Protein 8QZ3 (pdb70)

Structure (mmCIF, N/CA/C/O backbone):
data_8QZ3
#
_entry.id   8QZ3
#
_cell.length_a   51.264
_cell.length_b   102.1
_cell.length_c   215.817
_cell.angle_alpha   90
_cell.angle_beta   90
_cell.angle_gamma   90
#
_symmetry.space_group_name_H-M   'P 2 21 21'
#
loop_
_entity.id
_entity.type
_entity.pdbx_description
1 polymer 'Potassium channel subfamily K member 10'
2 polymer 'Nanobody 67'
3 non-polymer 'POTASSIUM ION'
4 non-polymer (4S)-2-METHYL-2,4-PENTANEDIOL
5 water water
#
loop_
_atom_site.group_PDB
_atom_site.id
_atom_site.type_symbol
_atom_site.label_atom_id
_atom_site.label_alt_id
_atom_site.label_comp_id
_atom_site.label_asym_id
_atom_site.label_entity_id
_atom_site.label_seq_id
_atom_site.pdbx_PDB_ins_code
_atom_site.Cartn_x
_atom_site.Cartn_y
_atom_site.Cartn_z
_atom_site.occupancy
_atom_site.B_iso_or_equiv
_atom_site.auth_seq_id
_atom_site.auth_comp_id
_atom_site.auth_asym_id
_atom_site.auth_atom_id
_atom_site.pdbx_PDB_model_num
ATOM 1 N N . MET A 1 1 ? 30.64 17.771 70.015 1 66.71 74 MET A N 1
ATOM 2 C CA . MET A 1 1 ? 31.733 18.317 69.215 1 67.1 74 MET A CA 1
ATOM 3 C C . MET A 1 1 ? 32.695 17.214 68.745 1 67.22 74 MET A C 1
ATOM 4 O O . MET A 1 1 ? 32.818 17.001 67.541 1 67.37 74 MET A O 1
ATOM 6 N N . LYS A 1 2 ? 33.351 16.495 69.677 1 66.99 75 LYS A N 1
ATOM 7 C CA . LYS A 1 2 ? 34.241 15.39 69.306 1 67.18 75 LYS A CA 1
ATOM 8 C C . LYS A 1 2 ? 33.424 14.18 68.814 1 67.07 75 LYS A C 1
ATOM 9 O O . LYS A 1 2 ? 33.85 13.477 67.901 1 67.24 75 LYS A O 1
ATOM 11 N N . THR A 1 3 ? 32.241 13.96 69.408 1 66.68 76 THR A N 1
ATOM 12 C CA . THR A 1 3 ? 31.332 12.879 69.036 1 66.82 76 THR A CA 1
ATOM 13 C C . THR A 1 3 ? 30.784 13.11 67.623 1 66.59 76 THR A C 1
ATOM 14 O O . THR A 1 3 ? 30.678 12.164 66.843 1 66.72 76 THR A O 1
ATOM 18 N N . VAL A 1 4 ? 30.469 14.371 67.285 1 66.09 77 VAL A N 1
ATOM 19 C CA . VAL A 1 4 ? 29.939 14.732 65.969 1 66.06 77 VAL A CA 1
ATOM 20 C C . VAL A 1 4 ? 30.997 14.535 64.88 1 65.76 77 VAL A C 1
ATOM 21 O O . VAL A 1 4 ? 30.662 14.111 63.777 1 65.91 77 VAL A O 1
ATOM 25 N N . VAL A 1 5 ? 32.272 14.81 65.19 1 65.21 78 VAL A N 1
ATOM 26 C CA . VAL A 1 5 ? 33.352 14.613 64.222 1 65.2 78 VAL A CA 1
ATOM 27 C C . VAL A 1 5 ? 33.592 13.115 64.004 1 64.75 78 VAL A C 1
ATOM 28 O O . VAL A 1 5 ? 33.757 12.684 62.864 1 64.84 78 VAL A O 1
ATOM 32 N N . ALA A 1 6 ? 33.527 12.317 65.082 1 64.14 79 ALA A N 1
ATOM 33 C CA . ALA A 1 6 ? 33.706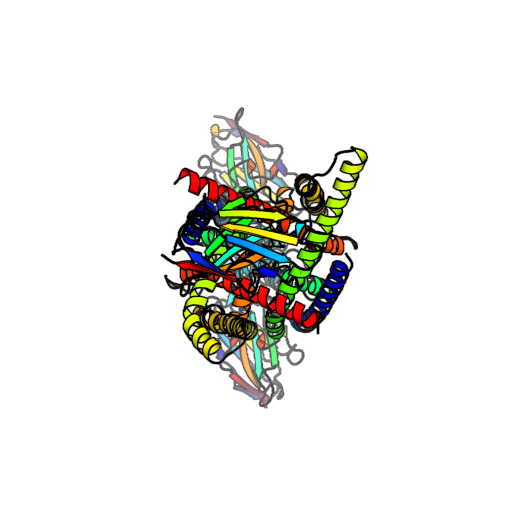 10.869 65.007 1 64 79 ALA A CA 1
ATOM 34 C C . ALA A 1 6 ? 32.645 10.214 64.115 1 63.63 79 ALA A C 1
ATOM 35 O O . ALA A 1 6 ? 32.985 9.397 63.263 1 63.8 79 ALA A O 1
ATOM 37 N N . ILE A 1 7 ? 31.37 10.607 64.268 1 62.98 80 ILE A N 1
ATOM 38 C CA . ILE A 1 7 ? 30.295 10.052 63.443 1 62.79 80 ILE A CA 1
ATOM 39 C C . ILE A 1 7 ? 30.403 10.542 61.987 1 62.07 80 ILE A C 1
ATOM 40 O O . ILE A 1 7 ? 30.084 9.79 61.073 1 62.16 80 ILE A O 1
ATOM 45 N N . PHE A 1 8 ? 30.921 11.761 61.769 1 61.31 81 PHE A N 1
ATOM 46 C CA . PHE A 1 8 ? 31.111 12.296 60.426 1 61.11 81 PHE A CA 1
ATOM 47 C C . PHE A 1 8 ? 32.163 11.483 59.678 1 60.76 81 PHE A C 1
ATOM 48 O O . PHE A 1 8 ? 31.982 11.203 58.499 1 60.89 81 PHE A O 1
ATOM 56 N N . VAL A 1 9 ? 33.244 11.083 60.366 1 60.16 82 VAL A N 1
ATOM 57 C CA . VAL A 1 9 ? 34.3 10.271 59.768 1 60.06 82 VAL A CA 1
ATOM 58 C C . VAL A 1 9 ? 33.732 8.904 59.386 1 59.71 82 VAL A C 1
ATOM 59 O O . VAL A 1 9 ? 33.97 8.436 58.276 1 60 82 VAL A O 1
ATOM 63 N N . VAL A 1 10 ? 32.933 8.299 60.275 1 59.03 83 VAL A N 1
ATOM 64 C CA . VAL A 1 10 ? 32.302 7.008 60.014 1 58.87 83 VAL A CA 1
ATOM 65 C C . VAL A 1 10 ? 31.365 7.094 58.8 1 58.45 83 VAL A C 1
ATOM 66 O O . VAL A 1 10 ? 31.422 6.229 57.929 1 58.55 83 VAL A O 1
ATOM 70 N N . VAL A 1 11 ? 30.555 8.161 58.714 1 57.87 84 VAL A N 1
ATOM 71 C CA . VAL A 1 11 ? 29.634 8.365 57.594 1 57.88 84 VAL A CA 1
ATOM 72 C C . VAL A 1 11 ? 30.394 8.573 56.273 1 57.79 84 VAL A C 1
ATOM 73 O O . VAL A 1 11 ? 30.023 7.979 55.264 1 57.91 84 VAL A O 1
ATOM 77 N N . VAL A 1 12 ? 31.479 9.36 56.285 1 57.46 85 VAL A N 1
ATOM 78 C CA . VAL A 1 12 ? 32.277 9.583 55.077 1 57.59 85 VAL A CA 1
ATOM 79 C C . VAL A 1 12 ? 32.92 8.272 54.605 1 57.28 85 VAL A C 1
ATOM 80 O O . VAL A 1 12 ? 32.876 7.971 53.414 1 57.34 85 VAL A O 1
ATOM 84 N N . VAL A 1 13 ? 33.429 7.455 55.539 1 56.77 86 VAL A N 1
ATOM 85 C CA . VAL A 1 13 ? 34.022 6.159 55.209 1 56.82 86 VAL A CA 1
ATOM 86 C C . VAL A 1 13 ? 32.951 5.218 54.634 1 56.57 86 VAL A C 1
ATOM 87 O O . VAL A 1 13 ? 33.196 4.541 53.641 1 56.7 86 VAL A O 1
ATOM 91 N N . TYR A 1 14 ? 31.752 5.237 55.22 1 56.1 87 TYR A N 1
ATOM 92 C CA . TYR A 1 14 ? 30.602 4.446 54.777 1 56.23 87 TYR A CA 1
ATOM 93 C C . TYR A 1 14 ? 30.167 4.857 53.355 1 56.57 87 TYR A C 1
ATOM 94 O O . TYR A 1 14 ? 29.736 4.011 52.57 1 56.77 87 TYR A O 1
ATOM 103 N N . LEU A 1 15 ? 30.291 6.153 53.026 1 56.46 88 LEU A N 1
ATOM 104 C CA . LEU A 1 15 ? 29.944 6.704 51.717 1 56.81 88 LEU A CA 1
ATOM 105 C C . LEU A 1 15 ? 30.996 6.354 50.667 1 57.08 88 LEU A C 1
ATOM 106 O O . LEU A 1 15 ? 30.645 6.061 49.527 1 57.1 88 LEU A O 1
ATOM 111 N N . VAL A 1 16 ? 32.282 6.402 51.04 1 57.2 89 VAL A N 1
ATOM 112 C CA . VAL A 1 16 ? 33.375 6.071 50.127 1 57.84 89 VAL A CA 1
ATOM 113 C C . VAL A 1 16 ? 33.373 4.569 49.844 1 58.17 89 VAL A C 1
ATOM 114 O O . VAL A 1 16 ? 33.519 4.164 48.692 1 58.29 89 VAL A O 1
ATOM 118 N N . THR A 1 17 ? 33.148 3.748 50.882 1 58.16 90 THR A N 1
ATOM 119 C CA . THR A 1 17 ? 33.065 2.296 50.741 1 58.59 90 THR A CA 1
ATOM 120 C C . THR A 1 17 ? 31.879 1.934 49.845 1 58.77 90 THR A C 1
ATOM 121 O O . THR A 1 17 ? 32.025 1.13 48.929 1 58.75 90 THR A O 1
ATOM 125 N N . GLY A 1 18 ? 30.742 2.581 50.081 1 58.77 91 GLY A N 1
ATOM 126 C CA . GLY A 1 18 ? 29.534 2.381 49.292 1 59.3 91 GLY A CA 1
ATOM 127 C C . GLY A 1 18 ? 29.715 2.782 47.844 1 59.65 91 GLY A C 1
ATOM 128 O O . GLY A 1 18 ? 29.236 2.094 46.947 1 59.88 91 GLY A O 1
ATOM 129 N N . GLY A 1 19 ? 30.44 3.874 47.619 1 59.52 92 GLY A N 1
ATOM 130 C CA . GLY A 1 19 ? 30.744 4.361 46.28 1 59.78 92 GLY A CA 1
ATOM 131 C C . GLY A 1 19 ? 31.631 3.396 45.519 1 59.85 92 GLY A C 1
ATOM 132 O O . GLY A 1 19 ? 31.432 3.179 44.325 1 60.1 92 GLY A O 1
ATOM 133 N N . LEU A 1 20 ? 32.596 2.778 46.214 1 59.52 93 LEU A N 1
ATOM 134 C CA . LEU A 1 20 ? 33.499 1.796 45.619 1 59.75 93 LEU A CA 1
ATOM 135 C C . LEU A 1 20 ? 32.752 0.509 45.277 1 59.8 93 LEU A C 1
ATOM 136 O O . LEU A 1 20 ? 33.014 -0.091 44.238 1 60.09 93 LEU A O 1
ATOM 141 N N . VAL A 1 21 ? 31.823 0.087 46.146 1 59.37 94 VAL A N 1
ATOM 142 C CA . VAL A 1 21 ? 31.041 -1.127 45.921 1 59.48 94 VAL A CA 1
ATOM 143 C C . VAL A 1 21 ? 30.028 -0.938 44.782 1 59.4 94 VAL A C 1
ATOM 144 O O . VAL A 1 21 ? 29.966 -1.773 43.881 1 59.51 94 VAL A O 1
ATOM 148 N N . PHE A 1 22 ? 29.282 0.181 44.788 1 59.02 95 PHE A N 1
ATOM 149 C CA . PHE A 1 22 ? 28.304 0.478 43.738 1 59.13 95 PHE A CA 1
ATOM 150 C C . PHE A 1 22 ? 28.973 0.67 42.373 1 59.28 95 PHE A C 1
ATOM 151 O O . PHE A 1 22 ? 28.378 0.323 41.36 1 59.48 95 PHE A O 1
ATOM 159 N N . ARG A 1 23 ? 30.207 1.2 42.34 1 58.98 96 ARG A N 1
ATOM 160 C CA . ARG A 1 23 ? 30.932 1.378 41.081 1 59.09 96 ARG A CA 1
ATOM 161 C C . ARG A 1 23 ? 31.346 0.012 40.538 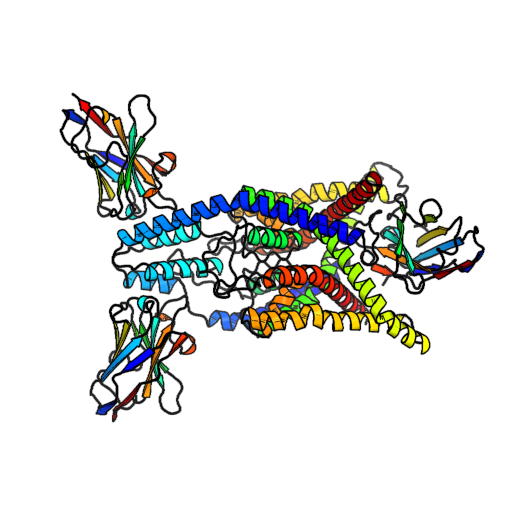1 58.8 96 ARG A C 1
ATOM 162 O O . ARG A 1 23 ? 31.18 -0.253 39.351 1 58.93 96 ARG A O 1
ATOM 170 N N . ALA A 1 24 ? 31.86 -0.865 41.407 1 58.21 97 ALA A N 1
ATOM 171 C CA . ALA A 1 24 ? 32.277 -2.199 40.991 1 58.21 97 ALA A CA 1
ATOM 172 C C . ALA A 1 24 ? 31.092 -3.062 40.55 1 57.82 97 ALA A C 1
ATOM 173 O O . ALA A 1 24 ? 31.241 -3.894 39.66 1 57.94 97 ALA A O 1
ATOM 175 N N . LEU A 1 25 ? 29.918 -2.856 41.154 1 57.18 98 LEU A N 1
ATOM 176 C CA . LEU A 1 25 ? 28.736 -3.637 40.814 1 57.08 98 LEU A CA 1
ATOM 177 C C . LEU A 1 25 ? 27.954 -3.092 39.623 1 56.83 98 LEU A C 1
ATOM 178 O O . LEU A 1 25 ? 27.146 -3.825 39.059 1 56.98 98 LEU A O 1
ATOM 183 N N . GLU A 1 26 ? 28.152 -1.814 39.251 1 56.32 99 GLU A N 1
ATOM 184 C CA . GLU A 1 26 ? 27.365 -1.212 38.172 1 56.22 99 GLU A CA 1
ATOM 185 C C . GLU A 1 26 ? 28.136 -0.701 36.954 1 55.93 99 GLU A C 1
ATOM 186 O O . GLU A 1 26 ? 27.621 -0.795 35.844 1 56 99 GLU A O 1
ATOM 192 N N . GLN A 1 27 ? 29.318 -0.1 37.149 1 55.51 100 GLN A N 1
ATOM 193 C CA . GLN A 1 27 ? 30.097 0.453 36.037 1 55.67 100 GLN A CA 1
ATOM 194 C C . GLN A 1 27 ? 30.461 -0.566 34.935 1 55.4 100 GLN A C 1
ATOM 195 O O . GLN A 1 27 ? 30.295 -0.213 33.768 1 55.64 100 GLN A O 1
ATOM 201 N N . PRO A 1 28 ? 30.906 -1.815 35.225 1 54.81 101 PRO A N 1
ATOM 202 C CA . PRO A 1 28 ? 31.215 -2.746 34.126 1 54.53 101 PRO A CA 1
ATOM 203 C C . PRO A 1 28 ? 29.985 -3.121 33.296 1 54.14 101 PRO A C 1
ATOM 204 O O . PRO A 1 28 ? 30.111 -3.34 32.093 1 54.4 101 PRO A O 1
ATOM 208 N N . PHE A 1 29 ? 28.797 -3.17 33.92 1 53.33 102 PHE A N 1
ATOM 209 C CA . PHE A 1 29 ? 27.565 -3.467 33.191 1 53.04 102 PHE A CA 1
ATOM 210 C C . PHE A 1 29 ? 27.141 -2.251 32.371 1 52.35 102 PHE A C 1
ATOM 211 O O . PHE A 1 29 ? 26.699 -2.412 31.235 1 52.5 102 PHE A O 1
ATOM 219 N N . GLU A 1 30 ? 27.285 -1.04 32.933 1 51.41 103 GLU A N 1
ATOM 220 C CA . GLU A 1 30 ? 26.946 0.196 32.235 1 50.94 103 GLU A CA 1
ATOM 221 C C . GLU A 1 30 ? 27.834 0.368 31.003 1 50.15 103 GLU A C 1
ATOM 222 O O . GLU A 1 30 ? 27.349 0.756 29.943 1 50.35 103 GLU A O 1
ATOM 228 N N . SER A 1 31 ? 29.128 0.046 31.133 1 49.15 104 SER A N 1
ATOM 229 C CA . SER A 1 31 ? 30.083 0.134 30.032 1 48.72 104 SER A CA 1
ATOM 230 C C . SER A 1 31 ? 29.777 -0.878 28.913 1 47.81 104 SER A C 1
ATOM 231 O O . SER A 1 31 ? 30.101 -0.622 27.758 1 48.06 104 SER A O 1
ATOM 234 N N . SER A 1 32 ? 29.12 -1.996 29.238 1 46.62 105 SER A N 1
ATOM 235 C CA . SER A 1 32 ? 28.764 -3.017 28.257 1 46.07 105 SER A CA 1
ATOM 236 C C . SER A 1 32 ? 27.618 -2.589 27.335 1 45.4 105 SER A C 1
ATOM 237 O O . SER A 1 32 ? 27.529 -3.076 26.211 1 45.67 105 SER A O 1
ATOM 240 N N . GLN A 1 33 ? 26.726 -1.713 27.817 1 44.36 106 GLN A N 1
ATOM 241 C CA . GLN A 1 33 ? 25.566 -1.267 27.043 1 43.8 106 GLN A CA 1
ATOM 242 C C . GLN A 1 33 ? 25.924 -0.246 25.97 1 42.97 106 GLN A C 1
ATOM 243 O O . GLN A 1 33 ? 26.219 0.906 26.283 1 43.16 106 GLN A O 1
ATOM 249 N N . LYS A 1 34 ? 25.877 -0.663 24.7 1 41.87 107 LYS A N 1
ATOM 250 C CA . LYS A 1 34 ? 26.218 0.207 23.578 1 41.3 107 LYS A CA 1
ATOM 251 C C . LYS A 1 34 ? 25.019 0.886 22.902 1 40.16 107 LYS A C 1
ATOM 252 O O . LYS A 1 34 ? 25.221 1.714 22.02 1 40.24 107 LYS A O 1
ATOM 258 N N . ASN A 1 35 ? 23.784 0.542 23.299 1 38.99 108 ASN A N 1
ATOM 259 C CA . ASN A 1 35 ? 22.583 1.127 22.7 1 38.28 108 ASN A CA 1
ATOM 260 C C . ASN A 1 35 ? 22.415 2.618 23.012 1 37.49 108 ASN A C 1
ATOM 261 O O . ASN A 1 35 ? 22.331 3.004 24.176 1 37.65 108 ASN A O 1
ATOM 266 N N . THR A 1 36 ? 22.406 3.461 21.966 1 36.44 109 THR A N 1
ATOM 267 C CA . THR A 1 36 ? 22.274 4.91 22.115 1 35.81 109 THR A CA 1
ATOM 268 C C . THR A 1 36 ? 21.198 5.492 21.2 1 34.65 109 THR A C 1
ATOM 269 O O . THR A 1 36 ? 20.901 4.934 20.145 1 34.77 109 THR A O 1
ATOM 273 N N . ILE A 1 37 ? 20.638 6.637 21.593 1 33.41 110 ILE A N 1
ATOM 274 C CA . ILE A 1 37 ? 19.645 7.353 20.798 1 32.75 110 ILE A CA 1
ATOM 275 C C . ILE A 1 37 ? 20.301 8.085 19.613 1 32.2 110 ILE A C 1
ATOM 276 O O . ILE A 1 37 ? 19.627 8.335 18.621 1 32.28 110 ILE A O 1
ATOM 281 N N . ALA A 1 38 ? 21.608 8.403 19.699 1 31.57 111 ALA A N 1
ATOM 282 C CA . ALA A 1 38 ? 22.333 9.088 18.636 1 31.7 111 ALA A CA 1
ATOM 283 C C . ALA A 1 38 ? 22.436 8.213 17.396 1 31.58 111 ALA A C 1
ATOM 284 O O . ALA A 1 38 ? 22.248 8.707 16.285 1 31.81 111 ALA A O 1
ATOM 286 N N . LEU A 1 39 ? 22.712 6.914 17.579 1 31.17 112 LEU A N 1
ATOM 287 C CA . LEU A 1 39 ? 22.817 6.003 16.443 1 31.33 112 LEU A CA 1
ATOM 288 C C . LEU A 1 39 ? 21.449 5.722 15.845 1 31.27 112 LEU A C 1
ATOM 289 O O . LEU A 1 39 ? 21.32 5.657 14.627 1 31.61 112 LEU A O 1
ATOM 294 N N . GLU A 1 40 ? 20.417 5.606 16.691 1 30.64 113 GLU A N 1
ATOM 295 C CA . GLU A 1 40 ? 19.051 5.387 16.223 1 30.42 113 GLU A CA 1
ATOM 296 C C . GLU A 1 40 ? 18.549 6.605 15.426 1 30.15 113 GLU A C 1
ATOM 297 O O . GLU A 1 40 ? 17.852 6.437 14.426 1 30.44 113 GLU A O 1
ATOM 303 N N . LYS A 1 41 ? 18.941 7.821 15.847 1 29.63 114 LYS A N 1
ATOM 304 C CA . LYS A 1 41 ? 18.564 9.069 15.184 1 29.78 114 LYS A CA 1
ATOM 305 C C . LYS A 1 41 ? 19.281 9.212 13.842 1 29.88 114 LYS A C 1
ATOM 306 O O . LYS A 1 41 ? 18.677 9.653 12.868 1 29.84 114 LYS A O 1
ATOM 312 N N . ALA A 1 42 ? 20.563 8.82 13.789 1 29.85 115 ALA A N 1
ATOM 313 C CA . ALA A 1 42 ? 21.369 8.869 12.569 1 30.22 115 ALA A CA 1
ATOM 314 C C . ALA A 1 42 ? 20.868 7.862 11.535 1 30.39 115 ALA A C 1
ATOM 315 O O . ALA A 1 42 ? 20.897 8.139 10.338 1 30.66 115 ALA A O 1
ATOM 317 N N . GLU A 1 43 ? 20.414 6.692 11.997 1 30.15 116 GLU A N 1
ATOM 318 C CA . GLU A 1 43 ? 19.859 5.67 11.118 1 30.57 116 GLU A CA 1
ATOM 319 C C . GLU A 1 43 ? 18.49 6.089 10.598 1 31 116 GLU A C 1
ATOM 320 O O . GLU A 1 43 ? 18.173 5.813 9.445 1 31.12 116 GLU A O 1
ATOM 326 N N . PHE A 1 44 ? 17.69 6.777 11.438 1 30.9 117 PHE A N 1
ATOM 327 C CA . PHE A 1 44 ? 16.373 7.293 11.074 1 31.11 117 PHE A CA 1
ATOM 328 C C . PHE A 1 44 ? 16.507 8.261 9.896 1 31.26 117 PHE A C 1
ATOM 329 O O . PHE A 1 44 ? 15.693 8.215 8.976 1 31.45 117 PHE A O 1
ATOM 337 N N . LEU A 1 45 ? 17.548 9.115 9.915 1 31.14 118 LEU A N 1
ATOM 338 C CA . LEU A 1 45 ? 17.797 10.087 8.852 1 31.55 118 LEU A CA 1
ATOM 339 C C . LEU A 1 45 ? 18.183 9.436 7.516 1 32.32 118 LEU A C 1
ATOM 340 O O . LEU A 1 45 ? 17.847 9.972 6.457 1 32.73 118 LEU A O 1
ATOM 345 N N . ARG A 1 46 ? 18.88 8.291 7.554 1 32.48 119 ARG A N 1
ATOM 346 C CA . ARG A 1 46 ? 19.239 7.585 6.321 1 33.39 119 ARG A CA 1
ATOM 347 C C . ARG A 1 46 ? 18.095 6.699 5.802 1 33.66 119 ARG A C 1
ATOM 348 O O . ARG A 1 46 ? 18.024 6.434 4.603 1 34.02 119 ARG A O 1
ATOM 356 N N . ASP A 1 47 ? 17.2 6.259 6.694 1 33.38 120 ASP A N 1
ATOM 357 C CA . ASP A 1 47 ? 16.02 5.477 6.326 1 33.47 120 ASP A CA 1
ATOM 358 C C . ASP A 1 47 ? 14.905 6.385 5.777 1 33.2 120 ASP A C 1
ATOM 359 O O . ASP A 1 47 ? 14.109 5.954 4.947 1 33.09 120 ASP A O 1
ATOM 364 N N . HIS A 1 48 ? 14.834 7.626 6.26 1 33.06 121 HIS A N 1
ATOM 365 C CA . HIS A 1 48 ? 13.831 8.585 5.832 1 33.56 121 HIS A CA 1
ATOM 366 C C . HIS A 1 48 ? 14.524 9.812 5.238 1 34.16 121 HIS A C 1
ATOM 367 O O . HIS A 1 48 ? 14.76 10.796 5.939 1 34.38 121 HIS A O 1
ATOM 374 N N . VAL A 1 49 ? 14.872 9.744 3.948 1 34.26 122 VAL A N 1
ATOM 375 C CA . VAL A 1 49 ? 15.582 10.828 3.265 1 34.9 122 VAL A CA 1
ATOM 376 C C . VAL A 1 49 ? 14.73 12.091 3.11 1 35.16 122 VAL A C 1
ATOM 377 O O . VAL A 1 49 ? 15.285 13.181 3.017 1 35.39 122 VAL A O 1
ATOM 381 N N . CYS A 1 50 ? 13.392 11.963 3.141 1 35.03 123 CYS A N 1
ATOM 382 C CA . CYS A 1 50 ? 12.486 13.105 3.028 1 35.42 123 CYS A CA 1
ATOM 383 C C . CYS A 1 50 ? 12.555 14.068 4.231 1 35.37 123 CYS A C 1
ATOM 384 O O . CYS A 1 50 ? 12.093 15.199 4.118 1 35.54 123 CYS A O 1
ATOM 387 N N . VAL A 1 51 ? 13.14 13.632 5.362 1 35 124 VAL A N 1
ATOM 388 C CA . VAL A 1 51 ? 13.296 14.444 6.568 1 35.18 124 VAL A CA 1
ATOM 389 C C . VAL A 1 51 ? 14.751 14.894 6.68 1 35.12 124 VAL A C 1
ATOM 390 O O . VAL A 1 51 ? 15.649 14.071 6.521 1 35.21 124 VAL A O 1
ATOM 394 N N . SER A 1 52 ? 14.992 16.181 6.965 1 34.9 125 SER A N 1
ATOM 395 C CA . SER A 1 52 ? 16.352 16.703 7.122 1 35.32 125 SER A CA 1
ATOM 396 C C . SER A 1 52 ? 16.773 16.702 8.605 1 35.29 125 SER A C 1
ATOM 397 O O . SER A 1 52 ? 15.909 16.758 9.483 1 35.23 125 SER A O 1
ATOM 400 N N . PRO A 1 53 ? 18.086 16.666 8.914 1 35.07 126 PRO A N 1
ATOM 401 C CA . PRO A 1 53 ? 18.504 16.65 10.326 1 34.95 126 PRO A CA 1
ATOM 402 C C . PRO A 1 53 ? 17.876 17.723 11.22 1 35.01 126 PRO A C 1
ATOM 403 O O . PRO A 1 53 ? 17.512 17.407 12.346 1 35.27 126 PRO A O 1
ATOM 407 N N . GLN A 1 54 ? 17.727 18.968 10.739 1 34.83 127 GLN A N 1
ATOM 408 C CA . GLN A 1 54 ? 17.129 20.036 11.552 1 34.98 127 GLN A CA 1
ATOM 409 C C . GLN A 1 54 ? 15.608 19.905 11.698 1 34.81 127 GLN A C 1
ATOM 410 O O . GLN A 1 54 ? 15.047 20.357 12.697 1 34.91 127 GLN A O 1
ATOM 416 N N . GLU A 1 55 ? 14.946 19.282 10.719 1 34.37 128 GLU A N 1
ATOM 417 C CA . GLU A 1 55 ? 13.508 19.038 10.778 1 34.22 128 GLU A CA 1
ATOM 418 C C . GLU A 1 55 ? 13.197 17.982 11.844 1 33.81 128 GLU A C 1
ATOM 419 O O . GLU A 1 55 ? 12.216 18.116 12.573 1 34.11 128 GLU A O 1
ATOM 425 N N . LEU A 1 56 ? 14.034 16.944 11.945 1 33.04 129 LEU A N 1
ATOM 426 C CA . LEU A 1 56 ? 13.853 15.9 12.95 1 32.78 129 LEU A CA 1
ATOM 427 C C . LEU A 1 56 ? 14.194 16.448 14.341 1 32.44 129 LEU A C 1
ATOM 428 O O . LEU A 1 56 ? 13.448 16.22 15.289 1 32.48 129 LEU A O 1
ATOM 433 N N . GLU A 1 57 ? 15.283 17.231 14.437 1 32.01 130 GLU A N 1
ATOM 434 C CA . GLU A 1 57 ? 15.737 17.874 15.674 1 31.99 130 GLU A CA 1
ATOM 435 C C . GLU A 1 57 ? 14.646 18.746 16.286 1 31.64 130 GLU A C 1
ATOM 436 O O . GLU A 1 57 ? 14.512 18.8 17.504 1 31.78 130 GLU A O 1
ATOM 442 N N . THR A 1 58 ? 13.886 19.444 15.435 1 31.08 131 THR A N 1
ATOM 443 C CA . THR A 1 58 ? 12.823 20.359 15.846 1 30.75 131 THR A CA 1
ATOM 444 C C . THR A 1 58 ? 11.657 19.619 16.492 1 30.05 131 THR A C 1
ATOM 445 O O . THR A 1 58 ? 11.143 20.064 17.517 1 29.91 131 THR A O 1
ATOM 449 N N . LEU A 1 59 ? 11.266 18.473 15.922 1 29.48 132 LEU A N 1
ATOM 450 C CA . LEU A 1 59 ? 10.177 17.682 16.484 1 29.27 132 LEU A CA 1
ATOM 451 C C . LEU A 1 59 ? 10.609 17.01 17.78 1 29.19 132 LEU A C 1
ATOM 452 O O . LEU A 1 59 ? 9.83 16.972 18.727 1 29.27 132 LEU A O 1
ATOM 457 N N . ILE A 1 60 ? 11.854 16.507 17.835 1 28.86 133 ILE A N 1
ATOM 458 C CA . ILE A 1 60 ? 12.389 15.868 19.038 1 28.87 133 ILE A CA 1
ATOM 459 C C . ILE A 1 60 ? 12.478 16.882 20.182 1 29.12 133 ILE A C 1
ATOM 460 O O . ILE A 1 60 ? 12.094 16.567 21.308 1 29.37 133 ILE A O 1
ATOM 465 N N . GLN A 1 61 ? 12.943 18.105 19.893 1 28.9 134 GLN A N 1
ATOM 466 C CA . GLN A 1 61 ? 13.033 19.145 20.919 1 29.34 134 GLN A CA 1
ATOM 467 C C . GLN A 1 61 ? 11.647 19.53 21.432 1 29.51 134 GLN A C 1
ATOM 468 O O . GLN A 1 61 ? 11.461 19.682 22.634 1 29.61 134 GLN A O 1
ATOM 474 N N . HIS A 1 62 ? 10.667 19.635 20.533 1 29.47 135 HIS A N 1
ATOM 475 C CA . HIS A 1 62 ? 9.298 19.965 20.914 1 29.84 135 HIS A CA 1
ATOM 476 C C . HIS A 1 62 ? 8.616 18.833 21.686 1 30.05 135 HIS A C 1
ATOM 477 O O . HIS A 1 62 ? 7.783 19.103 22.547 1 30.08 135 HIS A O 1
ATOM 484 N N . ALA A 1 63 ? 9.006 17.577 21.433 1 29.99 136 ALA A N 1
ATOM 485 C CA . ALA A 1 63 ? 8.476 16.44 22.183 1 30.35 136 ALA A CA 1
ATOM 486 C C . ALA A 1 63 ? 8.943 16.527 23.641 1 30.67 136 ALA A C 1
ATOM 487 O O . ALA A 1 63 ? 8.169 16.235 24.552 1 30.57 136 ALA A O 1
ATOM 489 N N . LEU A 1 64 ? 10.2 16.952 23.856 1 30.95 137 LEU A N 1
ATOM 490 C CA . LEU A 1 64 ? 10.78 17.134 25.182 1 31.75 137 LEU A CA 1
ATOM 491 C C . LEU A 1 64 ? 10.13 18.315 25.901 1 32.59 137 LEU A C 1
ATOM 492 O O . LEU A 1 64 ? 9.907 18.247 27.106 1 32.8 137 LEU A O 1
ATOM 497 N N . ASP A 1 65 ? 9.824 19.394 25.163 1 32.99 138 ASP A N 1
ATOM 498 C CA . ASP A 1 65 ? 9.172 20.585 25.706 1 33.69 138 ASP A CA 1
ATOM 499 C C . ASP A 1 65 ? 7.75 20.271 26.17 1 34.2 138 ASP A C 1
ATOM 500 O O . ASP A 1 65 ? 7.3 20.819 27.17 1 34.3 138 ASP A O 1
ATOM 505 N N . ALA A 1 66 ? 7.044 19.394 25.445 1 34.51 139 ALA A N 1
ATOM 506 C CA . ALA A 1 66 ? 5.677 19.005 25.794 1 35.36 139 ALA A CA 1
ATOM 507 C C . ALA A 1 66 ? 5.582 17.832 26.777 1 36.09 139 ALA A C 1
ATOM 508 O O . ALA A 1 66 ? 4.481 17.484 27.197 1 36.08 139 ALA A O 1
ATOM 510 N N . ASP A 1 67 ? 6.72 17.214 27.124 1 36.63 140 ASP A N 1
ATOM 511 C CA . ASP A 1 67 ? 6.8 16.078 28.039 1 37.56 140 ASP A CA 1
ATOM 512 C C . ASP A 1 67 ? 6.508 16.5 29.48 1 38.53 140 ASP A C 1
ATOM 513 O O . ASP A 1 67 ? 6.787 17.637 29.861 1 38.73 140 ASP A O 1
ATOM 518 N N . ASN A 1 68 ? 5.948 15.582 30.277 1 38.99 141 ASN A N 1
ATOM 519 C CA . ASN A 1 68 ? 5.648 15.813 31.69 1 39.97 141 ASN A CA 1
ATOM 520 C C . ASN A 1 68 ? 6.939 16.005 32.5 1 40.9 141 ASN A C 1
ATOM 521 O O . ASN A 1 68 ? 8.002 15.526 32.099 1 40.97 141 ASN A O 1
ATOM 526 N N . ALA A 1 69 ? 6.846 16.685 33.648 1 41.48 142 ALA A N 1
ATOM 527 C CA . ALA A 1 69 ? 8.014 16.904 34.507 1 42.55 142 ALA A CA 1
ATOM 528 C C . ALA A 1 69 ? 8.496 15.635 35.221 1 43.51 142 ALA A C 1
ATOM 529 O O . ALA A 1 69 ? 9.66 15.55 35.61 1 43.72 142 ALA A O 1
ATOM 531 N N . GLY A 1 70 ? 7.606 14.668 35.394 1 43.92 143 GLY A N 1
ATOM 532 C CA . GLY A 1 70 ? 7.95 13.425 36.056 1 44.84 143 GLY A CA 1
ATOM 533 C C . GLY A 1 70 ? 8.576 12.389 35.149 1 45.7 143 GLY A C 1
ATOM 534 O O . GLY A 1 70 ? 8.249 12.305 33.965 1 45.9 143 GLY A O 1
ATOM 535 N N . VAL A 1 71 ? 9.47 11.577 35.715 1 46.09 144 VAL A N 1
ATOM 536 C CA . VAL A 1 71 ? 10.141 10.49 35.016 1 46.97 144 VAL A CA 1
ATOM 537 C C . VAL A 1 71 ? 9.453 9.183 35.392 1 47.69 144 VAL A C 1
ATOM 538 O O . VAL A 1 71 ? 9.54 8.746 36.538 1 47.76 144 VAL A O 1
ATOM 542 N N . SER A 1 72 ? 8.751 8.578 34.432 1 48.11 145 SER A N 1
ATOM 543 C CA . SER A 1 72 ? 8.003 7.337 34.614 1 49.12 145 SER A CA 1
ATOM 544 C C . SER A 1 72 ? 8.902 6.151 34.989 1 49.96 145 SER A C 1
ATOM 545 O O . SER A 1 72 ? 10.075 6.129 34.62 1 50.11 145 SER A O 1
ATOM 548 N N . PRO A 1 73 ? 8.364 5.134 35.691 1 50.38 146 PRO A N 1
ATOM 549 C CA . PRO A 1 73 ? 9.193 3.969 36.044 1 50.95 146 PRO A CA 1
ATOM 550 C C . PRO A 1 73 ? 9.774 3.233 34.836 1 51.95 146 PRO A C 1
ATOM 551 O O . PRO A 1 73 ? 9.297 3.404 33.715 1 52.2 146 PRO A O 1
ATOM 555 N N . ILE A 1 74 ? 10.814 2.423 35.071 1 52.38 147 ILE A N 1
ATOM 556 C CA . ILE A 1 74 ? 11.53 1.673 34.039 1 53.33 147 ILE A CA 1
ATOM 557 C C . ILE A 1 74 ? 10.618 0.78 33.182 1 53.95 147 ILE A C 1
ATOM 558 O O . ILE A 1 74 ? 10.007 -0.164 33.683 1 53.92 147 ILE A O 1
ATOM 563 N N . GLY A 1 75 ? 10.541 1.114 31.895 1 54.33 148 GLY A N 1
ATOM 564 C CA . GLY A 1 75 ? 9.754 0.38 30.912 1 55.1 148 GLY A CA 1
ATOM 565 C C . GLY A 1 75 ? 8.283 0.74 30.847 1 55.61 148 GLY A C 1
ATOM 566 O O . GLY A 1 75 ? 7.474 -0.068 30.384 1 55.79 148 GLY A O 1
ATOM 567 N N . GLN A 1 76 ? 7.911 1.952 31.293 1 55.61 149 GLN A N 1
ATOM 568 C CA . GLN A 1 76 ? 6.506 2.367 31.287 1 56.06 149 GLN A CA 1
ATOM 569 C C . GLN A 1 76 ? 6.307 3.811 30.81 1 56.25 149 GLN A C 1
ATOM 570 O O . GLN A 1 76 ? 5.431 4.513 31.319 1 56.47 149 GLN A O 1
ATOM 576 N N . SER A 1 77 ? 7.093 4.248 29.821 1 55.96 150 SER A N 1
ATOM 577 C CA . SER A 1 77 ? 6.984 5.612 29.31 1 56.12 150 SER A CA 1
ATOM 578 C C . SER A 1 77 ? 6.001 5.776 28.15 1 56.08 150 SER A C 1
ATOM 579 O O . SER A 1 77 ? 5.579 6.896 27.864 1 56.24 150 SER A O 1
ATOM 581 N N . SER A 1 78 ? 5.632 4.678 27.481 1 55.72 151 SER A N 1
ATOM 582 C CA . SER A 1 78 ? 4.709 4.739 26.348 1 55.85 151 SER A CA 1
ATOM 583 C C . SER A 1 78 ? 3.259 4.454 26.757 1 55.46 151 SER A C 1
ATOM 584 O O . SER A 1 78 ? 2.522 3.799 26.02 1 55.6 151 SER A O 1
ATOM 587 N N . GLN A 1 79 ? 2.846 4.964 27.922 1 54.78 152 GLN A N 1
ATOM 588 C CA . GLN A 1 79 ? 1.497 4.757 28.44 1 54.48 152 GLN A CA 1
ATOM 589 C C . GLN A 1 79 ? 0.524 5.819 27.942 1 53.82 152 GLN A C 1
ATOM 590 O O . GLN A 1 79 ? -0.604 5.488 27.581 1 53.99 152 GLN A O 1
ATOM 592 N N . GLN A 1 80 ? 0.959 7.091 27.941 1 52.9 153 GLN A N 1
ATOM 593 C CA . GLN A 1 80 ? 0.171 8.254 27.531 1 52.5 153 GLN A CA 1
ATOM 594 C C . GLN A 1 80 ? -1.075 8.458 28.392 1 51.47 153 GLN A C 1
ATOM 595 O O . GLN A 1 80 ? -2.098 8.933 27.899 1 51.62 153 GLN A O 1
ATOM 601 N N . SER A 1 81 ? -0.98 8.117 29.683 1 50.25 154 SER A N 1
ATOM 602 C CA . SER A 1 81 ? -2.089 8.294 30.617 1 49.64 154 SER A CA 1
ATOM 603 C C . SER A 1 81 ? -2.042 9.681 31.263 1 48.63 154 SER A C 1
ATOM 604 O O . SER A 1 81 ? -0.975 10.297 31.332 1 48.91 154 SER A O 1
ATOM 607 N N . SER A 1 82 ? -3.195 10.18 31.727 1 47.29 155 SER A N 1
ATOM 608 C CA . SER A 1 82 ? -3.253 11.488 32.367 1 46.42 155 SER A CA 1
ATOM 609 C C . SER A 1 82 ? -2.602 11.427 33.736 1 44.97 155 SER A C 1
ATOM 610 O O . SER A 1 82 ? -3.154 10.826 34.653 1 45.24 155 SER A O 1
ATOM 613 N N . HIS A 1 83 ? -1.426 12.042 33.877 1 43.36 156 HIS A N 1
ATOM 614 C CA . HIS A 1 83 ? -0.71 12.077 35.153 1 42.16 156 HIS A CA 1
ATOM 615 C C . HIS A 1 83 ? -1.433 12.902 36.223 1 41.46 156 HIS A C 1
ATOM 616 O O . HIS A 1 83 ? -1.029 12.852 37.388 1 41.52 156 HIS A O 1
ATOM 623 N N . TRP A 1 84 ? -2.467 13.681 35.846 1 40.59 157 TRP A N 1
ATOM 624 C CA . TRP A 1 84 ? -3.115 14.564 36.796 1 40.23 157 TRP A CA 1
ATOM 625 C C . TRP A 1 84 ? -4.609 14.355 36.969 1 40 157 TRP A C 1
ATOM 626 O O . TRP A 1 84 ? -5.289 15.293 37.377 1 40.14 157 TRP A O 1
ATOM 637 N N . ASP A 1 85 ? -5.12 13.135 36.728 1 39.51 158 ASP A N 1
ATOM 638 C CA . ASP A 1 85 ? -6.532 12.854 37.015 1 39.48 158 ASP A CA 1
ATOM 639 C C . ASP A 1 85 ? -6.679 12.721 38.547 1 38.94 158 ASP A C 1
ATOM 640 O O . ASP A 1 85 ? -5.722 12.327 39.209 1 39.13 158 ASP A O 1
ATOM 645 N N . LEU A 1 86 ? -7.852 13.053 39.11 1 38.13 159 LEU A N 1
ATOM 646 C CA . LEU A 1 86 ? -8.103 13.045 40.559 1 37.7 159 LEU A CA 1
ATOM 647 C C . LEU A 1 86 ? -7.47 11.881 41.337 1 37.04 159 LEU A C 1
ATOM 648 O O . LEU A 1 86 ? -6.921 12.101 42.415 1 37.18 159 LEU A O 1
ATOM 653 N N . GLY A 1 87 ? -7.524 10.678 40.78 1 36.16 160 GLY A N 1
ATOM 654 C CA . GLY A 1 87 ? -6.932 9.501 41.403 1 35.79 160 GLY A CA 1
ATOM 655 C C . GLY A 1 87 ? -5.428 9.605 41.546 1 35.19 160 GLY A C 1
ATOM 656 O O . GLY A 1 87 ? -4.905 9.535 42.66 1 35.43 160 GLY A O 1
ATOM 657 N N . SER A 1 88 ? -4.719 9.818 40.424 1 34.26 161 SER A N 1
ATOM 658 C CA . SER A 1 88 ? -3.261 9.944 40.437 1 33.9 161 SER A CA 1
ATOM 659 C C . SER A 1 88 ? -2.756 11.262 41.042 1 33.32 161 SER A C 1
ATOM 660 O O . SER A 1 88 ? -1.586 11.358 41.398 1 33.44 161 SER A O 1
ATOM 663 N N . ALA A 1 89 ? -3.623 12.27 41.161 1 32.68 162 ALA A N 1
ATOM 664 C CA . ALA A 1 89 ? -3.272 13.528 41.821 1 32.62 162 ALA A CA 1
ATOM 665 C C . ALA A 1 89 ? -3.298 13.326 43.348 1 32.41 162 ALA A C 1
ATOM 666 O O . ALA A 1 89 ? -2.482 13.913 44.056 1 32.65 162 ALA A O 1
ATOM 668 N N . PHE A 1 90 ? -4.219 12.478 43.847 1 31.72 163 PHE A N 1
ATOM 669 C CA . PHE A 1 90 ? -4.333 12.118 45.255 1 31.6 163 PHE A CA 1
ATOM 670 C C . PHE A 1 90 ? -3.091 11.314 45.659 1 31.04 163 PHE A C 1
ATOM 671 O O . PHE A 1 90 ? -2.536 11.547 46.73 1 31.03 163 PHE A O 1
ATOM 679 N N . PHE A 1 91 ? -2.653 10.377 44.797 1 30.36 164 PHE A N 1
ATOM 680 C CA . PHE A 1 91 ? -1.464 9.57 45.06 1 30.03 164 PHE A CA 1
ATOM 681 C C . PHE A 1 91 ? -0.202 10.423 45 1 29.46 164 PHE A C 1
ATOM 682 O O . PHE A 1 91 ? 0.714 10.183 45.779 1 29.69 164 PHE A O 1
ATOM 690 N N . PHE A 1 92 ? -0.161 11.438 44.114 1 28.58 165 PHE A N 1
ATOM 691 C CA . PHE A 1 92 ? 0.981 12.349 44.028 1 28.28 165 PHE A CA 1
ATOM 692 C C . PHE A 1 92 ? 1.091 13.147 45.328 1 28.31 165 PHE A C 1
ATOM 693 O O . PHE A 1 92 ? 2.198 13.337 45.835 1 28.57 165 PHE A O 1
ATOM 701 N N . ALA A 1 93 ? -0.049 13.621 45.857 1 27.92 166 ALA A N 1
ATOM 702 C CA . ALA A 1 93 ? -0.079 14.367 47.114 1 28.04 166 ALA A CA 1
ATOM 703 C C . ALA A 1 93 ? 0.51 13.549 48.274 1 27.99 166 ALA A C 1
ATOM 704 O O . ALA A 1 93 ? 1.144 14.112 49.163 1 28.32 166 ALA A O 1
ATOM 706 N N . GLY A 1 94 ? 0.318 12.233 48.233 1 27.52 167 GLY A N 1
ATOM 707 C CA . GLY A 1 94 ? 0.851 11.308 49.221 1 27.47 167 GLY A CA 1
ATOM 708 C C . GLY A 1 94 ? 2.36 11.2 49.147 1 27.3 167 GLY A C 1
ATOM 709 O O . GLY A 1 94 ? 3.019 11.201 50.181 1 27.45 167 GLY A O 1
ATOM 710 N N . THR A 1 95 ? 2.938 11.168 47.935 1 26.92 168 THR A N 1
ATOM 711 C CA . THR A 1 95 ? 4.396 11.089 47.774 1 27.12 168 THR A CA 1
ATOM 712 C C . THR A 1 95 ? 5.15 12.308 48.339 1 27.2 168 THR A C 1
ATOM 713 O O . THR A 1 95 ? 6.354 12.224 48.576 1 27.31 168 THR A O 1
ATOM 717 N N . VAL A 1 96 ? 4.454 13.429 48.556 1 26.9 169 VAL A N 1
ATOM 718 C CA . VAL A 1 96 ? 5.083 14.628 49.095 1 26.99 169 VAL A CA 1
ATOM 719 C C . VAL A 1 96 ? 5.104 14.611 50.627 1 26.86 169 VAL A C 1
ATOM 720 O O . VAL A 1 96 ? 6.172 14.752 51.223 1 26.92 169 VAL A O 1
ATOM 724 N N . ILE A 1 97 ? 3.939 14.402 51.265 1 26.44 170 ILE A N 1
ATOM 725 C CA . ILE A 1 97 ? 3.841 14.405 52.727 1 26.45 170 ILE A CA 1
ATOM 726 C C . ILE A 1 97 ? 4.51 13.178 53.365 1 26.27 170 ILE A C 1
ATOM 727 O O . ILE A 1 97 ? 4.975 13.271 54.497 1 26.35 170 ILE A O 1
ATOM 732 N N . THR A 1 98 ? 4.614 12.058 52.636 1 26.04 171 THR A N 1
ATOM 733 C CA . THR A 1 98 ? 5.317 10.875 53.144 1 26.34 171 THR A CA 1
ATOM 734 C C . THR A 1 98 ? 6.839 10.944 52.92 1 26.45 171 THR A C 1
ATOM 735 O O . THR A 1 98 ? 7.569 10.126 53.477 1 26.68 171 THR A O 1
ATOM 739 N N . THR A 1 99 ? 7.312 11.911 52.102 1 26.28 172 THR A N 1
ATOM 740 C CA . THR A 1 99 ? 8.697 12.162 51.686 1 26.66 172 THR A CA 1
ATOM 741 C C . THR A 1 99 ? 9.259 11.061 50.779 1 26.9 172 THR A C 1
ATOM 742 O O . THR A 1 99 ? 10.467 11.029 50.567 1 27.13 172 THR A O 1
ATOM 746 N N . ILE A 1 100 ? 8.402 10.178 50.231 1 26.78 173 ILE A N 1
ATOM 747 C CA . ILE A 1 100 ? 8.86 9.117 49.345 1 27.32 173 ILE A CA 1
ATOM 748 C C . ILE A 1 100 ? 9.317 9.751 48.032 1 27.82 173 ILE A C 1
ATOM 749 O O . ILE A 1 100 ? 10.453 9.543 47.61 1 27.89 173 ILE A O 1
ATOM 754 N N . GLY A 1 101 ? 8.452 10.577 47.451 1 28.01 174 GLY A N 1
ATOM 755 C CA . GLY A 1 101 ? 8.719 11.321 46.227 1 28.62 174 GLY A CA 1
ATOM 756 C C . GLY A 1 101 ? 9.325 10.519 45.097 1 29.04 174 GLY A C 1
ATOM 757 O O . GLY A 1 101 ? 10.496 10.713 44.762 1 29.15 174 GLY A O 1
ATOM 758 N N . TYR A 1 102 ? 8.534 9.605 44.504 1 28.99 175 TYR A N 1
ATOM 759 C CA . TYR A 1 102 ? 8.983 8.774 43.384 1 29.31 175 TYR A CA 1
ATOM 760 C C . TYR A 1 102 ? 9.446 9.636 42.212 1 29.29 175 TYR A C 1
ATOM 761 O O . TYR A 1 102 ? 10.458 9.342 41.584 1 29.22 175 TYR A O 1
ATOM 770 N N . GLY A 1 103 ? 8.706 10.7 41.942 1 29.32 176 GLY A N 1
ATOM 771 C CA . GLY A 1 103 ? 9.029 11.591 40.841 1 29.97 176 GLY A CA 1
ATOM 772 C C . GLY A 1 103 ? 8.461 11.151 39.51 1 30.23 176 GLY A C 1
ATOM 773 O O . GLY A 1 103 ? 8.813 11.73 38.49 1 30.37 176 GLY A O 1
ATOM 774 N N . ASN A 1 104 ? 7.602 10.116 39.494 1 30.26 177 ASN A N 1
ATOM 775 C CA . ASN A 1 104 ? 6.95 9.668 38.263 1 30.93 177 ASN A CA 1
ATOM 776 C C . ASN A 1 104 ? 5.935 10.719 37.789 1 31.48 177 ASN A C 1
ATOM 777 O O . ASN A 1 104 ? 5.76 10.913 36.588 1 31.8 177 ASN A O 1
ATOM 782 N N . ILE A 1 105 ? 5.288 11.405 38.741 1 31.37 178 ILE A N 1
ATOM 783 C CA . ILE A 1 105 ? 4.371 12.512 38.519 1 31.78 178 ILE A CA 1
ATOM 784 C C . ILE A 1 105 ? 4.993 13.707 39.254 1 31.94 178 ILE A C 1
ATOM 785 O O . ILE A 1 105 ? 5.387 13.566 40.405 1 31.96 178 ILE A O 1
ATOM 790 N N . ALA A 1 106 ? 5.151 14.852 38.584 1 32.11 179 ALA A N 1
ATOM 791 C CA . ALA A 1 106 ? 5.765 16.033 39.199 1 32.66 179 ALA A CA 1
ATOM 792 C C . ALA A 1 106 ? 5.223 17.327 38.581 1 32.94 179 ALA A C 1
ATOM 793 O O . ALA A 1 106 ? 4.902 17.35 37.394 1 33.07 179 ALA A O 1
ATOM 795 N N . PRO A 1 107 ? 5.112 18.415 39.364 1 32.86 180 PRO A N 1
ATOM 796 C CA . PRO A 1 107 ? 4.55 19.655 38.811 1 33.22 180 PRO A CA 1
ATOM 797 C C . PRO A 1 107 ? 5.409 20.363 37.763 1 33.92 180 PRO A C 1
ATOM 798 O O . PRO A 1 107 ? 6.573 20.678 38.004 1 34.1 180 PRO A O 1
ATOM 802 N N . SER A 1 108 ? 4.821 20.628 36.594 1 34.03 181 SER A N 1
ATOM 803 C CA . SER A 1 108 ? 5.477 21.333 35.499 1 34.67 181 SER A CA 1
ATOM 804 C C . SER A 1 108 ? 5.158 22.832 35.572 1 35 181 SER A C 1
ATOM 805 O O . SER A 1 108 ? 6.022 23.662 35.297 1 35.14 181 SER A O 1
ATOM 808 N N . THR A 1 109 ? 3.912 23.174 35.926 1 34.98 182 THR A N 1
ATOM 809 C CA . THR A 1 109 ? 3.445 24.559 35.995 1 35.36 182 THR A CA 1
ATOM 810 C C . THR A 1 109 ? 4.032 25.326 37.178 1 35.68 182 THR A C 1
ATOM 811 O O . THR A 1 109 ? 4.468 24.722 38.156 1 35.57 182 THR A O 1
ATOM 815 N N . GLU A 1 110 ? 4.021 26.659 37.087 1 35.88 183 GLU A N 1
ATOM 816 C CA . GLU A 1 110 ? 4.514 27.528 38.142 1 36.48 183 GLU A CA 1
ATOM 817 C C . GLU A 1 110 ? 3.62 27.443 39.373 1 36.65 183 GLU A C 1
ATOM 818 O O . GLU A 1 110 ? 4.126 27.36 40.488 1 36.86 183 GLU A O 1
ATOM 824 N N . GLY A 1 111 ? 2.308 27.419 39.16 1 36.36 184 GLY A N 1
ATOM 825 C CA . GLY A 1 111 ? 1.338 27.311 40.244 1 36.41 184 GLY A CA 1
ATOM 826 C C . GLY A 1 111 ? 1.476 26.027 41.037 1 36.24 184 GLY A C 1
ATOM 827 O O . GLY A 1 111 ? 1.292 26.022 42.255 1 36.4 184 GLY A O 1
ATOM 828 N N . GLY A 1 112 ? 1.83 24.948 40.348 1 35.81 185 GLY A N 1
ATOM 829 C CA . GLY A 1 112 ? 2.034 23.647 40.971 1 35.78 185 GLY A CA 1
ATOM 830 C C . GLY A 1 112 ? 3.288 23.596 41.817 1 35.62 185 GLY A C 1
ATOM 831 O O . GLY A 1 112 ? 3.292 22.969 42.874 1 35.81 185 GLY A O 1
ATOM 832 N N . LYS A 1 113 ? 4.356 24.268 41.371 1 35.21 186 LYS A N 1
ATOM 833 C CA . LYS A 1 113 ? 5.619 24.321 42.104 1 35.3 186 LYS A CA 1
ATOM 834 C C . LYS A 1 113 ? 5.476 25.166 43.369 1 35.33 186 LYS A C 1
ATOM 835 O O . LYS A 1 113 ? 6.005 24.786 44.41 1 35.57 186 LYS A O 1
ATOM 841 N N . ILE A 1 114 ? 4.749 26.294 43.288 1 34.98 187 ILE A N 1
ATOM 842 C CA . ILE A 1 114 ? 4.516 27.171 44.436 1 35.18 187 ILE A CA 1
ATOM 843 C C . ILE A 1 114 ? 3.674 26.437 45.465 1 35.17 187 ILE A C 1
ATOM 844 O O . ILE A 1 114 ? 4 26.449 46.65 1 35.49 187 ILE A O 1
ATOM 849 N N . PHE A 1 115 ? 2.607 25.768 45.011 1 34.69 188 PHE A N 1
ATOM 850 C CA . PHE A 1 115 ? 1.735 25.022 45.91 1 34.56 188 PHE A CA 1
ATOM 851 C C . PHE A 1 115 ? 2.438 23.804 46.508 1 34.46 188 PHE A C 1
ATOM 852 O O . PHE A 1 115 ? 2.148 23.442 47.641 1 34.72 188 PHE A O 1
ATOM 860 N N . CYS A 1 116 ? 3.371 23.186 45.771 1 33.96 189 CYS A N 1
ATOM 861 C CA . CYS A 1 116 ? 4.108 22.021 46.255 1 33.94 189 CYS A CA 1
ATOM 862 C C . CYS A 1 116 ? 5.064 22.39 47.384 1 34 189 CYS A C 1
ATOM 863 O O . CYS A 1 116 ? 5.242 21.599 48.302 1 34.31 189 CYS A O 1
ATOM 866 N N . ILE A 1 117 ? 5.662 23.586 47.331 1 33.72 190 ILE A N 1
ATOM 867 C CA . ILE A 1 117 ? 6.572 24.055 48.373 1 33.86 190 ILE A CA 1
ATOM 868 C C . ILE A 1 117 ? 5.816 24.193 49.698 1 33.84 190 ILE A C 1
ATOM 869 O O . ILE A 1 117 ? 6.254 23.655 50.716 1 33.91 190 ILE A O 1
ATOM 874 N N . LEU A 1 118 ? 4.663 24.873 49.673 1 33.52 191 LEU A N 1
ATOM 875 C CA . LEU A 1 118 ? 3.837 25.066 50.862 1 33.64 191 LEU A CA 1
ATOM 876 C C . LEU A 1 118 ? 3.181 23.754 51.315 1 33.24 191 LEU A C 1
ATOM 877 O O . LEU A 1 118 ? 3.007 23.537 52.509 1 33.6 191 LEU A O 1
ATOM 882 N N . TYR A 1 119 ? 2.845 22.873 50.369 1 32.49 192 TYR A N 1
ATOM 883 C CA . TYR A 1 119 ? 2.238 21.576 50.658 1 32.18 192 TYR A CA 1
ATOM 884 C C . TYR A 1 119 ? 3.188 20.683 51.438 1 31.97 192 TYR A C 1
ATOM 885 O O . TYR A 1 119 ? 2.747 19.939 52.305 1 32.34 192 TYR A O 1
ATOM 894 N N . ALA A 1 120 ? 4.485 20.75 51.128 1 31.38 193 ALA A N 1
ATOM 895 C CA . ALA A 1 120 ? 5.498 19.958 51.807 1 31.39 193 ALA A CA 1
ATOM 896 C C . ALA A 1 120 ? 5.825 20.541 53.184 1 31.31 193 ALA A C 1
ATOM 897 O O . ALA A 1 120 ? 6.002 19.794 54.142 1 31.4 193 ALA A O 1
ATOM 899 N N . ILE A 1 121 ? 5.894 21.875 53.281 1 30.97 194 ILE A N 1
ATOM 900 C CA . ILE A 1 121 ? 6.241 22.578 54.516 1 30.98 194 ILE A CA 1
ATOM 901 C C . ILE A 1 121 ? 5.219 22.319 55.634 1 30.89 194 ILE A C 1
ATOM 902 O O . ILE A 1 121 ? 5.611 22.155 56.789 1 31.04 194 ILE A O 1
ATOM 907 N N . PHE A 1 122 ? 3.929 22.235 55.293 1 30.5 195 PHE A N 1
ATOM 908 C CA . PHE A 1 122 ? 2.895 21.983 56.294 1 30.58 195 PHE A CA 1
ATOM 909 C C . PHE A 1 122 ? 2.371 20.535 56.313 1 30.22 195 PHE A C 1
ATOM 910 O O . PHE A 1 122 ? 1.85 20.089 57.333 1 30.4 195 PHE A O 1
ATOM 918 N N . GLY A 1 123 ? 2.514 19.82 55.202 1 29.49 196 GLY A N 1
ATOM 919 C CA . GLY A 1 123 ? 2.035 18.449 55.084 1 29.38 196 GLY A CA 1
ATOM 920 C C . GLY A 1 123 ? 2.939 17.368 55.638 1 29.09 196 GLY A C 1
ATOM 921 O O . GLY A 1 123 ? 2.45 16.354 56.138 1 29.17 196 GLY A O 1
ATOM 922 N N . ILE A 1 124 ? 4.257 17.544 55.528 1 28.64 197 ILE A N 1
ATOM 923 C CA . ILE A 1 124 ? 5.211 16.574 56.065 1 28.72 197 ILE A CA 1
ATOM 924 C C . ILE A 1 124 ? 5.117 16.483 57.607 1 28.9 197 ILE A C 1
ATOM 925 O O . ILE A 1 124 ? 4.959 15.371 58.115 1 29.15 197 ILE A O 1
ATOM 930 N N . PRO A 1 125 ? 5.097 17.607 58.369 1 28.51 198 PRO A N 1
ATOM 931 C CA . PRO A 1 125 ? 4.93 17.49 59.826 1 28.43 198 PRO A CA 1
ATOM 932 C C . PRO A 1 125 ? 3.547 16.958 60.222 1 28.48 198 PRO A C 1
ATOM 933 O O . PRO A 1 125 ? 3.428 16.268 61.233 1 28.62 198 PRO A O 1
ATOM 937 N N . LEU A 1 126 ? 2.515 17.241 59.408 1 28.18 199 LEU A N 1
ATOM 938 C CA . LEU A 1 126 ? 1.152 16.756 59.618 1 28.42 199 LEU A CA 1
ATOM 939 C C . LEU A 1 126 ? 1.12 15.232 59.489 1 28.63 199 LEU A C 1
ATOM 940 O O . LEU A 1 126 ? 0.471 14.561 60.288 1 28.82 199 LEU A O 1
ATOM 945 N N . PHE A 1 127 ? 1.839 14.682 58.495 1 28.37 200 PHE A N 1
ATOM 946 C CA . PHE A 1 127 ? 1.908 13.234 58.315 1 28.53 200 PHE A CA 1
ATOM 947 C C . PHE A 1 127 ? 2.714 12.562 59.438 1 28.8 200 PHE A C 1
ATOM 948 O O . PHE A 1 127 ? 2.407 11.432 59.814 1 28.89 200 PHE A O 1
ATOM 956 N N . GLY A 1 128 ? 3.708 13.266 59.975 1 28.86 201 GLY A N 1
ATOM 957 C CA . GLY A 1 128 ? 4.528 12.79 61.083 1 29.49 201 GLY A CA 1
ATOM 958 C C . GLY A 1 128 ? 3.722 12.553 62.348 1 29.95 201 GLY A C 1
ATOM 959 O O . GLY A 1 128 ? 3.987 11.61 63.1 1 29.97 201 GLY A O 1
ATOM 960 N N . PHE A 1 129 ? 2.718 13.419 62.572 1 30.26 202 PHE A N 1
ATOM 961 C CA . PHE A 1 129 ? 1.77 13.361 63.686 1 31.17 202 PHE A CA 1
ATOM 962 C C . PHE A 1 129 ? 0.986 12.042 63.577 1 31.94 202 PHE A C 1
ATOM 963 O O . PHE A 1 129 ? 0.816 11.342 64.573 1 32.22 202 PHE A O 1
ATOM 971 N N . LEU A 1 130 ? 0.546 11.693 62.356 1 32.21 203 LEU A N 1
ATOM 972 C CA . LEU A 1 130 ? -0.19 10.472 62.053 1 32.87 203 LEU A CA 1
ATOM 973 C C . LEU A 1 130 ? 0.697 9.235 62.211 1 33.47 203 LEU A C 1
ATOM 974 O O . LEU A 1 130 ? 0.267 8.261 62.825 1 33.86 203 LEU A O 1
ATOM 979 N N . LEU A 1 131 ? 1.939 9.283 61.694 1 33.38 204 LEU A N 1
ATOM 980 C CA . LEU A 1 131 ? 2.904 8.185 61.777 1 33.74 204 LEU A CA 1
ATOM 981 C C . LEU A 1 131 ? 3.257 7.851 63.227 1 33.93 204 LEU A C 1
ATOM 982 O O . LEU A 1 131 ? 3.474 6.684 63.549 1 33.93 204 LEU A O 1
ATOM 987 N N . ALA A 1 132 ? 3.294 8.864 64.101 1 34.01 205 ALA A N 1
ATOM 988 C CA . ALA A 1 132 ? 3.567 8.655 65.525 1 34.62 205 ALA A CA 1
ATOM 989 C C . ALA A 1 132 ? 2.409 7.899 66.201 1 35.08 205 ALA A C 1
ATOM 990 O O . ALA A 1 132 ? 2.633 7.033 67.051 1 35.08 205 ALA A O 1
ATOM 992 N N . GLY A 1 133 ? 1.188 8.23 65.804 1 35.39 206 GLY A N 1
ATOM 993 C CA . GLY A 1 133 ? -0.009 7.584 66.317 1 36.28 206 GLY A CA 1
ATOM 994 C C . GLY A 1 133 ? -0.128 6.159 65.824 1 37.05 206 GLY A C 1
ATOM 995 O O . GLY A 1 133 ? -0.537 5.279 66.579 1 37.11 206 GLY A O 1
ATOM 996 N N . ILE A 1 134 ? 0.237 5.92 64.552 1 37.57 207 ILE A N 1
ATOM 997 C CA . ILE A 1 134 ? 0.208 4.579 63.968 1 38.55 207 ILE A CA 1
ATOM 998 C C . ILE A 1 134 ? 1.271 3.684 64.613 1 39.56 207 ILE A C 1
ATOM 999 O O . ILE A 1 134 ? 0.999 2.52 64.893 1 39.79 207 ILE A O 1
ATOM 1004 N N . GLY A 1 135 ? 2.437 4.243 64.913 1 40.07 208 GLY A N 1
ATOM 1005 C CA . GLY A 1 135 ? 3.49 3.503 65.596 1 41.18 208 GLY A CA 1
ATOM 1006 C C . GLY A 1 135 ? 3.07 3.108 67 1 42.27 208 GLY A C 1
ATOM 1007 O O . GLY A 1 135 ? 3.377 2.008 67.46 1 42.34 208 GLY A O 1
ATOM 1008 N N . ASP A 1 136 ? 2.332 3.996 67.678 1 43 209 ASP A N 1
ATOM 1009 C CA . ASP A 1 136 ? 1.809 3.752 69.02 1 44.31 209 ASP A CA 1
ATOM 1010 C C . ASP A 1 136 ? 0.694 2.701 68.969 1 45.36 209 ASP A C 1
ATOM 1011 O O . ASP A 1 136 ? 0.614 1.835 69.841 1 45.61 209 ASP A O 1
ATOM 1016 N N . GLN A 1 137 ? -0.152 2.762 67.932 1 45.85 210 GLN A N 1
ATOM 1017 C CA . GLN A 1 137 ? -1.232 1.808 67.712 1 46.87 210 GLN A CA 1
ATOM 1018 C C . GLN A 1 137 ? -0.655 0.416 67.424 1 47.52 210 GLN A C 1
ATOM 1019 O O . GLN A 1 137 ? -1.2 -0.577 67.893 1 47.79 210 GLN A O 1
ATOM 1025 N N . LEU A 1 138 ? 0.461 0.346 66.686 1 47.63 211 LEU A N 1
ATOM 1026 C CA . LEU A 1 138 ? 1.13 -0.915 66.39 1 48.36 211 LEU A CA 1
ATOM 1027 C C . LEU A 1 138 ? 1.756 -1.501 67.655 1 49.09 211 LEU A C 1
ATOM 1028 O O . LEU A 1 138 ? 1.674 -2.707 67.867 1 49.15 211 LEU A O 1
ATOM 1033 N N . GLY A 1 139 ? 2.368 -0.646 68.473 1 49.48 212 GLY A N 1
ATOM 1034 C CA . GLY A 1 139 ? 3.005 -1.053 69.717 1 50.45 212 GLY A CA 1
ATOM 1035 C C . GLY A 1 139 ? 2.01 -1.551 70.741 1 51.41 212 GLY A C 1
ATOM 1036 O O . GLY A 1 139 ? 2.288 -2.509 71.463 1 51.59 212 GLY A O 1
ATOM 1037 N N . THR A 1 140 ? 0.839 -0.916 70.804 1 51.86 213 THR A N 1
ATOM 1038 C CA . THR A 1 140 ? -0.206 -1.32 71.742 1 52.87 213 THR A CA 1
ATOM 1039 C C . THR A 1 140 ? -0.853 -2.64 71.311 1 53.39 213 THR A C 1
ATOM 1040 O O . THR A 1 140 ? -1.096 -3.508 72.152 1 53.54 213 THR A O 1
ATOM 1044 N N . ILE A 1 141 ? -1.093 -2.805 70 1 53.55 214 ILE A N 1
ATOM 1045 C CA . ILE A 1 141 ? -1.678 -4.034 69.458 1 54.31 214 ILE A CA 1
ATOM 1046 C C . ILE A 1 141 ? -0.707 -5.195 69.664 1 55 214 ILE A C 1
ATOM 1047 O O . ILE A 1 141 ? -1.113 -6.264 70.119 1 55.11 214 ILE A O 1
ATOM 1052 N N . PHE A 1 142 ? 0.577 -4.967 69.368 1 55.34 215 PHE A N 1
ATOM 1053 C CA . PHE A 1 142 ? 1.602 -5.988 69.559 1 56.13 215 PHE A CA 1
ATOM 1054 C C . PHE A 1 142 ? 1.772 -6.328 71.039 1 56.73 215 PHE A C 1
ATOM 1055 O O . PHE A 1 142 ? 1.942 -7.493 71.383 1 56.82 215 PHE A O 1
ATOM 1063 N N . GLY A 1 143 ? 1.706 -5.313 71.891 1 57.02 216 GLY A N 1
ATOM 1064 C CA . GLY A 1 143 ? 1.831 -5.472 73.331 1 57.83 216 GLY A CA 1
ATOM 1065 C C . GLY A 1 143 ? 0.717 -6.32 73.906 1 58.45 216 GLY A C 1
ATOM 1066 O O . GLY A 1 143 ? 0.951 -7.12 74.815 1 58.65 216 GLY A O 1
ATOM 1067 N N . LYS A 1 144 ? -0.5 -6.171 73.366 1 58.56 217 LYS A N 1
ATOM 1068 C CA . LYS A 1 144 ? -1.658 -6.946 73.805 1 59.25 217 LYS A CA 1
ATOM 1069 C C . LYS A 1 144 ? -1.524 -8.404 73.363 1 59.68 217 LYS A C 1
ATOM 1070 O O . LYS A 1 144 ? -1.864 -9.313 74.119 1 59.87 217 LYS A O 1
ATOM 1076 N N . SER A 1 145 ? -1.034 -8.624 72.135 1 59.67 218 SER A N 1
ATOM 1077 C CA . SER A 1 145 ? -0.85 -9.969 71.595 1 60.15 218 SER A CA 1
ATOM 1078 C C . SER A 1 145 ? 0.272 -10.718 72.313 1 60.54 218 SER A C 1
ATOM 1079 O O . SER A 1 145 ? 0.184 -11.932 72.508 1 60.59 218 SER A O 1
ATOM 1082 N N . ILE A 1 146 ? 1.323 -9.992 72.713 1 60.64 219 ILE A N 1
ATOM 1083 C CA . ILE A 1 146 ? 2.454 -10.589 73.407 1 61.26 219 ILE A CA 1
ATOM 1084 C C . ILE A 1 146 ? 2.273 -10.628 74.932 1 61.71 219 ILE A C 1
ATOM 1085 O O . ILE A 1 146 ? 3.106 -11.229 75.603 1 61.87 219 ILE A O 1
ATOM 1090 N N . ALA A 1 147 ? 1.185 -10.049 75.487 1 61.76 220 ALA A N 1
ATOM 1091 C CA . ALA A 1 147 ? 0.961 -10.074 76.929 1 62.29 220 ALA A CA 1
ATOM 1092 C C . ALA A 1 147 ? 0.849 -11.49 77.488 1 62.52 220 ALA A C 1
ATOM 1093 O O . ALA A 1 147 ? 1.214 -11.717 78.641 1 62.72 220 ALA A O 1
ATOM 1095 N N . ARG A 1 148 ? 0.374 -12.445 76.68 1 62.32 221 ARG A N 1
ATOM 1096 C CA . ARG A 1 148 ? 0.291 -13.843 77.103 1 62.73 221 ARG A CA 1
ATOM 1097 C C . ARG A 1 148 ? 1.707 -14.444 77.191 1 62.75 221 ARG A C 1
ATOM 1098 O O . ARG A 1 148 ? 1.995 -15.214 78.106 1 62.9 221 ARG A O 1
ATOM 1106 N N . VAL A 1 149 ? 2.581 -14.084 76.235 1 62.43 222 VAL A N 1
ATOM 1107 C CA . VAL A 1 149 ? 3.969 -14.526 76.168 1 62.64 222 VAL A CA 1
ATOM 1108 C C . VAL A 1 149 ? 4.762 -13.928 77.328 1 62.78 222 VAL A C 1
ATOM 1109 O O . VAL A 1 149 ? 5.504 -14.644 77.998 1 62.94 222 VAL A O 1
ATOM 1113 N N . GLU A 1 150 ? 4.584 -12.629 77.589 1 62.57 223 GLU A N 1
ATOM 1114 C CA . GLU A 1 150 ? 5.272 -11.954 78.686 1 62.94 223 GLU A CA 1
ATOM 1115 C C . GLU A 1 150 ? 4.832 -12.464 80.057 1 63.3 223 GLU A C 1
ATOM 1116 O O . GLU A 1 150 ? 5.614 -12.403 81.001 1 63.43 223 GLU A O 1
ATOM 1122 N N . LYS A 1 151 ? 3.602 -12.99 80.168 1 63.36 224 LYS A N 1
ATOM 1123 C CA . LYS A 1 151 ? 3.119 -13.547 81.427 1 64.02 224 LYS A CA 1
ATOM 1124 C C . LYS A 1 151 ? 3.852 -14.863 81.715 1 64.36 224 LYS A C 1
ATOM 1125 O O . LYS A 1 151 ? 4.243 -15.103 82.854 1 64.48 224 LYS A O 1
ATOM 1127 N N . VAL A 1 152 ? 4.087 -15.688 80.68 1 64.36 225 VAL A N 1
ATOM 1128 C CA . VAL A 1 152 ? 4.827 -16.942 80.828 1 64.95 225 VAL A CA 1
ATOM 1129 C C . VAL A 1 152 ? 6.321 -16.656 81.065 1 65.4 225 VAL A C 1
ATOM 1130 O O . VAL A 1 152 ? 6.96 -17.339 81.865 1 65.55 225 VAL A O 1
ATOM 1134 N N . PHE A 1 153 ? 6.86 -15.617 80.406 1 65.53 226 PHE A N 1
ATOM 1135 C CA . PHE A 1 153 ? 8.252 -15.205 80.572 1 66.23 226 PHE A CA 1
ATOM 1136 C C . PHE A 1 153 ? 8.493 -14.713 81.999 1 66.89 226 PHE A C 1
ATOM 1137 O O . PHE A 1 153 ? 9.509 -15.053 82.597 1 67.05 226 PHE A O 1
ATOM 1145 N N . ARG A 1 154 ? 7.553 -13.935 82.554 1 67.17 227 ARG A N 1
ATOM 1146 C CA . ARG A 1 154 ? 7.68 -13.416 83.917 1 67.98 227 ARG A CA 1
ATOM 1147 C C . ARG A 1 154 ? 7.527 -14.501 84.978 1 68.66 227 ARG A C 1
ATOM 1148 O O . ARG A 1 154 ? 8.094 -14.376 86.058 1 68.85 227 ARG A O 1
ATOM 1150 N N . LYS A 1 155 ? 6.748 -15.547 84.676 1 68.88 228 LYS A N 1
ATOM 1151 C CA . LYS A 1 155 ? 6.508 -16.685 85.555 1 69.68 228 LYS A CA 1
ATOM 1152 C C . LYS A 1 155 ? 7.818 -17.449 85.794 1 70.48 228 LYS A C 1
ATOM 1153 O O . LYS A 1 155 ? 8.101 -17.847 86.923 1 71.03 228 LYS A O 1
ATOM 1159 N N . LYS A 1 156 ? 8.633 -17.614 84.742 1 70.61 229 LYS A N 1
ATOM 1160 C CA . LYS A 1 156 ? 9.902 -18.336 84.829 1 71.27 229 LYS A CA 1
ATOM 1161 C C . LYS A 1 156 ? 11.079 -17.478 85.314 1 71.76 229 LYS A C 1
ATOM 1162 O O . LYS A 1 156 ? 12.229 -17.817 85.034 1 72.1 229 LYS A O 1
ATOM 1168 N N . GLN A 1 157 ? 10.786 -16.381 86.04 1 71.77 230 GLN A N 1
ATOM 1169 C CA . GLN A 1 157 ? 11.754 -15.453 86.633 1 72.27 230 GLN A CA 1
ATOM 1170 C C . GLN A 1 157 ? 12.732 -14.818 85.632 1 72.51 230 GLN A C 1
ATOM 1171 O O . GLN A 1 157 ? 13.891 -14.584 85.972 1 72.64 230 GLN A O 1
ATOM 1177 N N . VAL A 1 158 ? 12.265 -14.511 84.418 1 72.41 231 VAL A N 1
ATOM 1178 C CA . VAL A 1 158 ? 13.109 -13.884 83.403 1 72.7 231 VAL A CA 1
ATOM 1179 C C . VAL A 1 158 ? 13.156 -12.368 83.631 1 73.04 231 VAL A C 1
ATOM 1180 O O . VAL A 1 158 ? 12.121 -11.764 83.911 1 73.22 231 VAL A O 1
ATOM 1184 N N . SER A 1 159 ? 14.358 -11.764 83.547 1 72.97 232 SER A N 1
ATOM 1185 C CA . SER A 1 159 ? 14.576 -10.327 83.75 1 73.37 232 SER A CA 1
ATOM 1186 C C . SER A 1 159 ? 13.79 -9.46 82.761 1 73.55 232 SER A C 1
ATOM 1187 O O . SER A 1 159 ? 13.497 -9.908 81.654 1 73.61 232 SER A O 1
ATOM 1190 N N . GLN A 1 160 ? 13.462 -8.212 83.148 1 73.51 233 GLN A N 1
ATOM 1191 C CA . GLN A 1 160 ? 12.689 -7.322 82.278 1 73.9 233 GLN A CA 1
ATOM 1192 C C . GLN A 1 160 ? 13.468 -6.847 81.035 1 74 233 GLN A C 1
ATOM 1193 O O . GLN A 1 160 ? 12.851 -6.418 80.063 1 74.08 233 GLN A O 1
ATOM 1195 N N . THR A 1 161 ? 14.806 -6.951 81.049 1 73.83 234 THR A N 1
ATOM 1196 C CA . THR A 1 161 ? 15.628 -6.575 79.901 1 74.08 234 THR A CA 1
ATOM 1197 C C . THR A 1 161 ? 15.588 -7.676 78.843 1 73.95 234 THR A C 1
ATOM 1198 O O . THR A 1 161 ? 15.54 -7.375 77.656 1 74.04 234 THR A O 1
ATOM 1202 N N . LYS A 1 162 ? 15.594 -8.949 79.277 1 73.63 235 LYS A N 1
ATOM 1203 C CA . LYS A 1 162 ? 15.53 -10.096 78.375 1 73.82 235 LYS A CA 1
ATOM 1204 C C . LYS A 1 162 ? 14.164 -10.155 77.682 1 73.68 235 LYS A C 1
ATOM 1205 O O . LYS A 1 162 ? 14.095 -10.475 76.499 1 73.78 235 LYS A O 1
ATOM 1211 N N . ILE A 1 163 ? 13.087 -9.808 78.405 1 73.24 236 ILE A N 1
ATOM 1212 C CA . ILE A 1 163 ? 11.74 -9.782 77.838 1 73.25 236 ILE A CA 1
ATOM 1213 C C . ILE A 1 163 ? 11.634 -8.671 76.784 1 72.88 236 ILE A C 1
ATOM 1214 O O . ILE A 1 163 ? 11.053 -8.886 75.721 1 73.01 236 ILE A O 1
ATOM 1219 N N . ARG A 1 164 ? 12.247 -7.508 77.058 1 72.27 237 ARG A N 1
ATOM 1220 C CA . ARG A 1 164 ? 12.257 -6.356 76.157 1 72.1 237 ARG A CA 1
ATOM 1221 C C . ARG A 1 164 ? 12.958 -6.657 74.827 1 71.66 237 ARG A C 1
ATOM 1222 O O . ARG A 1 164 ? 12.496 -6.216 73.774 1 71.75 237 ARG A O 1
ATOM 1224 N N . VAL A 1 165 ? 14.063 -7.416 74.873 1 71.02 238 VAL A N 1
ATOM 1225 C CA . VAL A 1 165 ? 14.81 -7.773 73.668 1 70.8 238 VAL A CA 1
ATOM 1226 C C . VAL A 1 165 ? 14.022 -8.75 72.8 1 70.38 238 VAL A C 1
ATOM 1227 O O . VAL A 1 165 ? 13.842 -8.488 71.616 1 70.41 238 VAL A O 1
ATOM 1231 N N . ILE A 1 166 ? 13.524 -9.847 73.389 1 69.87 239 ILE A N 1
ATOM 1232 C CA . ILE A 1 166 ? 12.746 -10.858 72.672 1 69.83 239 ILE A CA 1
ATOM 1233 C C . ILE A 1 166 ? 11.474 -10.271 72.053 1 69.39 239 ILE A C 1
ATOM 1234 O O . ILE A 1 166 ? 11.124 -10.616 70.924 1 69.43 239 ILE A O 1
ATOM 1239 N N . SER A 1 167 ? 10.82 -9.337 72.756 1 68.82 240 SER A N 1
ATOM 1240 C CA . SER A 1 167 ? 9.614 -8.697 72.24 1 68.69 240 SER A CA 1
ATOM 1241 C C . SER A 1 167 ? 9.9 -7.842 71.009 1 68.17 240 SER A C 1
ATOM 1242 O O . SER A 1 167 ? 9.136 -7.887 70.049 1 68.27 240 SER A O 1
ATOM 1245 N N . THR A 1 168 ? 11.012 -7.098 71.012 1 67.46 241 THR A N 1
ATOM 1246 C CA . THR A 1 168 ? 11.357 -6.239 69.876 1 67.15 241 THR A CA 1
ATOM 1247 C C . THR A 1 168 ? 11.754 -7.047 68.639 1 66.37 241 THR A C 1
ATOM 1248 O O . THR A 1 168 ? 11.477 -6.635 67.519 1 66.51 241 THR A O 1
ATOM 1252 N N . ILE A 1 169 ? 12.39 -8.206 68.839 1 65.41 242 ILE A N 1
ATOM 1253 C CA . ILE A 1 169 ? 12.761 -9.086 67.727 1 64.88 242 ILE A CA 1
ATOM 1254 C C . ILE A 1 169 ? 11.489 -9.714 67.141 1 64.07 242 ILE A C 1
ATOM 1255 O O . ILE A 1 169 ? 11.381 -9.842 65.924 1 64.19 242 ILE A O 1
ATOM 1260 N N . LEU A 1 170 ? 10.498 -10.047 67.993 1 63.03 243 LEU A N 1
ATOM 1261 C CA . LEU A 1 170 ? 9.218 -10.596 67.547 1 62.49 243 LEU A CA 1
ATOM 1262 C C . LEU A 1 170 ? 8.382 -9.565 66.775 1 61.59 243 LEU A C 1
ATOM 1263 O O . LEU A 1 170 ? 7.601 -9.946 65.908 1 61.71 243 LEU A O 1
ATOM 1268 N N . PHE A 1 171 ? 8.563 -8.266 67.067 1 60.61 244 PHE A N 1
ATOM 1269 C CA . PHE A 1 171 ? 7.905 -7.177 66.343 1 60.2 244 PHE A CA 1
ATOM 1270 C C . PHE A 1 171 ? 8.47 -7.102 64.907 1 59.62 244 PHE A C 1
ATOM 1271 O O . PHE A 1 171 ? 7.726 -6.892 63.948 1 59.76 244 PHE A O 1
ATOM 1279 N N . ILE A 1 172 ? 9.786 -7.289 64.767 1 58.82 245 ILE A N 1
ATOM 1280 C CA . ILE A 1 172 ? 10.454 -7.266 63.473 1 58.46 245 ILE A CA 1
ATOM 1281 C C . ILE A 1 172 ? 10.107 -8.517 62.656 1 57.92 245 ILE A C 1
ATOM 1282 O O . ILE A 1 172 ? 9.912 -8.419 61.451 1 57.97 245 ILE A O 1
ATOM 1287 N N . LEU A 1 173 ? 9.978 -9.676 63.317 1 57.27 246 LEU A N 1
ATOM 1288 C CA . LEU A 1 173 ? 9.67 -10.941 62.659 1 57.04 246 LEU A CA 1
ATOM 1289 C C . LEU A 1 173 ? 8.244 -10.976 62.16 1 56.41 246 LEU A C 1
ATOM 1290 O O . LEU A 1 173 ? 8.05 -11.253 60.985 1 56.47 246 LEU A O 1
ATOM 1295 N N . ALA A 1 174 ? 7.249 -10.675 63.009 1 55.74 247 ALA A N 1
ATOM 1296 C CA . ALA A 1 174 ? 5.85 -10.665 62.56 1 55.58 247 ALA A CA 1
ATOM 1297 C C . ALA A 1 174 ? 5.58 -9.51 61.587 1 55.18 247 ALA A C 1
ATOM 1298 O O . ALA A 1 174 ? 4.881 -9.687 60.585 1 55.33 247 ALA A O 1
ATOM 1300 N N . GLY A 1 175 ? 6.173 -8.358 61.873 1 54.49 248 GLY A N 1
ATOM 1301 C CA . GLY A 1 175 ? 6.039 -7.177 61.035 1 54.28 248 GLY A CA 1
ATOM 1302 C C . GLY A 1 175 ? 6.689 -7.333 59.676 1 53.74 248 GLY A C 1
ATOM 1303 O O . GLY A 1 175 ? 6.264 -6.693 58.714 1 53.79 248 GLY A O 1
ATOM 1304 N N . CYS A 1 176 ? 7.725 -8.183 59.579 1 53.12 249 CYS A N 1
ATOM 1305 C CA . CYS A 1 176 ? 8.371 -8.435 58.296 1 53.03 249 CYS A CA 1
ATOM 1306 C C . CYS A 1 176 ? 7.467 -9.279 57.41 1 52.7 249 CYS A C 1
ATOM 1307 O O . CYS A 1 176 ? 7.48 -9.084 56.211 1 52.82 249 CYS A O 1
ATOM 1310 N N . ILE A 1 177 ? 6.672 -10.197 57.98 1 52.15 250 ILE A N 1
ATOM 1311 C CA . ILE A 1 177 ? 5.761 -11.015 57.19 1 52.09 250 ILE A CA 1
ATOM 1312 C C . ILE A 1 177 ? 4.617 -10.142 56.684 1 51.88 250 ILE A C 1
ATOM 1313 O O . ILE A 1 177 ? 4.303 -10.164 55.496 1 51.98 250 ILE A O 1
ATOM 1318 N N . VAL A 1 178 ? 4.038 -9.335 57.575 1 51.45 251 VAL A N 1
ATOM 1319 C CA . VAL A 1 178 ? 2.9 -8.471 57.271 1 51.58 251 VAL A CA 1
ATOM 1320 C C . VAL A 1 178 ? 3.22 -7.303 56.316 1 51.51 251 VAL A C 1
ATOM 1321 O O . VAL A 1 178 ? 2.472 -7.073 55.362 1 51.59 251 VAL A O 1
ATOM 1325 N N . PHE A 1 179 ? 4.305 -6.563 56.572 1 51.29 252 PHE A N 1
ATOM 1326 C CA . PHE A 1 179 ? 4.621 -5.379 55.774 1 51.5 252 PHE A CA 1
ATOM 1327 C C . PHE A 1 179 ? 5.75 -5.532 54.751 1 51.67 252 PHE A C 1
ATOM 1328 O O . PHE A 1 179 ? 5.928 -4.624 53.941 1 51.66 252 PHE A O 1
ATOM 1336 N N . VAL A 1 180 ? 6.514 -6.638 54.774 1 51.78 253 VAL A N 1
ATOM 1337 C CA . VAL A 1 180 ? 7.636 -6.791 53.84 1 52.4 253 VAL A CA 1
ATOM 1338 C C . VAL A 1 180 ? 7.515 -8.026 52.911 1 52.91 253 VAL A C 1
ATOM 1339 O O . VAL A 1 180 ? 7.535 -7.865 51.694 1 53.03 253 VAL A O 1
ATOM 1343 N N . THR A 1 181 ? 7.391 -9.239 53.478 1 53.07 254 THR A N 1
ATOM 1344 C CA . THR A 1 181 ? 7.322 -10.502 52.741 1 53.69 254 THR A CA 1
ATOM 1345 C C . THR A 1 181 ? 6.008 -10.69 51.974 1 54.12 254 THR A C 1
ATOM 1346 O O . THR A 1 181 ? 6.066 -10.869 50.76 1 54.18 254 THR A O 1
ATOM 1350 N N . ILE A 1 182 ? 4.838 -10.667 52.655 1 54.27 255 ILE A N 1
ATOM 1351 C CA . ILE A 1 182 ? 3.543 -10.828 51.981 1 54.88 255 ILE A CA 1
ATOM 1352 C C . ILE A 1 182 ? 3.34 -9.771 50.871 1 55.13 255 ILE A C 1
ATOM 1353 O O . ILE A 1 182 ? 3.037 -10.17 49.744 1 55.17 255 ILE A O 1
ATOM 1358 N N . PRO A 1 183 ? 3.574 -8.456 51.11 1 55.17 256 PRO A N 1
ATOM 1359 C CA . PRO A 1 183 ? 3.409 -7.484 50.017 1 55.39 256 PRO A CA 1
ATOM 1360 C C . PRO A 1 183 ? 4.272 -7.793 48.796 1 55.85 256 PRO A C 1
ATOM 1361 O O . PRO A 1 183 ? 3.741 -7.808 47.693 1 55.94 256 PRO A O 1
ATOM 1365 N N . ALA A 1 184 ? 5.561 -8.137 48.991 1 55.95 257 ALA A N 1
ATOM 1366 C CA . ALA A 1 184 ? 6.467 -8.479 47.891 1 56.57 257 ALA A CA 1
ATOM 1367 C C . ALA A 1 184 ? 5.976 -9.665 47.052 1 57.11 257 ALA A C 1
ATOM 1368 O O . ALA A 1 184 ? 6.223 -9.701 45.85 1 57.28 257 ALA A O 1
ATOM 1370 N N . VAL A 1 185 ? 5.277 -10.624 47.677 1 57.26 258 VAL A N 1
ATOM 1371 C CA . VAL A 1 185 ? 4.703 -11.775 46.977 1 57.87 258 VAL A CA 1
ATOM 1372 C C . VAL A 1 185 ? 3.566 -11.3 46.064 1 58.35 258 VAL A C 1
ATOM 1373 O O . VAL A 1 185 ? 3.467 -11.748 44.921 1 58.55 258 VAL A O 1
ATOM 1377 N N . ILE A 1 186 ? 2.744 -10.357 46.554 1 58.42 259 ILE A N 1
ATOM 1378 C CA . ILE A 1 186 ? 1.643 -9.759 45.806 1 58.91 259 ILE A CA 1
ATOM 1379 C C . ILE A 1 186 ? 2.182 -8.955 44.624 1 59.04 259 ILE A C 1
ATOM 1380 O O . ILE A 1 186 ? 1.681 -9.097 43.514 1 59.14 259 ILE A O 1
ATOM 1385 N N . PHE A 1 187 ? 3.233 -8.152 44.847 1 58.97 260 PHE A N 1
ATOM 1386 C CA . PHE A 1 187 ? 3.829 -7.353 43.774 1 59.49 260 PHE A CA 1
ATOM 1387 C C . PHE A 1 187 ? 4.458 -8.225 42.68 1 59.7 260 PHE A C 1
ATOM 1388 O O . PHE A 1 187 ? 4.483 -7.825 41.523 1 59.93 260 PHE A O 1
ATOM 1396 N N . LYS A 1 188 ? 4.946 -9.414 43.037 1 59.58 261 LYS A N 1
ATOM 1397 C CA . LYS A 1 188 ? 5.543 -10.33 42.071 1 59.94 261 LYS A CA 1
ATOM 1398 C C . LYS A 1 188 ? 4.47 -10.88 41.127 1 59.9 261 LYS A C 1
ATOM 1399 O O . LYS A 1 188 ? 4.706 -10.983 39.925 1 60.08 261 LYS A O 1
ATOM 1405 N N . TYR A 1 189 ? 3.285 -11.206 41.661 1 59.47 262 TYR A N 1
ATOM 1406 C CA . TYR A 1 189 ? 2.202 -11.745 40.841 1 59.48 262 TYR A CA 1
ATOM 1407 C C . TYR A 1 189 ? 1.466 -10.661 40.056 1 59.24 262 TYR A C 1
ATOM 1408 O O . TYR A 1 189 ? 1.144 -10.869 38.888 1 59.36 262 TYR A O 1
ATOM 1410 N N . ILE A 1 190 ? 1.188 -9.514 40.688 1 58.72 263 ILE A N 1
ATOM 1411 C CA . ILE A 1 190 ? 0.463 -8.435 40.024 1 58.67 263 ILE A CA 1
ATOM 1412 C C . ILE A 1 190 ? 1.337 -7.669 39.023 1 58.43 263 ILE A C 1
ATOM 1413 O O . ILE A 1 190 ? 0.984 -7.583 37.849 1 58.61 263 ILE A O 1
ATOM 1418 N N . GLU A 1 191 ? 2.472 -7.122 39.476 1 57.89 264 GLU A N 1
ATOM 1419 C CA . GLU A 1 191 ? 3.354 -6.336 38.615 1 57.9 264 GLU A CA 1
ATOM 1420 C C . GLU A 1 191 ? 4.198 -7.158 37.647 1 57.62 264 GLU A C 1
ATOM 1421 O O . GLU A 1 191 ? 4.651 -6.631 36.631 1 57.89 264 GLU A O 1
ATOM 1427 N N . GLY A 1 192 ? 4.444 -8.416 37.98 1 56.9 265 GLY A N 1
ATOM 1428 C CA . GLY A 1 192 ? 5.29 -9.269 37.155 1 56.63 265 GLY A CA 1
ATOM 1429 C C . GLY A 1 192 ? 6.775 -9.034 37.374 1 55.93 265 GLY A C 1
ATOM 1430 O O . GLY A 1 192 ? 7.593 -9.421 36.539 1 56.07 265 GLY A O 1
ATOM 1431 N N . TRP A 1 193 ? 7.14 -8.392 38.496 1 55.04 266 TRP A N 1
ATOM 1432 C CA . TRP A 1 193 ? 8.534 -8.127 38.839 1 54.66 266 TRP A CA 1
ATOM 1433 C C . TRP A 1 193 ? 9.211 -9.407 39.354 1 53.97 266 TRP A C 1
ATOM 1434 O O . TRP A 1 193 ? 8.527 -10.357 39.739 1 54.07 266 TRP A O 1
ATOM 1445 N N . THR A 1 194 ? 10.552 -9.422 39.402 1 53.07 267 THR A N 1
ATOM 1446 C CA . THR A 1 194 ? 11.281 -10.569 39.947 1 52.6 267 THR A CA 1
ATOM 1447 C C . THR A 1 194 ? 11.188 -10.568 41.493 1 51.93 267 THR A C 1
ATOM 1448 O O . THR A 1 194 ? 10.773 -9.568 42.085 1 52.05 267 THR A O 1
ATOM 1452 N N . ALA A 1 195 ? 11.585 -11.671 42.148 1 51.13 268 ALA A N 1
ATOM 1453 C CA . ALA A 1 195 ? 11.559 -11.748 43.609 1 50.72 268 ALA A CA 1
ATOM 1454 C C . ALA A 1 195 ? 12.448 -10.667 44.243 1 49.94 268 ALA A C 1
ATOM 1455 O O . ALA A 1 195 ? 12.119 -10.144 45.304 1 50.11 268 ALA A O 1
ATOM 1457 N N . LEU A 1 196 ? 13.553 -10.312 43.575 1 48.86 269 LEU A N 1
ATOM 1458 C CA . LEU A 1 196 ? 14.462 -9.287 44.057 1 48.29 269 LEU A CA 1
ATOM 1459 C C . LEU A 1 196 ? 13.919 -7.893 43.773 1 47.67 269 LEU A C 1
ATOM 1460 O O . LEU A 1 196 ? 13.995 -7.035 44.642 1 47.97 269 LEU A O 1
ATOM 1465 N N . GLU A 1 197 ? 13.36 -7.661 42.574 1 46.63 270 GLU A N 1
ATOM 1466 C CA . GLU A 1 197 ? 12.791 -6.359 42.222 1 45.96 270 GLU A CA 1
ATOM 1467 C C . GLU A 1 197 ? 11.653 -5.979 43.166 1 45.21 270 GLU A C 1
ATOM 1468 O O . GLU A 1 197 ? 11.525 -4.814 43.537 1 45.44 270 GLU A O 1
ATOM 1474 N N . SER A 1 198 ? 10.834 -6.961 43.558 1 44.25 271 SER A N 1
ATOM 1475 C CA . SER A 1 198 ? 9.714 -6.741 44.463 1 43.89 271 SER A CA 1
ATOM 1476 C C . SER A 1 198 ? 10.19 -6.383 45.868 1 43.2 271 SER A C 1
ATOM 1477 O O . SER A 1 198 ? 9.637 -5.468 46.471 1 43.3 271 SER A O 1
ATOM 1480 N N . ILE A 1 199 ? 11.219 -7.08 46.386 1 42.24 272 ILE A N 1
ATOM 1481 C CA . ILE A 1 199 ? 11.745 -6.77 47.72 1 41.68 272 ILE A CA 1
ATOM 1482 C C . ILE A 1 199 ? 12.523 -5.437 47.722 1 40.48 272 ILE A C 1
ATOM 1483 O O . ILE A 1 199 ? 12.513 -4.719 48.72 1 40.63 272 ILE A O 1
ATOM 1488 N N . TYR A 1 200 ? 13.152 -5.093 46.593 1 39.11 273 TYR A N 1
ATOM 1489 C CA . TYR A 1 200 ? 13.884 -3.845 46.404 1 38.42 273 TYR A CA 1
ATOM 1490 C C . TYR A 1 200 ? 12.907 -2.667 46.394 1 37.33 273 TYR A C 1
ATOM 1491 O O . TYR A 1 200 ? 13.235 -1.609 46.916 1 37.51 273 TYR A O 1
ATOM 1500 N N . PHE A 1 201 ? 11.703 -2.863 45.833 1 36.06 274 PHE A N 1
ATOM 1501 C CA . PHE A 1 201 ? 10.66 -1.856 45.8 1 35.35 274 PHE A CA 1
ATOM 1502 C C . PHE A 1 201 ? 10.185 -1.55 47.225 1 34.76 274 PHE A C 1
ATOM 1503 O O . PHE A 1 201 ? 10.059 -0.381 47.578 1 34.96 274 PHE A O 1
ATOM 1511 N N . VAL A 1 202 ? 9.916 -2.6 48.026 1 33.94 275 VAL A N 1
ATOM 1512 C CA . VAL A 1 202 ? 9.432 -2.498 49.405 1 33.64 275 VAL A CA 1
ATOM 1513 C C . VAL A 1 202 ? 10.385 -1.704 50.296 1 33.31 275 VAL A C 1
ATOM 1514 O O . VAL A 1 202 ? 9.954 -0.777 50.976 1 33.33 275 VAL A O 1
ATOM 1518 N N . VAL A 1 203 ? 11.674 -2.049 50.279 1 32.92 276 VAL A N 1
ATOM 1519 C CA . VAL A 1 203 ? 12.667 -1.359 51.095 1 33.04 276 VAL A CA 1
ATOM 1520 C C . VAL A 1 203 ? 12.815 0.102 50.68 1 32.93 276 VAL A C 1
ATOM 1521 O O . VAL A 1 203 ? 12.728 0.984 51.527 1 33.22 276 VAL A O 1
ATOM 1525 N N . VAL A 1 204 ? 12.952 0.362 49.377 1 32.28 277 VAL A N 1
ATOM 1526 C CA . VAL A 1 204 ? 13.083 1.715 48.84 1 32.15 277 VAL A CA 1
ATOM 1527 C C . VAL A 1 204 ? 11.828 2.577 49.143 1 31.74 277 VAL A C 1
ATOM 1528 O O . VAL A 1 204 ? 11.95 3.775 49.397 1 32.08 277 VAL A O 1
ATOM 1532 N N . THR A 1 205 ? 10.645 1.956 49.198 1 30.9 278 THR A N 1
ATOM 1533 C CA . THR A 1 205 ? 9.407 2.668 49.517 1 30.57 278 THR A CA 1
ATOM 1534 C C . THR A 1 205 ? 9.245 2.935 51.026 1 30.44 278 THR A C 1
ATOM 1535 O O . THR A 1 205 ? 8.988 4.072 51.42 1 30.48 278 THR A O 1
ATOM 1539 N N . LEU A 1 206 ? 9.393 1.897 51.87 1 30.08 279 LEU A N 1
ATOM 1540 C CA . LEU A 1 206 ? 9.203 2.029 53.313 1 30.28 279 LEU A CA 1
ATOM 1541 C C . LEU A 1 206 ? 10.327 2.793 54.026 1 30.31 279 LEU A C 1
ATOM 1542 O O . LEU A 1 206 ? 10.116 3.284 55.134 1 30.55 279 LEU A O 1
ATOM 1547 N N . THR A 1 207 ? 11.498 2.931 53.391 1 29.97 280 THR A N 1
ATOM 1548 C CA . THR A 1 207 ? 12.573 3.756 53.954 1 30.24 280 THR A CA 1
ATOM 1549 C C . THR A 1 207 ? 12.491 5.224 53.465 1 30.51 280 THR A C 1
ATOM 1550 O O . THR A 1 207 ? 13.395 6 53.761 1 30.76 280 THR A O 1
ATOM 1554 N N . THR A 1 208 ? 11.421 5.591 52.705 1 30.26 281 THR A N 1
ATOM 1555 C CA . THR A 1 208 ? 11.115 6.888 52.093 1 30.45 281 THR A CA 1
ATOM 1556 C C . THR A 1 208 ? 12.15 7.339 51.054 1 30.63 281 THR A C 1
ATOM 1557 O O . THR A 1 208 ? 12.184 8.522 50.715 1 30.66 281 THR A O 1
ATOM 1561 N N . VAL A 1 209 ? 12.959 6.41 50.525 1 30.48 282 VAL A N 1
ATOM 1562 C CA . VAL A 1 209 ? 13.947 6.754 49.511 1 30.86 282 VAL A CA 1
ATOM 1563 C C . VAL A 1 209 ? 13.224 7.096 48.202 1 31.22 282 VAL A C 1
ATOM 1564 O O . VAL A 1 209 ? 13.421 8.181 47.661 1 31.32 282 VAL A O 1
ATOM 1568 N N . GLY A 1 210 ? 12.343 6.196 47.767 1 31.2 283 GLY A N 1
ATOM 1569 C CA . GLY A 1 210 ? 11.523 6.342 46.57 1 31.62 283 GLY A CA 1
ATOM 1570 C C . GLY A 1 210 ? 12.231 6.845 45.331 1 31.86 283 GLY A C 1
ATOM 1571 O O . GLY A 1 210 ? 12.019 7.987 44.922 1 32.09 283 GLY A O 1
ATOM 1572 N N . PHE A 1 211 ? 13.068 6.002 44.716 1 31.68 284 PHE A N 1
ATOM 1573 C CA . PHE A 1 211 ? 13.805 6.366 43.508 1 32.04 284 PHE A CA 1
ATOM 1574 C C . PHE A 1 211 ? 12.867 6.678 42.34 1 32.67 284 PHE A C 1
ATOM 1575 O O . PHE A 1 211 ? 13.131 7.586 41.56 1 32.61 284 PHE A O 1
ATOM 1583 N N . GLY A 1 212 ? 11.789 5.92 42.226 1 33.11 285 GLY A N 1
ATOM 1584 C CA . GLY A 1 212 ? 10.843 6.092 41.132 1 34.02 285 GLY A CA 1
ATOM 1585 C C . GLY A 1 212 ? 11.016 5.087 40.007 1 34.85 285 GLY A C 1
ATOM 1586 O O . GLY A 1 212 ? 10.181 5.031 39.101 1 35.25 285 GLY A O 1
ATOM 1587 N N . ASP A 1 213 ? 12.102 4.293 40.041 1 35.01 286 ASP A N 1
ATOM 1588 C CA . ASP A 1 213 ? 12.369 3.253 39.047 1 35.8 286 ASP A CA 1
ATOM 1589 C C . ASP A 1 213 ? 11.315 2.126 39.092 1 36.39 286 ASP A C 1
ATOM 1590 O O . ASP A 1 213 ? 11.036 1.491 38.076 1 36.46 286 ASP A O 1
ATOM 1595 N N . PHE A 1 214 ? 10.728 1.892 40.269 1 36.63 287 PHE A N 1
ATOM 1596 C CA . PHE A 1 214 ? 9.686 0.9 40.457 1 37.41 287 PHE A CA 1
ATOM 1597 C C . PHE A 1 214 ? 8.544 1.547 41.228 1 37.99 287 PHE A C 1
ATOM 1598 O O . PHE A 1 214 ? 8.759 2.066 42.32 1 37.88 287 PHE A O 1
ATOM 1606 N N . VAL A 1 215 ? 7.348 1.582 40.634 1 38.55 288 VAL A N 1
ATOM 1607 C CA . VAL A 1 215 ? 6.169 2.166 41.272 1 39.68 288 VAL A CA 1
ATOM 1608 C C . VAL A 1 215 ? 5.011 1.184 41.118 1 40.99 288 VAL A C 1
ATOM 1609 O O . VAL A 1 215 ? 4.701 0.793 39.993 1 41.05 288 VAL A O 1
ATOM 1613 N N . ALA A 1 216 ? 4.384 0.768 42.229 1 41.87 289 ALA A N 1
ATOM 1614 C CA . ALA A 1 216 ? 3.259 -0.157 42.16 1 43.29 289 ALA A CA 1
ATOM 1615 C C . ALA A 1 216 ? 2.021 0.562 41.65 1 44.7 289 ALA A C 1
ATOM 1616 O O . ALA A 1 216 ? 1.637 1.596 42.189 1 44.85 289 ALA A O 1
ATOM 1618 N N . GLY A 1 217 ? 1.42 0.018 40.605 1 45.67 290 GLY A N 1
ATOM 1619 C CA . GLY A 1 217 ? 0.238 0.608 39.996 1 47.14 290 GLY A CA 1
ATOM 1620 C C . GLY A 1 217 ? 0.55 1.601 38.892 1 48.64 290 GLY A C 1
ATOM 1621 O O . GLY A 1 217 ? -0.244 2.503 38.627 1 48.85 290 GLY A O 1
ATOM 1622 N N . GLY A 1 218 ? 1.696 1.438 38.241 1 49.51 291 GLY A N 1
ATOM 1623 C CA . GLY A 1 218 ? 2.11 2.342 37.177 1 50.85 291 GLY A CA 1
ATOM 1624 C C . GLY A 1 218 ? 2.293 1.709 35.811 1 52.16 291 GLY A C 1
ATOM 1625 O O . GLY A 1 218 ? 2.763 2.375 34.886 1 52.39 291 GLY A O 1
ATOM 1626 N N . ASN A 1 219 ? 1.936 0.426 35.659 1 52.92 292 ASN A N 1
ATOM 1627 C CA . ASN A 1 219 ? 2.081 -0.261 34.376 1 54.21 292 ASN A CA 1
ATOM 1628 C C . ASN A 1 219 ? 0.779 -0.193 33.579 1 55.22 292 ASN A C 1
ATOM 1629 O O . ASN A 1 219 ? -0.247 -0.712 34.02 1 55.32 292 ASN A O 1
ATOM 1634 N N . ALA A 1 220 ? 0.828 0.436 32.395 1 55.71 293 ALA A N 1
ATOM 1635 C CA . ALA A 1 220 ? -0.331 0.583 31.517 1 56.61 293 ALA A CA 1
ATOM 1636 C C . ALA A 1 220 ? -0.82 -0.751 30.945 1 57.35 293 ALA A C 1
ATOM 1637 O O . ALA A 1 220 ? -2.018 -0.925 30.725 1 57.4 293 ALA A O 1
ATOM 1639 N N . GLY A 1 221 ? 0.106 -1.675 30.713 1 57.75 294 GLY A N 1
ATOM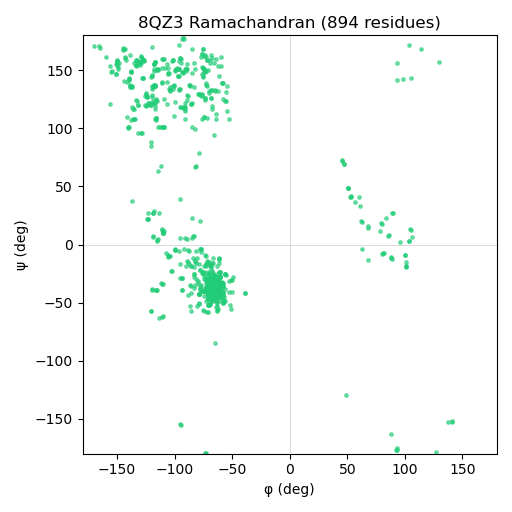 1640 C CA . GLY A 1 221 ? -0.208 -2.991 30.172 1 58.54 294 GLY A CA 1
ATOM 1641 C C . GLY A 1 221 ? -0.891 -3.935 31.143 1 59.23 294 GLY A C 1
ATOM 1642 O O . GLY A 1 221 ? -1.366 -4.998 30.738 1 59.37 294 GLY A O 1
ATOM 1643 N N . ILE A 1 222 ? -0.954 -3.568 32.427 1 59.57 295 ILE A N 1
ATOM 1644 C CA . ILE A 1 222 ? -1.597 -4.406 33.431 1 60.33 295 ILE A CA 1
ATOM 1645 C C . ILE A 1 222 ? -2.902 -3.777 33.895 1 60.91 295 ILE A C 1
ATOM 1646 O O . ILE A 1 222 ? -2.918 -2.622 34.315 1 61.1 295 ILE A O 1
ATOM 1651 N N . ASN A 1 223 ? -4.001 -4.527 33.797 1 61.05 296 ASN A N 1
ATOM 1652 C CA . ASN A 1 223 ? -5.303 -4.051 34.248 1 61.71 296 ASN A CA 1
ATOM 1653 C C . ASN A 1 223 ? -5.399 -4.341 35.743 1 61.9 296 ASN A C 1
ATOM 1654 O O . ASN A 1 223 ? -5.639 -5.484 36.128 1 62.05 296 ASN A O 1
ATOM 1659 N N . TYR A 1 224 ? -5.189 -3.322 36.586 1 61.73 297 TYR A N 1
ATOM 1660 C CA . TYR A 1 224 ? -5.237 -3.503 38.036 1 61.97 297 TYR A CA 1
ATOM 1661 C C . TYR A 1 224 ? -6.654 -3.638 38.565 1 61.92 297 TYR A C 1
ATOM 1662 O O . TYR A 1 224 ? -7.567 -2.981 38.071 1 62.09 297 TYR A O 1
ATOM 1671 N N . ARG A 1 225 ? -6.834 -4.473 39.589 1 61.56 298 ARG A N 1
ATOM 1672 C CA . ARG A 1 225 ? -8.143 -4.668 40.201 1 61.72 298 ARG A CA 1
ATOM 1673 C C . ARG A 1 225 ? -8.556 -3.461 41.064 1 61.73 298 ARG A C 1
ATOM 1674 O O . ARG A 1 225 ? -7.715 -2.635 41.427 1 61.89 298 ARG A O 1
ATOM 1676 N N . GLU A 1 226 ? -9.859 -3.36 41.38 1 61.36 299 GLU A N 1
ATOM 1677 C CA . GLU A 1 226 ? -10.437 -2.278 42.18 1 61.45 299 GLU A CA 1
ATOM 1678 C C . GLU A 1 226 ? -9.817 -2.157 43.576 1 61.18 299 GLU A C 1
ATOM 1679 O O . GLU A 1 226 ? -9.651 -1.048 44.081 1 61.34 299 GLU A O 1
ATOM 1681 N N . TRP A 1 227 ? -9.465 -3.29 44.19 1 60.6 300 TRP A N 1
ATOM 1682 C CA . TRP A 1 227 ? -8.88 -3.315 45.527 1 60.6 300 TRP A CA 1
ATOM 1683 C C . TRP A 1 227 ? -7.378 -3.035 45.561 1 59.77 300 TRP A C 1
ATOM 1684 O O . TRP A 1 227 ? -6.847 -2.791 46.639 1 59.89 300 TRP A O 1
ATOM 1695 N N . TYR A 1 228 ? -6.685 -3.121 44.416 1 58.76 301 TYR A N 1
ATOM 1696 C CA . TYR A 1 228 ? -5.233 -2.953 44.374 1 58.33 301 TYR A CA 1
ATOM 1697 C C . TYR A 1 228 ? -4.727 -1.569 44.812 1 57.57 301 TYR A C 1
ATOM 1698 O O . TYR A 1 228 ? -3.884 -1.51 45.704 1 57.72 301 TYR A O 1
ATOM 1707 N N . LYS A 1 229 ? -5.203 -0.473 44.19 1 56.65 302 LYS A N 1
ATOM 1708 C CA . LYS A 1 229 ? -4.751 0.875 44.555 1 56.13 302 LYS A CA 1
ATOM 1709 C C . LYS A 1 229 ? -4.951 1.2 46.05 1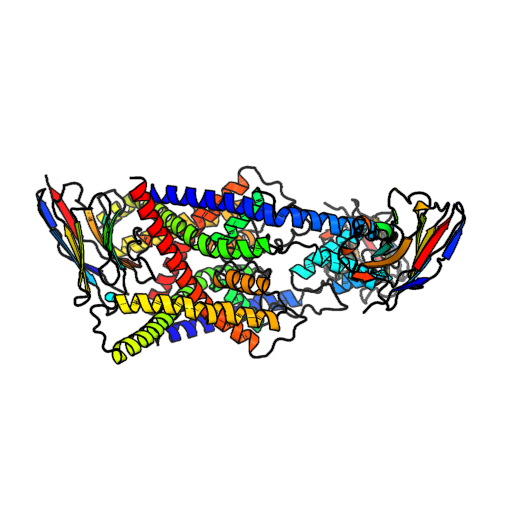 55.12 302 LYS A C 1
ATOM 1710 O O . LYS A 1 229 ? -3.977 1.604 46.687 1 55.23 302 LYS A O 1
ATOM 1716 N N . PRO A 1 230 ? -6.139 0.969 46.663 1 54.05 303 PRO A N 1
ATOM 1717 C CA . PRO A 1 230 ? -6.282 1.259 48.098 1 53.38 303 PRO A CA 1
ATOM 1718 C C . PRO A 1 230 ? -5.468 0.332 49.002 1 52.46 303 PRO A C 1
ATOM 1719 O O . PRO A 1 230 ? -5.091 0.747 50.094 1 52.7 303 PRO A O 1
ATOM 1723 N N . LEU A 1 231 ? -5.178 -0.906 48.556 1 51.3 304 LEU A N 1
ATOM 1724 C CA . LEU A 1 231 ? -4.382 -1.847 49.35 1 50.69 304 LEU A CA 1
ATOM 1725 C C . LEU A 1 231 ? -2.94 -1.365 49.453 1 49.83 304 LEU A C 1
ATOM 1726 O O . LEU A 1 231 ? -2.368 -1.389 50.54 1 50.02 304 LEU A O 1
ATOM 1731 N N . VAL A 1 232 ? -2.362 -0.907 48.328 1 48.74 305 VAL A N 1
ATOM 1732 C CA . VAL A 1 232 ? -1 -0.375 48.297 1 48.22 305 VAL A CA 1
ATOM 1733 C C . VAL A 1 232 ? -0.921 0.909 49.136 1 47.48 305 VAL A C 1
ATOM 1734 O O . VAL A 1 232 ? 0.046 1.1 49.872 1 47.66 305 VAL A O 1
ATOM 1738 N N . TRP A 1 233 ? -1.975 1.744 49.082 1 46.5 306 TRP A N 1
ATOM 1739 C CA . TRP A 1 233 ? -2.088 2.983 49.849 1 46.07 306 TRP A CA 1
ATOM 1740 C C . TRP A 1 233 ? -2.047 2.685 51.353 1 45.19 306 TRP A C 1
ATOM 1741 O O . TRP A 1 233 ? -1.332 3.359 52.094 1 45.31 306 TRP A O 1
ATOM 1752 N N . PHE A 1 234 ? -2.801 1.669 51.798 1 44.13 307 PHE A N 1
ATOM 1753 C CA . PHE A 1 234 ? -2.837 1.278 53.205 1 43.7 307 PHE A CA 1
ATOM 1754 C C . PHE A 1 234 ? -1.55 0.587 53.645 1 42.93 307 PHE A C 1
ATOM 1755 O O . PHE A 1 234 ? -1.153 0.718 54.8 1 43.08 307 PHE A O 1
ATOM 1763 N N . TRP A 1 235 ? -0.903 -0.15 52.739 1 42.04 308 TRP A N 1
ATOM 1764 C CA . TRP A 1 235 ? 0.35 -0.822 53.051 1 41.64 308 TRP A CA 1
ATOM 1765 C C . TRP A 1 235 ? 1.452 0.216 53.251 1 41.08 308 TRP A C 1
ATOM 1766 O O . TRP A 1 235 ? 2.256 0.067 54.164 1 41.04 308 TRP A O 1
ATOM 1777 N N . ILE A 1 236 ? 1.49 1.265 52.41 1 40.6 309 ILE A N 1
ATOM 1778 C CA . ILE A 1 236 ? 2.496 2.318 52.549 1 40.53 309 ILE A CA 1
ATOM 1779 C C . ILE A 1 236 ? 2.281 3.052 53.873 1 40.24 309 ILE A C 1
ATOM 1780 O O . ILE A 1 236 ? 3.218 3.19 54.652 1 40.35 309 ILE A O 1
ATOM 1785 N N . LEU A 1 237 ? 1.034 3.453 54.147 1 39.76 310 LEU A N 1
ATOM 1786 C CA . LEU A 1 237 ? 0.645 4.169 55.359 1 39.75 310 LEU A CA 1
ATOM 1787 C C . LEU A 1 237 ? 1.107 3.504 56.668 1 39.38 310 LEU A C 1
ATOM 1788 O O . LEU A 1 237 ? 1.774 4.158 57.465 1 39.57 310 LEU A O 1
ATOM 1793 N N . VAL A 1 238 ? 0.754 2.23 56.905 1 38.83 311 VAL A N 1
ATOM 1794 C CA . VAL A 1 238 ? 1.137 1.549 58.151 1 38.78 311 VAL A CA 1
ATOM 1795 C C . VAL A 1 238 ? 2.567 0.962 58.088 1 38.36 311 VAL A C 1
ATOM 1796 O O . VAL A 1 238 ? 3.242 0.86 59.112 1 38.36 311 VAL A O 1
ATOM 1800 N N . GLY A 1 239 ? 3.022 0.615 56.889 1 37.84 312 GLY A N 1
ATOM 1801 C CA . GLY A 1 239 ? 4.353 0.062 56.678 1 37.75 312 GLY A CA 1
ATOM 1802 C C . GLY A 1 239 ? 5.468 1.04 56.973 1 37.45 312 GLY A C 1
ATOM 1803 O O . GLY A 1 239 ? 6.563 0.628 57.355 1 37.53 312 GLY A O 1
ATOM 1804 N N . LEU A 1 240 ? 5.206 2.343 56.798 1 37.12 313 LEU A N 1
ATOM 1805 C CA . LEU A 1 240 ? 6.198 3.379 57.086 1 37.38 313 LEU A CA 1
ATOM 1806 C C . LEU A 1 240 ? 6.492 3.434 58.585 1 37.67 313 LEU A C 1
ATOM 1807 O O . LEU A 1 240 ? 7.644 3.597 58.969 1 37.67 313 LEU A O 1
ATOM 1812 N N . ALA A 1 241 ? 5.453 3.271 59.421 1 37.72 314 ALA A N 1
ATOM 1813 C CA . ALA A 1 241 ? 5.574 3.272 60.875 1 38.3 314 ALA A CA 1
ATOM 1814 C C . ALA A 1 241 ? 6.371 2.066 61.363 1 38.69 314 ALA A C 1
ATOM 1815 O O . ALA A 1 241 ? 7.213 2.212 62.246 1 38.98 314 ALA A O 1
ATOM 1817 N N . TYR A 1 242 ? 6.13 0.881 60.782 1 38.65 315 TYR A N 1
ATOM 1818 C CA . TYR A 1 242 ? 6.86 -0.334 61.142 1 39.14 315 TYR A CA 1
ATOM 1819 C C . TYR A 1 242 ? 8.332 -0.151 60.775 1 39.77 315 TYR A C 1
ATOM 1820 O O . TYR A 1 242 ? 9.195 -0.484 61.577 1 39.89 315 TYR A O 1
ATOM 1829 N N . PHE A 1 243 ? 8.615 0.375 59.573 1 40.01 316 PHE A N 1
ATOM 1830 C CA . PHE A 1 243 ? 9.992 0.57 59.137 1 40.7 316 PHE A CA 1
ATOM 1831 C C . PHE A 1 243 ? 10.71 1.639 59.939 1 41.19 316 PHE A C 1
ATOM 1832 O O . PHE A 1 243 ? 11.903 1.506 60.175 1 41.23 316 PHE A O 1
ATOM 1840 N N . ALA A 1 244 ? 9.994 2.669 60.399 1 41.52 317 ALA A N 1
ATOM 1841 C CA . ALA A 1 244 ? 10.598 3.711 61.236 1 42.3 317 ALA A CA 1
ATOM 1842 C C . ALA A 1 244 ? 10.997 3.142 62.611 1 43.07 317 ALA A C 1
ATOM 1843 O O . ALA A 1 244 ? 12.02 3.533 63.179 1 43.25 317 ALA A O 1
ATOM 1845 N N . ALA A 1 245 ? 10.187 2.211 63.132 1 43.51 318 ALA A N 1
ATOM 1846 C CA . ALA A 1 245 ? 10.45 1.558 64.407 1 44.62 318 ALA A CA 1
ATOM 1847 C C . ALA A 1 245 ? 11.62 0.594 64.274 1 45.65 318 ALA A C 1
ATOM 1848 O O . ALA A 1 245 ? 12.428 0.502 65.189 1 45.84 318 ALA A O 1
ATOM 1850 N N . VAL A 1 246 ? 11.72 -0.114 63.133 1 46.15 319 VAL A N 1
ATOM 1851 C CA . VAL A 1 246 ? 12.811 -1.046 62.86 1 47.28 319 VAL A CA 1
ATOM 1852 C C . VAL A 1 246 ? 14.119 -0.288 62.669 1 48.26 319 VAL A C 1
ATOM 1853 O O . VAL A 1 246 ? 15.125 -0.66 63.268 1 48.35 319 VAL A O 1
ATOM 1857 N N . LEU A 1 247 ? 14.099 0.799 61.886 1 48.9 320 LEU A N 1
ATOM 1858 C CA . LEU A 1 247 ? 15.295 1.613 61.677 1 50.07 320 LEU A CA 1
ATOM 1859 C C . LEU A 1 247 ? 15.798 2.239 62.985 1 51.43 320 LEU A C 1
ATOM 1860 O O . LEU A 1 247 ? 17.003 2.433 63.147 1 51.57 320 LEU A O 1
ATOM 1865 N N . SER A 1 248 ? 14.884 2.508 63.932 1 52.29 321 SER A N 1
ATOM 1866 C CA . SER A 1 248 ? 15.244 3.036 65.241 1 53.65 321 SER A CA 1
ATOM 1867 C C . SER A 1 248 ? 15.982 1.953 66.051 1 54.93 321 SER A C 1
ATOM 1868 O O . SER A 1 248 ? 16.986 2.242 66.707 1 55.1 321 SER A O 1
ATOM 1871 N N . MET A 1 249 ? 15.503 0.697 65.966 1 55.7 322 MET A N 1
ATOM 1872 C CA . MET A 1 249 ? 16.107 -0.461 66.628 1 56.96 322 MET A CA 1
ATOM 1873 C C . MET A 1 249 ? 17.47 -0.774 66.047 1 58.12 322 MET A C 1
ATOM 1874 O O . MET A 1 249 ? 18.364 -1.161 66.789 1 58.27 322 MET A O 1
ATOM 1879 N N . ILE A 1 250 ? 17.646 -0.59 64.733 1 58.81 323 ILE A N 1
ATOM 1880 C CA . ILE A 1 250 ? 18.933 -0.791 64.072 1 59.99 323 ILE A CA 1
ATOM 1881 C C . ILE A 1 250 ? 19.955 0.241 64.578 1 61.09 323 ILE A C 1
ATOM 1882 O O . ILE A 1 250 ? 21.105 -0.113 64.84 1 61.17 323 ILE A O 1
ATOM 1887 N N . GLY A 1 251 ? 19.504 1.478 64.787 1 61.79 324 GLY A N 1
ATOM 1888 C CA . GLY A 1 251 ? 20.337 2.542 65.331 1 63.02 324 GLY A CA 1
ATOM 1889 C C . GLY A 1 251 ? 20.807 2.233 66.742 1 64.3 324 GLY A C 1
ATOM 1890 O O . GLY A 1 251 ? 21.948 2.533 67.109 1 64.48 324 GLY A O 1
ATOM 1891 N N . ASP A 1 252 ? 19.938 1.589 67.532 1 65.02 325 ASP A N 1
ATOM 1892 C CA . ASP A 1 252 ? 20.256 1.166 68.894 1 66.22 325 ASP A CA 1
ATOM 1893 C C . ASP A 1 252 ? 21.295 0.051 68.874 1 67.3 325 ASP A C 1
ATOM 1894 O O . ASP A 1 252 ? 22.223 0.072 69.677 1 67.47 325 ASP A O 1
ATOM 1899 N N . TRP A 1 253 ? 21.171 -0.892 67.929 1 67.89 326 TRP A N 1
ATOM 1900 C CA . TRP A 1 253 ? 22.12 -1.992 67.746 1 68.99 326 TRP A CA 1
ATOM 1901 C C . TRP A 1 253 ? 23.505 -1.455 67.374 1 69.7 326 TRP A C 1
ATOM 1902 O O . TRP A 1 253 ? 24.51 -1.999 67.824 1 69.81 326 TRP A O 1
ATOM 1913 N N . LEU A 1 254 ? 23.559 -0.375 66.579 1 70.1 327 LEU A N 1
ATOM 1914 C CA . LEU A 1 254 ? 24.818 0.265 66.202 1 70.96 327 LEU A CA 1
ATOM 1915 C C . LEU A 1 254 ? 25.441 0.998 67.397 1 71.74 327 LEU A C 1
ATOM 1916 O O . LEU A 1 254 ? 26.663 1.039 67.515 1 71.88 327 LEU A O 1
ATOM 1921 N N . ARG A 1 255 ? 24.607 1.557 68.288 1 72.08 328 ARG A N 1
ATOM 1922 C CA . ARG A 1 255 ? 25.077 2.215 69.506 1 72.96 328 ARG A CA 1
ATOM 1923 C C . ARG A 1 255 ? 25.616 1.17 70.502 1 73.73 328 ARG A C 1
ATOM 1924 O O . ARG A 1 255 ? 26.588 1.44 71.206 1 73.87 328 ARG A O 1
ATOM 1928 N N . VAL A 1 256 ? 24.997 -0.026 70.542 1 74.05 329 VAL A N 1
ATOM 1929 C CA . VAL A 1 256 ? 25.437 -1.142 71.385 1 74.87 329 VAL A CA 1
ATOM 1930 C C . VAL A 1 256 ? 26.782 -1.663 70.846 1 75.47 329 VAL A C 1
ATOM 1931 O O . VAL A 1 256 ? 27.697 -1.919 71.627 1 75.54 329 VAL A O 1
ATOM 1935 N N . LEU A 1 257 ? 26.918 -1.77 69.514 1 75.75 330 LEU A N 1
ATOM 1936 C CA . LEU A 1 257 ? 28.169 -2.199 68.886 1 76.56 330 LEU A CA 1
ATOM 1937 C C . LEU A 1 257 ? 29.321 -1.227 69.178 1 77.2 330 LEU A C 1
ATOM 1938 O O . LEU A 1 257 ? 30.476 -1.645 69.243 1 77.31 330 LEU A O 1
ATOM 1943 N N . SER A 1 258 ? 29.003 0.064 69.351 1 77.45 331 SER A N 1
ATOM 1944 C CA . SER A 1 258 ? 29.982 1.096 69.656 1 78.14 331 SER A CA 1
ATOM 1945 C C . SER A 1 258 ? 30.537 0.91 71.064 1 78.59 331 SER A C 1
ATOM 1946 O O . SER A 1 258 ? 31.729 1.139 71.267 1 78.7 331 SER A O 1
ATOM 1949 N N . LYS A 1 259 ? 29.699 0.486 72.03 1 78.74 332 LYS A N 1
ATOM 1950 C CA . LYS A 1 259 ? 30.196 0.259 73.39 1 79.37 332 LYS A CA 1
ATOM 1951 C C . LYS A 1 259 ? 31.081 -0.994 73.462 1 79.83 332 LYS A C 1
ATOM 1952 O O . LYS A 1 259 ? 32.03 -1.024 74.246 1 79.93 332 LYS A O 1
ATOM 1956 N N . LYS A 1 260 ? 30.798 -2.004 72.62 1 79.93 333 LYS A N 1
ATOM 1957 C CA . LYS A 1 260 ? 31.588 -3.227 72.569 1 80.51 333 LYS A CA 1
ATOM 1958 C C . LYS A 1 260 ? 32.95 -2.935 71.95 1 80.84 333 LYS A C 1
ATOM 1959 O O . LYS A 1 260 ? 33.975 -3.322 72.507 1 80.98 333 LYS A O 1
ATOM 1961 N N . MET B 1 1 ? -6.037 6.116 70.413 1 52.97 74 MET B N 1
ATOM 1962 C CA . MET B 1 1 ? -7.086 5.456 69.643 1 53.36 74 MET B CA 1
ATOM 1963 C C . MET B 1 1 ? -7.997 6.473 68.959 1 53.43 74 MET B C 1
ATOM 1964 O O . MET B 1 1 ? -8.3 6.325 67.779 1 53.74 74 MET B O 1
ATOM 1966 N N . LYS B 1 2 ? -8.437 7.502 69.689 1 52.98 75 LYS B N 1
ATOM 1967 C CA . LYS B 1 2 ? -9.3 8.536 69.124 1 53.05 75 LYS B CA 1
ATOM 1968 C C . LYS B 1 2 ? -8.463 9.637 68.465 1 52.9 75 LYS B C 1
ATOM 1969 O O . LYS B 1 2 ? -8.875 10.189 67.446 1 53.29 75 LYS B O 1
ATOM 1973 N N . THR B 1 3 ? -7.29 9.949 69.041 1 52.16 76 THR B N 1
ATOM 1974 C CA . THR B 1 3 ? -6.377 10.965 68.522 1 51.92 76 THR B CA 1
ATOM 1975 C C . THR B 1 3 ? -5.809 10.53 67.171 1 51.36 76 THR B C 1
ATOM 1976 O O . THR B 1 3 ? -5.694 11.348 66.259 1 51.41 76 THR B O 1
ATOM 1980 N N . VAL B 1 4 ? -5.487 9.233 67.031 1 50.64 77 VAL B N 1
ATOM 1981 C CA . VAL B 1 4 ? -4.936 8.703 65.788 1 50.45 77 VAL B CA 1
ATOM 1982 C C . VAL B 1 4 ? -5.975 8.714 64.659 1 49.93 77 VAL B C 1
ATOM 1983 O O . VAL B 1 4 ? -5.624 8.979 63.508 1 50.06 77 VAL B O 1
ATOM 1987 N N . VAL B 1 5 ? -7.255 8.484 64.991 1 49.15 78 VAL B N 1
ATOM 1988 C CA . VAL B 1 5 ? -8.315 8.52 63.985 1 48.78 78 VAL B CA 1
ATOM 1989 C C . VAL B 1 5 ? -8.566 9.967 63.546 1 48.07 78 VAL B C 1
ATOM 1990 O O . VAL B 1 5 ? -8.719 10.226 62.352 1 48.18 78 VAL B O 1
ATOM 1994 N N . ALA B 1 6 ? -8.526 10.916 64.499 1 47.21 79 ALA B N 1
ATOM 1995 C CA . ALA B 1 6 ? -8.715 12.336 64.213 1 46.86 79 ALA B CA 1
ATOM 1996 C C . ALA B 1 6 ? -7.648 12.862 63.25 1 46.22 79 ALA B C 1
ATOM 1997 O O . ALA B 1 6 ? -7.994 13.54 62.284 1 46.36 79 ALA B O 1
ATOM 1999 N N . ILE B 1 7 ? -6.371 12.511 63.474 1 45.35 80 ILE B N 1
ATOM 2000 C CA . ILE B 1 7 ? -5.292 12.946 62.592 1 45.01 80 ILE B CA 1
ATOM 2001 C C . ILE B 1 7 ? -5.375 12.261 61.227 1 44.48 80 ILE B C 1
ATOM 2002 O O . ILE B 1 7 ? -5.052 12.884 60.221 1 44.59 80 ILE B O 1
ATOM 2007 N N . PHE B 1 8 ? -5.873 11.016 61.176 1 43.74 81 PHE B N 1
ATOM 2008 C CA . PHE B 1 8 ? -6.043 10.294 59.92 1 43.57 81 PHE B CA 1
ATOM 2009 C C . PHE B 1 8 ? -7.089 10.986 59.046 1 43.01 81 PHE B C 1
ATOM 2010 O O . PHE B 1 8 ? -6.892 11.101 57.839 1 43.18 81 PHE B O 1
ATOM 2018 N N . VAL B 1 9 ? -8.183 11.464 59.655 1 42.18 82 VAL B N 1
ATOM 2019 C CA . VAL B 1 9 ? -9.236 12.17 58.931 1 41.86 82 VAL B CA 1
ATOM 2020 C C . VAL B 1 9 ? -8.676 13.477 58.366 1 41.41 82 VAL B C 1
ATOM 2021 O O . VAL B 1 9 ? -8.899 13.784 57.198 1 41.58 82 VAL B O 1
ATOM 2025 N N . VAL B 1 10 ? -7.901 14.209 59.176 1 40.75 83 VAL B N 1
ATOM 2026 C CA . VAL B 1 10 ? -7.277 15.46 58.753 1 40.54 83 VAL B CA 1
ATOM 2027 C C . VAL B 1 10 ? -6.319 15.219 57.586 1 40.19 83 VAL B C 1
ATOM 2028 O O . VAL B 1 10 ? -6.371 15.955 56.607 1 40.4 83 VAL B O 1
ATOM 2032 N N . VAL B 1 11 ? -5.497 14.159 57.658 1 39.58 84 VAL B N 1
ATOM 2033 C CA . VAL B 1 11 ? -4.552 13.814 56.594 1 39.66 84 VAL B CA 1
ATOM 2034 C C . VAL B 1 11 ? -5.286 13.424 55.3 1 39.46 84 VAL B C 1
ATOM 2035 O O . VAL B 1 11 ? -4.9 13.886 54.231 1 39.66 84 VAL B O 1
ATOM 2039 N N . VAL B 1 12 ? -6.364 12.634 55.395 1 38.92 85 VAL B N 1
ATOM 2040 C CA . VAL B 1 12 ? -7.132 12.245 54.213 1 38.91 85 VAL B CA 1
ATOM 2041 C C . VAL B 1 12 ? -7.775 13.475 53.552 1 38.64 85 VAL B C 1
ATOM 2042 O O . VAL B 1 12 ? -7.706 13.622 52.331 1 38.93 85 VAL B O 1
ATOM 2046 N N . VAL B 1 13 ? -8.314 14.398 54.36 1 37.98 86 VAL B N 1
ATOM 2047 C CA . VAL B 1 13 ? -8.912 15.632 53.846 1 37.87 86 VAL B CA 1
ATOM 2048 C C . VAL B 1 13 ? -7.837 16.505 53.181 1 37.64 86 VAL B C 1
ATOM 2049 O O . VAL B 1 13 ? -8.065 17.044 52.102 1 37.84 86 VAL B O 1
ATOM 2053 N N . TYR B 1 14 ? -6.651 16.581 53.794 1 37.14 87 TYR B N 1
ATOM 2054 C CA . TYR B 1 14 ? -5.496 17.322 53.283 1 37.16 87 TYR B CA 1
ATOM 2055 C C . TYR B 1 14 ? -5.018 16.735 51.942 1 37.21 87 TYR B C 1
ATOM 2056 O O . TYR B 1 14 ? -4.575 17.48 51.07 1 37.33 87 TYR B O 1
ATOM 2065 N N . LEU B 1 15 ? -5.12 15.407 51.777 1 36.93 88 LEU B N 1
ATOM 2066 C CA . LEU B 1 15 ? -4.735 14.698 50.561 1 37.17 88 LEU B CA 1
ATOM 2067 C C . LEU B 1 15 ? -5.758 14.901 49.445 1 37.5 88 LEU B C 1
ATOM 2068 O O . LEU B 1 15 ? -5.377 15.05 48.287 1 37.52 88 LEU B O 1
ATOM 2073 N N . VAL B 1 16 ? -7.053 14.885 49.785 1 37.62 89 VAL B N 1
ATOM 2074 C CA . VAL B 1 16 ? -8.116 15.083 48.802 1 38.19 89 VAL B CA 1
ATOM 2075 C C . VAL B 1 16 ? -8.118 16.54 48.33 1 38.62 89 VAL B C 1
ATOM 2076 O O . VAL B 1 16 ? -8.227 16.799 47.13 1 38.95 89 VAL B O 1
ATOM 2080 N N . THR B 1 17 ? -7.936 17.485 49.264 1 38.44 90 THR B N 1
ATOM 2081 C CA . THR B 1 17 ? -7.863 18.91 48.945 1 38.79 90 THR B CA 1
ATOM 2082 C C . THR B 1 17 ? -6.649 19.175 48.055 1 38.91 90 THR B C 1
ATOM 2083 O O . THR B 1 17 ? -6.77 19.86 47.043 1 39.33 90 THR B O 1
ATOM 2087 N N . GLY B 1 18 ? -5.515 18.578 48.407 1 38.46 91 GLY B N 1
ATOM 2088 C CA . GLY B 1 18 ? -4.28 18.697 47.645 1 38.55 91 GLY B CA 1
ATOM 2089 C C . GLY B 1 18 ? -4.403 18.116 46.254 1 38.55 91 GLY B C 1
ATOM 2090 O O . GLY B 1 18 ? -3.893 18.691 45.296 1 38.7 91 GLY B O 1
ATOM 2091 N N . GLY B 1 19 ? -5.11 16.999 46.139 1 38.37 92 GLY B N 1
ATOM 2092 C CA . GLY B 1 19 ? -5.355 16.35 44.86 1 38.79 92 GLY B CA 1
ATOM 2093 C C . GLY B 1 19 ? -6.219 17.203 43.952 1 39.07 92 GLY B C 1
ATOM 2094 O O . GLY B 1 19 ? -5.973 17.278 42.748 1 39.22 92 GLY B O 1
ATOM 2095 N N . LEU B 1 20 ? -7.218 17.885 44.53 1 38.87 93 LEU B N 1
ATOM 2096 C CA . LEU B 1 20 ? -8.106 18.775 43.786 1 39.17 93 LEU B CA 1
ATOM 2097 C C . LEU B 1 20 ? -7.356 20.02 43.317 1 39.49 93 LEU B C 1
ATOM 2098 O O . LEU B 1 20 ? -7.581 20.485 42.201 1 39.66 93 LEU B O 1
ATOM 2103 N N . VAL B 1 21 ? -6.466 20.557 44.162 1 39.45 94 VAL B N 1
ATOM 2104 C CA . VAL B 1 21 ? -5.685 21.744 43.821 1 40 94 VAL B CA 1
ATOM 2105 C C . VAL B 1 21 ? -4.626 21.433 42.756 1 40.19 94 VAL B C 1
ATOM 2106 O O . VAL B 1 21 ? -4.535 22.155 41.764 1 40.35 94 VAL B O 1
ATOM 2110 N N . PHE B 1 22 ? -3.867 20.334 42.927 1 39.99 95 PHE B N 1
ATOM 2111 C CA . PHE B 1 22 ? -2.845 19.928 41.958 1 40.24 95 PHE B CA 1
ATOM 2112 C C . PHE B 1 22 ? -3.456 19.561 40.602 1 40.45 95 PHE B C 1
ATOM 2113 O O . PHE B 1 22 ? -2.824 19.79 39.577 1 40.6 95 PHE B O 1
ATOM 2121 N N . ARG B 1 23 ? -4.686 19.017 40.586 1 40.22 96 ARG B N 1
ATOM 2122 C CA . ARG B 1 23 ? -5.356 18.679 39.33 1 40.37 96 ARG B CA 1
ATOM 2123 C C . ARG B 1 23 ? -5.763 19.961 38.608 1 40.18 96 ARG B C 1
ATOM 2124 O O . ARG B 1 23 ? -5.549 20.084 37.404 1 40.47 96 ARG B O 1
ATOM 2132 N N . ALA B 1 24 ? -6.319 20.927 39.345 1 39.58 97 ALA B N 1
ATOM 2133 C CA . ALA B 1 24 ? -6.729 22.198 38.757 1 39.6 97 ALA B CA 1
ATOM 2134 C C . ALA B 1 24 ? -5.535 23.016 38.262 1 39.16 97 ALA B C 1
ATOM 2135 O O . ALA B 1 24 ? -5.656 23.733 37.274 1 39.3 97 ALA B O 1
ATOM 2137 N N . LEU B 1 25 ? -4.384 22.899 38.931 1 38.52 98 LEU B N 1
ATOM 2138 C CA . LEU B 1 25 ? -3.192 23.647 38.546 1 38.47 98 LEU B CA 1
ATOM 2139 C C . LEU B 1 25 ? -2.36 22.975 37.46 1 38.22 98 LEU B C 1
ATOM 2140 O O . LEU B 1 25 ? -1.534 23.646 36.847 1 38.34 98 LEU B O 1
ATOM 2145 N N . GLU B 1 26 ? -2.535 21.661 37.236 1 37.66 99 GLU B N 1
ATOM 2146 C CA . GLU B 1 26 ? -1.7 20.946 36.269 1 37.54 99 GLU B CA 1
ATOM 2147 C C . GLU B 1 26 ? -2.416 20.297 35.09 1 37.17 99 GLU B C 1
ATOM 2148 O O . GLU B 1 26 ? -1.855 20.28 33.998 1 37.22 99 GLU B O 1
ATOM 2154 N N . GLN B 1 27 ? -3.596 19.699 35.31 1 36.66 100 GLN B N 1
ATOM 2155 C CA . GLN B 1 27 ? -4.311 19 34.241 1 36.78 100 GLN B CA 1
ATOM 2156 C C . GLN B 1 27 ? -4.647 19.868 33.011 1 36.67 100 GLN B C 1
ATOM 2157 O O . GLN B 1 27 ? -4.418 19.381 31.903 1 36.75 100 GLN B O 1
ATOM 2163 N N . PRO B 1 28 ? -5.131 21.132 33.13 1 36.28 101 PRO B N 1
ATOM 2164 C CA . PRO B 1 28 ? -5.412 21.915 31.913 1 36.23 101 PRO B CA 1
ATOM 2165 C C . PRO B 1 28 ? -4.157 22.22 31.096 1 36.09 101 PRO B C 1
ATOM 2166 O O . PRO B 1 28 ? -4.231 22.286 29.871 1 36.14 101 PRO B O 1
ATOM 2170 N N . PHE B 1 29 ? -3.002 22.382 31.761 1 35.72 102 PHE B N 1
ATOM 2171 C CA . PHE B 1 29 ? -1.747 22.629 31.054 1 35.85 102 PHE B CA 1
ATOM 2172 C C . PHE B 1 29 ? -1.249 21.338 30.409 1 35.93 102 PHE B C 1
ATOM 2173 O O . PHE B 1 29 ? -0.758 21.375 29.284 1 36.1 102 PHE B O 1
ATOM 2181 N N . GLU B 1 30 ? -1.385 20.199 31.109 1 35.48 103 GLU B N 1
ATOM 2182 C CA . GLU B 1 30 ? -0.98 18.9 30.583 1 35.81 103 GLU B CA 1
ATOM 2183 C C . GLU B 1 30 ? -1.805 18.547 29.345 1 36.04 103 GLU B C 1
ATOM 2184 O O . GLU B 1 30 ? -1.259 18.045 28.367 1 36.08 103 GLU B O 1
ATOM 2190 N N . SER B 1 31 ? -3.112 18.837 29.377 1 36.1 104 SER B N 1
ATOM 2191 C CA . SER B 1 31 ? -4.016 18.585 28.253 1 36.67 104 SER B CA 1
ATOM 2192 C C . SER B 1 31 ? -3.694 19.478 27.049 1 36.98 104 SER B C 1
ATOM 2193 O O . SER B 1 31 ? -3.883 19.068 25.905 1 37.12 104 SER B O 1
ATOM 2196 N N . SER B 1 32 ? -3.22 20.701 27.319 1 36.91 105 SER B N 1
ATOM 2197 C CA . SER B 1 32 ? -2.816 21.656 26.305 1 37.37 105 SER B CA 1
ATOM 2198 C C . SER B 1 32 ? -1.517 21.183 25.661 1 37.65 105 SER B C 1
ATOM 2199 O O . SER B 1 32 ? -1.396 21.243 24.444 1 37.93 105 SER B O 1
ATOM 2202 N N . GLN B 1 33 ? -0.558 20.696 26.461 1 37.47 106 GLN B N 1
ATOM 2203 C CA . GLN B 1 33 ? 0.723 20.206 25.951 1 37.78 106 GLN B CA 1
ATOM 2204 C C . GLN B 1 33 ? 0.571 18.902 25.184 1 37.77 106 GLN B C 1
ATOM 2205 O O . GLN B 1 33 ? 1.321 18.663 24.242 1 37.75 106 GLN B O 1
ATOM 2211 N N . LYS B 1 34 ? -0.374 18.045 25.595 1 37.75 107 LYS B N 1
ATOM 2212 C CA . LYS B 1 34 ? -0.588 16.768 24.922 1 38.17 107 LYS B CA 1
ATOM 2213 C C . LYS B 1 34 ? -1.158 16.979 23.529 1 38.47 107 LYS B C 1
ATOM 2214 O O . LYS B 1 34 ? -0.666 16.378 22.58 1 38.75 107 LYS B O 1
ATOM 2220 N N . ASN B 1 35 ? -2.159 17.856 23.396 1 38.16 108 ASN B N 1
ATOM 2221 C CA . ASN B 1 35 ? -2.747 18.147 22.091 1 38.48 108 ASN B CA 1
ATOM 2222 C C . ASN B 1 35 ? -1.818 18.985 21.215 1 38.07 108 ASN B C 1
ATOM 2223 O O . ASN B 1 35 ? -1.85 18.84 19.999 1 38.16 108 ASN B O 1
ATOM 2228 N N . THR B 1 36 ? -0.966 19.823 21.829 1 37.46 109 THR B N 1
ATOM 2229 C CA . THR B 1 36 ? -0.011 20.661 21.114 1 37.38 109 THR B CA 1
ATOM 2230 C C . THR B 1 36 ? 1.003 19.822 20.348 1 36.71 109 THR B C 1
ATOM 2231 O O . THR B 1 36 ? 1.15 20.012 19.14 1 36.81 109 THR B O 1
ATOM 2235 N N . ILE B 1 37 ? 1.674 18.87 21.024 1 35.96 110 ILE B N 1
ATOM 2236 C CA . ILE B 1 37 ? 2.631 17.999 20.336 1 35.73 110 ILE B CA 1
ATOM 2237 C C . ILE B 1 37 ? 1.928 17.008 19.389 1 35.46 110 ILE B C 1
ATOM 2238 O O . ILE B 1 37 ? 2.52 16.598 18.395 1 35.6 110 ILE B O 1
ATOM 2243 N N . ALA B 1 38 ? 0.654 16.667 19.66 1 34.96 111 ALA B N 1
ATOM 2244 C CA . ALA B 1 38 ? -0.119 15.766 18.809 1 34.96 111 ALA B CA 1
ATOM 2245 C C . ALA B 1 38 ? -0.409 16.418 17.458 1 34.89 111 ALA B C 1
ATOM 2246 O O . ALA B 1 38 ? -0.33 15.746 16.434 1 35.17 111 ALA B O 1
ATOM 2248 N N . LEU B 1 39 ? -0.728 17.72 17.448 1 34.25 112 LEU B N 1
ATOM 2249 C CA . LEU B 1 39 ? -0.99 18.425 16.2 1 34.02 112 LEU B CA 1
ATOM 2250 C C . LEU B 1 39 ? 0.296 18.62 15.406 1 34.07 112 LEU B C 1
ATOM 2251 O O . LEU B 1 39 ? 0.286 18.476 14.186 1 34.29 112 LEU B O 1
ATOM 2256 N N . GLU B 1 40 ? 1.411 18.894 16.095 1 33.69 113 GLU B N 1
ATOM 2257 C CA . GLU B 1 40 ? 2.708 19.053 15.444 1 33.63 113 GLU B CA 1
ATOM 2258 C C . GLU B 1 40 ? 3.161 17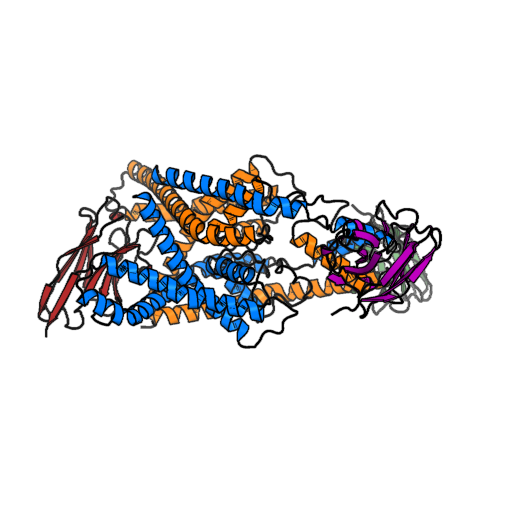.72 14.828 1 33.76 113 GLU B C 1
ATOM 2259 O O . GLU B 1 40 ? 3.736 17.724 13.743 1 33.95 113 GLU B O 1
ATOM 2265 N N . LYS B 1 41 ? 2.866 16.585 15.494 1 33.31 114 LYS B N 1
ATOM 2266 C CA . LYS B 1 41 ? 3.204 15.254 14.984 1 33.61 114 LYS B CA 1
ATOM 2267 C C . LYS B 1 41 ? 2.329 14.892 13.782 1 33.86 114 LYS B C 1
ATOM 2268 O O . LYS B 1 41 ? 2.82 14.285 12.83 1 34.07 114 LYS B O 1
ATOM 2274 N N . ALA B 1 42 ? 1.034 15.254 13.828 1 33.58 115 ALA B N 1
ATOM 2275 C CA . ALA B 1 42 ? 0.103 14.978 12.73 1 33.72 115 ALA B CA 1
ATOM 2276 C C . ALA B 1 42 ? 0.472 15.784 11.484 1 33.83 115 ALA B C 1
ATOM 2277 O O . ALA B 1 42 ? 0.341 15.287 10.368 1 34.23 115 ALA B O 1
ATOM 2279 N N . GLU B 1 43 ? 0.945 17.017 11.674 1 33.25 116 GLU B N 1
ATOM 2280 C CA . GLU B 1 43 ? 1.383 17.861 10.572 1 33.19 116 GLU B CA 1
ATOM 2281 C C . GLU B 1 43 ? 2.707 17.362 10.002 1 33.38 116 GLU B C 1
ATOM 2282 O O . GLU B 1 43 ? 2.902 17.408 8.79 1 33.69 116 GLU B O 1
ATOM 2288 N N . PHE B 1 44 ? 3.605 16.863 10.87 1 33.04 117 PHE B N 1
ATOM 2289 C CA . PHE B 1 44 ? 4.897 16.305 10.483 1 33.23 117 PHE B CA 1
ATOM 2290 C C . PHE B 1 44 ? 4.683 15.114 9.554 1 34.16 117 PHE B C 1
ATOM 2291 O O . PHE B 1 44 ? 5.405 14.977 8.578 1 34.35 117 PHE B O 1
ATOM 2299 N N . LEU B 1 45 ? 3.682 14.267 9.845 1 34.58 118 LEU B N 1
ATOM 2300 C CA . LEU B 1 45 ? 3.366 13.095 9.032 1 35.45 118 LEU B CA 1
ATOM 2301 C C . LEU B 1 45 ? 2.83 13.457 7.64 1 36.83 118 LEU B C 1
ATOM 2302 O O . LEU B 1 45 ? 3.082 12.716 6.69 1 37.47 118 LEU B O 1
ATOM 2307 N N . ARG B 1 46 ? 2.113 14.583 7.505 1 36.89 119 ARG B N 1
ATOM 2308 C CA . ARG B 1 46 ? 1.614 15.014 6.194 1 37.74 119 ARG B CA 1
ATOM 2309 C C . ARG B 1 46 ? 2.689 15.786 5.4 1 37.83 119 ARG B C 1
ATOM 2310 O O . ARG B 1 46 ? 2.654 15.797 4.171 1 37.92 119 ARG B O 1
ATOM 2318 N N . ASP B 1 47 ? 3.652 16.41 6.096 1 37.4 120 ASP B N 1
ATOM 2319 C CA . ASP B 1 47 ? 4.768 17.109 5.47 1 37.46 120 ASP B CA 1
ATOM 2320 C C . ASP B 1 47 ? 5.858 16.114 5.028 1 37.51 120 ASP B C 1
ATOM 2321 O O . ASP B 1 47 ? 6.556 16.352 4.045 1 37.64 120 ASP B O 1
ATOM 2326 N N . HIS B 1 48 ? 6.027 15.02 5.779 1 37.32 121 HIS B N 1
ATOM 2327 C CA . HIS B 1 48 ? 7.027 13.999 5.5 1 37.7 121 HIS B CA 1
ATOM 2328 C C . HIS B 1 48 ? 6.309 12.673 5.289 1 38.29 121 HIS B C 1
ATOM 2329 O O . HIS B 1 48 ? 6.074 11.925 6.237 1 38.36 121 HIS B O 1
ATOM 2336 N N . VAL B 1 49 ? 5.921 12.412 4.042 1 38.57 122 VAL B N 1
ATOM 2337 C CA . VAL B 1 49 ? 5.168 11.227 3.63 1 39.39 122 VAL B CA 1
ATOM 2338 C C . VAL B 1 49 ? 5.99 9.932 3.685 1 39.92 122 VAL B C 1
ATOM 2339 O O . VAL B 1 49 ? 5.416 8.856 3.854 1 40.1 122 VAL B O 1
ATOM 2343 N N . CYS B 1 50 ? 7.323 10.03 3.59 1 39.99 123 CYS B N 1
ATOM 2344 C CA . CYS B 1 50 ? 8.2 8.851 3.647 1 40.28 123 CYS B CA 1
ATOM 2345 C C . CYS B 1 50 ? 8.218 8.158 5.029 1 40.41 123 CYS B C 1
ATOM 2346 O O . CYS B 1 50 ? 8.659 7.01 5.136 1 40.75 123 CYS B O 1
ATOM 2349 N N . VAL B 1 51 ? 7.74 8.845 6.078 1 40.01 124 VAL B N 1
ATOM 2350 C CA . VAL B 1 51 ? 7.688 8.314 7.438 1 39.84 124 VAL B CA 1
ATOM 2351 C C . VAL B 1 51 ? 6.251 7.924 7.769 1 39.92 124 VAL B C 1
ATOM 2352 O O . VAL B 1 51 ? 5.326 8.68 7.481 1 40.13 124 VAL B O 1
ATOM 2356 N N . SER B 1 52 ? 6.058 6.758 8.383 1 39.66 125 SER B N 1
ATOM 2357 C CA . SER B 1 52 ? 4.733 6.296 8.782 1 39.91 125 SER B CA 1
ATOM 2358 C C . SER B 1 52 ? 4.467 6.644 10.267 1 39.73 125 SER B C 1
ATOM 2359 O O . SER B 1 52 ? 5.411 6.836 11.034 1 39.77 125 SER B O 1
ATOM 2362 N N . PRO B 1 53 ? 3.193 6.71 10.694 1 39.37 126 PRO B N 1
ATOM 2363 C CA . PRO B 1 53 ? 2.903 7.077 12.092 1 39.34 126 PRO B CA 1
ATOM 2364 C C . PRO B 1 53 ? 3.623 6.274 13.18 1 39.65 126 PRO B C 1
ATOM 2365 O O . PRO B 1 53 ? 4.071 6.867 14.16 1 39.81 126 PRO B O 1
ATOM 2369 N N . GLN B 1 54 ? 3.748 4.95 13.02 1 39.56 127 GLN B N 1
ATOM 2370 C CA . GLN B 1 54 ? 4.431 4.12 14.018 1 39.64 127 GLN B CA 1
ATOM 2371 C C . GLN B 1 54 ? 5.929 4.379 14.023 1 39.49 127 GLN B C 1
ATOM 2372 O O . GLN B 1 54 ? 6.549 4.36 15.084 1 39.69 127 GLN B O 1
ATOM 2378 N N . GLU B 1 55 ? 6.513 4.594 12.834 1 39.14 128 GLU B N 1
ATOM 2379 C CA . GLU B 1 55 ? 7.941 4.851 12.673 1 39.14 128 GLU B CA 1
ATOM 2380 C C . GLU B 1 55 ? 8.334 6.119 13.411 1 38.87 128 GLU B C 1
ATOM 2381 O O . GLU B 1 55 ? 9.367 6.138 14.076 1 38.97 128 GLU B O 1
ATOM 2387 N N . LEU B 1 56 ? 7.504 7.166 13.317 1 38.4 129 LEU B N 1
ATOM 2388 C CA . LEU B 1 56 ? 7.765 8.428 13.993 1 38.47 129 LEU B CA 1
ATOM 2389 C C . LEU B 1 56 ? 7.572 8.29 15.5 1 38.51 129 LEU B C 1
ATOM 2390 O O . LEU B 1 56 ? 8.426 8.741 16.258 1 38.81 129 LEU B O 1
ATOM 2395 N N . GLU B 1 57 ? 6.471 7.658 15.944 1 37.91 130 GLU B N 1
ATOM 2396 C CA . GLU B 1 57 ? 6.203 7.479 17.371 1 37.75 130 GLU B CA 1
ATOM 2397 C C . GLU B 1 57 ? 7.257 6.612 18.074 1 37.19 130 GLU B C 1
ATOM 2398 O O . GLU B 1 57 ? 7.469 6.769 19.273 1 37.18 130 GLU B O 1
ATOM 2404 N N . THR B 1 58 ? 7.943 5.733 17.329 1 36.57 131 THR B N 1
ATOM 2405 C CA . THR B 1 58 ? 8.994 4.905 17.902 1 36.55 131 THR B CA 1
ATOM 2406 C C . THR B 1 58 ? 10.221 5.758 18.231 1 36.37 131 THR B C 1
ATOM 2407 O O . THR B 1 58 ? 10.799 5.61 19.308 1 36.47 131 THR B O 1
ATOM 2411 N N . LEU B 1 59 ? 10.605 6.663 17.318 1 35.86 132 LEU B N 1
ATOM 2412 C CA . LEU B 1 59 ? 11.765 7.517 17.54 1 36 132 LEU B CA 1
ATOM 2413 C C . LEU B 1 59 ? 11.475 8.559 18.606 1 36.01 132 LEU B C 1
ATOM 2414 O O . LEU B 1 59 ? 12.337 8.825 19.439 1 35.94 132 LEU B O 1
ATOM 2419 N N . ILE B 1 60 ? 10.26 9.14 18.595 1 35.98 133 ILE B N 1
ATOM 2420 C CA . ILE B 1 60 ? 9.866 10.148 19.581 1 36.33 133 ILE B CA 1
ATOM 2421 C C . ILE B 1 60 ? 9.827 9.533 20.975 1 36.57 133 ILE B C 1
ATOM 2422 O O . ILE B 1 60 ? 10.322 10.145 21.92 1 36.89 133 ILE B O 1
ATOM 2427 N N . GLN B 1 61 ? 9.289 8.309 21.1 1 36.19 134 GLN B N 1
ATOM 2428 C CA . GLN B 1 61 ? 9.233 7.641 22.39 1 36.39 134 GLN B CA 1
ATOM 2429 C C . GLN B 1 61 ? 10.636 7.337 22.907 1 35.94 134 GLN B C 1
ATOM 2430 O O . GLN B 1 61 ? 10.913 7.55 24.084 1 36.05 134 GLN B O 1
ATOM 2436 N N . HIS B 1 62 ? 11.532 6.892 22.022 1 35.32 135 HIS B N 1
ATOM 2437 C CA . HIS B 1 62 ? 12.913 6.6 22.396 1 35.11 135 HIS B CA 1
ATOM 2438 C C . HIS B 1 62 ? 13.71 7.863 22.738 1 34.87 135 HIS B C 1
ATOM 2439 O O . HIS B 1 62 ? 14.597 7.811 23.584 1 34.72 135 HIS B O 1
ATOM 2446 N N . ALA B 1 63 ? 13.362 9.007 22.134 1 34.65 136 ALA B N 1
ATOM 2447 C CA . ALA B 1 63 ? 14.006 10.277 22.461 1 34.79 136 ALA B CA 1
ATOM 2448 C C . ALA B 1 63 ? 13.658 10.673 23.901 1 34.86 136 ALA B C 1
ATOM 2449 O O . ALA B 1 63 ? 14.516 11.175 24.623 1 34.74 136 ALA B O 1
ATOM 2451 N N . LEU B 1 64 ? 12.406 10.425 24.319 1 35.03 137 LEU B N 1
ATOM 2452 C CA . LEU B 1 64 ? 11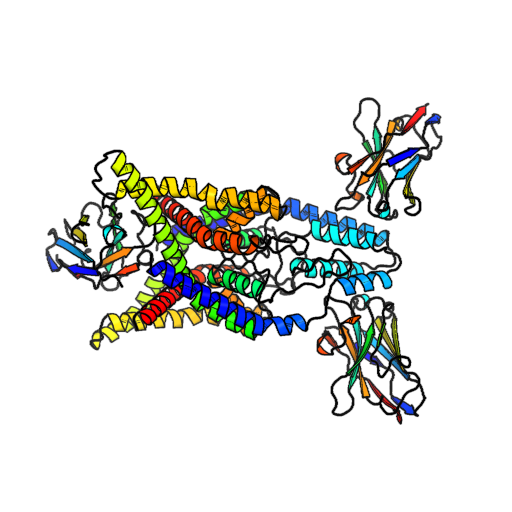.932 10.701 25.67 1 35.75 137 LEU B CA 1
ATOM 2453 C C . LEU B 1 64 ? 12.58 9.75 26.673 1 36.48 137 LEU B C 1
ATOM 2454 O O . LEU B 1 64 ? 12.899 10.167 27.783 1 36.77 137 LEU B O 1
ATOM 2459 N N . ASP B 1 65 ? 12.767 8.476 26.287 1 36.66 138 ASP B N 1
ATOM 2460 C CA . ASP B 1 65 ? 13.395 7.459 27.129 1 37.28 138 ASP B CA 1
ATOM 2461 C C . ASP B 1 65 ? 14.854 7.792 27.398 1 38.18 138 ASP B C 1
ATOM 2462 O O . ASP B 1 65 ? 15.34 7.557 28.498 1 38.35 138 ASP B O 1
ATOM 2467 N N . ALA B 1 66 ? 15.556 8.329 26.401 1 38.79 139 ALA B N 1
ATOM 2468 C CA . ALA B 1 66 ? 16.956 8.697 26.558 1 39.85 139 ALA B CA 1
ATOM 2469 C C . ALA B 1 66 ? 17.088 9.95 27.414 1 40.87 139 ALA B C 1
ATOM 2470 O O . ALA B 1 66 ? 17.992 10.027 28.243 1 40.97 139 ALA B O 1
ATOM 2472 N N . ASP B 1 67 ? 16.195 10.932 27.216 1 41.45 140 ASP B N 1
ATOM 2473 C CA . ASP B 1 67 ? 16.229 12.189 27.961 1 42.45 140 ASP B CA 1
ATOM 2474 C C . ASP B 1 67 ? 15.955 11.984 29.444 1 43.11 140 ASP B C 1
ATOM 2475 O O . ASP B 1 67 ? 16.611 12.607 30.279 1 43.37 140 ASP B O 1
ATOM 2480 N N . ASN B 1 68 ? 14.986 11.126 29.774 1 43.23 141 ASN B N 1
ATOM 2481 C CA . ASN B 1 68 ? 14.671 10.842 31.172 1 43.87 141 ASN B CA 1
ATOM 2482 C C . ASN B 1 68 ? 15.738 9.973 31.865 1 44.16 141 ASN B C 1
ATOM 2483 O O . ASN B 1 68 ? 15.79 9.942 33.09 1 44.2 141 ASN B O 1
ATOM 2488 N N . ALA B 1 69 ? 16.608 9.308 31.086 1 44.25 142 ALA B N 1
ATOM 2489 C CA . ALA B 1 69 ? 17.721 8.52 31.601 1 44.8 142 ALA B CA 1
ATOM 2490 C C . ALA B 1 69 ? 19.057 9.308 31.647 1 45.38 142 ALA B C 1
ATOM 2491 O O . ALA B 1 69 ? 20.089 8.725 31.969 1 45.52 142 ALA B O 1
ATOM 2493 N N . GLY B 1 70 ? 19.033 10.605 31.33 1 45.56 143 GLY B N 1
ATOM 2494 C CA . GLY B 1 70 ? 20.221 11.447 31.398 1 46.32 143 GLY B CA 1
ATOM 2495 C C . GLY B 1 70 ? 20.934 11.735 30.092 1 47 143 GLY B C 1
ATOM 2496 O O . GLY B 1 70 ? 21.77 12.642 30.039 1 47.14 143 GLY B O 1
ATOM 2497 N N . VAL B 1 71 ? 20.639 10.97 29.034 1 47.28 144 VAL B N 1
ATOM 2498 C CA . VAL B 1 71 ? 21.297 11.18 27.742 1 48.05 144 VAL B CA 1
ATOM 2499 C C . VAL B 1 71 ? 20.473 12.112 26.866 1 48.71 144 VAL B C 1
ATOM 2500 O O . VAL B 1 71 ? 19.341 11.78 26.525 1 48.81 144 VAL B O 1
ATOM 2504 N N . SER B 1 72 ? 21.024 13.276 26.508 1 49.01 145 SER B N 1
ATOM 2505 C CA . SER B 1 72 ? 20.303 14.234 25.672 1 49.86 145 SER B CA 1
ATOM 2506 C C . SER B 1 72 ? 20.15 13.74 24.236 1 50.51 145 SER B C 1
ATOM 2507 O O . SER B 1 72 ? 21.124 13.327 23.609 1 50.5 145 SER B O 1
ATOM 2510 N N . PRO B 1 73 ? 18.926 13.792 23.692 1 51.03 146 PRO B N 1
ATOM 2511 C CA . PRO B 1 73 ? 18.729 13.371 22.296 1 51.78 146 PRO B CA 1
ATOM 2512 C C . PRO B 1 73 ? 19.022 14.468 21.261 1 52.84 146 PRO B C 1
ATOM 2513 O O . PRO B 1 73 ? 18.799 14.256 20.075 1 52.91 146 PRO B O 1
ATOM 2517 N N . ILE B 1 74 ? 19.528 15.628 21.705 1 53.62 147 ILE B N 1
ATOM 2518 C CA . ILE B 1 74 ? 19.854 16.77 20.865 1 55.01 147 ILE B CA 1
ATOM 2519 C C . ILE B 1 74 ? 21.358 16.821 20.625 1 56.39 147 ILE B C 1
ATOM 2520 O O . ILE B 1 74 ? 22.139 16.664 21.559 1 56.46 147 ILE B O 1
ATOM 2525 N N . GLY B 1 75 ? 21.75 17.022 19.375 1 57.43 148 GLY B N 1
ATOM 2526 C CA . GLY B 1 75 ? 23.156 17.064 18.994 1 58.94 148 GLY B CA 1
ATOM 2527 C C . GLY B 1 75 ? 23.605 15.792 18.302 1 60.51 148 GLY B C 1
ATOM 2528 O O . GLY B 1 75 ? 22.853 14.814 18.253 1 60.72 148 GLY B O 1
ATOM 2529 N N . GLN B 1 76 ? 24.835 15.786 17.762 1 61.46 149 GLN B N 1
ATOM 2530 C CA . GLN B 1 76 ? 25.349 14.605 17.071 1 62.9 149 GLN B CA 1
ATOM 2531 C C . GLN B 1 76 ? 25.52 13.409 18.037 1 63.97 149 GLN B C 1
ATOM 2532 O O . GLN B 1 76 ? 24.585 12.619 18.152 1 64.17 149 GLN B O 1
ATOM 2538 N N . SER B 1 77 ? 26.646 13.298 18.766 1 64.43 150 SER B N 1
ATOM 2539 C CA . SER B 1 77 ? 26.836 12.201 19.711 1 65.35 150 SER B CA 1
ATOM 2540 C C . SER B 1 77 ? 27.028 12.77 21.11 1 66.06 150 SER B C 1
ATOM 2541 O O . SER B 1 77 ? 27.771 13.736 21.283 1 66.29 150 SER B O 1
ATOM 2544 N N . SER B 1 78 ? 26.344 12.199 22.103 1 66.2 151 SER B N 1
ATOM 2545 C CA . SER B 1 78 ? 26.439 12.688 23.476 1 66.88 151 SER B CA 1
ATOM 2546 C C . SER B 1 78 ? 27.454 11.933 24.338 1 67.33 151 SER B C 1
ATOM 2547 O O . SER B 1 78 ? 27.808 12.423 25.41 1 67.54 151 SER B O 1
ATOM 2549 N N . GLN B 1 79 ? 27.882 10.729 23.902 1 67.31 152 GLN B N 1
ATOM 2550 C CA . GLN B 1 79 ? 28.831 9.854 24.606 1 67.63 152 GLN B CA 1
ATOM 2551 C C . GLN B 1 79 ? 28.281 9.259 25.916 1 67.78 152 GLN B C 1
ATOM 2552 O O . GLN B 1 79 ? 28.896 8.343 26.46 1 67.98 152 GLN B O 1
ATOM 2554 N N . GLN B 1 80 ? 27.149 9.79 26.426 1 67.59 153 GLN B N 1
ATOM 2555 C CA . GLN B 1 80 ? 26.445 9.362 27.64 1 67.89 153 GLN B CA 1
ATOM 2556 C C . GLN B 1 80 ? 27.246 9.505 28.946 1 67.92 153 GLN B C 1
ATOM 2557 O O . GLN B 1 80 ? 26.695 9.238 30.018 1 67.98 153 GLN B O 1
ATOM 2559 N N . SER B 1 81 ? 28.528 9.927 28.862 1 67.67 154 SER B N 1
ATOM 2560 C CA . SER B 1 81 ? 29.433 10.101 30.003 1 67.87 154 SER B CA 1
ATOM 2561 C C . SER B 1 81 ? 29.427 8.837 30.926 1 67.7 154 SER B C 1
ATOM 2562 O O . SER B 1 81 ? 29.56 7.736 30.394 1 67.91 154 SER B O 1
ATOM 2565 N N . SER B 1 82 ? 29.242 8.967 32.256 1 67.11 155 SER B N 1
ATOM 2566 C CA . SER B 1 82 ? 29.197 7.811 33.141 1 66.94 155 SER B CA 1
ATOM 2567 C C . SER B 1 82 ? 28.421 8.123 34.406 1 66.4 155 SER B C 1
ATOM 2568 O O . SER B 1 82 ? 28.784 9.034 35.145 1 66.47 155 SER B O 1
ATOM 2571 N N . HIS B 1 83 ? 27.353 7.368 34.658 1 65.74 156 HIS B N 1
ATOM 2572 C CA . HIS B 1 83 ? 26.549 7.529 35.868 1 65.55 156 HIS B CA 1
ATOM 2573 C C . HIS B 1 83 ? 27.152 6.782 37.071 1 64.92 156 HIS B C 1
ATOM 2574 O O . HIS B 1 83 ? 26.794 7.079 38.209 1 65.03 156 HIS B O 1
ATOM 2581 N N . TRP B 1 84 ? 28.042 5.804 36.829 1 64.17 157 TRP B N 1
ATOM 2582 C CA . TRP B 1 84 ? 28.631 5.027 37.904 1 63.9 157 TRP B CA 1
ATOM 2583 C C . TRP B 1 84 ? 30.127 5.232 38.107 1 63.4 157 TRP B C 1
ATOM 2584 O O . TRP B 1 84 ? 30.78 4.335 38.642 1 63.51 157 TRP B O 1
ATOM 2595 N N . ASP B 1 85 ? 30.67 6.406 37.735 1 62.62 158 ASP B N 1
ATOM 2596 C CA . ASP B 1 85 ? 32.077 6.697 38.029 1 62.34 158 ASP B CA 1
ATOM 2597 C C . ASP B 1 85 ? 32.184 7.006 39.536 1 61.58 158 ASP B C 1
ATOM 2598 O O . ASP B 1 85 ? 31.214 7.484 40.12 1 61.74 158 ASP B O 1
ATOM 2603 N N . LEU B 1 86 ? 33.338 6.732 40.167 1 60.62 159 LEU B N 1
ATOM 2604 C CA . LEU B 1 86 ? 33.551 6.912 41.612 1 60.13 159 LEU B CA 1
ATOM 2605 C C . LEU B 1 86 ? 32.907 8.166 42.23 1 59.17 159 LEU B C 1
ATOM 2606 O O . LEU B 1 86 ? 32.324 8.083 43.312 1 59.24 159 LEU B O 1
ATOM 2611 N N . GLY B 1 87 ? 32.994 9.293 41.533 1 58.03 160 GLY B N 1
ATOM 2612 C CA . GLY B 1 87 ? 32.4 10.539 41.992 1 57.45 160 GLY B CA 1
ATOM 2613 C C . GLY B 1 87 ? 30.89 10.459 42.091 1 56.53 160 GLY B C 1
ATOM 2614 O O . GLY B 1 87 ? 30.331 10.667 43.166 1 56.52 160 GLY B O 1
ATOM 2615 N N . SER B 1 88 ? 30.218 10.113 40.983 1 55.59 161 SER B N 1
ATOM 2616 C CA . SER B 1 88 ? 28.758 9.991 40.944 1 55.07 161 SER B CA 1
ATOM 2617 C C . SER B 1 88 ? 28.235 8.824 41.79 1 54.25 161 SER B C 1
ATOM 2618 O O . SER B 1 88 ? 27.103 8.871 42.267 1 54.29 161 SER B O 1
ATOM 2621 N N . ALA B 1 89 ? 29.053 7.784 41.98 1 53.35 162 ALA B N 1
ATOM 2622 C CA . ALA B 1 89 ? 28.68 6.63 42.795 1 52.97 162 ALA B CA 1
ATOM 2623 C C . ALA B 1 89 ? 28.658 7.018 44.285 1 52.2 162 ALA B C 1
ATOM 2624 O O . ALA B 1 89 ? 27.809 6.537 45.032 1 52.18 162 ALA B O 1
ATOM 2626 N N . PHE B 1 90 ? 29.571 7.915 44.698 1 51.35 163 PHE B N 1
ATOM 2627 C CA . PHE B 1 90 ? 29.644 8.455 46.053 1 50.94 163 PHE B CA 1
ATOM 2628 C C . PHE B 1 90 ? 28.401 9.319 46.308 1 50.08 163 PHE B C 1
ATOM 2629 O O . PHE B 1 90 ? 27.813 9.242 47.384 1 50.17 163 PHE B O 1
ATOM 2637 N N . PHE B 1 91 ? 27.999 10.133 45.318 1 49.14 164 PHE B N 1
ATOM 2638 C CA . PHE B 1 91 ? 26.813 10.976 45.434 1 48.72 164 PHE B CA 1
ATOM 2639 C C . PHE B 1 91 ? 25.542 10.134 45.448 1 47.72 164 PHE B C 1
ATOM 2640 O O . PHE B 1 91 ? 24.603 10.483 46.158 1 47.76 164 PHE B O 1
ATOM 2648 N N . PHE B 1 92 ? 25.516 9.013 44.698 1 46.59 165 PHE B N 1
ATOM 2649 C CA . PHE B 1 92 ? 24.365 8.11 44.694 1 45.95 165 PHE B CA 1
ATOM 2650 C C . PHE B 1 92 ? 24.21 7.485 46.087 1 44.82 165 PHE B C 1
ATOM 2651 O O . PHE B 1 92 ? 23.09 7.367 46.581 1 44.8 165 PHE B O 1
ATOM 2659 N N . ALA B 1 93 ? 25.328 7.079 46.707 1 43.68 166 ALA B N 1
ATOM 2660 C CA . ALA B 1 93 ? 25.316 6.502 48.05 1 43.04 166 ALA B CA 1
ATOM 2661 C C . ALA B 1 93 ? 24.704 7.471 49.075 1 42.01 166 ALA B C 1
ATOM 2662 O O . ALA B 1 93 ? 24.037 7.036 50.009 1 42.08 166 ALA B O 1
ATOM 2664 N N . GLY B 1 94 ? 24.914 8.768 48.873 1 40.99 167 GLY B N 1
ATOM 2665 C CA . GLY B 1 94 ? 24.359 9.812 49.719 1 40.47 167 GLY B CA 1
ATOM 2666 C C . GLY B 1 94 ? 22.859 9.944 49.558 1 39.61 167 GLY B C 1
ATOM 2667 O O . GLY B 1 94 ? 22.142 10.05 50.552 1 39.59 167 GLY B O 1
ATOM 2668 N N . THR B 1 95 ? 22.358 9.91 48.308 1 38.78 168 THR B N 1
ATOM 2669 C CA . THR B 1 95 ? 20.912 9.989 48.062 1 38.45 168 THR B CA 1
ATOM 2670 C C . THR B 1 95 ? 20.13 8.822 48.696 1 37.75 168 THR B C 1
ATOM 2671 O O . THR B 1 95 ? 18.916 8.916 48.845 1 37.79 168 THR B O 1
ATOM 2675 N N . VAL B 1 96 ? 20.823 7.74 49.086 1 36.89 169 VAL B N 1
ATOM 2676 C CA . VAL B 1 96 ? 20.201 6.596 49.719 1 36.49 169 VAL B CA 1
ATOM 2677 C C . VAL B 1 96 ? 20.08 6.809 51.232 1 35.96 169 VAL B C 1
ATOM 2678 O O . VAL B 1 96 ? 18.968 6.774 51.753 1 36.1 169 VAL B O 1
ATOM 2682 N N . ILE B 1 97 ? 21.203 7.068 51.931 1 35.23 170 ILE B N 1
ATOM 2683 C CA . ILE B 1 97 ? 21.205 7.235 53.385 1 35.17 170 ILE B CA 1
ATOM 2684 C C . ILE B 1 97 ? 20.48 8.49 53.852 1 34.76 170 ILE B C 1
ATOM 2685 O O . ILE B 1 97 ? 19.927 8.501 54.95 1 34.88 170 ILE B O 1
ATOM 2690 N N . THR B 1 98 ? 20.454 9.532 53.025 1 34.17 171 THR B N 1
ATOM 2691 C CA . THR B 1 98 ? 19.747 10.765 53.363 1 34.12 171 THR B CA 1
ATOM 2692 C C . THR B 1 98 ? 18.227 10.661 53.113 1 34.13 171 THR B C 1
ATOM 2693 O O . THR B 1 98 ? 17.487 11.543 53.544 1 34.34 171 THR B O 1
ATOM 2697 N N . THR B 1 99 ? 17.767 9.596 52.409 1 33.74 172 THR B N 1
ATOM 2698 C CA . THR B 1 99 ? 16.384 9.3 52.003 1 33.88 172 THR B CA 1
ATOM 2699 C C . THR B 1 99 ? 15.842 10.281 50.946 1 33.69 172 THR B C 1
ATOM 2700 O O . THR B 1 99 ? 14.632 10.317 50.719 1 33.6 172 THR B O 1
ATOM 2704 N N . ILE B 1 100 ? 16.721 11.048 50.283 1 33.49 173 ILE B N 1
ATOM 2705 C CA . ILE B 1 100 ? 16.296 11.977 49.246 1 33.77 173 ILE B CA 1
ATOM 2706 C C . ILE B 1 100 ? 15.844 11.165 48.03 1 34.09 173 ILE B C 1
ATOM 2707 O O . ILE B 1 100 ? 14.715 11.324 47.572 1 34.11 173 ILE B O 1
ATOM 2712 N N . GLY B 1 101 ? 16.697 10.243 47.594 1 34.19 174 GLY B N 1
ATOM 2713 C CA . GLY B 1 101 ? 16.441 9.335 46.484 1 34.79 174 GLY B CA 1
ATOM 2714 C C . GLY B 1 101 ? 15.879 9.974 45.233 1 35.28 174 GLY B C 1
ATOM 2715 O O . GLY B 1 101 ? 14.718 9.738 44.893 1 35.4 174 GLY B O 1
ATOM 2716 N N . TYR B 1 102 ? 16.696 10.789 44.538 1 35.34 175 TYR B N 1
ATOM 2717 C CA . TYR B 1 102 ? 16.29 11.46 43.302 1 35.75 175 TYR B CA 1
ATOM 2718 C C . TYR B 1 102 ? 15.857 10.444 42.248 1 36.62 175 TYR B C 1
ATOM 2719 O O . TYR B 1 102 ? 14.861 10.646 41.56 1 36.73 175 TYR B O 1
ATOM 2728 N N . GLY B 1 103 ? 16.6 9.355 42.14 1 37.2 176 GLY B N 1
ATOM 2729 C CA . GLY B 1 103 ? 16.305 8.325 41.158 1 38.36 176 GLY B CA 1
ATOM 2730 C C . GLY B 1 103 ? 16.906 8.581 39.79 1 39.47 176 GLY B C 1
ATOM 2731 O O . GLY B 1 103 ? 16.601 7.853 38.847 1 39.55 176 GLY B O 1
ATOM 2732 N N . ASN B 1 104 ? 17.755 9.615 39.654 1 40.2 177 ASN B N 1
ATOM 2733 C CA . ASN B 1 104 ? 18.437 9.891 38.386 1 41.45 177 ASN B CA 1
ATOM 2734 C C . ASN B 1 104 ? 19.488 8.797 38.103 1 42.4 177 ASN B C 1
ATOM 2735 O O . ASN B 1 104 ? 19.706 8.423 36.953 1 42.66 177 ASN B O 1
ATOM 2740 N N . ILE B 1 105 ? 20.117 8.278 39.166 1 42.77 178 ILE B N 1
ATOM 2741 C CA . ILE B 1 105 ? 21.062 7.175 39.144 1 43.54 178 ILE B CA 1
ATOM 2742 C C . ILE B 1 105 ? 20.433 6.094 40.03 1 44.08 178 ILE B C 1
ATOM 2743 O O . ILE B 1 105 ? 20.01 6.394 41.144 1 44.17 178 ILE B O 1
ATOM 2748 N N . ALA B 1 106 ? 20.293 4.868 39.518 1 44.35 179 ALA B N 1
ATOM 2749 C CA . ALA B 1 106 ? 19.676 3.777 40.275 1 45.06 179 ALA B CA 1
ATOM 2750 C C . ALA B 1 106 ? 20.248 2.43 39.833 1 45.77 179 ALA B C 1
ATOM 2751 O O . ALA B 1 106 ? 20.588 2.257 38.663 1 46.06 179 ALA B O 1
ATOM 2753 N N . PRO B 1 107 ? 20.363 1.459 40.751 1 45.99 180 PRO B N 1
ATOM 2754 C CA . PRO B 1 107 ? 20.946 0.165 40.374 1 46.33 180 PRO B CA 1
ATOM 2755 C C . PRO B 1 107 ? 20.116 -0.684 39.408 1 46.88 180 PRO B C 1
ATOM 2756 O O . PRO B 1 107 ? 18.952 -0.974 39.656 1 47.06 180 PRO B O 1
ATOM 2760 N N . SER B 1 108 ? 20.743 -1.085 38.297 1 47.03 181 SER B N 1
ATOM 2761 C CA . SER B 1 108 ? 20.133 -1.932 37.274 1 47.63 181 SER B CA 1
ATOM 2762 C C . SER B 1 108 ? 20.468 -3.404 37.549 1 48.2 181 SER B C 1
ATOM 2763 O O . SER B 1 108 ? 19.624 -4.276 37.353 1 48.53 181 SER B O 1
ATOM 2766 N N . THR B 1 109 ? 21.706 -3.68 37.991 1 48.15 182 THR B N 1
ATOM 2767 C CA . THR B 1 109 ? 22.174 -5.039 38.257 1 48.66 182 THR B CA 1
ATOM 2768 C C . THR B 1 109 ? 21.552 -5.651 39.509 1 48.86 182 THR B C 1
ATOM 2769 O O . THR B 1 109 ? 21.08 -4.928 40.388 1 49.05 182 THR B O 1
ATOM 2773 N N . GLU B 1 110 ? 21.567 -6.986 39.591 1 48.61 183 GLU B N 1
ATOM 2774 C CA . GLU B 1 110 ? 21.029 -7.7 40.736 1 48.95 183 GLU B CA 1
ATOM 2775 C C . GLU B 1 110 ? 21.884 -7.455 41.976 1 48.89 183 GLU B C 1
ATOM 2776 O O . GLU B 1 110 ? 21.343 -7.228 43.054 1 49.06 183 GLU B O 1
ATOM 2782 N N . GLY B 1 111 ? 23.202 -7.452 41.804 1 48.49 184 GLY B N 1
ATOM 2783 C CA . GLY B 1 111 ? 24.137 -7.2 42.893 1 48.53 184 GLY B CA 1
ATOM 2784 C C . GLY B 1 111 ? 23.971 -5.824 43.509 1 48.19 184 GLY B C 1
ATOM 2785 O O . GLY B 1 111 ? 24.116 -5.658 44.721 1 48.36 184 GLY B O 1
ATOM 2786 N N . GLY B 1 112 ? 23.641 -4.847 42.675 1 47.59 185 GLY B N 1
ATOM 2787 C CA . GLY B 1 112 ? 23.415 -3.478 43.115 1 47.52 185 GLY B CA 1
ATOM 2788 C C . GLY B 1 112 ? 22.133 -3.324 43.909 1 47.09 185 GLY B C 1
ATOM 2789 O O . GLY B 1 112 ? 22.094 -2.563 44.874 1 47.11 185 GLY B O 1
ATOM 2790 N N . LYS B 1 113 ? 21.075 -4.055 43.518 1 46.48 186 LYS B N 1
ATOM 2791 C CA . LYS B 1 113 ? 19.793 -4.016 44.217 1 46.26 186 LYS B CA 1
ATOM 2792 C C . LYS B 1 113 ? 19.9 -4.684 45.588 1 45.96 186 LYS B C 1
ATOM 2793 O O . LYS B 1 113 ? 19.342 -4.171 46.555 1 46.04 186 LYS B O 1
ATOM 2799 N N . ILE B 1 114 ? 20.63 -5.811 45.676 1 45.37 187 ILE B N 1
ATOM 2800 C CA . ILE B 1 114 ? 20.829 -6.527 46.935 1 45.34 187 ILE B CA 1
ATOM 2801 C C . ILE B 1 114 ? 21.637 -5.659 47.888 1 44.9 187 ILE B C 1
ATOM 2802 O O . ILE B 1 114 ? 21.275 -5.518 49.056 1 44.92 187 ILE B O 1
ATOM 2807 N N . PHE B 1 115 ? 22.716 -5.051 47.382 1 44.33 188 PHE B N 1
ATOM 2808 C CA . PHE B 1 115 ? 23.56 -4.189 48.199 1 44.36 188 PHE B CA 1
ATOM 2809 C C . PHE B 1 115 ? 22.839 -2.907 48.613 1 44.07 188 PHE B C 1
ATOM 2810 O O . PHE B 1 115 ? 23.099 -2.398 49.695 1 44.24 188 PHE B O 1
ATOM 2818 N N . CYS B 1 116 ? 21.927 -2.397 47.772 1 43.44 189 CYS B N 1
ATOM 2819 C CA . CYS B 1 116 ? 21.175 -1.183 48.079 1 43.31 189 CYS B CA 1
ATOM 2820 C C . CYS B 1 116 ? 20.19 -1.399 49.221 1 43.11 189 CYS B C 1
ATOM 2821 O O . CYS B 1 116 ? 19.984 -0.493 50.024 1 43.14 189 CYS B O 1
ATOM 2824 N N . ILE B 1 117 ? 19.593 -2.594 49.304 1 42.8 190 ILE B N 1
ATOM 2825 C CA . ILE B 1 117 ? 18.652 -2.929 50.371 1 42.99 190 ILE B CA 1
ATOM 2826 C C . ILE B 1 117 ? 19.366 -2.887 51.725 1 43.05 190 ILE B C 1
ATOM 2827 O O . ILE B 1 117 ? 18.9 -2.222 52.648 1 43.04 190 ILE B O 1
ATOM 2832 N N . LEU B 1 118 ? 20.518 -3.557 51.824 1 42.97 191 LEU B N 1
ATOM 2833 C CA . LEU B 1 118 ? 21.308 -3.588 53.051 1 43.5 191 LEU B CA 1
ATOM 2834 C C . LEU B 1 118 ? 21.95 -2.227 53.35 1 43.61 191 LEU B C 1
ATOM 2835 O O . LEU B 1 118 ? 22.088 -1.855 54.511 1 43.87 191 LEU B O 1
ATOM 2840 N N . TYR B 1 119 ? 22.313 -1.477 52.307 1 43.29 192 TYR B N 1
ATOM 2841 C CA . TYR B 1 119 ? 22.916 -0.156 52.44 1 43.52 192 TYR B CA 1
ATOM 2842 C C . TYR B 1 119 ? 21.949 0.836 53.073 1 43.42 192 TYR B C 1
ATOM 2843 O O . TYR B 1 119 ? 22.374 1.679 53.852 1 43.51 192 TYR B O 1
ATOM 2852 N N . ALA B 1 120 ? 20.655 0.749 52.739 1 43.08 193 ALA B N 1
ATOM 2853 C CA . ALA B 1 120 ? 19.654 1.654 53.303 1 43.18 193 ALA B CA 1
ATOM 2854 C C . ALA B 1 120 ? 19.187 1.206 54.696 1 43.11 193 ALA B C 1
ATOM 2855 O O . ALA B 1 120 ? 18.82 2.043 55.512 1 43.13 193 ALA B O 1
ATOM 2857 N N . ILE B 1 121 ? 19.197 -0.105 54.967 1 42.95 194 ILE B N 1
ATOM 2858 C CA . ILE B 1 121 ? 18.792 -0.64 56.266 1 43.23 194 ILE B CA 1
ATOM 2859 C C . ILE B 1 121 ? 19.779 -0.233 57.377 1 43.26 194 ILE B C 1
ATOM 2860 O O . ILE B 1 121 ? 19.353 0.085 58.487 1 43.21 194 ILE B O 1
ATOM 2865 N N . PHE B 1 122 ? 21.081 -0.197 57.069 1 43.13 195 PHE B N 1
ATOM 2866 C CA . PHE B 1 122 ? 22.087 0.182 58.065 1 43.4 195 PHE B CA 1
ATOM 2867 C C . PHE B 1 122 ? 22.619 1.614 57.909 1 43.27 195 PHE B C 1
ATOM 2868 O O . PHE B 1 122 ? 23.113 2.191 58.873 1 43.35 195 PHE B O 1
ATOM 2876 N N . GLY B 1 123 ? 22.504 2.179 56.713 1 42.92 196 GLY B N 1
ATOM 2877 C CA . GLY B 1 123 ? 22.999 3.521 56.437 1 42.95 196 GLY B CA 1
ATOM 2878 C C . GLY B 1 123 ? 22.084 4.657 56.829 1 42.65 196 GLY B C 1
ATOM 2879 O O . GLY B 1 123 ? 22.562 5.706 57.263 1 42.68 196 GLY B O 1
ATOM 2880 N N . ILE B 1 124 ? 20.769 4.478 56.658 1 42.08 197 ILE B N 1
ATOM 2881 C CA . ILE B 1 124 ? 19.8 5.506 57.028 1 41.91 197 ILE B CA 1
ATOM 2882 C C . ILE B 1 124 ? 19.861 5.807 58.542 1 41.61 197 ILE B C 1
ATOM 2883 O O . ILE B 1 124 ? 20.015 6.979 58.891 1 41.69 197 ILE B O 1
ATOM 2888 N N . PRO B 1 125 ? 19.852 4.804 59.454 1 41.07 198 PRO B N 1
ATOM 2889 C CA . PRO B 1 125 ? 19.981 5.123 60.886 1 40.71 198 PRO B CA 1
ATOM 2890 C C . PRO B 1 125 ? 21.354 5.701 61.238 1 40.56 198 PRO B C 1
ATOM 2891 O O . PRO B 1 125 ? 21.449 6.527 62.138 1 40.67 198 PRO B O 1
ATOM 2895 N N . LEU B 1 126 ? 22.405 5.302 60.506 1 40.29 199 LEU B N 1
ATOM 2896 C CA . LEU B 1 126 ? 23.765 5.805 60.691 1 40.51 199 LEU B CA 1
ATOM 2897 C C . LEU B 1 126 ? 23.824 7.293 60.334 1 40.43 199 LEU B C 1
ATOM 2898 O O . LEU B 1 126 ? 24.45 8.073 61.05 1 40.64 199 LEU B O 1
ATOM 2903 N N . PHE B 1 127 ? 23.148 7.693 59.247 1 39.98 200 PHE B N 1
ATOM 2904 C CA . PHE B 1 127 ? 23.094 9.102 58.852 1 39.94 200 PHE B CA 1
ATOM 2905 C C . PHE B 1 127 ? 22.259 9.932 59.841 1 39.91 200 PHE B C 1
ATOM 2906 O O . PHE B 1 127 ? 22.562 11.101 60.061 1 39.99 200 PHE B O 1
ATOM 2914 N N . GLY B 1 128 ? 21.245 9.313 60.442 1 39.71 201 GLY B N 1
ATOM 2915 C CA . GLY B 1 128 ? 20.386 9.934 61.44 1 40.06 201 GLY B CA 1
ATOM 2916 C C . GLY B 1 128 ? 21.15 10.363 62.675 1 40.24 201 GLY B C 1
ATOM 2917 O O . GLY B 1 128 ? 20.808 11.385 63.264 1 40.35 201 GLY B O 1
ATOM 2918 N N . PHE B 1 129 ? 22.21 9.626 63.063 1 40.08 202 PHE B N 1
ATOM 2919 C CA . PHE B 1 129 ? 23.036 10.03 64.209 1 40.39 202 PHE B CA 1
ATOM 2920 C C . PHE B 1 129 ? 23.891 11.24 63.854 1 40.56 202 PHE B C 1
ATOM 2921 O O . PHE B 1 129 ? 24.101 12.109 64.697 1 40.5 202 PHE B O 1
ATOM 2929 N N . LEU B 1 130 ? 24.38 11.3 62.604 1 40.55 203 LEU B N 1
ATOM 2930 C CA . LEU B 1 130 ? 25.149 12.431 62.1 1 41 203 LEU B CA 1
ATOM 2931 C C . LEU B 1 130 ? 24.25 13.665 62.027 1 41.17 203 LEU B C 1
ATOM 2932 O O . LEU B 1 130 ? 24.686 14.752 62.385 1 41.22 203 LEU B O 1
ATOM 2937 N N . LEU B 1 131 ? 22.987 13.493 61.614 1 41.11 204 LEU B N 1
ATOM 2938 C CA . LEU B 1 131 ? 22.036 14.596 61.537 1 41.55 204 LEU B CA 1
ATOM 2939 C C . LEU B 1 131 ? 21.666 15.111 62.936 1 41.8 204 LEU B C 1
ATOM 2940 O O . LEU B 1 131 ? 21.487 16.311 63.121 1 41.72 204 LEU B O 1
ATOM 2945 N N . ALA B 1 132 ? 21.574 14.204 63.921 1 41.92 205 ALA B N 1
ATOM 2946 C CA . ALA B 1 132 ? 21.306 14.57 65.311 1 42.57 205 ALA B CA 1
ATOM 2947 C C . ALA B 1 132 ? 22.516 15.303 65.903 1 43.08 205 ALA B C 1
ATOM 2948 O O . ALA B 1 132 ? 22.334 16.23 66.68 1 43.12 205 ALA B O 1
ATOM 2950 N N . GLY B 1 133 ? 23.726 14.887 65.526 1 43.35 206 GLY B N 1
ATOM 2951 C CA . GLY B 1 133 ? 24.966 15.514 65.953 1 44.12 206 GLY B CA 1
ATOM 2952 C C . GLY B 1 133 ? 25.119 16.896 65.359 1 44.71 206 GLY B C 1
ATOM 2953 O O . GLY B 1 133 ? 25.545 17.818 66.05 1 44.89 206 GLY B O 1
ATOM 2954 N N . ILE B 1 134 ? 24.748 17.062 64.083 1 44.88 207 ILE B N 1
ATOM 2955 C CA . ILE B 1 134 ? 24.818 18.354 63.397 1 45.6 207 ILE B CA 1
ATOM 2956 C C . ILE B 1 134 ? 23.79 19.335 63.973 1 46.4 207 ILE B C 1
ATOM 2957 O O . ILE B 1 134 ? 24.106 20.504 64.175 1 46.42 207 ILE B O 1
ATOM 2962 N N . GLY B 1 135 ? 22.603 18.835 64.303 1 46.89 208 GLY B N 1
ATOM 2963 C CA . GLY B 1 135 ? 21.557 19.643 64.922 1 47.95 208 GLY B CA 1
ATOM 2964 C C . GLY B 1 135 ? 21.944 20.11 66.314 1 48.9 208 GLY B C 1
ATOM 2965 O O . GLY B 1 135 ? 21.58 21.209 66.737 1 48.93 208 GLY B O 1
ATOM 2966 N N . ASP B 1 136 ? 22.703 19.273 67.03 1 49.43 209 ASP B N 1
ATOM 2967 C CA . ASP B 1 136 ? 23.213 19.582 68.35 1 50.39 209 ASP B CA 1
ATOM 2968 C C . ASP B 1 136 ? 24.369 20.563 68.259 1 50.83 209 ASP B C 1
ATOM 2969 O O . ASP B 1 136 ? 24.455 21.467 69.074 1 50.87 209 ASP B O 1
ATOM 2974 N N . GLN B 1 137 ? 25.232 20.411 67.246 1 51.04 210 GLN B N 1
ATOM 2975 C CA . GLN B 1 137 ? 26.358 21.304 66.987 1 51.73 210 GLN B CA 1
ATOM 2976 C C . GLN B 1 137 ? 25.837 22.697 66.62 1 52.23 210 GLN B C 1
ATOM 2977 O O . GLN B 1 137 ? 26.405 23.695 67.056 1 52.29 210 GLN B O 1
ATOM 2983 N N . LEU B 1 138 ? 24.743 22.767 65.842 1 52.43 211 LEU B N 1
ATOM 2984 C CA . LEU B 1 138 ? 24.141 24.038 65.453 1 53.13 211 LEU B CA 1
ATOM 2985 C C . LEU B 1 138 ? 23.483 24.717 66.651 1 53.83 211 LEU B C 1
ATOM 2986 O O . LEU B 1 138 ? 23.598 25.927 66.811 1 53.93 211 LEU B O 1
ATOM 2991 N N . GLY B 1 139 ? 22.816 23.933 67.486 1 54.21 212 GLY B N 1
ATOM 2992 C CA . GLY B 1 139 ? 22.15 24.435 68.679 1 54.98 212 GLY B CA 1
ATOM 2993 C C . GLY B 1 139 ? 23.123 24.927 69.729 1 55.73 212 GLY B C 1
ATOM 2994 O O . GLY B 1 139 ? 22.85 25.916 70.409 1 55.93 212 GLY B O 1
ATOM 2995 N N . THR B 1 140 ? 24.273 24.247 69.868 1 56.04 213 THR B N 1
ATOM 2996 C CA . THR B 1 140 ? 25.304 24.638 70.828 1 56.8 213 THR B CA 1
ATOM 2997 C C . THR B 1 140 ? 26.015 25.904 70.355 1 57.54 213 THR B C 1
ATOM 2998 O O . THR B 1 140 ? 26.279 26.781 71.17 1 57.66 213 THR B O 1
ATOM 3002 N N . ILE B 1 141 ? 26.289 26.022 69.043 1 57.89 214 ILE B N 1
ATOM 3003 C CA . ILE B 1 141 ? 26.931 27.21 68.475 1 58.81 214 ILE B CA 1
ATOM 3004 C C . ILE B 1 141 ? 25.997 28.417 68.622 1 59.69 214 ILE B C 1
ATOM 3005 O O . ILE B 1 141 ? 26.436 29.48 69.066 1 59.72 214 ILE B O 1
ATOM 3010 N N . PHE B 1 142 ? 24.703 28.238 68.302 1 60.22 215 PHE B N 1
ATOM 3011 C CA . PHE B 1 142 ? 23.71 29.307 68.446 1 61.31 215 PHE B CA 1
ATOM 3012 C C . PHE B 1 142 ? 23.42 29.654 69.915 1 62.25 215 PHE B C 1
ATOM 3013 O O . PHE B 1 142 ? 23.081 30.793 70.217 1 62.42 215 PHE B O 1
ATOM 3021 N N . GLY B 1 143 ? 23.564 28.681 70.806 1 62.75 216 GLY B N 1
ATOM 3022 C CA . GLY B 1 143 ? 23.394 28.887 72.237 1 63.85 216 GLY B CA 1
ATOM 3023 C C . GLY B 1 143 ? 24.541 29.685 72.826 1 64.77 216 GLY B C 1
ATOM 3024 O O . GLY B 1 143 ? 24.328 30.499 73.721 1 64.84 216 GLY B O 1
ATOM 3025 N N . LYS B 1 144 ? 25.767 29.469 72.312 1 65.36 217 LYS B N 1
ATOM 3026 C CA . LYS B 1 144 ? 26.959 30.197 72.749 1 66.4 217 LYS B CA 1
ATOM 3027 C C . LYS B 1 144 ? 26.894 31.648 72.278 1 67 217 LYS B C 1
ATOM 3028 O O . LYS B 1 144 ? 27.284 32.546 73.018 1 67.04 217 LYS B O 1
ATOM 3034 N N . SER B 1 145 ? 26.404 31.876 71.05 1 67.3 218 SER B N 1
ATOM 3035 C CA . SER B 1 145 ? 26.28 33.217 70.493 1 68.1 218 SER B CA 1
ATOM 3036 C C . SER B 1 145 ? 25.22 34.038 71.232 1 68.79 218 SER B C 1
ATOM 3037 O O . SER B 1 145 ? 25.385 35.245 71.375 1 68.94 218 SER B O 1
ATOM 3040 N N . ILE B 1 146 ? 24.154 33.393 71.724 1 69.02 219 ILE B N 1
ATOM 3041 C CA . ILE B 1 146 ? 23.126 34.099 72.485 1 69.72 219 ILE B CA 1
ATOM 3042 C C . ILE B 1 146 ? 23.603 34.368 73.922 1 70.3 219 ILE B C 1
ATOM 3043 O O . ILE B 1 146 ? 23.34 35.44 74.463 1 70.36 219 ILE B O 1
ATOM 3048 N N . ALA B 1 147 ? 24.376 33.435 74.506 1 70.61 220 ALA B N 1
ATOM 3049 C CA . ALA B 1 147 ? 24.918 33.589 75.865 1 71.45 220 ALA B CA 1
ATOM 3050 C C . ALA B 1 147 ? 25.972 34.706 75.945 1 72.24 220 ALA B C 1
ATOM 3051 O O . ALA B 1 147 ? 26.139 35.314 77 1 72.36 220 ALA B O 1
ATOM 3053 N N . ARG B 1 148 ? 26.689 34.962 74.835 1 72.66 221 ARG B N 1
ATOM 3054 C CA . ARG B 1 148 ? 27.675 36.04 74.762 1 73.55 221 ARG B CA 1
ATOM 3055 C C . ARG B 1 148 ? 26.96 37.392 74.777 1 74.26 221 ARG B C 1
ATOM 3056 O O . ARG B 1 148 ? 27.441 38.328 75.408 1 74.48 221 ARG B O 1
ATOM 3060 N N . VAL B 1 149 ? 25.81 37.489 74.091 1 74.55 222 VAL B N 1
ATOM 3061 C CA . VAL B 1 149 ? 24.986 38.693 74.031 1 75.37 222 VAL B CA 1
ATOM 3062 C C . VAL B 1 149 ? 24.348 38.946 75.4 1 76.05 222 VAL B C 1
ATOM 3063 O O . VAL B 1 149 ? 24.365 40.07 75.89 1 76.2 222 VAL B O 1
ATOM 3067 N N . GLU B 1 150 ? 23.846 37.888 76.049 1 76.35 223 GLU B N 1
ATOM 3068 C CA . GLU B 1 150 ? 23.237 38.015 77.376 1 77.14 223 GLU B CA 1
ATOM 3069 C C . GLU B 1 150 ? 24.244 38.334 78.493 1 77.7 223 GLU B C 1
ATOM 3070 O O . GLU B 1 150 ? 23.839 38.781 79.564 1 77.96 223 GLU B O 1
ATOM 3076 N N . LYS B 1 151 ? 25.546 38.124 78.244 1 77.81 224 LYS B N 1
ATOM 3077 C CA . LYS B 1 151 ? 26.607 38.444 79.197 1 78.43 224 LYS B CA 1
ATOM 3078 C C . LYS B 1 151 ? 27.005 39.914 79.043 1 78.9 224 LYS B C 1
ATOM 3079 O O . LYS B 1 151 ? 27.232 40.597 80.04 1 79.16 224 LYS B O 1
ATOM 3085 N N . VAL B 1 152 ? 27.104 40.402 77.792 1 78.94 225 VAL B N 1
ATOM 3086 C CA . VAL B 1 152 ? 27.454 41.804 77.564 1 79.48 225 VAL B CA 1
ATOM 3087 C C . VAL B 1 152 ? 26.273 42.732 77.917 1 79.83 225 VAL B C 1
ATOM 3088 O O . VAL B 1 152 ? 26.494 43.846 78.386 1 79.94 225 VAL B O 1
ATOM 3092 N N . PHE B 1 153 ? 25.027 42.249 77.769 1 79.83 226 PHE B N 1
ATOM 3093 C CA . PHE B 1 153 ? 23.837 43.03 78.113 1 80.33 226 PHE B CA 1
ATOM 3094 C C . PHE B 1 153 ? 23.494 43.015 79.618 1 80.35 226 PHE B C 1
ATOM 3095 O O . PHE B 1 153 ? 22.571 43.714 80.033 1 80.44 226 PHE B O 1
ATOM 3103 N N . ARG B 1 154 ? 24.224 42.215 80.421 1 80.11 227 ARG B N 1
ATOM 3104 C CA . ARG B 1 154 ? 24.072 42.095 81.871 1 80.3 227 ARG B CA 1
ATOM 3105 C C . ARG B 1 154 ? 22.68 41.626 82.303 1 80.19 227 ARG B C 1
ATOM 3106 O O . ARG B 1 154 ? 22.129 42.119 83.287 1 80.24 227 ARG B O 1
ATOM 3114 N N . LYS B 1 155 ? 22.124 40.653 81.574 1 79.84 228 LYS B N 1
ATOM 3115 C CA . LYS B 1 155 ? 20.814 40.105 81.905 1 79.98 228 LYS B CA 1
ATOM 3116 C C . LYS B 1 155 ? 20.964 38.785 82.656 1 79.84 228 LYS B C 1
ATOM 3117 O O . LYS B 1 155 ? 21.612 37.863 82.164 1 79.89 228 LYS B O 1
ATOM 3123 N N . LYS B 1 156 ? 20.395 38.709 83.865 1 79.52 229 LYS B N 1
ATOM 3124 C CA . LYS B 1 156 ? 20.485 37.518 84.705 1 79.69 229 LYS B CA 1
ATOM 3125 C C . LYS B 1 156 ? 19.605 36.389 84.182 1 79.53 229 LYS B C 1
ATOM 3126 O O . LYS B 1 156 ? 18.404 36.577 84.002 1 79.58 229 LYS B O 1
ATOM 3132 N N . GLN B 1 157 ? 20.198 35.214 83.933 1 79.19 230 GLN B N 1
ATOM 3133 C CA . GLN B 1 157 ? 19.452 34.071 83.409 1 79.26 230 GLN B CA 1
ATOM 3134 C C . GLN B 1 157 ? 18.881 33.175 84.5 1 79.1 230 GLN B C 1
ATOM 3135 O O . GLN B 1 157 ? 19.625 32.446 85.153 1 79.3 230 GLN B O 1
ATOM 3141 N N . VAL B 1 158 ? 17.558 33.212 84.686 1 78.57 231 VAL B N 1
ATOM 3142 C CA . VAL B 1 158 ? 16.892 32.357 85.671 1 78.52 231 VAL B CA 1
ATOM 3143 C C . VAL B 1 158 ? 16.855 30.889 85.202 1 78.18 231 VAL B C 1
ATOM 3144 O O . VAL B 1 158 ? 16.904 29.974 86.022 1 78.28 231 VAL B O 1
ATOM 3148 N N . SER B 1 159 ? 16.796 30.677 83.882 1 77.64 232 SER B N 1
ATOM 3149 C CA . SER B 1 159 ? 16.779 29.368 83.241 1 77.62 232 SER B CA 1
ATOM 3150 C C . SER B 1 159 ? 17.204 29.506 81.773 1 77.08 232 SER B C 1
ATOM 3151 O O . SER B 1 159 ? 17.127 30.595 81.2 1 77.12 232 SER B O 1
ATOM 3154 N N . GLN B 1 160 ? 17.619 28.399 81.149 1 76.41 233 GLN B N 1
ATOM 3155 C CA . GLN B 1 160 ? 18.001 28.409 79.739 1 76.24 233 GLN B CA 1
ATOM 3156 C C . GLN B 1 160 ? 16.801 28.419 78.782 1 75.78 233 GLN B C 1
ATOM 3157 O O . GLN B 1 160 ? 16.948 28.064 77.615 1 75.83 233 GLN B O 1
ATOM 3163 N N . THR B 1 161 ? 15.623 28.832 79.262 1 75.2 234 THR B N 1
ATOM 3164 C CA . THR B 1 161 ? 14.428 28.906 78.432 1 75.15 234 THR B CA 1
ATOM 3165 C C . THR B 1 161 ? 14.466 30.146 77.547 1 74.72 234 THR B C 1
ATOM 3166 O O . THR B 1 161 ? 14.045 30.08 76.394 1 74.8 234 THR B O 1
ATOM 3170 N N . LYS B 1 162 ? 14.969 31.274 78.074 1 74.12 235 LYS B N 1
ATOM 3171 C CA . LYS B 1 162 ? 15.073 32.519 77.313 1 73.95 235 LYS B CA 1
ATOM 3172 C C . LYS B 1 162 ? 16.098 32.382 76.181 1 73.48 235 LYS B C 1
ATOM 3173 O O . LYS B 1 162 ? 15.873 32.89 75.083 1 73.53 235 LYS B O 1
ATOM 3175 N N . ILE B 1 163 ? 17.205 31.67 76.442 1 72.89 236 ILE B N 1
ATOM 3176 C CA . ILE B 1 163 ? 18.254 31.407 75.455 1 72.79 236 ILE B CA 1
ATOM 3177 C C . ILE B 1 163 ? 17.71 30.5 74.341 1 72.41 236 ILE B C 1
ATOM 3178 O O . ILE B 1 163 ? 18.015 30.708 73.168 1 72.56 236 ILE B O 1
ATOM 3183 N N . ARG B 1 164 ? 16.885 29.512 74.713 1 71.7 237 ARG B N 1
ATOM 3184 C CA . ARG B 1 164 ? 16.273 28.577 73.779 1 71.44 237 ARG B CA 1
ATOM 3185 C C . ARG B 1 164 ? 15.311 29.272 72.822 1 70.81 237 ARG B C 1
ATOM 3186 O O . ARG B 1 164 ? 15.285 28.918 71.652 1 70.92 237 ARG B O 1
ATOM 3194 N N . VAL B 1 165 ? 14.533 30.257 73.298 1 70.03 238 VAL B N 1
ATOM 3195 C CA . VAL B 1 165 ? 13.586 30.981 72.447 1 69.77 238 VAL B CA 1
ATOM 3196 C C . VAL B 1 165 ? 14.31 31.877 71.437 1 69.36 238 VAL B C 1
ATOM 3197 O O . VAL B 1 165 ? 14.05 31.782 70.237 1 69.49 238 VAL B O 1
ATOM 3201 N N . ILE B 1 166 ? 15.24 32.714 71.916 1 68.75 239 ILE B N 1
ATOM 3202 C CA . ILE B 1 166 ? 16.008 33.621 71.065 1 68.6 239 ILE B CA 1
ATOM 3203 C C . ILE B 1 166 ? 16.838 32.863 70.023 1 68.21 239 ILE B C 1
ATOM 3204 O O . ILE B 1 166 ? 16.916 33.296 68.872 1 68.31 239 ILE B O 1
ATOM 3209 N N . SER B 1 167 ? 17.42 31.715 70.409 1 67.65 240 SER B N 1
ATOM 3210 C CA . SER B 1 167 ? 18.209 30.918 69.472 1 67.55 240 SER B CA 1
ATOM 3211 C C . SER B 1 167 ? 17.357 30.241 68.397 1 66.95 240 SER B C 1
ATOM 3212 O O . SER B 1 167 ? 17.839 30.089 67.283 1 66.98 240 SER B O 1
ATOM 3215 N N . THR B 1 168 ? 16.094 29.869 68.701 1 66.28 241 THR B N 1
ATOM 3216 C CA . THR B 1 168 ? 15.218 29.277 67.689 1 66.17 241 THR B CA 1
ATOM 3217 C C . THR B 1 168 ? 14.767 30.328 66.685 1 65.78 241 THR B C 1
ATOM 3218 O O . THR B 1 168 ? 14.699 30.012 65.5 1 66.02 241 THR B O 1
ATOM 3222 N N . ILE B 1 169 ? 14.518 31.571 67.131 1 65.04 242 ILE B N 1
ATOM 3223 C CA . ILE B 1 169 ? 14.111 32.643 66.223 1 64.84 242 ILE B CA 1
ATOM 3224 C C . ILE B 1 169 ? 15.246 33.032 65.268 1 64.46 242 ILE B C 1
ATOM 3225 O O . ILE B 1 169 ? 15.044 33.109 64.056 1 64.5 242 ILE B O 1
ATOM 3230 N N . LEU B 1 170 ? 16.443 33.255 65.819 1 63.96 243 LEU B N 1
ATOM 3231 C CA . LEU B 1 170 ? 17.617 33.602 65.021 1 63.96 243 LEU B CA 1
ATOM 3232 C C . LEU B 1 170 ? 18.011 32.449 64.091 1 63.53 243 LEU B C 1
ATOM 3233 O O . LEU B 1 170 ? 18.461 32.693 62.979 1 63.61 243 LEU B O 1
ATOM 3238 N N . PHE B 1 171 ? 17.804 31.201 64.53 1 62.88 244 PHE B N 1
ATOM 3239 C CA . PHE B 1 171 ? 18.144 30.008 63.764 1 62.69 244 PHE B CA 1
ATOM 3240 C C . PHE B 1 171 ? 17.322 29.893 62.497 1 62.35 244 PHE B C 1
ATOM 3241 O O . PHE B 1 171 ? 17.883 29.579 61.457 1 62.4 244 PHE B O 1
ATOM 3249 N N . ILE B 1 172 ? 15.998 30.091 62.583 1 61.86 245 ILE B N 1
ATOM 3250 C CA . ILE B 1 172 ? 15.14 29.975 61.408 1 61.86 245 ILE B CA 1
ATOM 3251 C C . ILE B 1 172 ? 15.213 31.218 60.51 1 61.59 245 ILE B C 1
ATOM 3252 O O . ILE B 1 172 ? 14.909 31.112 59.322 1 61.7 245 ILE B O 1
ATOM 3257 N N . LEU B 1 173 ? 15.631 32.38 61.049 1 61.07 246 LEU B N 1
ATOM 3258 C CA . LEU B 1 173 ? 15.778 33.576 60.224 1 61.11 246 LEU B CA 1
ATOM 3259 C C . LEU B 1 173 ? 17.111 33.549 59.44 1 61.01 246 LEU B C 1
ATOM 3260 O O . LEU B 1 173 ? 17.126 33.678 58.21 1 61.1 246 LEU B O 1
ATOM 3265 N N . ALA B 1 174 ? 18.225 33.35 60.166 1 60.55 247 ALA B N 1
ATOM 3266 C CA . ALA B 1 174 ? 19.55 33.294 59.571 1 60.55 247 ALA B CA 1
ATOM 3267 C C . ALA B 1 174 ? 19.724 32.034 58.746 1 60.25 247 ALA B C 1
ATOM 3268 O O . ALA B 1 174 ? 20.335 32.097 57.691 1 60.5 247 ALA B O 1
ATOM 3270 N N . GLY B 1 175 ? 19.17 30.914 59.205 1 59.59 248 GLY B N 1
ATOM 3271 C CA . GLY B 1 175 ? 19.255 29.643 58.494 1 59.47 248 GLY B CA 1
ATOM 3272 C C . GLY B 1 175 ? 18.511 29.616 57.174 1 59.03 248 GLY B C 1
ATOM 3273 O O . GLY B 1 175 ? 18.839 28.828 56.286 1 59.18 248 GLY B O 1
ATOM 3274 N N . CYS B 1 176 ? 17.495 30.47 57.033 1 58.35 249 CYS B N 1
ATOM 3275 C CA . CYS B 1 176 ? 16.748 30.579 55.783 1 58.12 249 CYS B CA 1
ATOM 3276 C C . CYS B 1 176 ? 17.607 31.265 54.717 1 57.65 249 CYS B C 1
ATOM 3277 O O . CYS B 1 176 ? 17.528 30.913 53.551 1 57.81 249 CYS B O 1
ATOM 3280 N N . ILE B 1 177 ? 18.439 32.231 55.114 1 57.02 250 ILE B N 1
ATOM 3281 C CA . ILE B 1 177 ? 19.316 32.935 54.188 1 56.81 250 ILE B CA 1
ATOM 3282 C C . ILE B 1 177 ? 20.488 32.035 53.782 1 56.41 250 ILE B C 1
ATOM 3283 O O . ILE B 1 177 ? 20.808 31.927 52.602 1 56.63 250 ILE B O 1
ATOM 3288 N N . VAL B 1 178 ? 21.09 31.354 54.762 1 55.65 251 VAL B N 1
ATOM 3289 C CA . VAL B 1 178 ? 22.242 30.481 54.559 1 55.48 251 VAL B CA 1
ATOM 3290 C C . VAL B 1 178 ? 21.916 29.193 53.784 1 55.12 251 VAL B C 1
ATOM 3291 O O . VAL B 1 178 ? 22.672 28.835 52.883 1 55.27 251 VAL B O 1
ATOM 3295 N N . PHE B 1 179 ? 20.803 28.513 54.102 1 54.59 252 PHE B N 1
ATOM 3296 C CA . PHE B 1 179 ? 20.488 27.237 53.452 1 54.48 252 PHE B CA 1
ATOM 3297 C C . PHE B 1 179 ? 19.335 27.253 52.437 1 54.25 252 PHE B C 1
ATOM 3298 O O . PHE B 1 179 ? 19.129 26.238 51.769 1 54.2 252 PHE B O 1
ATOM 3306 N N . VAL B 1 180 ? 18.584 28.363 52.309 1 53.95 253 VAL B N 1
ATOM 3307 C CA . VAL B 1 180 ? 17.464 28.4 51.362 1 54.25 253 VAL B CA 1
ATOM 3308 C C . VAL B 1 180 ? 17.611 29.497 50.283 1 54.45 253 VAL B C 1
ATOM 3309 O O . VAL B 1 180 ? 17.598 29.187 49.093 1 54.57 253 VAL B O 1
ATOM 3313 N N . THR B 1 181 ? 17.756 30.766 50.694 1 54.2 254 THR B N 1
ATOM 3314 C CA . THR B 1 181 ? 17.841 31.907 49.784 1 54.41 254 THR B CA 1
ATOM 3315 C C . THR B 1 181 ? 19.169 31.983 49.004 1 54.32 254 THR B C 1
ATOM 3316 O O . THR B 1 181 ? 19.138 31.995 47.77 1 54.45 254 THR B O 1
ATOM 3320 N N . ILE B 1 182 ? 20.324 32.046 49.704 1 53.86 255 ILE B N 1
ATOM 3321 C CA . ILE B 1 182 ? 21.63 32.113 49.038 1 53.82 255 ILE B CA 1
ATOM 3322 C C . ILE B 1 182 ? 21.855 30.909 48.097 1 53.45 255 ILE B C 1
ATOM 3323 O O . ILE B 1 182 ? 22.195 31.142 46.936 1 53.57 255 ILE B O 1
ATOM 3328 N N . PRO B 1 183 ? 21.601 29.64 48.508 1 52.9 256 PRO B N 1
ATOM 3329 C CA . PRO B 1 183 ? 21.791 28.523 47.571 1 52.64 256 PRO B CA 1
ATOM 3330 C C . PRO B 1 183 ? 20.962 28.658 46.297 1 52.46 256 PRO B C 1
ATOM 3331 O O . PRO B 1 183 ? 21.527 28.504 45.225 1 52.52 256 PRO B O 1
ATOM 3335 N N . ALA B 1 184 ? 19.676 29.047 46.398 1 52.07 257 ALA B N 1
ATOM 3336 C CA . ALA B 1 184 ? 18.804 29.228 45.235 1 52.24 257 ALA B CA 1
ATOM 3337 C C . ALA B 1 184 ? 19.345 30.263 44.254 1 52.28 257 ALA B C 1
ATOM 3338 O O . ALA B 1 184 ? 19.163 30.109 43.047 1 52.4 257 ALA B O 1
ATOM 3340 N N . VAL B 1 185 ? 20.024 31.304 44.762 1 51.98 258 VAL B N 1
ATOM 3341 C CA . VAL B 1 185 ? 20.635 32.332 43.915 1 52.01 258 VAL B CA 1
ATOM 3342 C C . VAL B 1 185 ? 21.799 31.72 43.114 1 51.74 258 VAL B C 1
ATOM 3343 O O . VAL B 1 185 ? 21.941 31.99 41.922 1 51.91 258 VAL B O 1
ATOM 3347 N N . ILE B 1 186 ? 22.59 30.853 43.764 1 51.27 259 ILE B N 1
ATOM 3348 C CA . ILE B 1 186 ? 23.706 30.14 43.147 1 51.25 259 ILE B CA 1
ATOM 3349 C C . ILE B 1 186 ? 23.193 29.162 42.087 1 50.91 259 ILE B C 1
ATOM 3350 O O . ILE B 1 186 ? 23.732 29.126 40.983 1 51.08 259 ILE B O 1
ATOM 3355 N N . PHE B 1 187 ? 22.125 28.404 42.399 1 50.31 260 PHE B N 1
ATOM 3356 C CA . PHE B 1 187 ? 21.532 27.451 41.454 1 50.33 260 PHE B CA 1
ATOM 3357 C C . PHE B 1 187 ? 20.947 28.146 40.218 1 50.21 260 PHE B C 1
ATOM 3358 O O . PHE B 1 187 ? 20.905 27.549 39.147 1 50.25 260 PHE B O 1
ATOM 3366 N N . LYS B 1 188 ? 20.491 29.395 40.367 1 49.94 261 LYS B N 1
ATOM 3367 C CA . LYS B 1 188 ? 19.932 30.161 39.259 1 50.12 261 LYS B CA 1
ATOM 3368 C C . LYS B 1 188 ? 21.036 30.55 38.276 1 49.97 261 LYS B C 1
ATOM 3369 O O . LYS B 1 188 ? 20.833 30.476 37.067 1 50.25 261 LYS B O 1
ATOM 3375 N N . TYR B 1 189 ? 22.21 30.943 38.787 1 49.4 262 TYR B N 1
ATOM 3376 C CA . TYR B 1 189 ? 23.325 31.336 37.926 1 49.35 262 TYR B CA 1
ATOM 3377 C C . TYR B 1 189 ? 24.06 30.133 37.338 1 48.84 262 TYR B C 1
ATOM 3378 O O . TYR B 1 189 ? 24.421 30.16 36.164 1 49.06 262 TYR B O 1
ATOM 3387 N N . ILE B 1 190 ? 24.304 29.092 38.145 1 48.13 263 ILE B N 1
ATOM 3388 C CA . ILE B 1 190 ? 25.031 27.917 37.671 1 47.89 263 ILE B CA 1
ATOM 3389 C C . ILE B 1 190 ? 24.181 27.022 36.761 1 47.5 263 ILE B C 1
ATOM 3390 O O . ILE B 1 190 ? 24.57 26.765 35.622 1 47.6 263 ILE B O 1
ATOM 3395 N N . GLU B 1 191 ? 23.028 26.554 37.245 1 46.92 264 GLU B N 1
ATOM 3396 C CA . GLU B 1 191 ? 22.175 25.656 36.468 1 46.78 264 GLU B CA 1
ATOM 3397 C C . GLU B 1 191 ? 21.346 26.336 35.39 1 46.09 264 GLU B C 1
ATOM 3398 O O . GLU B 1 191 ? 20.881 25.665 34.471 1 46.31 264 GLU B O 1
ATOM 3404 N N . GLY B 1 192 ? 21.119 27.633 35.528 1 45.21 265 GLY B N 1
ATOM 3405 C CA . GLY B 1 192 ? 20.296 28.362 34.573 1 44.99 265 GLY B CA 1
ATOM 3406 C C . GLY B 1 192 ? 18.807 28.165 34.79 1 44.46 265 GLY B C 1
ATOM 3407 O O . GLY B 1 192 ? 18.011 28.423 33.887 1 44.58 265 GLY B O 1
ATOM 3408 N N . TRP B 1 193 ? 18.412 27.707 35.988 1 43.81 266 TRP B N 1
ATOM 3409 C CA . TRP B 1 193 ? 17.009 27.501 36.334 1 43.73 266 TRP B CA 1
ATOM 3410 C C . TRP B 1 193 ? 16.33 28.845 36.634 1 43.29 266 TRP B C 1
ATOM 3411 O O . TRP B 1 193 ? 17.011 29.838 36.89 1 43.24 266 TRP B O 1
ATOM 3422 N N . THR B 1 194 ? 14.988 28.87 36.648 1 42.84 267 THR B N 1
ATOM 3423 C CA . THR B 1 194 ? 14.256 30.09 36.994 1 42.96 267 THR B CA 1
ATOM 3424 C C . THR B 1 194 ? 14.309 30.321 38.524 1 42.76 267 THR B C 1
ATOM 3425 O O . THR B 1 194 ? 14.7 29.417 39.271 1 42.83 267 THR B O 1
ATOM 3429 N N . ALA B 1 195 ? 13.908 31.517 38.996 1 42.29 268 ALA B N 1
ATOM 3430 C CA . ALA B 1 195 ? 13.891 31.806 40.434 1 42.35 268 ALA B CA 1
ATOM 3431 C C . ALA B 1 195 ? 12.982 30.832 41.197 1 41.93 268 ALA B C 1
ATOM 3432 O O . ALA B 1 195 ? 13.279 30.472 42.334 1 41.98 268 ALA B O 1
ATOM 3434 N N . LEU B 1 196 ? 11.892 30.389 40.561 1 41.34 269 LEU B N 1
ATOM 3435 C CA . LEU B 1 196 ? 10.961 29.451 41.164 1 41.14 269 LEU B CA 1
ATOM 3436 C C . LEU B 1 196 ? 11.497 28.027 41.102 1 40.83 269 LEU B C 1
ATOM 3437 O O . LEU B 1 196 ? 11.39 27.303 42.083 1 40.91 269 LEU B O 1
ATOM 3442 N N . GLU B 1 197 ? 12.085 27.62 39.968 1 40.31 270 GLU B N 1
ATOM 3443 C CA . GLU B 1 197 ? 12.653 26.276 39.829 1 40.15 270 GLU B CA 1
ATOM 3444 C C . GLU B 1 197 ? 13.763 26.035 40.851 1 39.92 270 GLU B C 1
ATOM 3445 O O . GLU B 1 197 ? 13.871 24.938 41.393 1 39.94 270 GLU B O 1
ATOM 3451 N N . SER B 1 198 ? 14.578 27.064 41.117 1 39.6 271 SER B N 1
ATOM 3452 C CA . SER B 1 198 ? 15.672 26.978 42.077 1 39.69 271 SER B CA 1
ATOM 3453 C C . SER B 1 198 ? 15.156 26.833 43.507 1 39.43 271 SER B C 1
ATOM 3454 O O . SER B 1 198 ? 15.682 26.013 44.255 1 39.59 271 SER B O 1
ATOM 3457 N N . ILE B 1 199 ? 14.116 27.598 43.884 1 38.84 272 ILE B N 1
ATOM 3458 C CA . ILE B 1 199 ? 13.549 27.489 45.233 1 38.7 272 ILE B CA 1
ATOM 3459 C C . ILE B 1 199 ? 12.757 26.173 45.408 1 37.67 272 ILE B C 1
ATOM 3460 O O . ILE B 1 199 ? 12.73 25.61 46.498 1 37.65 272 ILE B O 1
ATOM 3465 N N . TYR B 1 200 ? 12.161 25.667 44.322 1 36.63 273 TYR B N 1
ATOM 3466 C CA . TYR B 1 200 ? 11.424 24.408 44.295 1 35.9 273 TYR B CA 1
ATOM 3467 C C . TYR B 1 200 ? 12.394 23.234 44.483 1 34.95 273 TYR B C 1
ATOM 3468 O O . TYR B 1 200 ? 12.038 22.265 45.138 1 34.98 273 TYR B O 1
ATOM 3477 N N . PHE B 1 201 ? 13.63 23.34 43.956 1 33.94 274 PHE B N 1
ATOM 3478 C CA . PHE B 1 201 ? 14.655 22.313 44.116 1 33.29 274 PHE B CA 1
ATOM 3479 C C . PHE B 1 201 ? 15.083 22.246 45.578 1 33.03 274 PHE B C 1
ATOM 3480 O O . PHE B 1 201 ? 15.204 21.156 46.117 1 33.11 274 PHE B O 1
ATOM 3488 N N . VAL B 1 202 ? 15.331 23.406 46.204 1 32.55 275 VAL B N 1
ATOM 3489 C CA . VAL B 1 202 ? 15.769 23.499 47.597 1 32.44 275 VAL B CA 1
ATOM 3490 C C . VAL B 1 202 ? 14.777 22.841 48.56 1 32.16 275 VAL B C 1
ATOM 3491 O O . VAL B 1 202 ? 15.177 22.02 49.379 1 32.31 275 VAL B O 1
ATOM 3495 N N . VAL B 1 203 ? 13.492 23.181 48.449 1 31.65 276 VAL B N 1
ATOM 3496 C CA . VAL B 1 203 ? 12.469 22.619 49.321 1 31.7 276 VAL B CA 1
ATOM 3497 C C . VAL B 1 203 ? 12.322 21.116 49.112 1 31.76 276 VAL B C 1
ATOM 3498 O O . VAL B 1 203 ? 12.377 20.361 50.077 1 32.02 276 VAL B O 1
ATOM 3502 N N . VAL B 1 204 ? 12.222 20.672 47.856 1 31.31 277 VAL B N 1
ATOM 3503 C CA . VAL B 1 204 ? 12.097 19.253 47.519 1 31.27 277 VAL B CA 1
ATOM 3504 C C . VAL B 1 204 ? 13.335 18.435 47.977 1 30.92 277 VAL B C 1
ATOM 3505 O O . VAL B 1 204 ? 13.19 17.287 48.394 1 31.1 277 VAL B O 1
ATOM 3509 N N . THR B 1 205 ? 14.524 19.049 47.981 1 30.38 278 THR B N 1
ATOM 3510 C CA . THR B 1 205 ? 15.756 18.386 48.412 1 30.5 278 THR B CA 1
ATOM 3511 C C . THR B 1 205 ? 15.883 18.331 49.935 1 30.4 278 THR B C 1
ATOM 3512 O O . THR B 1 205 ? 16.146 17.264 50.491 1 30.64 278 THR B O 1
ATOM 3516 N N . LEU B 1 206 ? 15.713 19.472 50.611 1 29.97 279 LEU B N 1
ATOM 3517 C CA . LEU B 1 206 ? 15.882 19.533 52.06 1 30.1 279 LEU B CA 1
ATOM 3518 C C . LEU B 1 206 ? 14.731 18.892 52.849 1 29.91 279 LEU B C 1
ATOM 3519 O O . LEU B 1 206 ? 14.917 18.549 54.017 1 29.8 279 LEU B O 1
ATOM 3524 N N . THR B 1 207 ? 13.563 18.691 52.217 1 29.66 280 THR B N 1
ATOM 3525 C CA . THR B 1 207 ? 12.468 17.965 52.868 1 29.86 280 THR B CA 1
ATOM 3526 C C . THR B 1 207 ? 12.557 16.44 52.603 1 29.82 280 THR B C 1
ATOM 3527 O O . THR B 1 207 ? 11.649 15.713 52.994 1 29.91 280 THR B O 1
ATOM 3531 N N . THR B 1 208 ? 13.638 15.965 51.932 1 29.48 281 THR B N 1
ATOM 3532 C CA . THR B 1 208 ? 13.933 14.584 51.539 1 29.55 281 THR B CA 1
ATOM 3533 C C . THR B 1 208 ? 12.895 13.998 50.568 1 29.3 281 THR B C 1
ATOM 3534 O O . THR B 1 208 ? 12.821 12.778 50.435 1 29.53 281 THR B O 1
ATOM 3538 N N . VAL B 1 209 ? 12.121 14.846 49.877 1 28.78 282 VAL B N 1
ATOM 3539 C CA . VAL B 1 209 ? 11.146 14.366 48.904 1 28.9 282 VAL B CA 1
ATOM 3540 C C . VAL B 1 209 ? 11.905 13.831 47.687 1 29.08 282 VAL B C 1
ATOM 3541 O O . VAL B 1 209 ? 11.717 12.673 47.312 1 29.14 282 VAL B O 1
ATOM 3545 N N . GLY B 1 210 ? 12.808 14.655 47.149 1 28.92 283 GLY B N 1
ATOM 3546 C CA . GLY B 1 210 ? 13.666 14.329 46.018 1 29.32 283 GLY B CA 1
ATOM 3547 C C . GLY B 1 210 ? 12.992 13.653 44.845 1 29.77 283 GLY B C 1
ATOM 3548 O O . GLY B 1 210 ? 13.21 12.465 44.614 1 29.84 283 GLY B O 1
ATOM 3549 N N . PHE B 1 211 ? 12.179 14.4 44.09 1 30.18 284 PHE B N 1
ATOM 3550 C CA . PHE B 1 211 ? 11.482 13.869 42.919 1 31.08 284 PHE B CA 1
ATOM 3551 C C . PHE B 1 211 ? 12.458 13.395 41.843 1 31.89 284 PHE B C 1
ATOM 3552 O O . PHE B 1 211 ? 12.213 12.387 41.189 1 31.92 284 PHE B O 1
ATOM 3560 N N . GLY B 1 212 ? 13.547 14.128 41.663 1 32.45 285 GLY B N 1
ATOM 3561 C CA . GLY B 1 212 ? 14.528 13.8 40.638 1 33.67 285 GLY B CA 1
ATOM 3562 C C . GLY B 1 212 ? 14.401 14.631 39.374 1 34.86 285 GLY B C 1
ATOM 3563 O O . GLY B 1 212 ? 15.27 14.564 38.504 1 34.97 285 GLY B O 1
ATOM 3564 N N . ASP B 1 213 ? 13.319 15.422 39.256 1 35.58 286 ASP B N 1
ATOM 3565 C CA . ASP B 1 213 ? 13.096 16.309 38.114 1 36.86 286 ASP B CA 1
ATOM 3566 C C . ASP B 1 213 ? 14.156 17.423 38.034 1 37.9 286 ASP B C 1
ATOM 3567 O O . ASP B 1 213 ? 14.477 17.894 36.945 1 38.2 286 ASP B O 1
ATOM 3572 N N . PHE B 1 214 ? 14.702 17.829 39.188 1 38.39 287 PHE B N 1
ATOM 3573 C CA . PHE B 1 214 ? 15.747 18.835 39.267 1 39.63 287 PHE B CA 1
ATOM 3574 C C . PHE B 1 214 ? 16.855 18.312 40.169 1 40.8 287 PHE B C 1
ATOM 3575 O O . PHE B 1 214 ? 16.596 17.957 41.319 1 40.9 287 PHE B O 1
ATOM 3583 N N . VAL B 1 215 ? 18.072 18.191 39.634 1 41.51 288 VAL B N 1
ATOM 3584 C CA . VAL B 1 215 ? 19.224 17.713 40.396 1 42.79 288 VAL B CA 1
ATOM 3585 C C . VAL B 1 215 ? 20.401 18.649 40.117 1 44.2 288 VAL B C 1
ATOM 3586 O O . VAL B 1 215 ? 20.75 18.852 38.952 1 44.28 288 VAL B O 1
ATOM 3590 N N . ALA B 1 216 ? 21.004 19.228 41.168 1 45.11 289 ALA B N 1
ATOM 3591 C CA . ALA B 1 216 ? 22.144 20.121 40.987 1 46.65 289 ALA B CA 1
ATOM 3592 C C . ALA B 1 216 ? 23.385 19.321 40.626 1 48.42 289 ALA B C 1
ATOM 3593 O O . ALA B 1 216 ? 23.745 18.384 41.333 1 48.47 289 ALA B O 1
ATOM 3595 N N . GLY B 1 217 ? 24.019 19.684 39.521 1 49.77 290 GLY B N 1
ATOM 3596 C CA . GLY B 1 217 ? 25.214 18.998 39.053 1 51.51 290 GLY B CA 1
ATOM 3597 C C . GLY B 1 217 ? 24.931 17.823 38.137 1 53.18 290 GLY B C 1
ATOM 3598 O O . GLY B 1 217 ? 25.732 16.89 38.059 1 53.52 290 GLY B O 1
ATOM 3599 N N . GLY B 1 218 ? 23.804 17.867 37.435 1 54.04 291 GLY B N 1
ATOM 3600 C CA . GLY B 1 218 ? 23.412 16.784 36.544 1 55.31 291 GLY B CA 1
ATOM 3601 C C . GLY B 1 218 ? 23.27 17.153 35.081 1 56.51 291 GLY B C 1
ATOM 3602 O O . GLY B 1 218 ? 22.815 16.328 34.285 1 56.76 291 GLY B O 1
ATOM 3603 N N . ASN B 1 219 ? 23.66 18.379 34.703 1 57.01 292 ASN B N 1
ATOM 3604 C CA . ASN B 1 219 ? 23.57 18.804 33.307 1 58.1 292 ASN B CA 1
ATOM 3605 C C . ASN B 1 219 ? 24.907 18.579 32.598 1 58.87 292 ASN B C 1
ATOM 3606 O O . ASN B 1 219 ? 25.917 19.175 32.973 1 59.1 292 ASN B O 1
ATOM 3611 N N . ALA B 1 220 ? 24.903 17.73 31.562 1 59.05 293 ALA B N 1
ATOM 3612 C CA . ALA B 1 220 ? 26.102 17.412 30.791 1 59.68 293 ALA B CA 1
ATOM 3613 C C . ALA B 1 220 ? 26.628 18.606 29.987 1 60.25 293 ALA B C 1
ATOM 3614 O O . ALA B 1 220 ? 27.836 18.739 29.798 1 60.36 293 ALA B O 1
ATOM 3616 N N . GLY B 1 221 ? 25.723 19.467 29.535 1 60.42 294 GLY B N 1
ATOM 3617 C CA . GLY B 1 221 ? 26.084 20.654 28.768 1 61.03 294 GLY B CA 1
ATOM 3618 C C . GLY B 1 221 ? 26.716 21.771 29.581 1 61.46 294 GLY B C 1
ATOM 3619 O O . GLY B 1 221 ? 27.205 22.747 29.009 1 61.58 294 GLY B O 1
ATOM 3620 N N . ILE B 1 222 ? 26.71 21.649 30.923 1 61.55 295 ILE B N 1
ATOM 3621 C CA . ILE B 1 222 ? 27.285 22.656 31.812 1 62.05 295 ILE B CA 1
ATOM 3622 C C . ILE B 1 222 ? 28.595 22.183 32.429 1 62.35 295 ILE B C 1
ATOM 3623 O O . ILE B 1 222 ? 28.613 21.171 33.126 1 62.47 295 ILE B O 1
ATOM 3628 N N . ASN B 1 223 ? 29.687 22.922 32.199 1 62.34 296 ASN B N 1
ATOM 3629 C CA . ASN B 1 223 ? 30.979 22.586 32.786 1 62.72 296 ASN B CA 1
ATOM 3630 C C . ASN B 1 223 ? 31.014 23.137 34.212 1 62.84 296 ASN B C 1
ATOM 3631 O O . ASN B 1 223 ? 31.239 24.332 34.397 1 63.09 296 ASN B O 1
ATOM 3633 N N . TYR B 1 224 ? 30.765 22.283 35.215 1 62.51 297 TYR B N 1
ATOM 3634 C CA . TYR B 1 224 ? 30.754 22.72 36.609 1 62.66 297 TYR B CA 1
ATOM 3635 C C . TYR B 1 224 ? 32.151 22.942 37.162 1 62.84 297 TYR B C 1
ATOM 3636 O O . TYR B 1 224 ? 33.074 22.204 36.826 1 62.97 297 TYR B O 1
ATOM 3645 N N . ARG B 1 225 ? 32.301 23.944 38.032 1 62.72 298 ARG B N 1
ATOM 3646 C CA . ARG B 1 225 ? 33.588 24.259 38.648 1 63.05 298 ARG B CA 1
ATOM 3647 C C . ARG B 1 225 ? 33.995 23.213 39.702 1 63.16 298 ARG B C 1
ATOM 3648 O O . ARG B 1 225 ? 33.15 22.452 40.178 1 63.33 298 ARG B O 1
ATOM 3650 N N . GLU B 1 226 ? 35.293 23.177 40.054 1 62.86 299 GLU B N 1
ATOM 3651 C CA . GLU B 1 226 ? 35.877 22.248 41.027 1 63.07 299 GLU B CA 1
ATOM 3652 C C . GLU B 1 226 ? 35.223 22.342 42.414 1 62.9 299 GLU B C 1
ATOM 3653 O O . GLU B 1 226 ? 35.048 21.326 43.086 1 63.13 299 GLU B O 1
ATOM 3659 N N . TRP B 1 227 ? 34.848 23.553 42.832 1 62.3 300 TRP B N 1
ATOM 3660 C CA . TRP B 1 227 ? 34.235 23.782 44.141 1 62.13 300 TRP B CA 1
ATOM 3661 C C . TRP B 1 227 ? 32.734 23.5 44.194 1 61.62 300 TRP B C 1
ATOM 3662 O O . TRP B 1 227 ? 32.18 23.426 45.287 1 61.7 300 TRP B O 1
ATOM 3673 N N . TYR B 1 228 ? 32.068 23.384 43.038 1 60.99 301 TYR B N 1
ATOM 3674 C CA . TYR B 1 228 ? 30.617 23.208 42.98 1 60.81 301 TYR B CA 1
ATOM 3675 C C . TYR B 1 228 ? 30.089 21.907 43.601 1 60.81 301 TYR B C 1
ATOM 3676 O O . TYR B 1 228 ? 29.199 21.972 44.448 1 60.9 301 TYR B O 1
ATOM 3685 N N . LYS B 1 229 ? 30.605 20.74 43.182 1 60.47 302 LYS B N 1
ATOM 3686 C CA . LYS B 1 229 ? 30.148 19.465 43.734 1 60.45 302 LYS B CA 1
ATOM 3687 C C . LYS B 1 229 ? 30.314 19.376 45.261 1 60.07 302 LYS B C 1
ATOM 3688 O O . LYS B 1 229 ? 29.327 19.067 45.925 1 60.12 302 LYS B O 1
ATOM 3694 N N . PRO B 1 230 ? 31.482 19.711 45.863 1 59.6 303 PRO B N 1
ATOM 3695 C CA . PRO B 1 230 ? 31.588 19.644 47.332 1 59.34 303 PRO B CA 1
ATOM 3696 C C . PRO B 1 230 ? 30.739 20.687 48.063 1 58.87 303 PRO B C 1
ATOM 3697 O O . PRO B 1 230 ? 30.33 20.438 49.194 1 58.89 303 PRO B O 1
ATOM 3701 N N . LEU B 1 231 ? 30.454 21.84 47.423 1 58.18 304 LEU B N 1
ATOM 3702 C CA . LEU B 1 231 ? 29.629 22.88 48.043 1 57.93 304 LEU B CA 1
ATOM 3703 C C . LEU B 1 231 ? 28.186 22.405 48.177 1 57.04 304 LEU B C 1
ATOM 3704 O O . LEU B 1 231 ? 27.579 22.582 49.232 1 57.29 304 LEU B O 1
ATOM 3709 N N . VAL B 1 232 ? 27.647 21.779 47.118 1 55.91 305 VAL B N 1
ATOM 3710 C CA . VAL B 1 232 ? 26.289 21.23 47.125 1 55.2 305 VAL B CA 1
ATOM 3711 C C . VAL B 1 232 ? 26.195 20.079 48.138 1 54.19 305 VAL B C 1
ATOM 3712 O O . VAL B 1 232 ? 25.205 19.979 48.859 1 54.42 305 VAL B O 1
ATOM 3716 N N . TRP B 1 233 ? 27.26 19.263 48.245 1 52.99 306 TRP B N 1
ATOM 3717 C CA . TRP B 1 233 ? 27.361 18.151 49.191 1 52.36 306 TRP B CA 1
ATOM 3718 C C . TRP B 1 233 ? 27.267 18.665 50.629 1 51.39 306 TRP B C 1
ATOM 3719 O O . TRP B 1 233 ? 26.536 18.095 51.435 1 51.51 306 TRP B O 1
ATOM 3730 N N . PHE B 1 234 ? 27.994 19.748 50.945 1 50.3 307 PHE B N 1
ATOM 3731 C CA . PHE B 1 234 ? 27.97 20.34 52.279 1 49.69 307 PHE B CA 1
ATOM 3732 C C . PHE B 1 234 ? 26.652 21.058 52.563 1 48.4 307 PHE B C 1
ATOM 3733 O O . PHE B 1 234 ? 26.213 21.09 53.709 1 48.54 307 PHE B O 1
ATOM 3741 N N . TRP B 1 235 ? 26.027 21.632 51.524 1 47.04 308 TRP B N 1
ATOM 3742 C CA . TRP B 1 235 ? 24.744 22.317 51.638 1 46.22 308 TRP B CA 1
ATOM 3743 C C . TRP B 1 235 ? 23.642 21.305 51.962 1 45.59 308 TRP B C 1
ATOM 3744 O O . TRP B 1 235 ? 22.757 21.61 52.752 1 45.72 308 TRP B O 1
ATOM 3755 N N . ILE B 1 236 ? 23.678 20.123 51.339 1 44.7 309 ILE B N 1
ATOM 3756 C CA . ILE B 1 236 ? 22.682 19.087 51.601 1 44.32 309 ILE B CA 1
ATOM 3757 C C . ILE B 1 236 ? 22.865 18.561 53.026 1 43.47 309 ILE B C 1
ATOM 3758 O O . ILE B 1 236 ? 21.908 18.517 53.786 1 43.52 309 ILE B O 1
ATOM 3763 N N . LEU B 1 237 ? 24.104 18.228 53.397 1 42.63 310 LEU B N 1
ATOM 3764 C CA . LEU B 1 237 ? 24.458 17.708 54.718 1 42.34 310 LEU B CA 1
ATOM 3765 C C . LEU B 1 237 ? 23.951 18.561 55.9 1 41.6 310 LEU B C 1
ATOM 3766 O O . LEU B 1 237 ? 23.293 18.034 56.796 1 41.62 310 LEU B O 1
ATOM 3771 N N . VAL B 1 238 ? 24.231 19.868 55.886 1 40.79 311 VAL B N 1
ATOM 3772 C CA . VAL B 1 238 ? 23.806 20.757 56.969 1 40.42 311 VAL B CA 1
ATOM 3773 C C . VAL B 1 238 ? 22.371 21.268 56.758 1 39.73 311 VAL B C 1
ATOM 3774 O O . VAL B 1 238 ? 21.616 21.411 57.719 1 39.81 311 VAL B O 1
ATOM 3778 N N . GLY B 1 239 ? 22.004 21.508 55.504 1 38.97 312 GLY B N 1
ATOM 3779 C CA . GLY B 1 239 ? 20.678 21.982 55.128 1 38.78 312 GLY B CA 1
ATOM 3780 C C . GLY B 1 239 ? 19.57 21.001 55.45 1 38.34 312 GLY B C 1
ATOM 3781 O O . GLY B 1 239 ? 18.436 21.415 55.69 1 38.37 312 GLY B O 1
ATOM 3782 N N . LEU B 1 240 ? 19.888 19.693 55.471 1 37.78 313 LEU B N 1
ATOM 3783 C CA . LEU B 1 240 ? 18.92 18.66 55.84 1 37.68 313 LEU B CA 1
ATOM 3784 C C . LEU B 1 240 ? 18.61 18.788 57.33 1 37.35 313 LEU B C 1
ATOM 3785 O O . LEU B 1 240 ? 17.451 18.701 57.72 1 37.35 313 LEU B O 1
ATOM 3790 N N . ALA B 1 241 ? 19.65 19.016 58.157 1 36.91 314 ALA B N 1
ATOM 3791 C CA . ALA B 1 241 ? 19.512 19.208 59.596 1 36.87 314 ALA B CA 1
ATOM 3792 C C . ALA B 1 241 ? 18.81 20.528 59.922 1 36.61 314 ALA B C 1
ATOM 3793 O O . ALA B 1 241 ? 18.158 20.619 60.958 1 36.8 314 ALA B O 1
ATOM 3795 N N . TYR B 1 242 ? 18.933 21.547 59.051 1 36.14 315 TYR B N 1
ATOM 3796 C CA . TYR B 1 242 ? 18.244 22.813 59.262 1 36.35 315 TYR B CA 1
ATOM 3797 C C . TYR B 1 242 ? 16.75 22.631 58.986 1 36.51 315 TYR B C 1
ATOM 3798 O O . TYR B 1 242 ? 15.914 23.064 59.782 1 36.63 315 TYR B O 1
ATOM 3807 N N . PHE B 1 243 ? 16.418 22.01 57.85 1 36.41 316 PHE B N 1
ATOM 3808 C CA . PHE B 1 243 ? 15.028 21.802 57.473 1 36.85 316 PHE B CA 1
ATOM 3809 C C . PHE B 1 243 ? 14.322 20.821 58.388 1 36.85 316 PHE B C 1
ATOM 3810 O O . PHE B 1 243 ? 13.133 20.987 58.634 1 36.93 316 PHE B O 1
ATOM 3818 N N . ALA B 1 244 ? 15.048 19.826 58.928 1 36.64 317 ALA B N 1
ATOM 3819 C CA . ALA B 1 244 ? 14.457 18.88 59.871 1 36.92 317 ALA B CA 1
ATOM 3820 C C . ALA B 1 244 ? 14.117 19.577 61.181 1 36.99 317 ALA B C 1
ATOM 3821 O O . ALA B 1 244 ? 13.131 19.218 61.804 1 37 317 ALA B O 1
ATOM 3823 N N . ALA B 1 245 ? 14.911 20.577 61.593 1 36.86 318 ALA B N 1
ATOM 3824 C CA . ALA B 1 245 ? 14.654 21.338 62.804 1 37.21 318 ALA B CA 1
ATOM 3825 C C . ALA B 1 245 ? 13.444 22.272 62.625 1 37.38 318 ALA B C 1
ATOM 3826 O O . ALA B 1 245 ? 12.63 22.408 63.544 1 37.59 318 ALA B O 1
ATOM 3828 N N . VAL B 1 246 ? 13.312 22.891 61.442 1 37.11 319 VAL B N 1
ATOM 3829 C CA . VAL B 1 246 ? 12.188 23.776 61.139 1 37.37 319 VAL B CA 1
ATOM 3830 C C . VAL B 1 246 ? 10.902 22.96 61.05 1 37.41 319 VAL B C 1
ATOM 3831 O O . VAL B 1 246 ? 9.905 23.333 61.663 1 37.39 319 VAL B O 1
ATOM 3835 N N . LEU B 1 247 ? 10.937 21.816 60.338 1 37.32 320 LEU B N 1
ATOM 3836 C CA . LEU B 1 247 ? 9.769 20.937 60.213 1 37.6 320 LEU B CA 1
ATOM 3837 C C . LEU B 1 247 ? 9.338 20.344 61.557 1 37.62 320 LEU B C 1
ATOM 3838 O O . LEU B 1 247 ? 8.161 20.054 61.736 1 37.57 320 LEU B O 1
ATOM 3843 N N . SER B 1 248 ? 10.276 20.184 62.503 1 37.58 321 SER B N 1
ATOM 3844 C CA . SER B 1 248 ? 9.982 19.696 63.848 1 38.03 321 SER B CA 1
ATOM 3845 C C . SER B 1 248 ? 9.192 20.762 64.603 1 38.37 321 SER B C 1
ATOM 3846 O O . SER B 1 248 ? 8.232 20.422 65.286 1 38.43 321 SER B O 1
ATOM 3849 N N . MET B 1 249 ? 9.562 22.048 64.448 1 38.43 322 MET B N 1
ATOM 3850 C CA . MET B 1 249 ? 8.862 23.166 65.081 1 39.08 322 MET B CA 1
ATOM 3851 C C . MET B 1 249 ? 7.442 23.318 64.514 1 39.16 322 MET B C 1
ATOM 3852 O O . MET B 1 249 ? 6.511 23.632 65.253 1 39.49 322 MET B O 1
ATOM 3857 N N . ILE B 1 250 ? 7.277 23.083 63.209 1 39 323 ILE B N 1
ATOM 3858 C CA . ILE B 1 250 ? 5.967 23.14 62.558 1 39.38 323 ILE B CA 1
ATOM 3859 C C . ILE B 1 250 ? 5.06 22.02 63.096 1 39.78 323 ILE B C 1
ATOM 3860 O O . ILE B 1 250 ? 3.881 22.254 63.351 1 39.95 323 ILE B O 1
ATOM 3865 N N . GLY B 1 251 ? 5.638 20.843 63.331 1 39.74 324 GLY B N 1
ATOM 3866 C CA . GLY B 1 251 ? 4.94 19.697 63.899 1 40.14 324 GLY B CA 1
ATOM 3867 C C . GLY B 1 251 ? 4.453 19.981 65.299 1 40.33 324 GLY B C 1
ATOM 3868 O O . GLY B 1 251 ? 3.363 19.55 65.666 1 40.4 324 GLY B O 1
ATOM 3869 N N . ASP B 1 252 ? 5.239 20.742 66.078 1 40.36 325 ASP B N 1
ATOM 3870 C CA . ASP B 1 252 ? 4.878 21.158 67.43 1 40.74 325 ASP B CA 1
ATOM 3871 C C . ASP B 1 252 ? 3.711 22.126 67.383 1 40.89 325 ASP B C 1
ATOM 3872 O O . ASP B 1 252 ? 2.791 21.997 68.18 1 40.95 325 ASP B O 1
ATOM 3877 N N . TRP B 1 253 ? 3.725 23.064 66.426 1 41.02 326 TRP B N 1
ATOM 3878 C CA . TRP B 1 253 ? 2.653 24.034 66.227 1 41.82 326 TRP B CA 1
ATOM 3879 C C . TRP B 1 253 ? 1.339 23.327 65.87 1 42.46 326 TRP B C 1
ATOM 3880 O O . TRP B 1 253 ? 0.276 23.75 66.318 1 42.54 326 TRP B O 1
ATOM 3891 N N . LEU B 1 254 ? 1.414 22.24 65.09 1 42.8 327 LEU B N 1
ATOM 3892 C CA . LEU B 1 254 ? 0.239 21.448 64.724 1 43.64 327 LEU B CA 1
ATOM 3893 C C . LEU B 1 254 ? -0.29 20.657 65.927 1 44.35 327 LEU B C 1
ATOM 3894 O O . LEU B 1 254 ? -1.498 20.468 66.049 1 44.5 327 LEU B O 1
ATOM 3899 N N . ARG B 1 255 ? 0.607 20.211 66.818 1 44.69 328 ARG B N 1
ATOM 3900 C CA . ARG B 1 255 ? 0.222 19.509 68.037 1 45.73 328 ARG B CA 1
ATOM 3901 C C . ARG B 1 255 ? -0.432 20.487 69.025 1 46.72 328 ARG B C 1
ATOM 3902 O O . ARG B 1 255 ? -1.362 20.101 69.723 1 46.77 328 ARG B O 1
ATOM 3910 N N . VAL B 1 256 ? 0.038 21.75 69.066 1 47.33 329 VAL B N 1
ATOM 3911 C CA . VAL B 1 256 ? -0.525 22.819 69.891 1 48.45 329 VAL B CA 1
ATOM 3912 C C . VAL B 1 256 ? -1.923 23.164 69.362 1 49.69 329 VAL B C 1
ATOM 3913 O O . VAL B 1 256 ? -2.854 23.314 70.147 1 49.78 329 VAL B O 1
ATOM 3917 N N . LEU B 1 257 ? -2.081 23.242 68.031 1 50.53 330 LEU B N 1
ATOM 3918 C CA . LEU B 1 257 ? -3.376 23.514 67.4 1 51.92 330 LEU B CA 1
ATOM 3919 C C . LEU B 1 257 ? -4.403 22.418 67.71 1 53.37 330 LEU B C 1
ATOM 3920 O O . LEU B 1 257 ? -5.597 22.7 67.79 1 53.51 330 LEU B O 1
ATOM 3925 N N . SER B 1 258 ? -3.938 21.173 67.878 1 54.28 331 SER B N 1
ATOM 3926 C CA . SER B 1 258 ? -4.786 20.036 68.205 1 55.66 331 SER B CA 1
ATOM 3927 C C . SER B 1 258 ? -5.346 20.165 69.621 1 57.13 331 SER B C 1
ATOM 3928 O O . SER B 1 258 ? -6.498 19.798 69.844 1 57.28 331 SER B O 1
ATOM 3931 N N . LYS B 1 259 ? -4.547 20.691 70.578 1 58.13 332 LYS B N 1
ATOM 3932 C CA . LYS B 1 259 ? -5.031 20.879 71.953 1 59.66 332 LYS B CA 1
ATOM 3933 C C . LYS B 1 259 ? -6.063 22.007 72.02 1 61.24 332 LYS B C 1
ATOM 3934 O O . LYS B 1 259 ? -6.984 21.933 72.828 1 61.4 332 LYS B O 1
ATOM 3940 N N . LYS B 1 260 ? -5.916 23.045 71.174 1 62.3 333 LYS B N 1
ATOM 3941 C CA . LYS B 1 260 ? -6.858 24.161 71.113 1 63.83 333 LYS B CA 1
ATOM 3942 C C . LYS B 1 260 ? -8.183 23.666 70.543 1 65.29 333 LYS B C 1
ATOM 3943 O O . LYS B 1 260 ? -9.229 23.971 71.099 1 65.3 333 LYS B O 1
ATOM 3949 N N . THR B 1 261 ? -8.128 22.84 69.483 1 66.42 334 THR B N 1
ATOM 3950 C CA . THR B 1 261 ? -9.309 22.246 68.86 1 67.92 334 THR B CA 1
ATOM 3951 C C . THR B 1 261 ? -10.024 21.321 69.849 1 69.32 334 THR B C 1
ATOM 3952 O O . THR B 1 261 ? -11.249 21.333 69.912 1 69.49 334 THR B O 1
ATOM 3956 N N . LYS B 1 262 ? -9.26 20.565 70.655 1 70.11 335 LYS B N 1
ATOM 3957 C CA . LYS B 1 262 ? -9.802 19.665 71.674 1 71.3 335 LYS B CA 1
ATOM 3958 C C . LYS B 1 262 ? -10.521 20.466 72.757 1 72.69 335 LYS B C 1
ATOM 3959 O O . LYS B 1 262 ? -11.608 20.087 73.188 1 72.87 335 LYS B O 1
ATOM 3965 N N . GLU B 1 263 ? -9.923 21.589 73.175 1 73.54 336 GLU B N 1
ATOM 3966 C CA . GLU B 1 263 ? -10.488 22.457 74.203 1 74.85 336 GLU B CA 1
ATOM 3967 C C . GLU B 1 263 ? -11.749 23.17 73.707 1 75.96 336 GLU B C 1
ATOM 3968 O O . GLU B 1 263 ? -12.727 23.265 74.449 1 76.05 336 GLU B O 1
ATOM 3974 N N . GLU B 1 264 ? -11.736 23.653 72.453 1 76.64 337 GLU B N 1
ATOM 3975 C CA . GLU B 1 264 ? -12.888 24.346 71.875 1 77.78 337 GLU B CA 1
ATOM 3976 C C . GLU B 1 264 ? -14.034 23.375 71.609 1 78.62 337 GLU B C 1
ATOM 3977 O O . GLU B 1 264 ? -15.194 23.719 71.827 1 78.85 337 GLU B O 1
ATOM 3983 N N . VAL B 1 265 ? -13.713 22.157 71.156 1 78.93 338 VAL B N 1
ATOM 3984 C CA . VAL B 1 265 ? -14.729 21.14 70.889 1 79.77 338 VAL B CA 1
ATOM 3985 C C . VAL B 1 265 ? -15.29 20.52 72.199 1 80.5 338 VAL B C 1
ATOM 3986 O O . VAL B 1 265 ? -16.414 20.024 72.205 1 80.77 338 VAL B O 1
ATOM 3990 N N . GLY B 1 266 ? -14.521 20.575 73.286 1 80.62 339 GLY B N 1
ATOM 3991 C CA . GLY B 1 266 ? -14.945 20.041 74.571 1 81.13 339 GLY B CA 1
ATOM 3992 C C . GLY B 1 266 ? -15.864 20.983 75.317 1 81.49 339 GLY B C 1
ATOM 3993 O O . GLY B 1 266 ? -16.504 20.591 76.294 1 81.63 339 GLY B O 1
ATOM 3994 N N . GLN C 2 1 ? 19.079 37.678 15.337 1 39.34 1 GLN C N 1
ATOM 3995 C CA . GLN C 2 1 ? 17.645 37.902 15.179 1 39.63 1 GLN C CA 1
ATOM 3996 C C . GLN C 2 1 ? 17.205 37.623 13.741 1 39.05 1 GLN C C 1
ATOM 3997 O O . GLN C 2 1 ? 17.86 38.064 12.798 1 39.42 1 GLN C O 1
ATOM 4003 N N . VAL C 2 2 ? 16.095 36.892 13.574 1 37.84 2 VAL C N 1
ATOM 4004 C CA . VAL C 2 2 ? 15.573 36.53 12.257 1 36.91 2 VAL C CA 1
ATOM 4005 C C . VAL C 2 2 ? 14.822 37.691 11.611 1 35.62 2 VAL C C 1
ATOM 4006 O O . VAL C 2 2 ? 13.949 38.282 12.237 1 35.58 2 VAL C O 1
ATOM 4010 N N . GLN C 2 3 ? 15.162 38.018 10.36 1 34.46 3 GLN C N 1
ATOM 4011 C CA A GLN C 2 3 ? 14.513 39.113 9.65 0.5 34.32 3 GLN C CA 1
ATOM 4012 C CA B GLN C 2 3 ? 14.519 39.115 9.643 0.5 34.36 3 GLN C CA 1
ATOM 4013 C C . GLN C 2 3 ? 13.541 38.6 8.587 1 33.85 3 GLN C C 1
ATOM 4014 O O . GLN C 2 3 ? 13.878 37.704 7.817 1 34.02 3 GLN C O 1
ATOM 4025 N N . LEU C 2 4 ? 12.332 39.167 8.548 1 32.55 4 LEU C N 1
ATOM 4026 C CA . LEU C 2 4 ? 11.306 38.789 7.583 1 31.82 4 LEU C CA 1
ATOM 4027 C C . LEU C 2 4 ? 11.017 39.994 6.687 1 31.12 4 LEU C C 1
ATOM 4028 O O . LEU C 2 4 ? 10.717 41.07 7.195 1 31.14 4 LEU C O 1
ATOM 4033 N N . VAL C 2 5 ? 11.128 39.831 5.363 1 30.25 5 VAL C N 1
ATOM 4034 C CA . VAL C 2 5 ? 10.878 40.929 4.43 1 29.87 5 VAL C CA 1
ATOM 4035 C C . VAL C 2 5 ? 9.758 40.587 3.446 1 29.23 5 VAL C C 1
ATOM 4036 O O . VAL C 2 5 ? 9.876 39.628 2.687 1 29.25 5 VAL C O 1
ATOM 4040 N N . GLU C 2 6 ? 8.679 41.375 3.447 1 28.54 6 GLU C N 1
ATOM 4041 C CA . GLU C 2 6 ? 7.56 41.142 2.544 1 28.04 6 GLU C CA 1
ATOM 4042 C C . GLU C 2 6 ? 7.679 41.947 1.264 1 27.63 6 GLU C C 1
ATOM 4043 O O . GLU C 2 6 ? 8.192 43.063 1.268 1 27.61 6 GLU C O 1
ATOM 4049 N N . SER C 2 7 ? 7.154 41.389 0.179 1 26.95 7 SER C N 1
ATOM 4050 C CA . SER C 2 7 ? 7.116 42.025 -1.13 1 26.9 7 SER C CA 1
ATOM 4051 C C . SER C 2 7 ? 5.893 41.529 -1.904 1 26.46 7 SER C C 1
ATOM 4052 O O . SER C 2 7 ? 5.374 40.458 -1.618 1 26.83 7 SER C O 1
ATOM 4055 N N . GLY C 2 8 ? 5.411 42.328 -2.842 1 25.71 8 GLY C N 1
ATOM 4056 C CA . GLY C 2 8 ? 4.302 41.941 -3.71 1 25.62 8 GLY C CA 1
ATOM 4057 C C . GLY C 2 8 ? 2.88 42.47 -3.587 1 25.23 8 GLY C C 1
ATOM 4058 O O . GLY C 2 8 ? 1.994 41.923 -4.242 1 25.17 8 GLY C O 1
ATOM 4059 N N . GLY C 2 9 ? 2.631 43.526 -2.818 1 24.88 9 GLY C N 1
ATOM 4060 C CA . GLY C 2 9 ? 1.285 44.09 -2.665 1 25.24 9 GLY C CA 1
ATOM 4061 C C . GLY C 2 9 ? 0.997 45.245 -3.6 1 25.31 9 GLY C C 1
ATOM 4062 O O . GLY C 2 9 ? 1.594 45.336 -4.672 1 25.42 9 GLY C O 1
ATOM 4063 N N . GLY C 2 10 ? 0.079 46.116 -3.203 1 25.11 10 GLY C N 1
ATOM 4064 C CA . GLY C 2 10 ? -0.265 47.268 -4.02 1 25.58 10 GLY C CA 1
ATOM 4065 C C . GLY C 2 10 ? -1.736 47.603 -4.037 1 25.89 10 GLY C C 1
ATOM 4066 O O . GLY C 2 10 ? -2.454 47.328 -3.08 1 25.93 10 GLY C O 1
ATOM 4067 N N . LEU C 2 11 ? -2.191 48.219 -5.123 1 26.11 11 LEU C N 1
ATOM 4068 C CA . LEU C 2 11 ? -3.575 48.653 -5.265 1 26.95 11 LEU C CA 1
ATOM 4069 C C . LEU C 2 11 ? -4.22 48.02 -6.488 1 27.11 11 LEU C C 1
ATOM 4070 O O . LEU C 2 11 ? -3.729 48.192 -7.593 1 27.45 11 LEU C O 1
ATOM 4075 N N . VAL C 2 12 ? -5.315 47.282 -6.287 1 26.77 12 VAL C N 1
ATOM 4076 C CA . VAL C 2 12 ? -6.028 46.601 -7.364 1 27.13 12 VAL C CA 1
ATOM 4077 C C . VAL C 2 12 ? -7.537 46.836 -7.284 1 27.3 12 VAL C C 1
ATOM 4078 O O . VAL C 2 12 ? -8.062 47.145 -6.213 1 27.31 12 VAL C O 1
ATOM 4082 N N . GLN C 2 13 ? -8.24 46.649 -8.415 1 27.09 13 GLN C N 1
ATOM 4083 C CA . GLN C 2 13 ? -9.697 46.743 -8.476 1 27.9 13 GLN C CA 1
ATOM 4084 C C . GLN C 2 13 ? -10.34 45.491 -7.831 1 28.55 13 GLN C C 1
ATOM 4085 O O . GLN C 2 13 ? -9.685 44.453 -7.682 1 28.32 13 GLN C O 1
ATOM 4091 N N . ALA C 2 14 ? -11.628 45.581 -7.474 1 28.73 14 ALA C N 1
ATOM 4092 C CA . ALA C 2 14 ? -12.346 44.445 -6.903 1 29.37 14 ALA C CA 1
ATOM 4093 C C . ALA C 2 14 ? -12.457 43.32 -7.927 1 29.45 14 ALA C C 1
ATOM 4094 O O . ALA C 2 14 ? -12.799 43.561 -9.084 1 29.78 14 ALA C O 1
ATOM 4096 N N . GLY C 2 15 ? -12.147 42.109 -7.493 1 29.04 15 GLY C N 1
ATOM 4097 C CA . GLY C 2 15 ? -12.174 40.93 -8.348 1 29.19 15 GLY C CA 1
ATOM 4098 C C . GLY C 2 15 ? -10.807 40.492 -8.841 1 28.84 15 GLY C C 1
ATOM 4099 O O . GLY C 2 15 ? -10.639 39.35 -9.274 1 29.02 15 GLY C O 1
ATOM 4100 N N . GLY C 2 16 ? -9.834 41.401 -8.792 1 27.93 16 GLY C N 1
ATOM 4101 C CA . GLY C 2 16 ? -8.474 41.133 -9.239 1 27.48 16 GLY C CA 1
ATOM 4102 C C . GLY C 2 16 ? -7.68 40.233 -8.314 1 26.88 16 GLY C C 1
ATOM 4103 O O . GLY C 2 16 ? -8.186 39.786 -7.282 1 27.6 16 GLY C O 1
ATOM 4104 N N . SER C 2 17 ? -6.424 39.959 -8.673 1 25.5 17 SER C N 1
ATOM 4105 C CA . SER C 2 17 ? -5.573 39.094 -7.868 1 24.82 17 SER C CA 1
ATOM 4106 C C . SER C 2 17 ? -4.234 39.727 -7.513 1 24.14 17 SER C C 1
ATOM 4107 O O . SER C 2 17 ? -3.781 40.662 -8.172 1 23.86 17 SER C O 1
ATOM 4110 N N . LEU C 2 18 ? -3.61 39.211 -6.449 1 23.57 18 LEU C N 1
ATOM 4111 C CA . LEU C 2 18 ? -2.305 39.638 -5.956 1 23.33 18 LEU C CA 1
ATOM 4112 C C . LEU C 2 18 ? -1.532 38.414 -5.437 1 23.23 18 LEU C C 1
ATOM 4113 O O . LEU C 2 18 ? -2.136 37.384 -5.14 1 23.74 18 LEU C O 1
ATOM 4118 N N . ARG C 2 19 ? -0.205 38.516 -5.327 1 22.48 19 ARG C N 1
ATOM 4119 C CA A ARG C 2 19 ? 0.607 37.423 -4.796 0.5 22.86 19 ARG C CA 1
ATOM 4120 C CA B ARG C 2 19 ? 0.609 37.421 -4.799 0.5 22.9 19 ARG C CA 1
ATOM 4121 C C . ARG C 2 19 ? 1.702 37.974 -3.905 1 22.94 19 ARG C C 1
ATOM 4122 O O . ARG C 2 19 ? 2.645 38.592 -4.396 1 22.93 19 ARG C O 1
ATOM 4137 N N . LEU C 2 20 ? 1.567 37.771 -2.597 1 22.18 20 LEU C N 1
ATOM 4138 C CA . LEU C 2 20 ? 2.55 38.26 -1.644 1 22.56 20 LEU C CA 1
ATOM 4139 C C . LEU C 2 20 ? 3.637 37.223 -1.402 1 22.86 20 LEU C C 1
ATOM 4140 O O . LEU C 2 20 ? 3.386 36.026 -1.489 1 23.04 20 LEU C O 1
ATOM 4145 N N . SER C 2 21 ? 4.836 37.682 -1.071 1 22.88 21 SER C N 1
ATOM 4146 C CA . SER C 2 21 ? 5.944 36.799 -0.736 1 24.18 21 SER C CA 1
ATOM 4147 C C . SER C 2 21 ? 6.702 37.355 0.47 1 24.99 21 SER C C 1
ATOM 4148 O O . SER C 2 21 ? 6.753 38.569 0.662 1 24.95 21 SER C O 1
ATOM 4151 N N . CYS C 2 22 ? 7.271 36.469 1.295 1 25.34 22 CYS C N 1
ATOM 4152 C CA . CYS C 2 22 ? 8.007 36.889 2.477 1 26.19 22 CYS C CA 1
ATOM 4153 C C . CYS C 2 22 ? 9.315 36.115 2.587 1 26.86 22 CYS C C 1
ATOM 4154 O O . CYS C 2 22 ? 9.305 34.928 2.901 1 27.25 22 CYS C O 1
ATOM 4157 N N . ALA C 2 23 ? 10.44 36.788 2.339 1 26.91 23 ALA C N 1
ATOM 4158 C CA . ALA C 2 23 ? 11.747 36.148 2.43 1 27.63 23 ALA C CA 1
ATOM 4159 C C . ALA C 2 23 ? 12.277 36.219 3.857 1 28.23 23 ALA C C 1
ATOM 4160 O O . ALA C 2 23 ? 12.169 37.258 4.506 1 28.16 23 ALA C O 1
ATOM 4162 N N . ALA C 2 24 ? 12.851 35.116 4.345 1 28.54 24 ALA C N 1
ATOM 4163 C CA . ALA C 2 24 ? 13.403 35.07 5.69 1 29.37 24 ALA C CA 1
ATOM 4164 C C . ALA C 2 24 ? 14.915 34.879 5.665 1 30.15 24 ALA C C 1
ATOM 4165 O O . ALA C 2 24 ? 15.455 34.263 4.747 1 30.18 24 ALA C O 1
ATOM 4167 N N . SER C 2 25 ? 15.596 35.393 6.687 1 30.59 25 SER C N 1
ATOM 4168 C CA . SER C 2 25 ? 17.043 35.254 6.797 1 31.63 25 SER C CA 1
ATOM 4169 C C . SER C 2 25 ? 17.408 34.058 7.689 1 32.06 25 SER C C 1
ATOM 4170 O O . SER C 2 25 ? 16.583 33.588 8.473 1 32.14 25 SER C O 1
ATOM 4173 N N . GLY C 2 26 ? 18.634 33.569 7.558 1 32.18 26 GLY C N 1
ATOM 4174 C CA . GLY C 2 26 ? 19.096 32.44 8.352 1 32.75 26 GLY C CA 1
ATOM 4175 C C . GLY C 2 26 ? 18.897 31.098 7.684 1 33.01 26 GLY C C 1
ATOM 4176 O O . GLY C 2 26 ? 18.461 31.028 6.536 1 33.04 26 GLY C O 1
ATOM 4177 N N . ARG C 2 27 ? 19.234 30.019 8.395 1 33.06 27 ARG C N 1
ATOM 4178 C CA . ARG C 2 27 ? 19.127 28.67 7.85 1 33.49 27 ARG C CA 1
ATOM 4179 C C . ARG C 2 27 ? 18.159 27.783 8.628 1 32.88 27 ARG C C 1
ATOM 4180 O O . ARG C 2 27 ? 18.319 26.564 8.622 1 33.01 27 ARG C O 1
ATOM 4188 N N . ALA C 2 28 ? 17.158 28.377 9.287 1 32.02 28 ALA C N 1
ATOM 4189 C CA . ALA C 2 28 ? 16.193 27.601 10.058 1 31.73 28 ALA C CA 1
ATOM 4190 C C . ALA C 2 28 ? 14.746 27.847 9.638 1 31.09 28 ALA C C 1
ATOM 4191 O O . ALA C 2 28 ? 13.843 27.587 10.432 1 31.17 28 ALA C O 1
ATOM 4193 N N . PHE C 2 29 ? 14.519 28.326 8.399 1 30.31 29 PHE C N 1
ATOM 4194 C CA . PHE C 2 29 ? 13.179 28.614 7.891 1 29.81 29 PHE C CA 1
ATOM 4195 C C . PHE C 2 29 ? 12.289 27.38 7.886 1 29.69 29 PHE C C 1
ATOM 4196 O O . PHE C 2 29 ? 11.122 27.473 8.26 1 29.65 29 PHE C O 1
ATOM 4204 N N . SER C 2 30 ? 12.844 26.222 7.489 1 29.45 30 SER C N 1
ATOM 4205 C CA . SER C 2 30 ? 12.098 24.963 7.44 1 29.52 30 SER C CA 1
ATOM 4206 C C . SER C 2 30 ? 11.566 24.495 8.803 1 29.07 30 SER C C 1
ATOM 4207 O O . SER C 2 30 ? 10.743 23.585 8.854 1 29.21 30 SER C O 1
ATOM 4210 N N . THR C 2 31 ? 12.035 25.108 9.9 1 28.34 31 THR C N 1
ATOM 4211 C CA . THR C 2 31 ? 11.612 24.772 11.257 1 27.85 31 THR C CA 1
ATOM 4212 C C . THR C 2 31 ? 10.554 25.74 11.824 1 26.98 31 THR C C 1
ATOM 4213 O O . THR C 2 31 ? 10.081 25.527 12.936 1 27.04 31 THR C O 1
ATOM 4217 N N . TYR C 2 32 ? 10.21 26.813 11.095 1 26.25 32 TYR C N 1
ATOM 4218 C CA . TYR C 2 32 ? 9.247 27.794 11.58 1 25.73 32 TYR C CA 1
ATOM 4219 C C . TYR C 2 32 ? 7.848 27.536 11.059 1 24.22 32 TYR C C 1
ATOM 4220 O O . TYR C 2 32 ? 7.67 27.046 9.947 1 24.21 32 TYR C O 1
ATOM 4229 N N . VAL C 2 33 ? 6.851 27.93 11.847 1 22.58 33 VAL C N 1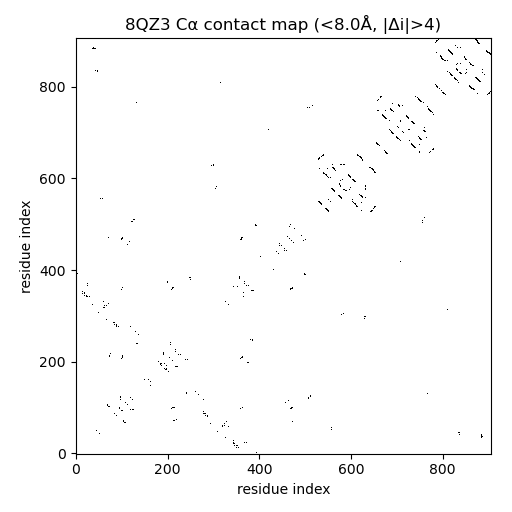
ATOM 4230 C CA . VAL C 2 33 ? 5.461 27.893 11.433 1 21.66 33 VAL C CA 1
ATOM 4231 C C . VAL C 2 33 ? 5.252 29.275 10.833 1 20.36 33 VAL C C 1
ATOM 4232 O O . VAL C 2 33 ? 5.446 30.273 11.53 1 20.32 33 VAL C O 1
ATOM 4236 N N . MET C 2 34 ? 4.92 29.347 9.541 1 18.48 34 MET C N 1
ATOM 4237 C CA . MET C 2 34 ? 4.724 30.642 8.892 1 17.19 34 MET C CA 1
ATOM 4238 C C . MET C 2 34 ? 3.264 31.031 8.84 1 16.25 34 MET C C 1
ATOM 4239 O O . MET C 2 34 ? 2.395 30.172 8.702 1 16.66 34 MET C O 1
ATOM 4244 N N . GLY C 2 35 ? 3.002 32.32 8.971 1 15.07 35 GLY C N 1
ATOM 4245 C CA . GLY C 2 35 ? 1.639 32.819 8.954 1 14.56 35 GLY C CA 1
ATOM 4246 C C . GLY C 2 35 ? 1.498 34.216 8.403 1 13.77 35 GLY C C 1
ATOM 4247 O O . GLY C 2 35 ? 2.453 34.992 8.387 1 14.32 35 GLY C O 1
ATOM 4248 N N . TRP C 2 36 ? 0.292 34.538 7.949 1 12.56 36 TRP C N 1
ATOM 4249 C CA . TRP C 2 36 ? -0.044 35.842 7.409 1 12.22 36 TRP C CA 1
ATOM 4250 C C . TRP C 2 36 ? -1.132 36.48 8.256 1 13.46 36 TRP C C 1
ATOM 4251 O O . TRP C 2 36 ? -2.09 35.819 8.66 1 13.94 36 TRP C O 1
ATOM 4262 N N . PHE C 2 37 ? -0.956 37.757 8.561 1 13.99 37 PHE C N 1
ATOM 4263 C CA . PHE C 2 37 ? -1.896 38.546 9.352 1 15.59 37 PHE C CA 1
ATOM 4264 C C . PHE C 2 37 ? -2.205 39.848 8.614 1 16.43 37 PHE C C 1
ATOM 4265 O O . PHE C 2 37 ? -1.456 40.219 7.718 1 16.28 37 PHE C O 1
ATOM 4273 N N . ARG C 2 38 ? -3.301 40.539 8.97 1 17.35 38 ARG C N 1
ATOM 4274 C CA . ARG C 2 38 ? -3.621 41.799 8.312 1 19.11 38 ARG C CA 1
ATOM 4275 C C . ARG C 2 38 ? -4.114 42.847 9.288 1 20.97 38 ARG C C 1
ATOM 4276 O O . ARG C 2 38 ? -4.884 42.548 10.194 1 22.08 38 ARG C O 1
ATOM 4284 N N . GLU C 2 39 ? -3.614 44.068 9.137 1 21.2 39 GLU C N 1
ATOM 4285 C CA . GLU C 2 39 ? -3.984 45.163 10.011 1 22.57 39 GLU C CA 1
ATOM 4286 C C . GLU C 2 39 ? -4.82 46.199 9.267 1 23.37 39 GLU C C 1
ATOM 4287 O O . GLU C 2 39 ? -4.291 47 8.5 1 22.79 39 GLU C O 1
ATOM 4293 N N . ALA C 2 40 ? -6.135 46.152 9.472 1 24.37 40 ALA C N 1
ATOM 4294 C CA . ALA C 2 40 ? -7.056 47.122 8.898 1 25.29 40 ALA C CA 1
ATOM 4295 C C . ALA C 2 40 ? -6.858 48.439 9.665 1 26.16 40 ALA C C 1
ATOM 4296 O O . ALA C 2 40 ? -6.476 48.419 10.837 1 26.61 40 ALA C O 1
ATOM 4298 N N . PRO C 2 41 ? -7.055 49.599 9.018 1 26.49 41 PRO C N 1
ATOM 4299 C CA . PRO C 2 41 ? -6.811 50.877 9.709 1 26.88 41 PRO C CA 1
ATOM 4300 C C . PRO C 2 41 ? -7.585 51.024 11.006 1 27.61 41 PRO C C 1
ATOM 4301 O O . PRO C 2 41 ? -8.797 50.847 11.014 1 27.97 41 PRO C O 1
ATOM 4305 N N . GLY C 2 42 ? -6.854 51.27 12.091 1 27.72 42 GLY C N 1
ATOM 4306 C CA . GLY C 2 42 ? -7.415 51.43 13.426 1 28.69 42 GLY C CA 1
ATOM 4307 C C . GLY C 2 42 ? -7.78 50.133 14.127 1 29.55 42 GLY C C 1
ATOM 4308 O O . GLY C 2 42 ? -8.436 50.154 15.175 1 29.69 42 GLY C O 1
ATOM 4309 N N . LYS C 2 43 ? -7.346 48.989 13.577 1 29.82 43 LYS C N 1
ATOM 4310 C CA . LYS C 2 43 ? -7.67 47.685 14.146 1 30.64 43 LYS C CA 1
ATOM 4311 C C . LYS C 2 43 ? -6.421 46.878 14.559 1 31.14 43 LYS C C 1
ATOM 4312 O O . LYS C 2 43 ? -5.296 47.259 14.236 1 31.27 43 LYS C O 1
ATOM 4318 N N . GLU C 2 44 ? -6.62 45.766 15.283 1 31.25 44 GLU C N 1
ATOM 4319 C CA . GLU C 2 44 ? -5.518 44.883 15.663 1 31.75 44 GLU C CA 1
ATOM 4320 C C . GLU C 2 44 ? -5.349 43.814 14.568 1 31.54 44 GLU C C 1
ATOM 4321 O O . GLU C 2 44 ? -6.329 43.447 13.913 1 31.86 44 GLU C O 1
ATOM 4327 N N . ARG C 2 45 ? -4.115 43.327 14.361 1 30.77 45 ARG C N 1
ATOM 4328 C CA . ARG C 2 45 ? -3.809 42.319 13.345 1 30.48 45 ARG C CA 1
ATOM 4329 C C . ARG C 2 45 ? -4.69 41.058 13.411 1 29.97 45 ARG C C 1
ATOM 4330 O O . ARG C 2 45 ? -4.546 40.249 14.322 1 30.01 45 ARG C O 1
ATOM 4338 N N . ASP C 2 46 ? -5.606 40.903 12.442 1 29.39 46 ASP C N 1
ATOM 4339 C CA . ASP C 2 46 ? -6.46 39.719 12.341 1 29.05 46 ASP C CA 1
ATOM 4340 C C . ASP C 2 46 ? -5.702 38.594 11.635 1 27.13 46 ASP C C 1
ATOM 4341 O O . ASP C 2 46 ? -4.864 38.845 10.771 1 27.24 46 ASP C O 1
ATOM 4346 N N . PHE C 2 47 ? -6.034 37.356 11.97 1 24.8 47 PHE C N 1
ATOM 4347 C CA . PHE C 2 47 ? -5.411 36.186 11.368 1 22.95 47 PHE C CA 1
ATOM 4348 C C . PHE C 2 47 ? -5.892 35.989 9.933 1 22.12 47 PHE C C 1
ATOM 4349 O O . PHE C 2 47 ? -7.086 36.134 9.669 1 22.6 47 PHE C O 1
ATOM 4357 N N . VAL C 2 48 ? -4.983 35.629 9.015 1 20.58 48 VAL C N 1
ATOM 4358 C CA . VAL C 2 48 ? -5.373 35.371 7.635 1 20.06 48 VAL C CA 1
ATOM 4359 C C . VAL C 2 48 ? -5.173 33.892 7.292 1 19.14 48 VAL C C 1
ATOM 4360 O O . VAL C 2 48 ? -6.148 33.188 7.037 1 19.76 48 VAL C O 1
ATOM 4364 N N . ALA C 2 49 ? -3.927 33.404 7.335 1 17.51 49 ALA C N 1
ATOM 4365 C CA . ALA C 2 49 ? -3.633 32.016 7.007 1 17.28 49 ALA C CA 1
ATOM 4366 C C . ALA C 2 49 ? -2.368 31.534 7.697 1 16.66 49 ALA C C 1
ATOM 4367 O O . ALA C 2 49 ? -1.451 32.313 7.924 1 16.19 49 ALA C O 1
ATOM 4369 N N . THR C 2 50 ? -2.313 30.248 8.017 1 16.56 50 THR C N 1
ATOM 4370 C CA . THR C 2 50 ? -1.138 29.664 8.65 1 17.01 50 THR C CA 1
ATOM 4371 C C . THR C 2 50 ? -0.714 28.389 7.912 1 17.06 50 THR C C 1
ATOM 4372 O O . THR C 2 50 ? -1.52 27.752 7.223 1 17.44 50 THR C O 1
ATOM 4376 N N . LEU C 2 51 ? 0.555 28.028 8.046 1 16.76 51 LEU C N 1
ATOM 4377 C CA . LEU C 2 51 ? 1.1 26.896 7.321 1 17.43 51 LEU C CA 1
ATOM 4378 C C . LEU C 2 51 ? 2.044 26.068 8.165 1 18.65 51 LEU C C 1
ATOM 4379 O O . LEU C 2 51 ? 2.822 26.62 8.942 1 18.84 51 LEU C O 1
ATOM 4384 N N . SER C 2 52 ? 1.986 24.738 8.007 1 19.23 52 SER C N 1
ATOM 4385 C CA . SER C 2 52 ? 2.875 23.833 8.722 1 20.39 52 SER C CA 1
ATOM 4386 C C . SER C 2 52 ? 4.333 24.004 8.251 1 20.81 52 SER C C 1
ATOM 4387 O O . SER C 2 52 ? 4.569 24.521 7.164 1 21.12 52 SER C O 1
ATOM 4390 N N . ARG C 2 53 ? 5.307 23.558 9.059 1 20.93 53 ARG C N 1
ATOM 4391 C CA . ARG C 2 53 ? 6.736 23.678 8.755 1 21.81 53 ARG C CA 1
ATOM 4392 C C . ARG C 2 53 ? 7.152 23.17 7.365 1 23.61 53 ARG C C 1
ATOM 4393 O O . ARG C 2 53 ? 8.098 23.687 6.775 1 24.3 53 ARG C O 1
ATOM 4401 N N . GLY C 2 54 ? 6.448 22.175 6.856 1 24.03 54 GLY C N 1
ATOM 4402 C CA . GLY C 2 54 ? 6.728 21.599 5.546 1 25.07 54 GLY C CA 1
ATOM 4403 C C . GLY C 2 54 ? 5.922 22.212 4.419 1 25.21 54 GLY C C 1
ATOM 4404 O O . GLY C 2 54 ? 6.367 22.221 3.271 1 25.58 54 GLY C O 1
ATOM 4405 N N . GLY C 2 55 ? 4.73 22.702 4.74 1 24.76 55 GLY C N 1
ATOM 4406 C CA . GLY C 2 55 ? 3.858 23.359 3.775 1 24.98 55 GLY C CA 1
ATOM 4407 C C . GLY C 2 55 ? 2.685 22.546 3.271 1 25.05 55 GLY C C 1
ATOM 4408 O O . GLY C 2 55 ? 1.95 23.011 2.398 1 25.35 55 GLY C O 1
ATOM 4409 N N . ALA C 2 56 ? 2.499 21.328 3.795 1 24.71 56 ALA C N 1
ATOM 4410 C CA . ALA C 2 56 ? 1.398 20.477 3.339 1 25.15 56 ALA C CA 1
ATOM 4411 C C . ALA C 2 56 ? 0.095 20.669 4.101 1 25.36 56 ALA C C 1
ATOM 4412 O O . ALA C 2 56 ? -0.943 20.192 3.644 1 25.55 56 ALA C O 1
ATOM 4414 N N . VAL C 2 57 ? 0.131 21.348 5.262 1 25.03 57 VAL C N 1
ATOM 4415 C CA . VAL C 2 57 ? -1.087 21.568 6.043 1 24.96 57 VAL C CA 1
ATOM 4416 C C . VAL C 2 57 ? -1.414 23.055 6.136 1 24.42 57 VAL C C 1
ATOM 4417 O O . VAL C 2 57 ? -0.724 23.799 6.83 1 24.51 57 VAL C O 1
ATOM 4421 N N . THR C 2 58 ? -2.472 23.486 5.444 1 23.51 58 THR C N 1
ATOM 4422 C CA . THR C 2 58 ? -2.877 24.886 5.41 1 23.28 58 THR C CA 1
ATOM 4423 C C . THR C 2 58 ? -4.115 25.155 6.256 1 22.58 58 THR C C 1
ATOM 4424 O O . THR C 2 58 ? -4.996 24.304 6.332 1 23.09 58 THR C O 1
ATOM 4428 N N . TYR C 2 59 ? -4.204 26.351 6.859 1 21.54 59 TYR C N 1
ATOM 4429 C CA . TYR C 2 59 ? -5.372 26.74 7.654 1 21.79 59 TYR C CA 1
ATOM 4430 C C . TYR C 2 59 ? -5.727 28.18 7.315 1 22.12 59 TYR C C 1
ATOM 4431 O O . TYR C 2 59 ? -4.838 29.016 7.22 1 22 59 TYR C O 1
ATOM 4440 N N . TYR C 2 60 ? -7.014 28.475 7.128 1 22.29 60 TYR C N 1
ATOM 4441 C CA . TYR C 2 60 ? -7.441 29.81 6.73 1 22.75 60 TYR C CA 1
ATOM 4442 C C . TYR C 2 60 ? -8.553 30.376 7.6 1 23.25 60 TYR C C 1
ATOM 4443 O O . TYR C 2 60 ? -9.322 29.627 8.199 1 23.09 60 TYR C O 1
ATOM 4452 N N . ALA C 2 61 ? -8.673 31.711 7.618 1 23.49 61 ALA C N 1
ATOM 4453 C CA . ALA C 2 61 ? -9.771 32.375 8.303 1 24.41 61 ALA C CA 1
ATOM 4454 C C . ALA C 2 61 ? -11.032 32.203 7.436 1 25.63 61 ALA C C 1
ATOM 4455 O O . ALA C 2 61 ? -10.933 32.066 6.214 1 25.91 61 ALA C O 1
ATOM 4457 N N . ASP C 2 62 ? -12.213 32.205 8.058 1 26.34 62 ASP C N 1
ATOM 4458 C CA . ASP C 2 62 ? -13.47 32.027 7.33 1 27.88 62 ASP C CA 1
ATOM 4459 C C . ASP C 2 62 ? -13.726 33.098 6.272 1 28.61 62 ASP C C 1
ATOM 4460 O O . ASP C 2 62 ? -14.389 32.818 5.276 1 29.1 62 ASP C O 1
ATOM 4465 N N . SER C 2 63 ? -13.187 34.309 6.467 1 28.29 63 SER C N 1
ATOM 4466 C CA . SER C 2 63 ? -13.377 35.403 5.515 1 28.51 63 SER C CA 1
ATOM 4467 C C . SER C 2 63 ? -12.539 35.259 4.247 1 28.58 63 SER C C 1
ATOM 4468 O O . SER C 2 63 ? -12.89 35.833 3.222 1 28.95 63 SER C O 1
ATOM 4471 N N . VAL C 2 64 ? -11.42 34.526 4.31 1 27.98 64 VAL C N 1
ATOM 4472 C CA . VAL C 2 64 ? -10.532 34.353 3.154 1 27.77 64 VAL C CA 1
ATOM 4473 C C . VAL C 2 64 ? -10.459 32.91 2.624 1 27.91 64 VAL C C 1
ATOM 4474 O O . VAL C 2 64 ? -9.666 32.636 1.724 1 27.92 64 VAL C O 1
ATOM 4478 N N . LYS C 2 65 ? -11.26 31.993 3.18 1 27.85 65 LYS C N 1
ATOM 4479 C CA . LYS C 2 65 ? -11.255 30.595 2.766 1 28.26 65 LYS C CA 1
ATOM 4480 C C . LYS C 2 65 ? -11.848 30.432 1.374 1 28.32 65 LYS C C 1
ATOM 4481 O O . LYS C 2 65 ? -12.894 31.004 1.076 1 28.71 65 LYS C O 1
ATOM 4487 N N . GLY C 2 66 ? -11.154 29.685 0.524 1 27.18 66 GLY C N 1
ATOM 4488 C CA . GLY C 2 66 ? -11.584 29.463 -0.851 1 27.01 66 GLY C CA 1
ATOM 4489 C C . GLY C 2 66 ? -11.106 30.513 -1.839 1 26.29 66 GLY C C 1
ATOM 4490 O O . GLY C 2 66 ? -11.24 30.327 -3.049 1 26.88 66 GLY C O 1
ATOM 4491 N N . ARG C 2 67 ? -10.549 31.631 -1.346 1 24.73 67 ARG C N 1
ATOM 4492 C CA . ARG C 2 67 ? -10.073 32.71 -2.208 1 24.03 67 ARG C CA 1
ATOM 4493 C C . ARG C 2 67 ? -8.567 32.894 -2.072 1 22.07 67 ARG C C 1
ATOM 4494 O O . ARG C 2 67 ? -7.89 33.179 -3.063 1 22.11 67 ARG C O 1
ATOM 4502 N N . PHE C 2 68 ? -8.04 32.767 -0.847 1 19.85 68 PHE C N 1
ATOM 4503 C CA . PHE C 2 68 ? -6.605 32.923 -0.618 1 18.32 68 PHE C CA 1
ATOM 4504 C C . PHE C 2 68 ? -5.924 31.554 -0.543 1 18.35 68 PHE C C 1
ATOM 4505 O O . PHE C 2 68 ? -6.545 30.571 -0.133 1 19.17 68 PHE C O 1
ATOM 4513 N N . THR C 2 69 ? -4.648 31.486 -0.928 1 17.33 69 THR C N 1
ATOM 4514 C CA . THR C 2 69 ? -3.891 30.241 -0.873 1 17.94 69 THR C CA 1
ATOM 4515 C C . THR C 2 69 ? -2.505 30.475 -0.292 1 17.2 69 THR C C 1
ATOM 4516 O O . THR C 2 69 ? -1.708 31.195 -0.89 1 17.49 69 THR C O 1
ATOM 4520 N N . ILE C 2 70 ? -2.209 29.869 0.861 1 16.06 70 ILE C N 1
ATOM 4521 C CA . ILE C 2 70 ? -0.897 30 1.48 1 15.76 70 ILE C CA 1
ATOM 4522 C C . ILE C 2 70 ? -0.021 28.818 1.066 1 16.52 70 ILE C C 1
ATOM 4523 O O . ILE C 2 70 ? -0.485 27.681 1.032 1 17.18 70 ILE C O 1
ATOM 4528 N N . SER C 2 71 ? 1.215 29.095 0.675 1 16.3 71 SER C N 1
ATOM 4529 C CA . SER C 2 71 ? 2.167 28.072 0.25 1 17.64 71 SER C CA 1
ATOM 4530 C C . SER C 2 71 ? 3.593 28.452 0.687 1 18.43 71 SER C C 1
ATOM 4531 O O . SER C 2 71 ? 3.801 29.57 1.146 1 18.07 71 SER C O 1
ATOM 4534 N N . ARG C 2 72 ? 4.557 27.517 0.613 1 19.5 72 ARG C N 1
ATOM 4535 C CA . ARG C 2 72 ? 5.931 27.827 1.006 1 21.29 72 ARG C CA 1
ATOM 4536 C C . ARG C 2 72 ? 6.967 27.041 0.227 1 23.77 72 ARG C C 1
ATOM 4537 O O . ARG C 2 72 ? 6.693 25.942 -0.254 1 24.06 72 ARG C O 1
ATOM 4545 N N . ASP C 2 73 ? 8.161 27.624 0.098 1 24.58 73 ASP C N 1
ATOM 4546 C CA . ASP C 2 73 ? 9.28 27 -0.583 1 25.5 73 ASP C CA 1
ATOM 4547 C C . ASP C 2 73 ? 10.473 27.09 0.352 1 26.1 73 ASP C C 1
ATOM 4548 O O . ASP C 2 73 ? 11.141 28.121 0.391 1 26.19 73 ASP C O 1
ATOM 4553 N N . ASN C 2 74 ? 10.729 26.02 1.126 1 26.37 74 ASN C N 1
ATOM 4554 C CA . ASN C 2 74 ? 11.848 25.984 2.068 1 26.99 74 ASN C CA 1
ATOM 4555 C C . ASN C 2 74 ? 13.216 26.143 1.399 1 27.69 74 ASN C C 1
ATOM 4556 O O . ASN C 2 74 ? 14.161 26.589 2.044 1 28.07 74 ASN C O 1
ATOM 4561 N N . ALA C 2 75 ? 13.31 25.814 0.104 1 27.73 75 ALA C N 1
ATOM 4562 C CA . ALA C 2 75 ? 14.523 25.96 -0.691 1 28.27 75 ALA C CA 1
ATOM 4563 C C . ALA C 2 75 ? 14.918 27.428 -0.853 1 28.19 75 ALA C C 1
ATOM 4564 O O . ALA C 2 75 ? 16.105 27.739 -0.928 1 28.41 75 ALA C O 1
ATOM 4566 N N . LYS C 2 76 ? 13.927 28.328 -0.925 1 27.68 76 LYS C N 1
ATOM 4567 C CA . LYS C 2 76 ? 14.184 29.756 -1.093 1 27.58 76 LYS C CA 1
ATOM 4568 C C . LYS C 2 76 ? 13.856 30.59 0.155 1 27.01 76 LYS C C 1
ATOM 4569 O O . LYS C 2 76 ? 13.833 31.815 0.056 1 27.23 76 LYS C O 1
ATOM 4575 N N . ASN C 2 77 ? 13.578 29.947 1.304 1 26.25 77 ASN C N 1
ATOM 4576 C CA . ASN C 2 77 ? 13.222 30.615 2.558 1 26.04 77 ASN C CA 1
ATOM 4577 C C . ASN C 2 77 ? 12.065 31.602 2.375 1 25.54 77 ASN C C 1
ATOM 4578 O O . ASN C 2 77 ? 12.096 32.699 2.928 1 25.47 77 ASN C O 1
ATOM 4583 N N . THR C 2 78 ? 11.051 31.216 1.592 1 25.1 78 THR C N 1
ATOM 4584 C CA . THR C 2 78 ? 9.938 32.113 1.295 1 25.19 78 THR C CA 1
ATOM 4585 C C . THR C 2 78 ? 8.562 31.505 1.573 1 24.94 78 THR C C 1
ATOM 4586 O O . THR C 2 78 ? 8.342 30.317 1.342 1 24.96 78 THR C O 1
ATOM 4590 N N . VAL C 2 79 ? 7.635 32.332 2.063 1 24.03 79 VAL C N 1
ATOM 4591 C CA . VAL C 2 79 ? 6.246 31.951 2.279 1 23.47 79 VAL C CA 1
ATOM 4592 C C . VAL C 2 79 ? 5.378 32.854 1.367 1 22.62 79 VAL C C 1
ATOM 4593 O O . VAL C 2 79 ? 5.672 34.039 1.199 1 22.96 79 VAL C O 1
ATOM 4597 N N . TYR C 2 80 ? 4.378 32.275 0.704 1 21.41 80 TYR C N 1
ATOM 4598 C CA . TYR C 2 80 ? 3.541 33.005 -0.239 1 21 80 TYR C CA 1
ATOM 4599 C C . TYR C 2 80 ? 2.079 33.078 0.183 1 20.28 80 TYR C C 1
ATOM 4600 O O . TYR C 2 80 ? 1.599 32.225 0.925 1 20.48 80 TYR C O 1
ATOM 4609 N N . LEU C 2 81 ? 1.36 34.079 -0.333 1 19.71 81 LEU C N 1
ATOM 4610 C CA . LEU C 2 81 ? -0.065 34.246 -0.093 1 19.73 81 LEU C CA 1
ATOM 4611 C C . LEU C 2 81 ? -0.716 34.702 -1.4 1 20.83 81 LEU C C 1
ATOM 4612 O O . LEU C 2 81 ? -0.599 35.871 -1.763 1 21.62 81 LEU C O 1
ATOM 4617 N N . GLN C 2 82 ? -1.356 33.783 -2.129 1 21.01 82 GLN C N 1
ATOM 4618 C CA . GLN C 2 82 ? -2.026 34.133 -3.378 1 22.5 82 GLN C CA 1
ATOM 4619 C C . GLN C 2 82 ? -3.42 34.619 -3.031 1 23.1 82 GLN C C 1
ATOM 4620 O O . GLN C 2 82 ? -4.182 33.886 -2.425 1 23.42 82 GLN C O 1
ATOM 4626 N N . MET C 2 83 ? -3.753 35.847 -3.401 1 23.53 83 MET C N 1
ATOM 4627 C CA . MET C 2 83 ? -5.052 36.423 -3.082 1 24.69 83 MET C CA 1
ATOM 4628 C C . MET C 2 83 ? -5.918 36.562 -4.322 1 25.6 83 MET C C 1
ATOM 4629 O O . MET C 2 83 ? -5.723 37.489 -5.093 1 25.85 83 MET C O 1
ATOM 4634 N N . ASP C 2 84 ? -6.867 35.64 -4.521 1 26.08 84 ASP C N 1
ATOM 4635 C CA . ASP C 2 84 ? -7.778 35.673 -5.668 1 26.92 84 ASP C CA 1
ATOM 4636 C C . ASP C 2 84 ? -9.158 36.209 -5.259 1 27.73 84 ASP C C 1
ATOM 4637 O O . ASP C 2 84 ? -9.508 36.159 -4.083 1 27.96 84 ASP C O 1
ATOM 4642 N N . SER C 2 85 ? -9.935 36.718 -6.23 1 27.88 85 SER C N 1
ATOM 4643 C CA . SER C 2 85 ? -11.277 37.27 -6.009 1 28.45 85 SER C CA 1
ATOM 4644 C C . SER C 2 85 ? -11.31 38.302 -4.878 1 27.98 85 SER C C 1
ATOM 4645 O O . SER C 2 85 ? -12.158 38.233 -3.993 1 27.83 85 SER C O 1
ATOM 4648 N N . LEU C 2 86 ? -10.369 39.251 -4.914 1 27.63 86 LEU C N 1
ATOM 4649 C CA . LEU C 2 86 ? -10.233 40.289 -3.902 1 27.81 86 LEU C CA 1
ATOM 4650 C C . LEU C 2 86 ? -11.471 41.159 -3.719 1 28.16 86 LEU C C 1
ATOM 4651 O O . LEU C 2 86 ? -12.134 41.523 -4.682 1 28.35 86 LEU C O 1
ATOM 4656 N N . GLU C 2 87 ? -11.789 41.465 -2.468 1 28.31 87 GLU C N 1
ATOM 4657 C CA . GLU C 2 87 ? -12.934 42.292 -2.097 1 28.96 87 GLU C CA 1
ATOM 4658 C C . GLU C 2 87 ? -12.432 43.55 -1.377 1 28.69 87 GLU C C 1
ATOM 4659 O O . GLU C 2 87 ? -11.362 43.515 -0.76 1 28.6 87 GLU C O 1
ATOM 4665 N N . PRO C 2 88 ? -13.194 44.663 -1.394 1 28.21 88 PRO C N 1
ATOM 4666 C CA . PRO C 2 88 ? -12.746 45.865 -0.665 1 27.87 88 PRO C CA 1
ATOM 4667 C C . PRO C 2 88 ? -12.475 45.612 0.824 1 27.65 88 PRO C C 1
ATOM 4668 O O . PRO C 2 88 ? -11.659 46.308 1.423 1 27.97 88 PRO C O 1
ATOM 4672 N N . GLU C 2 89 ? -13.12 44.584 1.409 1 26.99 89 GLU C N 1
ATOM 4673 C CA . GLU C 2 89 ? -12.944 44.194 2.807 1 26.66 89 GLU C CA 1
ATOM 4674 C C . GLU C 2 89 ? -11.555 43.616 3.107 1 25.32 89 GLU C C 1
ATOM 4675 O O . GLU C 2 89 ? -11.143 43.617 4.264 1 24.99 89 GLU C O 1
ATOM 4681 N N . ASP C 2 90 ? -10.831 43.131 2.084 1 23.84 90 ASP C N 1
ATOM 4682 C CA . ASP C 2 90 ? -9.473 42.6 2.25 1 22.9 90 ASP C CA 1
ATOM 4683 C C . ASP C 2 90 ? -8.399 43.696 2.409 1 21.87 90 ASP C C 1
ATOM 4684 O O . ASP C 2 90 ? -7.239 43.365 2.639 1 21.59 90 ASP C O 1
ATOM 4689 N N . THR C 2 91 ? -8.768 44.98 2.255 1 21.17 91 THR C N 1
ATOM 4690 C CA . THR C 2 91 ? -7.847 46.109 2.358 1 20.83 91 THR C CA 1
ATOM 4691 C C . THR C 2 91 ? -7.271 46.234 3.773 1 20.65 91 THR C C 1
ATOM 4692 O O . THR C 2 91 ? -7.987 46.56 4.726 1 21.06 91 THR C O 1
ATOM 4696 N N . ALA C 2 92 ? -5.967 45.982 3.891 1 19.8 92 ALA C N 1
ATOM 4697 C CA . ALA C 2 92 ? -5.205 46.038 5.135 1 20.19 92 ALA C CA 1
ATOM 4698 C C . ALA C 2 92 ? -3.679 45.933 4.817 1 19.78 92 ALA C C 1
ATOM 4699 O O . ALA C 2 92 ? -3.301 45.691 3.667 1 19.64 92 ALA C O 1
ATOM 4701 N N . VAL C 2 93 ? -2.804 46.152 5.815 1 19.63 93 VAL C N 1
ATOM 4702 C CA . VAL C 2 93 ? -1.375 45.945 5.637 1 19.06 93 VAL C CA 1
ATOM 4703 C C . VAL C 2 93 ? -1.128 44.489 6.063 1 18.03 93 VAL C C 1
ATOM 4704 O O . VAL C 2 93 ? -1.488 44.103 7.168 1 17.94 93 VAL C O 1
ATOM 4708 N N . TYR C 2 94 ? -0.593 43.671 5.161 1 17.17 94 TYR C N 1
ATOM 4709 C CA . TYR C 2 94 ? -0.35 42.262 5.431 1 17.06 94 TYR C CA 1
ATOM 4710 C C . TYR C 2 94 ? 1.021 42.017 6.026 1 18.09 94 TYR C C 1
ATOM 4711 O O . TYR C 2 94 ? 2.039 42.409 5.458 1 18.82 94 TYR C O 1
ATOM 4720 N N . TYR C 2 95 ? 1.037 41.369 7.181 1 18.09 95 TYR C N 1
ATOM 4721 C CA . TYR C 2 95 ? 2.237 41.033 7.918 1 19.25 95 TYR C CA 1
ATOM 4722 C C . TYR C 2 95 ? 2.574 39.556 7.833 1 19.71 95 TYR C C 1
ATOM 4723 O O . TYR C 2 95 ? 1.704 38.697 7.946 1 19.4 95 TYR C O 1
ATOM 4732 N N . CYS C 2 96 ? 3.86 39.273 7.7 1 20.36 96 CYS C N 1
ATOM 4733 C CA . CYS C 2 96 ? 4.414 37.932 7.649 1 21.61 96 CYS C CA 1
ATOM 4734 C C . CYS C 2 96 ? 4.997 37.63 9.035 1 22.87 96 CYS C C 1
ATOM 4735 O O . CYS C 2 96 ? 5.65 38.489 9.631 1 22.82 96 CYS C O 1
ATOM 4738 N N . ALA C 2 97 ? 4.749 36.421 9.549 1 23.33 97 ALA C N 1
ATOM 4739 C CA . ALA C 2 97 ? 5.22 36.063 10.881 1 24.45 97 ALA C CA 1
ATOM 4740 C C . ALA C 2 97 ? 5.763 34.639 10.995 1 25.46 97 ALA C C 1
ATOM 4741 O O . ALA C 2 97 ? 5.232 33.716 10.382 1 25.53 97 ALA C O 1
ATOM 4743 N N . ALA C 2 98 ? 6.821 34.464 11.793 1 26.15 98 ALA C N 1
ATOM 4744 C CA . ALA C 2 98 ? 7.449 33.16 11.993 1 27.41 98 ALA C CA 1
ATOM 4745 C C . ALA C 2 98 ? 7.342 32.695 13.442 1 28.35 98 ALA C C 1
ATOM 4746 O O . ALA C 2 98 ? 7.58 33.475 14.361 1 28.55 98 ALA C O 1
ATOM 4748 N N . ARG C 2 99 ? 7.009 31.415 13.646 1 28.64 99 ARG C N 1
ATOM 4749 C CA . ARG C 2 99 ? 6.88 30.832 14.978 1 29.15 99 ARG C CA 1
ATOM 4750 C C . ARG C 2 99 ? 7.907 29.729 15.188 1 29.67 99 ARG C C 1
ATOM 4751 O O . ARG C 2 99 ? 7.846 28.694 14.524 1 29.7 99 ARG C O 1
ATOM 4759 N N . ASP C 2 100 ? 8.821 29.938 16.147 1 30.02 100 ASP C N 1
ATOM 4760 C CA . ASP C 2 100 ? 9.834 28.954 16.504 1 30.87 100 ASP C CA 1
ATOM 4761 C C . ASP C 2 100 ? 9.515 28.462 17.904 1 31.62 100 ASP C C 1
ATOM 4762 O O . ASP C 2 100 ? 10.244 28.738 18.859 1 32.02 100 ASP C O 1
ATOM 4767 N N . ARG C 2 101 ? 8.398 27.753 18.03 1 31.6 101 ARG C N 1
ATOM 4768 C CA . ARG C 2 101 ? 7.94 27.237 19.313 1 32.07 101 ARG C CA 1
ATOM 4769 C C . ARG C 2 101 ? 7.284 25.856 19.163 1 32.24 101 ARG C C 1
ATOM 4770 O O . ARG C 2 101 ? 7.018 25.408 18.049 1 32.41 101 ARG C O 1
ATOM 4778 N N . LEU C 2 102 ? 7.041 25.17 20.287 1 32.01 102 LEU C N 1
ATOM 4779 C CA . LEU C 2 102 ? 6.376 23.876 20.286 1 32.12 102 LEU C CA 1
ATOM 4780 C C . LEU C 2 102 ? 4.932 24.063 19.785 1 31.8 102 LEU C C 1
ATOM 4781 O O . LEU C 2 102 ? 4.239 24.978 20.224 1 31.85 102 LEU C O 1
ATOM 4786 N N . GLY C 2 103 ? 4.51 23.223 18.853 1 31.27 103 GLY C N 1
ATOM 4787 C CA . GLY C 2 103 ? 3.144 23.263 18.364 1 31.25 103 GLY C CA 1
ATOM 4788 C C . GLY C 2 103 ? 2.973 23.303 16.871 1 31.24 103 GLY C C 1
ATOM 4789 O O . GLY C 2 103 ? 3.864 23.731 16.137 1 31.44 103 GLY C O 1
ATOM 4790 N N . GLY C 2 104 ? 1.809 22.868 16.432 1 30.94 104 GLY C N 1
ATOM 4791 C CA . GLY C 2 104 ? 1.474 22.907 15.022 1 31.39 104 GLY C CA 1
ATOM 4792 C C . GLY C 2 104 ? 0.919 24.259 14.617 1 31.53 104 GLY C C 1
ATOM 4793 O O . GLY C 2 104 ? 0.602 25.1 15.466 1 31.63 104 GLY C O 1
ATOM 4794 N N . ALA C 2 105 ? 0.804 24.477 13.314 1 31.28 105 ALA C N 1
ATOM 4795 C CA . ALA C 2 105 ? 0.244 25.696 12.756 1 31.66 105 ALA C CA 1
ATOM 4796 C C . ALA C 2 105 ? -1.246 25.82 13.037 1 31.82 105 ALA C C 1
ATOM 4797 O O . ALA C 2 105 ? -1.722 26.928 13.233 1 31.83 105 ALA C O 1
ATOM 4799 N N . GLY C 2 106 ? -1.955 24.695 13.091 1 31.76 106 GLY C N 1
ATOM 4800 C CA . GLY C 2 106 ? -3.393 24.647 13.312 1 32.33 106 GLY C CA 1
ATOM 4801 C C . GLY C 2 106 ? -3.914 25.454 14.473 1 32.7 106 GLY C C 1
ATOM 4802 O O . GLY C 2 106 ? -5.06 25.905 14.448 1 33.07 106 GLY C O 1
ATOM 4803 N N . THR C 2 107 ? -3.076 25.65 15.489 1 32.39 107 THR C N 1
ATOM 4804 C CA . THR C 2 107 ? -3.454 26.442 16.647 1 32.65 107 THR C CA 1
ATOM 4805 C C . THR C 2 107 ? -2.801 27.837 16.672 1 32.38 107 THR C C 1
ATOM 4806 O O . THR C 2 107 ? -3.198 28.667 17.482 1 32.69 107 THR C O 1
ATOM 4810 N N . ALA C 2 108 ? -1.828 28.107 15.785 1 31.62 108 ALA C N 1
ATOM 4811 C CA . ALA C 2 108 ? -1.165 29.398 15.718 1 31.34 108 ALA C CA 1
ATOM 4812 C C . ALA C 2 108 ? -1.992 30.416 14.931 1 31.15 108 ALA C C 1
ATOM 4813 O O . ALA C 2 108 ? -1.596 30.85 13.85 1 30.91 108 ALA C O 1
ATOM 4815 N N . THR C 2 109 ? -3.142 30.811 15.49 1 30.61 109 THR C N 1
ATOM 4816 C CA . THR C 2 109 ? -4.039 31.777 14.865 1 30.6 109 THR C CA 1
ATOM 4817 C C . THR C 2 109 ? -4.102 33.129 15.6 1 30.4 109 THR C C 1
ATOM 4818 O O . THR C 2 109 ? -4.981 33.933 15.316 1 30.45 109 THR C O 1
ATOM 4822 N N . PHE C 2 110 ? -3.185 33.377 16.538 1 30.18 110 PHE C N 1
ATOM 4823 C CA . PHE C 2 110 ? -3.12 34.631 17.279 1 30.65 110 PHE C CA 1
ATOM 4824 C C . PHE C 2 110 ? -1.787 35.323 17 1 30.93 110 PHE C C 1
ATOM 4825 O O . PHE C 2 110 ? -0.795 34.644 16.736 1 30.99 110 PHE C O 1
ATOM 4833 N N . TRP C 2 111 ? -1.745 36.668 17.059 1 30.95 111 TRP C N 1
ATOM 4834 C CA . TRP C 2 111 ? -0.497 37.398 16.812 1 31.49 111 TRP C CA 1
ATOM 4835 C C . TRP C 2 111 ? 0.566 37.128 17.883 1 31.29 111 TRP C C 1
ATOM 4836 O O . TRP C 2 111 ? 1.756 37.124 17.582 1 31.57 111 TRP C O 1
ATOM 4847 N N . GLY C 2 112 ? 0.132 36.872 19.111 1 30.69 112 GLY C N 1
ATOM 4848 C CA . GLY C 2 112 ? 1.037 36.553 20.207 1 30.68 112 GLY C CA 1
ATOM 4849 C C . GLY C 2 112 ? 1.689 35.185 20.087 1 30.3 112 GLY C C 1
ATOM 4850 O O . GLY C 2 112 ? 2.671 34.902 20.777 1 30.25 112 GLY C O 1
ATOM 4851 N N . ASP C 2 113 ? 1.157 34.32 19.207 1 29.56 113 ASP C N 1
ATOM 4852 C CA . ASP C 2 113 ? 1.705 32.985 18.976 1 29.24 113 ASP C CA 1
ATOM 4853 C C . ASP C 2 113 ? 2.965 32.988 18.097 1 28.37 113 ASP C C 1
ATOM 4854 O O . ASP C 2 113 ? 3.548 31.927 17.89 1 28.47 113 ASP C O 1
ATOM 4859 N N . TYR C 2 114 ? 3.385 34.152 17.575 1 27.25 114 TYR C N 1
ATOM 4860 C CA . TYR C 2 114 ? 4.555 34.224 16.715 1 26.94 114 TYR C CA 1
ATOM 4861 C C . TYR C 2 114 ? 5.73 34.932 17.392 1 27.51 114 TYR C C 1
ATOM 4862 O O . TYR C 2 114 ? 5.546 35.644 18.379 1 27.52 114 TYR C O 1
ATOM 4871 N N . ASP C 2 115 ? 6.948 34.704 16.888 1 27.7 115 ASP C N 1
ATOM 4872 C CA . ASP C 2 115 ? 8.151 35.269 17.491 1 28.15 115 ASP C CA 1
ATOM 4873 C C . ASP C 2 115 ? 8.802 36.336 16.631 1 28.22 115 ASP C C 1
ATOM 4874 O O . ASP C 2 115 ? 9.385 37.277 17.165 1 28.58 115 ASP C O 1
ATOM 4879 N N . TYR C 2 116 ? 8.732 36.184 15.307 1 27.72 116 TYR C N 1
ATOM 4880 C CA . TYR C 2 116 ? 9.339 37.147 14.393 1 27.91 116 TYR C CA 1
ATOM 4881 C C . TYR C 2 116 ? 8.293 37.775 13.484 1 27.27 116 TYR C C 1
ATOM 4882 O O . TYR C 2 116 ? 7.316 37.126 13.11 1 27.11 116 TYR C O 1
ATOM 4891 N N . TRP C 2 117 ? 8.481 39.05 13.148 1 26.69 117 TRP C N 1
ATOM 4892 C CA . TRP C 2 117 ? 7.532 39.76 12.31 1 26.55 117 TRP C CA 1
ATOM 4893 C C . TRP C 2 117 ? 8.209 40.55 11.203 1 26.52 117 TRP C C 1
ATOM 4894 O O . TRP C 2 117 ? 9.36 40.96 11.334 1 26.89 117 TRP C O 1
ATOM 4905 N N . GLY C 2 118 ? 7.476 40.77 10.123 1 26 118 GLY C N 1
ATOM 4906 C CA . GLY C 2 118 ? 7.953 41.578 9.01 1 26.08 118 GLY C CA 1
ATOM 4907 C C . GLY C 2 118 ? 7.551 43.036 9.151 1 25.84 118 GLY C C 1
ATOM 4908 O O . GLY C 2 118 ? 6.842 43.39 10.099 1 25.61 118 GLY C O 1
ATOM 4909 N N . GLN C 2 119 ? 7.991 43.914 8.216 1 25.51 119 GLN C N 1
ATOM 4910 C CA . GLN C 2 119 ? 7.629 45.333 8.313 1 25.52 119 GLN C CA 1
ATOM 4911 C C . GLN C 2 119 ? 6.243 45.669 7.755 1 24.9 119 GLN C C 1
ATOM 4912 O O . GLN C 2 119 ? 5.729 46.749 8.025 1 24.98 119 GLN C O 1
ATOM 4918 N N . GLY C 2 120 ? 5.638 44.749 7.02 1 24.39 120 GLY C N 1
ATOM 4919 C CA . GLY C 2 120 ? 4.299 44.928 6.485 1 24.71 120 GLY C CA 1
ATOM 4920 C C . GLY C 2 120 ? 4.263 45.378 5.043 1 24.83 120 GLY C C 1
ATOM 4921 O O . GLY C 2 120 ? 5.09 46.185 4.617 1 25.05 120 GLY C O 1
ATOM 4922 N N . THR C 2 121 ? 3.298 44.861 4.278 1 24.5 121 THR C N 1
ATOM 4923 C CA . THR C 2 121 ? 3.114 45.248 2.884 1 24.74 121 THR C CA 1
ATOM 4924 C C . THR C 2 121 ? 1.679 45.709 2.684 1 24.56 121 THR C C 1
ATOM 4925 O O . THR C 2 121 ? 0.751 45.015 3.09 1 24.66 121 THR C O 1
ATOM 4929 N N . GLN C 2 122 ? 1.488 46.902 2.11 1 24.3 122 GLN C N 1
ATOM 4930 C CA . GLN C 2 122 ? 0.149 47.448 1.936 1 24.66 122 GLN C CA 1
ATOM 4931 C C . GLN C 2 122 ? -0.63 46.815 0.799 1 24.63 122 GLN C C 1
ATOM 4932 O O . GLN C 2 122 ? -0.122 46.703 -0.309 1 24.42 122 GLN C O 1
ATOM 4938 N N . VAL C 2 123 ? -1.861 46.37 1.083 1 25.01 123 VAL C N 1
ATOM 4939 C CA . VAL C 2 123 ? -2.758 45.781 0.095 1 26.04 123 VAL C CA 1
ATOM 4940 C C . VAL C 2 123 ? -4.077 46.564 0.114 1 27.53 123 VAL C C 1
ATOM 4941 O O . VAL C 2 123 ? -4.752 46.627 1.145 1 27.88 123 VAL C O 1
ATOM 4945 N N . THR C 2 124 ? -4.43 47.171 -1.023 1 28.22 124 THR C N 1
ATOM 4946 C CA . THR C 2 124 ? -5.645 47.964 -1.138 1 29.78 124 THR C CA 1
ATOM 4947 C C . THR C 2 124 ? -6.538 47.478 -2.265 1 30.66 124 THR C C 1
ATOM 4948 O O . THR C 2 124 ? -6.084 47.341 -3.396 1 30.5 124 THR C O 1
ATOM 4952 N N . VAL C 2 125 ? -7.811 47.23 -1.965 1 31.61 125 VAL C N 1
ATOM 4953 C CA . VAL C 2 125 ? -8.772 46.797 -2.97 1 33.07 125 VAL C CA 1
ATOM 4954 C C . VAL C 2 125 ? -9.875 47.853 -3.058 1 34.75 125 VAL C C 1
ATOM 4955 O O . VAL C 2 125 ? -10.494 48.167 -2.044 1 34.97 125 VAL C O 1
ATOM 4959 N N . SER C 2 126 ? -10.117 48.412 -4.248 1 35.8 126 SER C N 1
ATOM 4960 C CA . SER C 2 126 ? -11.152 49.433 -4.412 1 37.36 126 SER C CA 1
ATOM 4961 C C . SER C 2 126 ? -12.373 48.897 -5.146 1 38.64 126 SER C C 1
ATOM 4962 O O . SER C 2 126 ? -12.26 47.953 -5.923 1 38.89 126 SER C O 1
ATOM 4965 N N . SER C 2 127 ? -13.534 49.523 -4.927 1 39.28 127 SER C N 1
ATOM 4966 C CA . SER C 2 127 ? -14.773 49.131 -5.587 1 40.4 127 SER C CA 1
ATOM 4967 C C . SER C 2 127 ? -14.723 49.474 -7.071 1 40.88 127 SER C C 1
ATOM 4968 O O . SER C 2 127 ? -14.494 50.63 -7.432 1 41.12 127 SER C O 1
ATOM 4971 N N . GLN D 2 1 ? 24.515 5.635 77.161 1 59.68 1 GLN D N 1
ATOM 4972 C CA . GLN D 2 1 ? 23.064 5.545 77.302 1 59.2 1 GLN D CA 1
ATOM 4973 C C . GLN D 2 1 ? 22.579 6.201 78.599 1 57.92 1 GLN D C 1
ATOM 4974 O O . GLN D 2 1 ? 23.154 5.972 79.661 1 58.25 1 GLN D O 1
ATOM 4980 N N . VAL D 2 2 ? 21.527 7.02 78.51 1 56.68 2 VAL D N 1
ATOM 4981 C CA . VAL D 2 2 ? 20.97 7.727 79.663 1 55.86 2 VAL D CA 1
ATOM 4982 C C . VAL D 2 2 ? 20.089 6.81 80.506 1 54.47 2 VAL D C 1
ATOM 4983 O O . VAL D 2 2 ? 19.206 6.143 79.974 1 54.6 2 VAL D O 1
ATOM 4987 N N . GLN D 2 3 ? 20.327 6.776 81.819 1 53.08 3 GLN D N 1
ATOM 4988 C CA . GLN D 2 3 ? 19.563 5.929 82.73 1 52.14 3 GLN D CA 1
ATOM 4989 C C . GLN D 2 3 ? 18.549 6.734 83.538 1 50.67 3 GLN D C 1
ATOM 4990 O O . GLN D 2 3 ? 18.893 7.775 84.096 1 50.77 3 GLN D O 1
ATOM 4996 N N . LEU D 2 4 ? 17.3 6.247 83.606 1 49.14 4 LEU D N 1
ATOM 4997 C CA . LEU D 2 4 ? 16.236 6.896 84.37 1 48.08 4 LEU D CA 1
ATOM 4998 C C . LEU D 2 4 ? 15.806 5.97 85.502 1 46.84 4 LEU D C 1
ATOM 4999 O O . LEU D 2 4 ? 15.452 4.822 85.246 1 46.97 4 LEU D O 1
ATOM 5004 N N . VAL D 2 5 ? 15.864 6.448 86.752 1 45.51 5 VAL D N 1
ATOM 5005 C CA . VAL D 2 5 ? 15.482 5.629 87.9 1 44.79 5 VAL D CA 1
ATOM 5006 C C . VAL D 2 5 ? 14.341 6.272 88.687 1 43.64 5 VAL D C 1
ATOM 5007 O O . VAL D 2 5 ? 14.484 7.389 89.177 1 43.69 5 VAL D O 1
ATOM 5011 N N . GLU D 2 6 ? 13.211 5.57 88.811 1 42.5 6 GLU D N 1
ATOM 5012 C CA . GLU D 2 6 ? 12.07 6.092 89.549 1 41.94 6 GLU D CA 1
ATOM 5013 C C . GLU D 2 6 ? 12.079 5.646 90.996 1 41.5 6 GLU D C 1
ATOM 5014 O O . GLU D 2 6 ? 12.514 4.54 91.312 1 41.69 6 GLU D O 1
ATOM 5020 N N . SER D 2 7 ? 11.553 6.501 91.869 1 40.68 7 SER D N 1
ATOM 5021 C CA . SER D 2 7 ? 11.421 6.233 93.292 1 40.48 7 SER D CA 1
ATOM 5022 C C . SER D 2 7 ? 10.203 6.986 93.844 1 39.96 7 SER D C 1
ATOM 5023 O O . SER D 2 7 ? 9.759 7.969 93.254 1 39.94 7 SER D O 1
ATOM 5026 N N . GLY D 2 8 ? 9.653 6.512 94.953 1 39.42 8 GLY D N 1
ATOM 5027 C CA . GLY D 2 8 ? 8.545 7.2 95.614 1 39.35 8 GLY D CA 1
ATOM 5028 C C . GLY D 2 8 ? 7.099 6.741 95.544 1 39.15 8 GLY D C 1
ATOM 5029 O O . GLY D 2 8 ? 6.216 7.493 95.963 1 38.98 8 GLY D O 1
ATOM 5030 N N . GLY D 2 9 ? 6.828 5.524 95.082 1 39.15 9 GLY D N 1
ATOM 5031 C CA . GLY D 2 9 ? 5.462 5.003 95.02 1 39.3 9 GLY D CA 1
ATOM 5032 C C . GLY D 2 9 ? 5.102 4.179 96.234 1 39.22 9 GLY D C 1
ATOM 5033 O O . GLY D 2 9 ? 5.685 4.366 97.302 1 39.74 9 GLY D O 1
ATOM 5034 N N . GLY D 2 10 ? 4.152 3.277 96.075 1 38.53 10 GLY D N 1
ATOM 5035 C CA . GLY D 2 10 ? 3.728 2.441 97.185 1 38.58 10 GLY D CA 1
ATOM 5036 C C . GLY D 2 10 ? 2.241 2.205 97.238 1 38.36 10 GLY D C 1
ATOM 5037 O O . GLY D 2 10 ? 1.573 2.207 96.206 1 38.76 10 GLY D O 1
ATOM 5038 N N . LEU D 2 11 ? 1.72 1.979 98.44 1 37.55 11 LEU D N 1
ATOM 5039 C CA . LEU D 2 11 ? 0.312 1.657 98.628 1 37.38 11 LEU D CA 1
ATOM 5040 C C . LEU D 2 11 ? -0.346 2.652 99.569 1 37.51 11 LEU D C 1
ATOM 5041 O O . LEU D 2 11 ? 0.091 2.794 100.703 1 37.63 11 LEU D O 1
ATOM 5046 N N . VAL D 2 12 ? -1.398 3.336 99.104 1 37.26 12 VAL D N 1
ATOM 5047 C CA . VAL D 2 12 ? -2.125 4.328 99.895 1 37.59 12 VAL D CA 1
ATOM 5048 C C . VAL D 2 12 ? -3.638 4.137 99.8 1 37.74 12 VAL D C 1
ATOM 5049 O O . VAL D 2 12 ? -4.126 3.559 98.828 1 37.82 12 VAL D O 1
ATOM 5053 N N . GLN D 2 13 ? -4.389 4.648 100.792 1 37.63 13 GLN D N 1
ATOM 5054 C CA . GLN D 2 13 ? -5.85 4.563 100.742 1 38.02 13 GLN D CA 1
ATOM 5055 C C . GLN D 2 13 ? -6.442 5.699 99.893 1 37.96 13 GLN D C 1
ATOM 5056 O O . GLN D 2 13 ? -5.789 6.728 99.704 1 38 13 GLN D O 1
ATOM 5062 N N . ALA D 2 14 ? -7.659 5.5 99.358 1 37.71 14 ALA D N 1
ATOM 5063 C CA . ALA D 2 14 ? -8.318 6.462 98.473 1 37.87 14 ALA D CA 1
ATOM 5064 C C . ALA D 2 14 ? -8.438 7.84 99.105 1 37.43 14 ALA D C 1
ATOM 5065 O O . ALA D 2 14 ? -8.854 7.964 100.252 1 37.47 14 ALA D O 1
ATOM 5067 N N . GLY D 2 15 ? -8.038 8.855 98.354 1 36.81 15 GLY D N 1
ATOM 5068 C CA . GLY D 2 15 ? -8.047 10.234 98.821 1 36.65 15 GLY D CA 1
ATOM 5069 C C . GLY D 2 15 ? -6.685 10.745 99.255 1 36.21 15 GLY D C 1
ATOM 5070 O O . GLY D 2 15 ? -6.478 11.957 99.351 1 36.54 15 GLY D O 1
ATOM 5071 N N . GLY D 2 16 ? -5.758 9.828 99.523 1 35.32 16 GLY D N 1
ATOM 5072 C CA . GLY D 2 16 ? -4.409 10.156 99.96 1 34.87 16 GLY D CA 1
ATOM 5073 C C . GLY D 2 16 ? -3.527 10.717 98.865 1 34.1 16 GLY D C 1
ATOM 5074 O O . GLY D 2 16 ? -3.96 10.87 97.72 1 34.16 16 GLY D O 1
ATOM 5075 N N . SER D 2 17 ? -2.278 11.034 99.209 1 33.24 17 SER D N 1
ATOM 5076 C CA . SER D 2 17 ? -1.345 11.6 98.247 1 32.76 17 SER D CA 1
ATOM 5077 C C . SER D 2 17 ? -0.024 10.841 98.159 1 32.37 17 SER D C 1
ATOM 5078 O O . SER D 2 17 ? 0.351 10.116 99.075 1 32.37 17 SER D O 1
ATOM 5081 N N . LEU D 2 18 ? 0.672 11.008 97.037 1 32.06 18 LEU D N 1
ATOM 5082 C CA . LEU D 2 18 ? 1.973 10.406 96.767 1 32.46 18 LEU D CA 1
ATOM 5083 C C . LEU D 2 18 ? 2.834 11.404 95.976 1 32.8 18 LEU D C 1
ATOM 5084 O O . LEU D 2 18 ? 2.304 12.338 95.375 1 32.92 18 LEU D O 1
ATOM 5089 N N . ARG D 2 19 ? 4.157 11.209 95.965 1 32.86 19 ARG D N 1
ATOM 5090 C CA . ARG D 2 19 ? 5.044 12.047 95.166 1 33.34 19 ARG D CA 1
ATOM 5091 C C . ARG D 2 19 ? 6.136 11.201 94.563 1 33.23 19 ARG D C 1
ATOM 5092 O O . ARG D 2 19 ? 7.003 10.684 95.268 1 33.25 19 ARG D O 1
ATOM 5100 N N . LEU D 2 20 ? 6.069 11.028 93.25 1 33.06 20 LEU D N 1
ATOM 5101 C CA . LEU D 2 20 ? 7.055 10.24 92.531 1 33.39 20 LEU D CA 1
ATOM 5102 C C . LEU D 2 20 ? 8.209 11.105 92.098 1 33.99 20 LEU D C 1
ATOM 5103 O O . LEU D 2 20 ? 8.031 12.292 91.851 1 33.89 20 LEU D O 1
ATOM 5108 N N . SER D 2 21 ? 9.391 10.515 91.98 1 34.6 21 SER D N 1
ATOM 5109 C CA . SER D 2 21 ? 10.57 11.221 91.508 1 35.75 21 SER D CA 1
ATOM 5110 C C . SER D 2 21 ? 11.345 10.329 90.531 1 36.73 21 SER D C 1
ATOM 5111 O O . SER D 2 21 ? 11.318 9.103 90.645 1 36.82 21 SER D O 1
ATOM 5114 N N . CYS D 2 22 ? 12.016 10.941 89.562 1 37.33 22 CYS D N 1
ATOM 5115 C CA . CYS D 2 22 ? 12.787 10.197 88.578 1 38.5 22 CYS D CA 1
ATOM 5116 C C . CYS D 2 22 ? 14.15 10.84 88.383 1 39.82 22 CYS D C 1
ATOM 5117 O O . CYS D 2 22 ? 14.245 11.916 87.801 1 39.89 22 CYS D O 1
ATOM 5120 N N . ALA D 2 23 ? 15.203 10.188 88.882 1 40.81 23 ALA D N 1
ATOM 5121 C CA . ALA D 2 23 ? 16.554 10.709 88.76 1 42.43 23 ALA D CA 1
ATOM 5122 C C . ALA D 2 23 ? 17.168 10.259 87.442 1 44.08 23 ALA D C 1
ATOM 5123 O O . ALA D 2 23 ? 17.029 9.1 87.048 1 44.12 23 ALA D O 1
ATOM 5125 N N . ALA D 2 24 ? 17.844 11.179 86.756 1 45.16 24 ALA D N 1
ATOM 5126 C CA . ALA D 2 24 ? 18.481 10.869 85.486 1 46.71 24 ALA D CA 1
ATOM 5127 C C . ALA D 2 24 ? 19.994 10.981 85.585 1 48.35 24 ALA D C 1
ATOM 5128 O O . ALA D 2 24 ? 20.511 11.779 86.366 1 48.69 24 ALA D O 1
ATOM 5130 N N . SER D 2 25 ? 20.706 10.187 84.785 1 49.26 25 SER D N 1
ATOM 5131 C CA . SER D 2 25 ? 22.163 10.214 84.769 1 50.85 25 SER D CA 1
ATOM 5132 C C . SER D 2 25 ? 22.682 11.143 83.66 1 52.19 25 SER D C 1
ATOM 5133 O O . SER D 2 25 ? 21.957 11.454 82.718 1 52.27 25 SER D O 1
ATOM 5136 N N . GLY D 2 26 ? 23.928 11.584 83.784 1 53.25 26 GLY D N 1
ATOM 5137 C CA . GLY D 2 26 ? 24.537 12.469 82.799 1 54.64 26 GLY D CA 1
ATOM 5138 C C . GLY D 2 26 ? 24.399 13.942 83.138 1 55.89 26 GLY D C 1
ATOM 5139 O O . GLY D 2 26 ? 23.876 14.292 84.196 1 55.93 26 GLY D O 1
ATOM 5140 N N . ARG D 2 27 ? 24.872 14.823 82.245 1 56.68 27 ARG D N 1
ATOM 5141 C CA . ARG D 2 27 ? 24.781 16.265 82.467 1 57.8 27 ARG D CA 1
ATOM 5142 C C . ARG D 2 27 ? 23.937 16.972 81.402 1 56.64 27 ARG D C 1
ATOM 5143 O O . ARG D 2 27 ? 24.176 18.146 81.12 1 56.93 27 ARG D O 1
ATOM 5151 N N . ALA D 2 28 ? 22.954 16.279 80.817 1 55.26 28 ALA D N 1
ATOM 5152 C CA . ALA D 2 28 ? 22.101 16.887 79.796 1 54.38 28 ALA D CA 1
ATOM 5153 C C . ALA D 2 28 ? 20.613 16.831 80.136 1 52.92 28 ALA D C 1
ATOM 5154 O O . ALA D 2 28 ? 19.789 16.937 79.232 1 52.82 28 ALA D O 1
ATOM 5156 N N . PHE D 2 29 ? 20.265 16.684 81.427 1 51.57 29 PHE D N 1
ATOM 5157 C CA . PHE D 2 29 ? 18.874 16.609 81.87 1 50.59 29 PHE D CA 1
ATOM 5158 C C . PHE D 2 29 ? 18.08 17.856 81.507 1 49.72 29 PHE D C 1
ATOM 5159 O O . PHE D 2 29 ? 16.936 17.74 81.073 1 49.74 29 PHE D O 1
ATOM 5167 N N . SER D 2 30 ? 18.682 19.044 81.665 1 48.89 30 SER D N 1
ATOM 5168 C CA . SER D 2 30 ? 18.027 20.316 81.342 1 48.5 30 SER D CA 1
ATOM 5169 C C . SER D 2 30 ? 17.642 20.462 79.861 1 47.9 30 SER D C 1
ATOM 5170 O O . SER D 2 30 ? 16.901 21.377 79.514 1 48.18 30 SER D O 1
ATOM 5173 N N . THR D 2 31 ? 18.139 19.569 78.994 1 46.9 31 THR D N 1
ATOM 5174 C CA . THR D 2 31 ? 17.841 19.58 77.564 1 46.38 31 THR D CA 1
ATOM 5175 C C . THR D 2 31 ? 16.757 18.555 77.162 1 44.82 31 THR D C 1
ATOM 5176 O O . THR D 2 31 ? 16.384 18.505 75.992 1 44.91 31 THR D O 1
ATOM 5180 N N . TYR D 2 32 ? 16.276 17.725 78.103 1 43.27 32 TYR D N 1
ATOM 5181 C CA . TYR D 2 32 ? 15.277 16.708 77.792 1 42.34 32 TYR D CA 1
ATOM 5182 C C . TYR D 2 32 ? 13.868 17.157 78.112 1 40.91 32 TYR D C 1
ATOM 5183 O O . TYR D 2 32 ? 13.652 17.915 79.049 1 41 32 TYR D O 1
ATOM 5192 N N . VAL D 2 33 ? 12.902 16.632 77.364 1 39.48 33 VAL D N 1
ATOM 5193 C CA . VAL D 2 33 ? 11.491 16.84 77.633 1 38.55 33 VAL D CA 1
ATOM 5194 C C . VAL D 2 33 ? 11.124 15.662 78.525 1 37.33 33 VAL D C 1
ATOM 5195 O O . VAL D 2 33 ? 11.29 14.52 78.107 1 37.44 33 VAL D O 1
ATOM 5199 N N . MET D 2 34 ? 10.694 15.919 79.76 1 36.12 34 MET D N 1
ATOM 5200 C CA . MET D 2 34 ? 10.355 14.837 80.676 1 35.31 34 MET D CA 1
ATOM 5201 C C . MET D 2 34 ? 8.867 14.541 80.697 1 34.4 34 MET D C 1
ATOM 5202 O O . MET D 2 34 ? 8.052 15.444 80.546 1 34.43 34 MET D O 1
ATOM 5207 N N . GLY D 2 35 ? 8.524 13.273 80.865 1 33.39 35 GLY D N 1
ATOM 5208 C CA . GLY D 2 35 ? 7.131 12.857 80.884 1 32.82 35 GLY D CA 1
ATOM 5209 C C . GLY D 2 35 ? 6.848 11.643 81.736 1 32.04 35 GLY D C 1
ATOM 5210 O O . GLY D 2 35 ? 7.739 10.843 82.012 1 31.89 35 GLY D O 1
ATOM 5211 N N . TRP D 2 36 ? 5.594 11.504 82.154 1 31.62 36 TRP D N 1
ATOM 5212 C CA . TRP D 2 36 ? 5.14 10.396 82.973 1 31.84 36 TRP D CA 1
ATOM 5213 C C . TRP D 2 36 ? 4.062 9.617 82.24 1 32.3 36 TRP D C 1
ATOM 5214 O O . TRP D 2 36 ? 3.178 10.203 81.624 1 32.25 36 TRP D O 1
ATOM 5225 N N . PHE D 2 37 ? 4.157 8.295 82.283 1 32.64 37 PHE D N 1
ATOM 5226 C CA . PHE D 2 37 ? 3.2 7.38 81.667 1 33.68 37 PHE D CA 1
ATOM 5227 C C . PHE D 2 37 ? 2.753 6.345 82.711 1 34.95 37 PHE D C 1
ATOM 5228 O O . PHE D 2 37 ? 3.429 6.185 83.726 1 34.99 37 PHE D O 1
ATOM 5236 N N . ARG D 2 38 ? 1.615 5.666 82.493 1 35.87 38 ARG D N 1
ATOM 5237 C CA . ARG D 2 38 ? 1.171 4.651 83.455 1 37.37 38 ARG D CA 1
ATOM 5238 C C . ARG D 2 38 ? 0.625 3.408 82.775 1 39.17 38 ARG D C 1
ATOM 5239 O O . ARG D 2 38 ? -0.102 3.494 81.789 1 39.31 38 ARG D O 1
ATOM 5247 N N . GLU D 2 39 ? 1.012 2.244 83.291 1 40.39 39 GLU D N 1
ATOM 5248 C CA . GLU D 2 39 ? 0.574 0.977 82.738 1 42.2 39 GLU D CA 1
ATOM 5249 C C . GLU D 2 39 ? -0.304 0.23 83.723 1 43.51 39 GLU D C 1
ATOM 5250 O O . GLU D 2 39 ? 0.199 -0.371 84.672 1 43.57 39 GLU D O 1
ATOM 5256 N N . ALA D 2 40 ? -1.617 0.286 83.518 1 44.42 40 ALA D N 1
ATOM 5257 C CA . ALA D 2 40 ? -2.548 -0.461 84.355 1 45.77 40 ALA D CA 1
ATOM 5258 C C . ALA D 2 40 ? -2.456 -1.945 83.934 1 47.37 40 ALA D C 1
ATOM 5259 O O . ALA D 2 40 ? -2.164 -2.234 82.765 1 47.48 40 ALA D O 1
ATOM 5261 N N . PRO D 2 41 ? -2.657 -2.908 84.859 1 48.2 41 PRO D N 1
ATOM 5262 C CA . PRO D 2 41 ? -2.559 -4.325 84.465 1 48.77 41 PRO D CA 1
ATOM 5263 C C . PRO D 2 41 ? -3.536 -4.691 83.352 1 49.63 41 PRO D C 1
ATOM 5264 O O . PRO D 2 41 ? -4.726 -4.417 83.458 1 50.17 41 PRO D O 1
ATOM 5268 N N . GLY D 2 42 ? -3.013 -5.239 82.263 1 49.53 42 GLY D N 1
ATOM 5269 C CA . GLY D 2 42 ? -3.836 -5.6 81.116 1 49.86 42 GLY D CA 1
ATOM 5270 C C . GLY D 2 42 ? -4.165 -4.448 80.182 1 49.88 42 GLY D C 1
ATOM 5271 O O . GLY D 2 42 ? -4.743 -4.668 79.115 1 50.12 42 GLY D O 1
ATOM 5272 N N . LYS D 2 43 ? -3.811 -3.212 80.568 1 49.35 43 LYS D N 1
ATOM 5273 C CA . LYS D 2 43 ? -4.065 -2.023 79.762 1 49.46 43 LYS D CA 1
ATOM 5274 C C . LYS D 2 43 ? -2.758 -1.437 79.214 1 49.19 43 LYS D C 1
ATOM 5275 O O . LYS D 2 43 ? -1.701 -1.57 79.837 1 49.44 43 LYS D O 1
ATOM 5281 N N . GLU D 2 44 ? -2.84 -0.762 78.061 1 48.42 44 GLU D N 1
ATOM 5282 C CA . GLU D 2 44 ? -1.676 -0.144 77.426 1 47.9 44 GLU D CA 1
ATOM 5283 C C . GLU D 2 44 ? -1.147 1.056 78.219 1 46.91 44 GLU D C 1
ATOM 5284 O O . GLU D 2 44 ? -1.889 1.654 78.997 1 46.95 44 GLU D O 1
ATOM 5286 N N . ARG D 2 45 ? 0.138 1.395 78.036 1 45.96 45 ARG D N 1
ATOM 5287 C CA . ARG D 2 45 ? 0.726 2.531 78.741 1 45.48 45 ARG D CA 1
ATOM 5288 C C . ARG D 2 45 ? 0.099 3.822 78.235 1 44.1 45 ARG D C 1
ATOM 5289 O O . ARG D 2 45 ? 0.185 4.144 77.048 1 44.04 45 ARG D O 1
ATOM 5297 N N . ASP D 2 46 ? -0.593 4.52 79.137 1 42.74 46 ASP D N 1
ATOM 5298 C CA . ASP D 2 46 ? -1.3 5.76 78.847 1 41.94 46 ASP D CA 1
ATOM 5299 C C . ASP D 2 46 ? -0.472 6.968 79.246 1 40.31 46 ASP D C 1
ATOM 5300 O O . ASP D 2 46 ? 0.309 6.896 80.191 1 40.28 46 ASP D O 1
ATOM 5305 N N . PHE D 2 47 ? -0.685 8.096 78.56 1 38.91 47 PHE D N 1
ATOM 5306 C CA . PHE D 2 47 ? -0.001 9.347 78.863 1 38.01 47 PHE D CA 1
ATOM 5307 C C . PHE D 2 47 ? -0.541 9.929 80.183 1 37.34 47 PHE D C 1
ATOM 5308 O O . PHE D 2 47 ? -1.748 9.91 80.41 1 37.59 47 PHE D O 1
ATOM 5316 N N . VAL D 2 48 ? 0.346 10.417 81.06 1 36.39 48 VAL D N 1
ATOM 5317 C CA . VAL D 2 48 ? -0.081 11.009 82.327 1 36.05 48 VAL D CA 1
ATOM 5318 C C . VAL D 2 48 ? 0.157 12.519 82.314 1 35.37 48 VAL D C 1
ATOM 5319 O O . VAL D 2 48 ? -0.798 13.289 82.386 1 35.36 48 VAL D O 1
ATOM 5323 N N . ALA D 2 49 ? 1.419 12.942 82.169 1 34.66 49 ALA D N 1
ATOM 5324 C CA . ALA D 2 49 ? 1.782 14.35 82.15 1 34.41 49 ALA D CA 1
ATOM 5325 C C . ALA D 2 49 ? 3.098 14.564 81.416 1 33.94 49 ALA D C 1
ATOM 5326 O O . ALA D 2 49 ? 3.922 13.657 81.336 1 33.72 49 ALA D O 1
ATOM 5328 N N . THR D 2 50 ? 3.286 15.756 80.859 1 33.62 50 THR D N 1
ATOM 5329 C CA . THR D 2 50 ? 4.537 16.099 80.193 1 33.95 50 THR D CA 1
ATOM 5330 C C . THR D 2 50 ? 5.001 17.478 80.603 1 34.6 50 THR D C 1
ATOM 5331 O O . THR D 2 50 ? 4.193 18.301 81.033 1 34.74 50 THR D O 1
ATOM 5335 N N . LEU D 2 51 ? 6.303 17.734 80.488 1 34.89 51 LEU D N 1
ATOM 5336 C CA . LEU D 2 51 ? 6.87 18.993 80.931 1 35.83 51 LEU D CA 1
ATOM 5337 C C . LEU D 2 51 ? 7.994 19.48 80.029 1 36.61 51 LEU D C 1
ATOM 5338 O O . LEU D 2 51 ? 8.798 18.677 79.562 1 36.87 51 LEU D O 1
ATOM 5343 N N . SER D 2 52 ? 8.044 20.792 79.773 1 36.9 52 SER D N 1
ATOM 5344 C CA . SER D 2 52 ? 9.073 21.411 78.939 1 37.91 52 SER D CA 1
ATOM 5345 C C . SER D 2 52 ? 10.458 21.376 79.602 1 38.65 52 SER D C 1
ATOM 5346 O O . SER D 2 52 ? 10.558 21.168 80.809 1 38.78 52 SER D O 1
ATOM 5349 N N . ARG D 2 53 ? 11.523 21.596 78.814 1 39.01 53 ARG D N 1
ATOM 5350 C CA . ARG D 2 53 ? 12.913 21.524 79.267 1 39.62 53 ARG D CA 1
ATOM 5351 C C . ARG D 2 53 ? 13.237 22.363 80.502 1 39.97 53 ARG D C 1
ATOM 5352 O O . ARG D 2 53 ? 14.098 21.985 81.295 1 40.22 53 ARG D O 1
ATOM 5360 N N . GLY D 2 54 ? 12.552 23.481 80.658 1 39.82 54 GLY D N 1
ATOM 5361 C CA . GLY D 2 54 ? 12.755 24.351 81.809 1 40.07 54 GLY D CA 1
ATOM 5362 C C . GLY D 2 54 ? 11.776 24.101 82.94 1 39.96 54 GLY D C 1
ATOM 5363 O O . GLY D 2 54 ? 12.093 24.34 84.108 1 39.95 54 GLY D O 1
ATOM 5364 N N . GLY D 2 55 ? 10.579 23.639 82.591 1 39.66 55 GLY D N 1
ATOM 5365 C CA . GLY D 2 55 ? 9.541 23.337 83.565 1 39.74 55 GLY D CA 1
ATOM 5366 C C . GLY D 2 55 ? 8.395 24.326 83.625 1 39.64 55 GLY D C 1
ATOM 5367 O O . GLY D 2 55 ? 7.534 24.211 84.5 1 39.79 55 GLY D O 1
ATOM 5368 N N . ALA D 2 56 ? 8.359 25.299 82.705 1 39.27 56 ALA D N 1
ATOM 5369 C CA . ALA D 2 56 ? 7.304 26.308 82.699 1 39.35 56 ALA D CA 1
ATOM 5370 C C . ALA D 2 56 ? 6.049 25.907 81.911 1 39 56 ALA D C 1
ATOM 5371 O O . ALA D 2 56 ? 5.005 26.537 82.073 1 39.26 56 ALA D O 1
ATOM 5373 N N . VAL D 2 57 ? 6.144 24.886 81.052 1 38.32 57 VAL D N 1
ATOM 5374 C CA . VAL D 2 57 ? 4.989 24.455 80.258 1 38.2 57 VAL D CA 1
ATOM 5375 C C . VAL D 2 57 ? 4.578 23.037 80.624 1 37.62 57 VAL D C 1
ATOM 5376 O O . VAL D 2 57 ? 5.277 22.089 80.277 1 37.58 57 VAL D O 1
ATOM 5380 N N . THR D 2 58 ? 3.448 22.894 81.329 1 37.07 58 THR D N 1
ATOM 5381 C CA . THR D 2 58 ? 2.942 21.592 81.753 1 36.98 58 THR D CA 1
ATOM 5382 C C . THR D 2 58 ? 1.728 21.166 80.922 1 36.54 58 THR D C 1
ATOM 5383 O O . THR D 2 58 ? 0.938 22.011 80.511 1 36.88 58 THR D O 1
ATOM 5387 N N . TYR D 2 59 ? 1.568 19.865 80.694 1 35.59 59 TYR D N 1
ATOM 5388 C CA . TYR D 2 59 ? 0.406 19.342 79.983 1 35.47 59 TYR D CA 1
ATOM 5389 C C . TYR D 2 59 ? -0.065 18.074 80.67 1 35.1 59 TYR D C 1
ATOM 5390 O O . TYR D 2 59 ? 0.761 17.249 81.054 1 35.24 59 TYR D O 1
ATOM 5399 N N . TYR D 2 60 ? -1.384 17.917 80.843 1 34.4 60 TYR D N 1
ATOM 5400 C CA . TYR D 2 60 ? -1.922 16.762 81.552 1 34.14 60 TYR D CA 1
ATOM 5401 C C . TYR D 2 60 ? -3.022 16.035 80.794 1 33.92 60 TYR D C 1
ATOM 5402 O O . TYR D 2 60 ? -3.717 16.631 79.976 1 34.12 60 TYR D O 1
ATOM 5411 N N . ALA D 2 61 ? -3.212 14.751 81.108 1 33.42 61 ALA D N 1
ATOM 5412 C CA . ALA D 2 61 ? -4.31 13.974 80.552 1 33.54 61 ALA D CA 1
ATOM 5413 C C . ALA D 2 61 ? -5.6 14.401 81.279 1 33.63 61 ALA D C 1
ATOM 5414 O O . ALA D 2 61 ? -5.545 14.832 82.435 1 33.8 61 ALA D O 1
ATOM 5416 N N . ASP D 2 62 ? -6.753 14.281 80.616 1 33.43 62 ASP D N 1
ATOM 5417 C CA . ASP D 2 62 ? -8.027 14.676 81.216 1 33.81 62 ASP D CA 1
ATOM 5418 C C . ASP D 2 62 ? -8.382 13.908 82.491 1 33.77 62 ASP D C 1
ATOM 5419 O O . ASP D 2 62 ? -9.091 14.439 83.344 1 34.02 62 ASP D O 1
ATOM 5424 N N . SER D 2 63 ? -7.886 12.676 82.632 1 33.33 63 SER D N 1
ATOM 5425 C CA . SER D 2 63 ? -8.177 11.859 83.806 1 33.46 63 SER D CA 1
ATOM 5426 C C . SER D 2 63 ? -7.409 12.283 85.057 1 33.18 63 SER D C 1
ATOM 5427 O O . SER D 2 63 ? -7.86 12.002 86.17 1 33.41 63 SER D O 1
ATOM 5430 N N . VAL D 2 64 ? -6.254 12.943 84.89 1 32.62 64 VAL D N 1
ATOM 5431 C CA . VAL D 2 64 ? -5.46 13.38 86.045 1 32.65 64 VAL D CA 1
ATOM 5432 C C . VAL D 2 64 ? -5.342 14.902 86.188 1 32.36 64 VAL D C 1
ATOM 5433 O O . VAL D 2 64 ? -4.638 15.364 87.079 1 32.24 64 VAL D O 1
ATOM 5437 N N . LYS D 2 65 ? -6.006 15.677 85.321 1 32.14 65 LYS D N 1
ATOM 5438 C CA . LYS D 2 65 ? -5.953 17.134 85.375 1 32.34 65 LYS D CA 1
ATOM 5439 C C . LYS D 2 65 ? -6.653 17.657 86.633 1 32.42 65 LYS D C 1
ATOM 5440 O O . LYS D 2 65 ? -7.742 17.2 86.98 1 32.57 65 LYS D O 1
ATOM 5446 N N . GLY D 2 66 ? -5.997 18.572 87.331 1 32.1 66 GLY D N 1
ATOM 5447 C CA . GLY D 2 66 ? -6.523 19.125 88.571 1 32.41 66 GLY D CA 1
ATOM 5448 C C . GLY D 2 66 ? -6.147 18.34 89.816 1 32.41 66 GLY D C 1
ATOM 5449 O O . GLY D 2 66 ? -6.337 18.823 90.932 1 32.56 66 GLY D O 1
ATOM 5450 N N . ARG D 2 67 ? -5.618 17.121 89.647 1 32.26 67 ARG D N 1
ATOM 5451 C CA . ARG D 2 67 ? -5.22 16.272 90.764 1 32.56 67 ARG D CA 1
ATOM 5452 C C . ARG D 2 67 ? -3.717 16.027 90.764 1 32.7 67 ARG D C 1
ATOM 5453 O O . ARG D 2 67 ? -3.097 15.987 91.824 1 32.8 67 ARG D O 1
ATOM 5461 N N . PHE D 2 68 ? -3.134 15.846 89.577 1 32.61 68 PHE D N 1
ATOM 5462 C CA . PHE D 2 68 ? -1.705 15.582 89.455 1 33.11 68 PHE D CA 1
ATOM 5463 C C . PHE D 2 68 ? -0.932 16.847 89.076 1 33.69 68 PHE D C 1
ATOM 5464 O O . PHE D 2 68 ? -1.471 17.721 88.398 1 34.02 68 PHE D O 1
ATOM 5472 N N . THR D 2 69 ? 0.33 16.95 89.518 1 33.59 69 THR D N 1
ATOM 5473 C CA . THR D 2 69 ? 1.166 18.103 89.2 1 34.03 69 THR D CA 1
ATOM 5474 C C . THR D 2 69 ? 2.57 17.662 88.823 1 34.14 69 THR D C 1
ATOM 5475 O O . THR D 2 69 ? 3.268 17.077 89.647 1 34.34 69 THR D O 1
ATOM 5479 N N . ILE D 2 70 ? 2.996 17.956 87.593 1 33.99 70 ILE D N 1
ATOM 5480 C CA . ILE D 2 70 ? 4.337 17.605 87.149 1 34.36 70 ILE D CA 1
ATOM 5481 C C . ILE D 2 70 ? 5.265 18.808 87.317 1 34.56 70 ILE D C 1
ATOM 5482 O O . ILE D 2 70 ? 4.892 19.939 86.998 1 34.85 70 ILE D O 1
ATOM 5487 N N . SER D 2 71 ? 6.441 18.57 87.898 1 34.41 71 SER D N 1
ATOM 5488 C CA . SER D 2 71 ? 7.437 19.611 88.148 1 34.98 71 SER D CA 1
ATOM 5489 C C . SER D 2 71 ? 8.86 19.055 87.945 1 35.8 71 SER D C 1
ATOM 5490 O O . SER D 2 71 ? 9.016 17.848 87.793 1 35.6 71 SER D O 1
ATOM 5493 N N . ARG D 2 72 ? 9.886 19.92 87.892 1 36.56 72 ARG D N 1
ATOM 5494 C CA . ARG D 2 72 ? 11.256 19.451 87.691 1 37.79 72 ARG D CA 1
ATOM 5495 C C . ARG D 2 72 ? 12.293 20.337 88.35 1 39.05 72 ARG D C 1
ATOM 5496 O O . ARG D 2 72 ? 12.081 21.537 88.515 1 39.28 72 ARG D O 1
ATOM 5504 N N . ASP D 2 73 ? 13.419 19.739 88.731 1 39.8 73 ASP D N 1
ATOM 5505 C CA . ASP D 2 73 ? 14.531 20.452 89.335 1 41.21 73 ASP D CA 1
ATOM 5506 C C . ASP D 2 73 ? 15.772 20.069 88.548 1 42.39 73 ASP D C 1
ATOM 5507 O O . ASP D 2 73 ? 16.366 19.023 88.806 1 42.45 73 ASP D O 1
ATOM 5512 N N . ASN D 2 74 ? 16.152 20.903 87.572 1 43.17 74 ASN D N 1
ATOM 5513 C CA . ASN D 2 74 ? 17.324 20.652 86.734 1 44.35 74 ASN D CA 1
ATOM 5514 C C . ASN D 2 74 ? 18.634 20.584 87.528 1 45.25 74 ASN D C 1
ATOM 5515 O O . ASN D 2 74 ? 19.585 19.947 87.082 1 45.5 74 ASN D O 1
ATOM 5520 N N . ALA D 2 75 ? 18.668 21.209 88.713 1 45.6 75 ALA D N 1
ATOM 5521 C CA . ALA D 2 75 ? 19.816 21.199 89.613 1 46.63 75 ALA D CA 1
ATOM 5522 C C . ALA D 2 75 ? 20.087 19.794 90.159 1 46.1 75 ALA D C 1
ATOM 5523 O O . ALA D 2 75 ? 21.24 19.449 90.412 1 46.46 75 ALA D O 1
ATOM 5525 N N . LYS D 2 76 ? 19.03 18.992 90.361 1 44.95 76 LYS D N 1
ATOM 5526 C CA . LYS D 2 76 ? 19.172 17.636 90.888 1 44.25 76 LYS D CA 1
ATOM 5527 C C . LYS D 2 76 ? 18.873 16.54 89.857 1 43 76 LYS D C 1
ATOM 5528 O O . LYS D 2 76 ? 18.76 15.376 90.245 1 43.02 76 LYS D O 1
ATOM 5534 N N . ASN D 2 77 ? 18.719 16.899 88.565 1 41.76 77 ASN D N 1
ATOM 5535 C CA . ASN D 2 77 ? 18.407 15.963 87.48 1 41.01 77 ASN D CA 1
ATOM 5536 C C . ASN D 2 77 ? 17.176 15.112 87.796 1 39.71 77 ASN D C 1
ATOM 5537 O O . ASN D 2 77 ? 17.166 13.91 87.529 1 39.93 77 ASN D O 1
ATOM 5542 N N . THR D 2 78 ? 16.144 15.733 88.376 1 38.2 78 THR D N 1
ATOM 5543 C CA . THR D 2 78 ? 14.954 14.998 88.786 1 37.22 78 THR D CA 1
ATOM 5544 C C . THR D 2 78 ? 13.647 15.601 88.26 1 35.94 78 THR D C 1
ATOM 5545 O O . THR D 2 78 ? 13.5 16.818 88.185 1 36.12 78 THR D O 1
ATOM 5549 N N . VAL D 2 79 ? 12.699 14.736 87.902 1 34.49 79 VAL D N 1
ATOM 5550 C CA . VAL D 2 79 ? 11.36 15.13 87.485 1 33.63 79 VAL D CA 1
ATOM 5551 C C . VAL D 2 79 ? 10.377 14.54 88.505 1 32.81 79 VAL D C 1
ATOM 5552 O O . VAL D 2 79 ? 10.57 13.418 88.973 1 32.88 79 VAL D O 1
ATOM 5556 N N . TYR D 2 80 ? 9.376 15.315 88.915 1 32.06 80 TYR D N 1
ATOM 5557 C CA . TYR D 2 80 ? 8.427 14.888 89.934 1 32.11 80 TYR D CA 1
ATOM 5558 C C . TYR D 2 80 ? 6.995 14.789 89.42 1 31.96 80 TYR D C 1
ATOM 5559 O O . TYR D 2 80 ? 6.622 15.452 88.457 1 31.86 80 TYR D O 1
ATOM 5568 N N . LEU D 2 81 ? 6.184 13.989 90.109 1 31.8 81 LEU D N 1
ATOM 5569 C CA . LEU D 2 81 ? 4.773 13.843 89.811 1 32.06 81 LEU D CA 1
ATOM 5570 C C . LEU D 2 81 ? 4.029 13.787 91.141 1 32.49 81 LEU D C 1
ATOM 5571 O O . LEU D 2 81 ? 4.058 12.759 91.817 1 32.68 81 LEU D O 1
ATOM 5576 N N . GLN D 2 82 ? 3.412 14.903 91.546 1 32.46 82 GLN D N 1
ATOM 5577 C CA . GLN D 2 82 ? 2.656 14.946 92.79 1 33.05 82 GLN D CA 1
ATOM 5578 C C . GLN D 2 82 ? 1.256 14.44 92.493 1 33.36 82 GLN D C 1
ATOM 5579 O O . GLN D 2 82 ? 0.571 14.993 91.642 1 33.61 82 GLN D O 1
ATOM 5585 N N . MET D 2 83 ? 0.839 13.383 93.175 1 33.16 83 MET D N 1
ATOM 5586 C CA . MET D 2 83 ? -0.466 12.785 92.946 1 33.5 83 MET D CA 1
ATOM 5587 C C . MET D 2 83 ? -1.394 13.038 94.123 1 33.69 83 MET D C 1
ATOM 5588 O O . MET D 2 83 ? -1.287 12.368 95.142 1 33.86 83 MET D O 1
ATOM 5593 N N . ASP D 2 84 ? -2.298 14.011 93.99 1 33.47 84 ASP D N 1
ATOM 5594 C CA . ASP D 2 84 ? -3.267 14.334 95.036 1 33.78 84 ASP D CA 1
ATOM 5595 C C . ASP D 2 84 ? -4.647 13.751 94.704 1 33.69 84 ASP D C 1
ATOM 5596 O O . ASP D 2 84 ? -4.93 13.472 93.538 1 33.85 84 ASP D O 1
ATOM 5601 N N . SER D 2 85 ? -5.503 13.571 95.728 1 33.33 85 SER D N 1
ATOM 5602 C CA . SER D 2 85 ? -6.857 13.023 95.586 1 33.62 85 SER D CA 1
ATOM 5603 C C . SER D 2 85 ? -6.881 11.709 94.798 1 33.72 85 SER D C 1
ATOM 5604 O O . SER D 2 85 ? -7.667 11.55 93.865 1 34.16 85 SER D O 1
ATOM 5607 N N . LEU D 2 86 ? -5.996 10.778 95.17 1 33.23 86 LEU D N 1
ATOM 5608 C CA . LEU D 2 86 ? -5.862 9.487 94.511 1 33.35 86 LEU D CA 1
ATOM 5609 C C . LEU D 2 86 ? -7.13 8.645 94.513 1 33.64 86 LEU D C 1
ATOM 5610 O O . LEU D 2 86 ? -7.86 8.599 95.499 1 33.81 86 LEU D O 1
ATOM 5615 N N . GLU D 2 87 ? -7.4 8 93.381 1 33.44 87 GLU D N 1
ATOM 5616 C CA . GLU D 2 87 ? -8.565 7.143 93.195 1 33.76 87 GLU D CA 1
ATOM 5617 C C . GLU D 2 87 ? -8.097 5.71 92.915 1 33.67 87 GLU D C 1
ATOM 5618 O O . GLU D 2 87 ? -6.998 5.524 92.39 1 33.78 87 GLU D O 1
ATOM 5624 N N . PRO D 2 88 ? -8.916 4.677 93.204 1 33.34 88 PRO D N 1
ATOM 5625 C CA . PRO D 2 88 ? -8.494 3.299 92.885 1 33.17 88 PRO D CA 1
ATOM 5626 C C . PRO D 2 88 ? -8.136 3.097 91.407 1 32.94 88 PRO D C 1
ATOM 5627 O O . PRO D 2 88 ? -7.33 2.228 91.093 1 33.05 88 PRO D O 1
ATOM 5631 N N . GLU D 2 89 ? -8.697 3.928 90.509 1 32.5 89 GLU D N 1
ATOM 5632 C CA . GLU D 2 89 ? -8.419 3.896 89.07 1 32.5 89 GLU D CA 1
ATOM 5633 C C . GLU D 2 89 ? -6.985 4.342 88.722 1 31.95 89 GLU D C 1
ATOM 5634 O O . GLU D 2 89 ? -6.497 4.04 87.635 1 32.27 89 GLU D O 1
ATOM 5640 N N . ASP D 2 90 ? -6.302 5.039 89.64 1 31.11 90 ASP D N 1
ATOM 5641 C CA . ASP D 2 90 ? -4.918 5.465 89.436 1 30.8 90 ASP D CA 1
ATOM 5642 C C . ASP D 2 90 ? -3.888 4.379 89.788 1 30.37 90 ASP D C 1
ATOM 5643 O O . ASP D 2 90 ? -2.696 4.668 89.795 1 30.29 90 ASP D O 1
ATOM 5648 N N . THR D 2 91 ? -4.337 3.149 90.087 1 29.95 91 THR D N 1
ATOM 5649 C CA . THR D 2 91 ? -3.463 2.029 90.403 1 30.09 91 THR D CA 1
ATOM 5650 C C . THR D 2 91 ? -2.812 1.545 89.123 1 30.33 91 THR D C 1
ATOM 5651 O O . THR D 2 91 ? -3.5 0.992 88.266 1 30.71 91 THR D O 1
ATOM 5655 N N . ALA D 2 92 ? -1.497 1.778 88.967 1 29.72 92 ALA D N 1
ATOM 5656 C CA . ALA D 2 92 ? -0.742 1.402 87.762 1 29.52 92 ALA D CA 1
ATOM 5657 C C . ALA D 2 92 ? 0.791 1.455 88.009 1 28.79 92 ALA D C 1
ATOM 5658 O O . ALA D 2 92 ? 1.216 1.929 89.058 1 28.79 92 ALA D O 1
ATOM 5660 N N . VAL D 2 93 ? 1.618 0.931 87.08 1 28.18 93 VAL D N 1
ATOM 5661 C CA . VAL D 2 93 ? 3.067 1.043 87.194 1 28.14 93 VAL D CA 1
ATOM 5662 C C . VAL D 2 93 ? 3.408 2.333 86.454 1 28.04 93 VAL D C 1
ATOM 5663 O O . VAL D 2 93 ? 3.138 2.435 85.26 1 28.29 93 VAL D O 1
ATOM 5667 N N . TYR D 2 94 ? 3.946 3.329 87.154 1 27.57 94 TYR D N 1
ATOM 5668 C CA . TYR D 2 94 ? 4.267 4.617 86.542 1 27.96 94 TYR D CA 1
ATOM 5669 C C . TYR D 2 94 ? 5.68 4.654 85.974 1 28.88 94 TYR D C 1
ATOM 5670 O O . TYR D 2 94 ? 6.634 4.304 86.657 1 29.01 94 TYR D O 1
ATOM 5679 N N . TYR D 2 95 ? 5.8 5.067 84.708 1 29.62 95 TYR D N 1
ATOM 5680 C CA . TYR D 2 95 ? 7.056 5.13 83.972 1 30.97 95 TYR D CA 1
ATOM 5681 C C . TYR D 2 95 ? 7.501 6.554 83.681 1 31.98 95 TYR D C 1
ATOM 5682 O O . TYR D 2 95 ? 6.705 7.4 83.289 1 31.89 95 TYR D O 1
ATOM 5691 N N . CYS D 2 96 ? 8.794 6.792 83.831 1 32.73 96 CYS D N 1
ATOM 5692 C CA . CYS D 2 96 ? 9.437 8.071 83.585 1 33.98 96 CYS D CA 1
ATOM 5693 C C . CYS D 2 96 ? 10.117 7.997 82.213 1 34.57 96 CYS D C 1
ATOM 5694 O O . CYS D 2 96 ? 10.734 6.982 81.884 1 34.53 96 CYS D O 1
ATOM 5697 N N . ALA D 2 97 ? 9.998 9.061 81.411 1 34.88 97 ALA D N 1
ATOM 5698 C CA . ALA D 2 97 ? 10.581 9.068 80.076 1 35.64 97 ALA D CA 1
ATOM 5699 C C . ALA D 2 97 ? 11.239 10.396 79.68 1 36.4 97 ALA D C 1
ATOM 5700 O O . ALA D 2 97 ? 10.738 11.465 80.022 1 36.32 97 ALA D O 1
ATOM 5702 N N . ALA D 2 98 ? 12.366 10.321 78.955 1 36.94 98 ALA D N 1
ATOM 5703 C CA . ALA D 2 98 ? 13.103 11.505 78.516 1 37.96 98 ALA D CA 1
ATOM 5704 C C . ALA D 2 98 ? 13.136 11.618 76.995 1 39.18 98 ALA D C 1
ATOM 5705 O O . ALA D 2 98 ? 13.38 10.631 76.307 1 39.44 98 ALA D O 1
ATOM 5707 N N . ARG D 2 99 ? 12.925 12.825 76.472 1 39.84 99 ARG D N 1
ATOM 5708 C CA . ARG D 2 99 ? 12.947 13.074 75.034 1 41.09 99 ARG D CA 1
ATOM 5709 C C . ARG D 2 99 ? 14.086 14.04 74.69 1 42 99 ARG D C 1
ATOM 5710 O O . ARG D 2 99 ? 14.005 15.211 75.059 1 42.04 99 ARG D O 1
ATOM 5718 N N . ASP D 2 100 ? 15.169 13.559 74.047 1 42.49 100 ASP D N 1
ATOM 5719 C CA . ASP D 2 100 ? 16.263 14.465 73.667 1 43.46 100 ASP D CA 1
ATOM 5720 C C . ASP D 2 100 ? 16.106 15.044 72.249 1 44.06 100 ASP D C 1
ATOM 5721 O O . ASP D 2 100 ? 16.918 15.869 71.838 1 44.45 100 ASP D O 1
ATOM 5726 N N . ARG D 2 101 ? 15.073 14.62 71.505 1 43.96 101 ARG D N 1
ATOM 5727 C CA . ARG D 2 101 ? 14.81 15.148 70.176 1 44.33 101 ARG D CA 1
ATOM 5728 C C . ARG D 2 101 ? 14.188 16.533 70.294 1 44.7 101 ARG D C 1
ATOM 5729 O O . ARG D 2 101 ? 13.456 16.809 71.246 1 44.62 101 ARG D O 1
ATOM 5737 N N . LEU D 2 102 ? 14.501 17.406 69.337 1 44.86 102 LEU D N 1
ATOM 5738 C CA . LEU D 2 102 ? 14.027 18.785 69.316 1 45.28 102 LEU D CA 1
ATOM 5739 C C . LEU D 2 102 ? 12.504 18.888 69.398 1 44.99 102 LEU D C 1
ATOM 5740 O O . LEU D 2 102 ? 11.793 18.123 68.751 1 45.03 102 LEU D O 1
ATOM 5745 N N . GLY D 2 103 ? 12.026 19.814 70.219 1 44.5 103 GLY D N 1
ATOM 5746 C CA . GLY D 2 103 ? 10.602 20.029 70.412 1 44.55 103 GLY D CA 1
ATOM 5747 C C . GLY D 2 103 ? 10.02 19.16 71.505 1 44.19 103 GLY D C 1
ATOM 5748 O O . GLY D 2 103 ? 10.751 18.608 72.324 1 44.16 103 GLY D O 1
ATOM 5749 N N . GLY D 2 104 ? 8.705 19.026 71.511 1 43.76 104 GLY D N 1
ATOM 5750 C CA . GLY D 2 104 ? 8.01 18.206 72.491 1 43.69 104 GLY D CA 1
ATOM 5751 C C . GLY D 2 104 ? 7.473 18.955 73.693 1 43.33 104 GLY D C 1
ATOM 5752 O O . GLY D 2 104 ? 6.902 18.331 74.588 1 43.39 104 GLY D O 1
ATOM 5753 N N . ALA D 2 105 ? 7.641 20.292 73.729 1 42.88 105 ALA D N 1
ATOM 5754 C CA . ALA D 2 105 ? 7.177 21.129 74.837 1 42.72 105 ALA D CA 1
ATOM 5755 C C . ALA D 2 105 ? 5.655 21.141 74.942 1 42.38 105 ALA D C 1
ATOM 5756 O O . ALA D 2 105 ? 4.984 21.918 74.267 1 42.59 105 ALA D O 1
ATOM 5758 N N . GLY D 2 106 ? 5.135 20.259 75.784 1 41.76 106 GLY D N 1
ATOM 5759 C CA . GLY D 2 106 ? 3.709 20.079 76.021 1 41.7 106 GLY D CA 1
ATOM 5760 C C . GLY D 2 106 ? 2.986 19.246 74.979 1 41.43 106 GLY D C 1
ATOM 5761 O O . GLY D 2 106 ? 1.816 18.913 75.159 1 41.57 106 GLY D O 1
ATOM 5762 N N . THR D 2 107 ? 3.661 18.908 73.876 1 40.92 107 THR D N 1
ATOM 5763 C CA . THR D 2 107 ? 3.045 18.167 72.787 1 40.8 107 THR D CA 1
ATOM 5764 C C . THR D 2 107 ? 3.475 16.693 72.716 1 40.4 107 THR D C 1
ATOM 5765 O O . THR D 2 107 ? 2.858 15.927 71.984 1 40.68 107 THR D O 1
ATOM 5769 N N . ALA D 2 108 ? 4.5 16.285 73.474 1 39.75 108 ALA D N 1
ATOM 5770 C CA . ALA D 2 108 ? 5.005 14.909 73.492 1 39.89 108 ALA D CA 1
ATOM 5771 C C . ALA D 2 108 ? 4.085 14.023 74.353 1 39.8 108 ALA D C 1
ATOM 5772 O O . ALA D 2 108 ? 4.386 13.754 75.521 1 39.66 108 ALA D O 1
ATOM 5774 N N . THR D 2 109 ? 2.943 13.601 73.786 1 39.64 109 THR D N 1
ATOM 5775 C CA . THR D 2 109 ? 1.958 12.804 74.531 1 39.88 109 THR D CA 1
ATOM 5776 C C . THR D 2 109 ? 1.86 11.332 74.105 1 40.03 109 THR D C 1
ATOM 5777 O O . THR D 2 109 ? 0.924 10.637 74.501 1 40.11 109 THR D O 1
ATOM 5781 N N . PHE D 2 110 ? 2.807 10.865 73.292 1 40 110 PHE D N 1
ATOM 5782 C CA . PHE D 2 110 ? 2.837 9.483 72.811 1 40.43 110 PHE D CA 1
ATOM 5783 C C . PHE D 2 110 ? 4.094 8.79 73.385 1 40.38 110 PHE D C 1
ATOM 5784 O O . PHE D 2 110 ? 5.111 9.447 73.613 1 40.44 110 PHE D O 1
ATOM 5792 N N . TRP D 2 111 ? 4.036 7.467 73.584 1 40.15 111 TRP D N 1
ATOM 5793 C CA . TRP D 2 111 ? 5.173 6.697 74.1 1 40.43 111 TRP D CA 1
ATOM 5794 C C . TRP D 2 111 ? 6.363 6.704 73.117 1 40.5 111 TRP D C 1
ATOM 5795 O O . TRP D 2 111 ? 7.518 6.718 73.542 1 40.78 111 TRP D O 1
ATOM 5806 N N . GLY D 2 112 ? 6.063 6.733 71.821 1 40.01 112 GLY D N 1
ATOM 5807 C CA . GLY D 2 112 ? 7.06 6.773 70.758 1 40.03 112 GLY D CA 1
ATOM 5808 C C . GLY D 2 112 ? 7.782 8.1 70.627 1 39.65 112 GLY D C 1
ATOM 5809 O O . GLY D 2 112 ? 8.82 8.178 69.97 1 39.82 112 GLY D O 1
ATOM 5810 N N . ASP D 2 113 ? 7.252 9.156 71.257 1 39.09 113 ASP D N 1
ATOM 5811 C CA . ASP D 2 113 ? 7.884 10.475 71.252 1 39.14 113 ASP D CA 1
ATOM 5812 C C . ASP D 2 113 ? 9.081 10.576 72.207 1 39.01 113 ASP D C 1
ATOM 5813 O O . ASP D 2 113 ? 9.727 11.615 72.241 1 38.86 113 ASP D O 1
ATOM 5818 N N . TYR D 2 114 ? 9.375 9.528 72.983 1 38.85 114 TYR D N 1
ATOM 5819 C CA . TYR D 2 114 ? 10.477 9.557 73.938 1 39.18 114 TYR D CA 1
ATOM 5820 C C . TYR D 2 114 ? 11.627 8.638 73.535 1 39.41 114 TYR D C 1
ATOM 5821 O O . TYR D 2 114 ? 11.451 7.741 72.713 1 39.59 114 TYR D O 1
ATOM 5830 N N . ASP D 2 115 ? 12.818 8.892 74.077 1 39.32 115 ASP D N 1
ATOM 5831 C CA . ASP D 2 115 ? 14.004 8.128 73.718 1 39.69 115 ASP D CA 1
ATOM 5832 C C . ASP D 2 115 ? 14.52 7.259 74.849 1 39.7 115 ASP D C 1
ATOM 5833 O O . ASP D 2 115 ? 15.073 6.19 74.592 1 40.01 115 ASP D O 1
ATOM 5838 N N . TYR D 2 116 ? 14.372 7.718 76.094 1 39.24 116 TYR D N 1
ATOM 5839 C CA . TYR D 2 116 ? 14.846 6.959 77.247 1 39.47 116 TYR D CA 1
ATOM 5840 C C . TYR D 2 116 ? 13.699 6.631 78.196 1 39.18 116 TYR D C 1
ATOM 5841 O O . TYR D 2 116 ? 12.79 7.438 78.359 1 39.12 116 TYR D O 1
ATOM 5850 N N . TRP D 2 117 ? 13.733 5.445 78.818 1 38.83 117 TRP D N 1
ATOM 5851 C CA . TRP D 2 117 ? 12.679 5.029 79.739 1 38.76 117 TRP D CA 1
ATOM 5852 C C . TRP D 2 117 ? 13.22 4.47 81.053 1 38.41 117 TRP D C 1
ATOM 5853 O O . TRP D 2 117 ? 14.347 3.978 81.11 1 38.62 117 TRP D O 1
ATOM 5864 N N . GLY D 2 118 ? 12.407 4.557 82.101 1 37.73 118 GLY D N 1
ATOM 5865 C CA . GLY D 2 118 ? 12.756 4.027 83.409 1 37.73 118 GLY D CA 1
ATOM 5866 C C . GLY D 2 118 ? 12.246 2.611 83.614 1 37.53 118 GLY D C 1
ATOM 5867 O O . GLY D 2 118 ? 11.553 2.057 82.756 1 37.39 118 GLY D O 1
ATOM 5868 N N . GLN D 2 119 ? 12.575 2.02 84.766 1 37.38 119 GLN D N 1
ATOM 5869 C CA . GLN D 2 119 ? 12.183 0.654 85.115 1 37.58 119 GLN D CA 1
ATOM 5870 C C . GLN D 2 119 ? 10.699 0.517 85.495 1 36.79 119 GLN D C 1
ATOM 5871 O O . GLN D 2 119 ? 10.109 -0.545 85.302 1 37.11 119 GLN D O 1
ATOM 5877 N N . GLY D 2 120 ? 10.128 1.581 86.044 1 35.61 120 GLY D N 1
ATOM 5878 C CA . GLY D 2 120 ? 8.747 1.616 86.51 1 35.04 120 GLY D CA 1
ATOM 5879 C C . GLY D 2 120 ? 8.615 1.567 88.025 1 34.16 120 GLY D C 1
ATOM 5880 O O . GLY D 2 120 ? 9.381 0.875 88.7 1 34.43 120 GLY D O 1
ATOM 5881 N N . THR D 2 121 ? 7.644 2.303 88.577 1 32.95 121 THR D N 1
ATOM 5882 C CA . THR D 2 121 ? 7.397 2.293 90.02 1 32.57 121 THR D CA 1
ATOM 5883 C C . THR D 2 121 ? 5.941 1.94 90.297 1 31.6 121 THR D C 1
ATOM 5884 O O . THR D 2 121 ? 5.045 2.514 89.684 1 31.49 121 THR D O 1
ATOM 5888 N N . GLN D 2 122 ? 5.702 0.976 91.191 1 30.58 122 GLN D N 1
ATOM 5889 C CA . GLN D 2 122 ? 4.341 0.539 91.49 1 30.22 122 GLN D CA 1
ATOM 5890 C C . GLN D 2 122 ? 3.566 1.501 92.396 1 29.66 122 GLN D C 1
ATOM 5891 O O . GLN D 2 122 ? 4.048 1.885 93.456 1 29.77 122 GLN D O 1
ATOM 5897 N N . VAL D 2 123 ? 2.365 1.892 91.959 1 29.27 123 VAL D N 1
ATOM 5898 C CA . VAL D 2 123 ? 1.473 2.774 92.703 1 29.95 123 VAL D CA 1
ATOM 5899 C C . VAL D 2 123 ? 0.133 2.062 92.866 1 31.44 123 VAL D C 1
ATOM 5900 O O . VAL D 2 123 ? -0.501 1.718 91.873 1 31.75 123 VAL D O 1
ATOM 5904 N N . THR D 2 124 ? -0.295 1.827 94.108 1 32.05 124 THR D N 1
ATOM 5905 C CA . THR D 2 124 ? -1.553 1.141 94.382 1 32.99 124 THR D CA 1
ATOM 5906 C C . THR D 2 124 ? -2.467 1.971 95.269 1 33.79 124 THR D C 1
ATOM 5907 O O . THR D 2 124 ? -2.056 2.417 96.335 1 34.14 124 THR D O 1
ATOM 5911 N N . VAL D 2 125 ? -3.706 2.186 94.827 1 34.04 125 VAL D N 1
ATOM 5912 C CA . VAL D 2 125 ? -4.682 2.94 95.598 1 34.92 125 VAL D CA 1
ATOM 5913 C C . VAL D 2 125 ? -5.832 2.001 95.928 1 35.96 125 VAL D C 1
ATOM 5914 O O . VAL D 2 125 ? -6.432 1.421 95.019 1 35.99 125 VAL D O 1
ATOM 5918 N N . SER D 2 126 ? -6.121 1.817 97.223 1 36.43 126 SER D N 1
ATOM 5919 C CA . SER D 2 126 ? -7.191 0.915 97.642 1 37.65 126 SER D CA 1
ATOM 5920 C C . SER D 2 126 ? -8.425 1.661 98.128 1 38.9 126 SER D C 1
ATOM 5921 O O . SER D 2 126 ? -8.309 2.776 98.632 1 39.17 126 SER D O 1
ATOM 5924 N N . SER D 2 127 ? -9.606 1.045 97.985 1 39.56 127 SER D N 1
ATOM 5925 C CA . SER D 2 127 ? -10.873 1.645 98.403 1 40.67 127 SER D CA 1
ATOM 5926 C C . SER D 2 127 ? -10.968 1.816 99.919 1 41.46 127 SER D C 1
ATOM 5927 O O . SER D 2 127 ? -10.75 0.866 100.667 1 41.94 127 SER D O 1
ATOM 5930 N N . GLN E 2 1 ? 2.254 -12.115 21.307 1 52.07 1 GLN E N 1
ATOM 5931 C CA . GLN E 2 1 ? 3.644 -12.448 21.004 1 52.33 1 GLN E CA 1
ATOM 5932 C C . GLN E 2 1 ? 3.907 -12.414 19.493 1 52.33 1 GLN E C 1
ATOM 5933 O O . GLN E 2 1 ? 3.117 -12.95 18.719 1 52.81 1 GLN E O 1
ATOM 5935 N N . VAL E 2 2 ? 5.015 -11.788 19.076 1 51.56 2 VAL E N 1
ATOM 5936 C CA . VAL E 2 2 ? 5.378 -11.68 17.662 1 51.34 2 VAL E CA 1
ATOM 5937 C C . VAL E 2 2 ? 6.017 -12.972 17.162 1 51.03 2 VAL E C 1
ATOM 5938 O O . VAL E 2 2 ? 6.941 -13.482 17.79 1 51.06 2 VAL E O 1
ATOM 5942 N N . GLN E 2 3 ? 5.525 -13.503 16.038 1 50.66 3 GLN E N 1
ATOM 5943 C CA . GLN E 2 3 ? 6.037 -14.741 15.468 1 50.85 3 GLN E CA 1
ATOM 5944 C C . GLN E 2 3 ? 6.926 -14.485 14.255 1 50.3 3 GLN E C 1
ATOM 5945 O O . GLN E 2 3 ? 6.549 -13.725 13.368 1 50.28 3 GLN E O 1
ATOM 5951 N N . LEU E 2 4 ? 8.103 -15.124 14.215 1 49.72 4 LEU E N 1
ATOM 5952 C CA . LEU E 2 4 ? 9.038 -14.997 13.1 1 49.62 4 LEU E CA 1
ATOM 5953 C C . LEU E 2 4 ? 9.184 -16.358 12.427 1 49.66 4 LEU E C 1
ATOM 5954 O O . LEU E 2 4 ? 9.498 -17.336 13.101 1 49.97 4 LEU E O 1
ATOM 5959 N N . VAL E 2 5 ? 8.934 -16.439 11.116 1 49.3 5 VAL E N 1
ATOM 5960 C CA . VAL E 2 5 ? 9.038 -17.706 10.395 1 49.67 5 VAL E CA 1
ATOM 5961 C C . VAL E 2 5 ? 10.057 -17.625 9.264 1 49.63 5 VAL E C 1
ATOM 5962 O O . VAL E 2 5 ? 9.896 -16.818 8.353 1 49.67 5 VAL E O 1
ATOM 5966 N N . GLU E 2 6 ? 11.099 -18.465 9.313 1 49.45 6 GLU E N 1
ATOM 5967 C CA . GLU E 2 6 ? 12.127 -18.485 8.278 1 49.74 6 GLU E CA 1
ATOM 5968 C C . GLU E 2 6 ? 11.824 -19.499 7.199 1 50 6 GLU E C 1
ATOM 5969 O O . GLU E 2 6 ? 11.268 -20.561 7.464 1 50.25 6 GLU E O 1
ATOM 5975 N N . SER E 2 7 ? 12.233 -19.177 5.983 1 49.85 7 SER E N 1
ATOM 5976 C CA . SER E 2 7 ? 12.085 -20.033 4.817 1 50.35 7 SER E CA 1
ATOM 5977 C C . SER E 2 7 ? 13.261 -19.789 3.875 1 50.66 7 SER E C 1
ATOM 5978 O O . SER E 2 7 ? 13.891 -18.725 3.909 1 50.65 7 SER E O 1
ATOM 5981 N N . GLY E 2 8 ? 13.552 -20.781 3.054 1 50.82 8 GLY E N 1
ATOM 5982 C CA . GLY E 2 8 ? 14.745 -20.741 2.248 1 51.49 8 GLY E CA 1
ATOM 5983 C C . GLY E 2 8 ? 15.776 -21.47 3.092 1 52.01 8 GLY E C 1
ATOM 5984 O O . GLY E 2 8 ? 15.683 -21.57 4.33 1 52.13 8 GLY E O 1
ATOM 5985 N N . GLY E 2 9 ? 16.751 -21.985 2.425 1 52.13 9 GLY E N 1
ATOM 5986 C CA . GLY E 2 9 ? 17.775 -22.783 3.062 1 52.67 9 GLY E CA 1
ATOM 5987 C C . GLY E 2 9 ? 17.872 -24.101 2.332 1 53.15 9 GLY E C 1
ATOM 5988 O O . GLY E 2 9 ? 17.199 -24.319 1.316 1 53.34 9 GLY E O 1
ATOM 5989 N N . GLY E 2 10 ? 18.753 -24.969 2.802 1 53.27 10 GLY E N 1
ATOM 5990 C CA . GLY E 2 10 ? 18.947 -26.268 2.17 1 53.9 10 GLY E CA 1
ATOM 5991 C C . GLY E 2 10 ? 20.392 -26.688 2.046 1 54.3 10 GLY E C 1
ATOM 5992 O O . GLY E 2 10 ? 21.226 -26.288 2.855 1 54.37 10 GLY E O 1
ATOM 5993 N N . LEU E 2 11 ? 20.696 -27.51 1.039 1 54.41 11 LEU E N 1
ATOM 5994 C CA . LEU E 2 11 ? 22.037 -28.039 0.829 1 54.96 11 LEU E C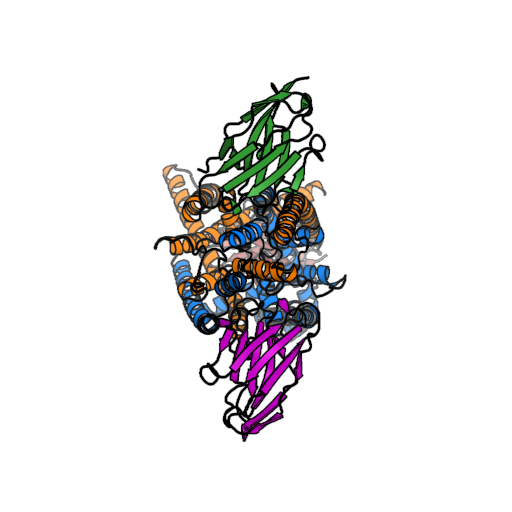A 1
ATOM 5995 C C . LEU E 2 11 ? 22.568 -27.639 -0.54 1 55.33 11 LEU E C 1
ATOM 5996 O O . LEU E 2 11 ? 21.951 -27.95 -1.557 1 55.54 11 LEU E O 1
ATOM 6001 N N . VAL E 2 12 ? 23.712 -26.946 -0.566 1 55.23 12 VAL E N 1
ATOM 6002 C CA . VAL E 2 12 ? 24.34 -26.489 -1.804 1 55.6 12 VAL E CA 1
ATOM 6003 C C . VAL E 2 12 ? 25.839 -26.79 -1.828 1 55.64 12 VAL E C 1
ATOM 6004 O O . VAL E 2 12 ? 26.459 -26.952 -0.777 1 55.79 12 VAL E O 1
ATOM 6008 N N . GLN E 2 13 ? 26.428 -26.831 -3.031 1 55.34 13 GLN E N 1
ATOM 6009 C CA . GLN E 2 13 ? 27.86 -27.052 -3.191 1 55.61 13 GLN E CA 1
ATOM 6010 C C . GLN E 2 13 ? 28.64 -25.766 -2.874 1 55.39 13 GLN E C 1
ATOM 6011 O O . GLN E 2 13 ? 28.063 -24.677 -2.874 1 55.36 13 GLN E O 1
ATOM 6013 N N . ALA E 2 14 ? 29.947 -25.891 -2.593 1 55.06 14 ALA E N 1
ATOM 6014 C CA . ALA E 2 14 ? 30.783 -24.727 -2.3 1 55.08 14 ALA E CA 1
ATOM 6015 C C . ALA E 2 14 ? 30.85 -23.795 -3.505 1 54.68 14 ALA E C 1
ATOM 6016 O O . ALA E 2 14 ? 31.057 -24.245 -4.63 1 54.88 14 ALA E O 1
ATOM 6018 N N . GLY E 2 15 ? 30.633 -22.513 -3.259 1 54 15 GLY E N 1
ATOM 6019 C CA . GLY E 2 15 ? 30.625 -21.501 -4.307 1 53.93 15 GLY E CA 1
ATOM 6020 C C . GLY E 2 15 ? 29.235 -21.071 -4.745 1 53.29 15 GLY E C 1
ATOM 6021 O O . GLY E 2 15 ? 29.075 -20.011 -5.354 1 53.3 15 GLY E O 1
ATOM 6022 N N . GLY E 2 16 ? 28.232 -21.89 -4.439 1 52.57 16 GLY E N 1
ATOM 6023 C CA . GLY E 2 16 ? 26.848 -21.617 -4.799 1 52.3 16 GLY E CA 1
ATOM 6024 C C . GLY E 2 16 ? 26.196 -20.526 -3.975 1 51.61 16 GLY E C 1
ATOM 6025 O O . GLY E 2 16 ? 26.826 -19.943 -3.09 1 51.69 16 GLY E O 1
ATOM 6026 N N . SER E 2 17 ? 24.921 -20.24 -4.26 1 50.76 17 SER E N 1
ATOM 6027 C CA . SER E 2 17 ? 24.199 -19.197 -3.545 1 50.36 17 SER E CA 1
ATOM 6028 C C . SER E 2 17 ? 22.879 -19.666 -2.949 1 49.65 17 SER E C 1
ATOM 6029 O O . SER E 2 17 ? 22.313 -20.665 -3.387 1 49.82 17 SER E O 1
ATOM 6032 N N . LEU E 2 18 ? 22.403 -18.942 -1.93 1 48.76 18 LEU E N 1
ATOM 6033 C CA . LEU E 2 18 ? 21.144 -19.197 -1.231 1 48.47 18 LEU E CA 1
ATOM 6034 C C . LEU E 2 18 ? 20.472 -17.871 -0.869 1 47.84 18 LEU E C 1
ATOM 6035 O O . LEU E 2 18 ? 21.142 -16.845 -0.807 1 48.05 18 LEU E O 1
ATOM 6040 N N . ARG E 2 19 ? 19.154 -17.883 -0.635 1 47.01 19 ARG E N 1
ATOM 6041 C CA . ARG E 2 19 ? 18.417 -16.671 -0.28 1 46.66 19 ARG E CA 1
ATOM 6042 C C . ARG E 2 19 ? 17.415 -16.973 0.831 1 45.88 19 ARG E C 1
ATOM 6043 O O . ARG E 2 19 ? 16.409 -17.638 0.586 1 46 19 ARG E O 1
ATOM 6051 N N . LEU E 2 20 ? 17.694 -16.512 2.053 1 44.99 20 LEU E N 1
ATOM 6052 C CA . LEU E 2 20 ? 16.798 -16.754 3.18 1 44.68 20 LEU E CA 1
ATOM 6053 C C . LEU E 2 20 ? 15.788 -15.62 3.318 1 44.15 20 LEU E C 1
ATOM 6054 O O . LEU E 2 20 ? 16.078 -14.478 2.978 1 44.1 20 LEU E O 1
ATOM 6059 N N . SER E 2 21 ? 14.61 -15.933 3.843 1 43.66 21 SER E N 1
ATOM 6060 C CA . SER E 2 21 ? 13.574 -14.933 4.094 1 43.57 21 SER E CA 1
ATOM 6061 C C . SER E 2 21 ? 12.916 -15.203 5.449 1 43.29 21 SER E C 1
ATOM 6062 O O . SER E 2 21 ? 12.836 -16.351 5.88 1 43.28 21 SER E O 1
ATOM 6065 N N . CYS E 2 22 ? 12.462 -14.148 6.126 1 42.82 22 CYS E N 1
ATOM 6066 C CA . CYS E 2 22 ? 11.838 -14.289 7.434 1 42.8 22 CYS E CA 1
ATOM 6067 C C . CYS E 2 22 ? 10.583 -13.427 7.517 1 42.73 22 CYS E C 1
ATOM 6068 O O . CYS E 2 22 ? 10.675 -12.204 7.59 1 42.83 22 CYS E O 1
ATOM 6071 N N . ALA E 2 23 ? 9.411 -14.063 7.512 1 42.35 23 ALA E N 1
ATOM 6072 C CA . ALA E 2 23 ? 8.146 -13.341 7.605 1 42.26 23 ALA E CA 1
ATOM 6073 C C . ALA E 2 23 ? 7.764 -13.111 9.062 1 41.91 23 ALA E C 1
ATOM 6074 O O . ALA E 2 23 ? 7.9 -14.011 9.884 1 42.09 23 ALA E O 1
ATOM 6076 N N . ALA E 2 24 ? 7.288 -11.91 9.382 1 41.4 24 ALA E N 1
ATOM 6077 C CA . ALA E 2 24 ? 6.883 -11.578 10.742 1 41.51 24 ALA E CA 1
ATOM 6078 C C . ALA E 2 24 ? 5.387 -11.299 10.831 1 41.61 24 ALA E C 1
ATOM 6079 O O . ALA E 2 24 ? 4.779 -10.827 9.872 1 41.62 24 ALA E O 1
ATOM 6081 N N . SER E 2 25 ? 4.797 -11.581 11.991 1 41.47 25 SER E N 1
ATOM 6082 C CA . SER E 2 25 ? 3.376 -11.339 12.216 1 41.69 25 SER E CA 1
ATOM 6083 C C . SER E 2 25 ? 3.155 -9.98 12.894 1 41.63 25 SER E C 1
ATOM 6084 O O . SER E 2 25 ? 4.072 -9.419 13.492 1 41.72 25 SER E O 1
ATOM 6087 N N . GLY E 2 26 ? 1.939 -9.461 12.791 1 41.36 26 GLY E N 1
ATOM 6088 C CA . GLY E 2 26 ? 1.593 -8.182 13.392 1 41.44 26 GLY E CA 1
ATOM 6089 C C . GLY E 2 26 ? 1.75 -7.01 12.446 1 41.34 26 GLY E C 1
ATOM 6090 O O . GLY E 2 26 ? 2.054 -7.189 11.264 1 41.38 26 GLY E O 1
ATOM 6091 N N . ARG E 2 27 ? 1.546 -5.793 12.962 1 40.94 27 ARG E N 1
ATOM 6092 C CA . ARG E 2 27 ? 1.662 -4.59 12.144 1 40.96 27 ARG E CA 1
ATOM 6093 C C . ARG E 2 27 ? 2.75 -3.64 12.641 1 40.37 27 ARG E C 1
ATOM 6094 O O . ARG E 2 27 ? 2.653 -2.444 12.395 1 40.49 27 ARG E O 1
ATOM 6102 N N . ALA E 2 28 ? 3.781 -4.156 13.322 1 39.54 28 ALA E N 1
ATOM 6103 C CA . ALA E 2 28 ? 4.853 -3.307 13.837 1 39.27 28 ALA E CA 1
ATOM 6104 C C . ALA E 2 28 ? 6.241 -3.711 13.338 1 38.73 28 ALA E C 1
ATOM 6105 O O . ALA E 2 28 ? 7.231 -3.358 13.977 1 38.88 28 ALA E O 1
ATOM 6107 N N . PHE E 2 29 ? 6.319 -4.429 12.202 1 37.99 29 PHE E N 1
ATOM 6108 C CA . PHE E 2 29 ? 7.59 -4.877 11.632 1 37.79 29 PHE E CA 1
ATOM 6109 C C . PHE E 2 29 ? 8.517 -3.716 11.305 1 37.35 29 PHE E C 1
ATOM 6110 O O . PHE E 2 29 ? 9.711 -3.802 11.573 1 37.48 29 PHE E O 1
ATOM 6118 N N . SER E 2 30 ? 7.97 -2.627 10.745 1 36.81 30 SER E N 1
ATOM 6119 C CA . SER E 2 30 ? 8.753 -1.44 10.386 1 36.7 30 SER E CA 1
ATOM 6120 C C . SER E 2 30 ? 9.436 -0.756 11.583 1 36.27 30 SER E C 1
ATOM 6121 O O . SER E 2 30 ? 10.29 0.103 11.382 1 36.45 30 SER E O 1
ATOM 6124 N N . THR E 2 31 ? 9.063 -1.131 12.816 1 35.45 31 THR E N 1
ATOM 6125 C CA . THR E 2 31 ? 9.633 -0.57 14.039 1 35.11 31 THR E CA 1
ATOM 6126 C C . THR E 2 31 ? 10.707 -1.469 14.678 1 34.51 31 THR E C 1
ATOM 6127 O O . THR E 2 31 ? 11.298 -1.075 15.681 1 34.35 31 THR E O 1
ATOM 6131 N N . TYR E 2 32 ? 10.939 -2.674 14.134 1 34.1 32 TYR E N 1
ATOM 6132 C CA . TYR E 2 32 ? 11.912 -3.596 14.703 1 34.11 32 TYR E CA 1
ATOM 6133 C C . TYR E 2 32 ? 13.256 -3.514 14.01 1 33.83 32 TYR E C 1
ATOM 6134 O O . TYR E 2 32 ? 13.333 -3.251 12.811 1 33.64 32 TYR E O 1
ATOM 6143 N N . VAL E 2 33 ? 14.314 -3.81 14.758 1 33.57 33 VAL E N 1
ATOM 6144 C CA . VAL E 2 33 ? 15.652 -3.922 14.213 1 33.77 33 VAL E CA 1
ATOM 6145 C C . VAL E 2 33 ? 15.753 -5.403 13.866 1 34.3 33 VAL E C 1
ATOM 6146 O O . VAL E 2 33 ? 15.602 -6.243 14.754 1 34.69 33 VAL E O 1
ATOM 6150 N N . MET E 2 34 ? 15.939 -5.734 12.586 1 34.26 34 MET E N 1
ATOM 6151 C CA . MET E 2 34 ? 16.02 -7.134 12.178 1 34.88 34 MET E CA 1
ATOM 6152 C C . MET E 2 34 ? 17.454 -7.606 12.063 1 35.6 34 MET E C 1
ATOM 6153 O O . MET E 2 34 ? 18.334 -6.84 11.677 1 35.91 34 MET E O 1
ATOM 6158 N N . GLY E 2 35 ? 17.681 -8.861 12.41 1 35.79 35 GLY E N 1
ATOM 6159 C CA . GLY E 2 35 ? 19.014 -9.43 12.352 1 36.71 35 GLY E CA 1
ATOM 6160 C C . GLY E 2 35 ? 19.039 -10.915 12.07 1 37.7 35 GLY E C 1
ATOM 6161 O O . GLY E 2 35 ? 18.058 -11.628 12.297 1 37.81 35 GLY E O 1
ATOM 6162 N N . TRP E 2 36 ? 20.179 -11.386 11.574 1 38.26 36 TRP E N 1
ATOM 6163 C CA . TRP E 2 36 ? 20.401 -12.788 11.274 1 39.31 36 TRP E CA 1
ATOM 6164 C C . TRP E 2 36 ? 21.547 -13.309 12.12 1 40.31 36 TRP E C 1
ATOM 6165 O O . TRP E 2 36 ? 22.562 -12.635 12.287 1 40.39 36 TRP E O 1
ATOM 6176 N N . PHE E 2 37 ? 21.362 -14.494 12.687 1 40.94 37 PHE E N 1
ATOM 6177 C CA . PHE E 2 37 ? 22.356 -15.171 13.517 1 42.06 37 PHE E CA 1
ATOM 6178 C C . PHE E 2 37 ? 22.543 -16.602 13.013 1 43.19 37 PHE E C 1
ATOM 6179 O O . PHE E 2 37 ? 21.688 -17.103 12.285 1 43.31 37 PHE E O 1
ATOM 6187 N N . ARG E 2 38 ? 23.656 -17.259 13.369 1 43.99 38 ARG E N 1
ATOM 6188 C CA . ARG E 2 38 ? 23.864 -18.636 12.933 1 45.37 38 ARG E CA 1
ATOM 6189 C C . ARG E 2 38 ? 24.42 -19.507 14.039 1 47.29 38 ARG E C 1
ATOM 6190 O O . ARG E 2 38 ? 25.299 -19.095 14.79 1 47.26 38 ARG E O 1
ATOM 6198 N N . GLU E 2 39 ? 23.86 -20.705 14.168 1 48.9 39 GLU E N 1
ATOM 6199 C CA . GLU E 2 39 ? 24.281 -21.64 15.191 1 50.9 39 GLU E CA 1
ATOM 6200 C C . GLU E 2 39 ? 24.959 -22.848 14.571 1 52.93 39 GLU E C 1
ATOM 6201 O O . GLU E 2 39 ? 24.288 -23.733 14.044 1 53.19 39 GLU E O 1
ATOM 6207 N N . ALA E 2 40 ? 26.293 -22.874 14.603 1 54.28 40 ALA E N 1
ATOM 6208 C CA . ALA E 2 40 ? 27.046 -24.026 14.117 1 56.16 40 ALA E CA 1
ATOM 6209 C C . ALA E 2 40 ? 26.885 -25.145 15.162 1 57.86 40 ALA E C 1
ATOM 6210 O O . ALA E 2 40 ? 26.719 -24.849 16.349 1 58.07 40 ALA E O 1
ATOM 6212 N N . PRO E 2 41 ? 26.883 -26.431 14.759 1 58.99 41 PRO E N 1
ATOM 6213 C CA . PRO E 2 41 ? 26.694 -27.508 15.751 1 59.97 41 PRO E CA 1
ATOM 6214 C C . PRO E 2 41 ? 27.72 -27.467 16.875 1 61.54 41 PRO E C 1
ATOM 6215 O O . PRO E 2 41 ? 28.913 -27.432 16.61 1 61.98 41 PRO E O 1
ATOM 6219 N N . GLY E 2 42 ? 27.244 -27.393 18.111 1 62.2 42 GLY E N 1
ATOM 6220 C CA . GLY E 2 42 ? 28.118 -27.321 19.277 1 63.5 42 GLY E CA 1
ATOM 6221 C C . GLY E 2 42 ? 28.677 -25.938 19.572 1 63.34 42 GLY E C 1
ATOM 6222 O O . GLY E 2 42 ? 29.323 -25.744 20.601 1 64.31 42 GLY E O 1
ATOM 6223 N N . LYS E 2 43 ? 28.454 -24.968 18.672 1 62.57 43 LYS E N 1
ATOM 6224 C CA . LYS E 2 43 ? 28.94 -23.599 18.837 1 62.53 43 LYS E CA 1
ATOM 6225 C C . LYS E 2 43 ? 27.798 -22.632 19.139 1 61.88 43 LYS E C 1
ATOM 6226 O O . LYS E 2 43 ? 26.669 -22.868 18.719 1 61.91 43 LYS E O 1
ATOM 6232 N N . GLU E 2 44 ? 28.091 -21.536 19.852 1 61.14 44 GLU E N 1
ATOM 6233 C CA . GLU E 2 44 ? 27.084 -20.534 20.211 1 60.94 44 GLU E CA 1
ATOM 6234 C C . GLU E 2 44 ? 26.585 -19.735 18.994 1 60.36 44 GLU E C 1
ATOM 6235 O O . GLU E 2 44 ? 27.266 -19.686 17.97 1 60.48 44 GLU E O 1
ATOM 6241 N N . ARG E 2 45 ? 25.393 -19.119 19.11 1 59.6 45 ARG E N 1
ATOM 6242 C CA . ARG E 2 45 ? 24.8 -18.311 18.049 1 59.49 45 ARG E CA 1
ATOM 6243 C C . ARG E 2 45 ? 25.654 -17.086 17.746 1 58.89 45 ARG E C 1
ATOM 6244 O O . ARG E 2 45 ? 25.703 -16.152 18.544 1 59.02 45 ARG E O 1
ATOM 6252 N N . ASP E 2 46 ? 26.33 -17.096 16.594 1 58.02 46 ASP E N 1
ATOM 6253 C CA . ASP E 2 46 ? 27.179 -15.987 16.178 1 57.59 46 ASP E CA 1
ATOM 6254 C C . ASP E 2 46 ? 26.389 -14.984 15.36 1 56.44 46 ASP E C 1
ATOM 6255 O O . ASP E 2 46 ? 25.447 -15.35 14.662 1 56.53 46 ASP E O 1
ATOM 6260 N N . PHE E 2 47 ? 26.797 -13.724 15.415 1 55.23 47 PHE E N 1
ATOM 6261 C CA . PHE E 2 47 ? 26.149 -12.653 14.672 1 54.45 47 PHE E CA 1
ATOM 6262 C C . PHE E 2 47 ? 26.471 -12.761 13.183 1 53.52 47 PHE E C 1
ATOM 6263 O O . PHE E 2 47 ? 27.617 -13.02 12.824 1 53.73 47 PHE E O 1
ATOM 6271 N N . VAL E 2 48 ? 25.467 -12.569 12.32 1 52.38 48 VAL E N 1
ATOM 6272 C CA . VAL E 2 48 ? 25.682 -12.625 10.877 1 51.92 48 VAL E CA 1
ATOM 6273 C C . VAL E 2 48 ? 25.531 -11.23 10.244 1 50.99 48 VAL E C 1
ATOM 6274 O O . VAL E 2 48 ? 26.499 -10.691 9.712 1 51.01 48 VAL E O 1
ATOM 6278 N N . ALA E 2 49 ? 24.334 -10.63 10.332 1 49.97 49 ALA E N 1
ATOM 6279 C CA . ALA E 2 49 ? 24.068 -9.318 9.756 1 49.45 49 ALA E CA 1
ATOM 6280 C C . ALA E 2 49 ? 22.912 -8.632 10.47 1 48.63 49 ALA E C 1
ATOM 6281 O O . ALA E 2 49 ? 21.999 -9.3 10.939 1 48.79 49 ALA E O 1
ATOM 6283 N N . THR E 2 50 ? 22.941 -7.301 10.548 1 47.61 50 THR E N 1
ATOM 6284 C CA . THR E 2 50 ? 21.856 -6.543 11.165 1 47.02 50 THR E CA 1
ATOM 6285 C C . THR E 2 50 ? 21.406 -5.409 10.243 1 46.1 50 THR E C 1
ATOM 6286 O O . THR E 2 50 ? 22.164 -4.961 9.374 1 46.21 50 THR E O 1
ATOM 6290 N N . LEU E 2 51 ? 20.17 -4.952 10.429 1 45.1 51 LEU E N 1
ATOM 6291 C CA . LEU E 2 51 ? 19.608 -3.937 9.555 1 44.64 51 LEU E CA 1
ATOM 6292 C C . LEU E 2 51 ? 18.754 -2.923 10.29 1 43.54 51 LEU E C 1
ATOM 6293 O O . LEU E 2 51 ? 17.994 -3.286 11.186 1 43.68 51 LEU E O 1
ATOM 6298 N N . SER E 2 52 ? 18.874 -1.646 9.909 1 42.26 52 SER E N 1
ATOM 6299 C CA . SER E 2 52 ? 18.09 -0.57 10.515 1 41.51 52 SER E CA 1
ATOM 6300 C C . SER E 2 52 ? 16.584 -0.755 10.236 1 40.42 52 SER E C 1
ATOM 6301 O O . SER E 2 52 ? 16.216 -1.461 9.296 1 40.62 52 SER E O 1
ATOM 6304 N N . ARG E 2 53 ? 15.718 -0.128 11.043 1 39.19 53 ARG E N 1
ATOM 6305 C CA . ARG E 2 53 ? 14.264 -0.233 10.906 1 38.81 53 ARG E CA 1
ATOM 6306 C C . ARG E 2 53 ? 13.724 0.031 9.492 1 38.86 53 ARG E C 1
ATOM 6307 O O . ARG E 2 53 ? 12.697 -0.521 9.111 1 38.97 53 ARG E O 1
ATOM 6315 N N . GLY E 2 54 ? 14.408 0.876 8.735 1 38.67 54 GLY E N 1
ATOM 6316 C CA . GLY E 2 54 ? 14.015 1.222 7.375 1 38.77 54 GLY E CA 1
ATOM 6317 C C . GLY E 2 54 ? 14.679 0.375 6.309 1 38.81 54 GLY E C 1
ATOM 6318 O O . GLY E 2 54 ? 14.115 0.179 5.23 1 38.99 54 GLY E O 1
ATOM 6319 N N . GLY E 2 55 ? 15.883 -0.11 6.599 1 38.45 55 GLY E N 1
ATOM 6320 C CA . GLY E 2 55 ? 16.619 -0.977 5.687 1 38.63 55 GLY E CA 1
ATOM 6321 C C . GLY E 2 55 ? 17.755 -0.339 4.914 1 38.48 55 GLY E C 1
ATOM 6322 O O . GLY E 2 55 ? 18.378 -1 4.078 1 38.51 55 GLY E O 1
ATOM 6323 N N . ALA E 2 56 ? 18.04 0.944 5.171 1 38.14 56 ALA E N 1
ATOM 6324 C CA . ALA E 2 56 ? 19.117 1.635 4.456 1 38.36 56 ALA E CA 1
ATOM 6325 C C . ALA E 2 56 ? 20.488 1.506 5.114 1 38.57 56 ALA E C 1
ATOM 6326 O O . ALA E 2 56 ? 21.489 1.828 4.477 1 38.86 56 ALA E O 1
ATOM 6328 N N . VAL E 2 57 ? 20.549 1.067 6.383 1 38.24 57 VAL E N 1
ATOM 6329 C CA . VAL E 2 57 ? 21.832 0.927 7.072 1 38.38 57 VAL E CA 1
ATOM 6330 C C . VAL E 2 57 ? 22.105 -0.532 7.426 1 38.37 57 VAL E C 1
ATOM 6331 O O . VAL E 2 57 ? 21.465 -1.083 8.313 1 38.61 57 VAL E O 1
ATOM 6335 N N . THR E 2 58 ? 23.058 -1.154 6.733 1 38.08 58 THR E N 1
ATOM 6336 C CA . THR E 2 58 ? 23.411 -2.555 6.934 1 38.22 58 THR E CA 1
ATOM 6337 C C . THR E 2 58 ? 24.726 -2.715 7.691 1 38.27 58 THR E C 1
ATOM 6338 O O . THR E 2 58 ? 25.638 -1.911 7.516 1 38.39 58 THR E O 1
ATOM 6342 N N . TYR E 2 59 ? 24.842 -3.777 8.502 1 38.05 59 TYR E N 1
ATOM 6343 C CA . TYR E 2 59 ? 26.067 -4.073 9.25 1 38.24 59 TYR E CA 1
ATOM 6344 C C . TYR E 2 59 ? 26.34 -5.566 9.158 1 38.85 59 TYR E C 1
ATOM 6345 O O . TYR E 2 59 ? 25.417 -6.36 9.308 1 38.96 59 TYR E O 1
ATOM 6354 N N . TYR E 2 60 ? 27.597 -5.957 8.913 1 39.05 60 TYR E N 1
ATOM 6355 C CA . TYR E 2 60 ? 27.935 -7.365 8.743 1 39.71 60 TYR E CA 1
ATOM 6356 C C . TYR E 2 60 ? 29.11 -7.822 9.596 1 40.39 60 TYR E C 1
ATOM 6357 O O . TYR E 2 60 ? 29.968 -7.018 9.96 1 40.55 60 TYR E O 1
ATOM 6366 N N . ALA E 2 61 ? 29.175 -9.132 9.867 1 40.46 61 ALA E N 1
ATOM 6367 C CA . ALA E 2 61 ? 30.309 -9.723 10.561 1 41.15 61 ALA E CA 1
ATOM 6368 C C . ALA E 2 61 ? 31.472 -9.811 9.562 1 41.68 61 ALA E C 1
ATOM 6369 O O . ALA E 2 61 ? 31.245 -9.917 8.354 1 41.81 61 ALA E O 1
ATOM 6371 N N . ASP E 2 62 ? 32.713 -9.772 10.054 1 41.86 62 ASP E N 1
ATOM 6372 C CA . ASP E 2 62 ? 33.888 -9.828 9.186 1 42.58 62 ASP E CA 1
ATOM 6373 C C . ASP E 2 62 ? 33.981 -11.107 8.353 1 42.87 62 ASP E C 1
ATOM 6374 O O . ASP E 2 62 ? 34.555 -11.083 7.267 1 43.11 62 ASP E O 1
ATOM 6379 N N . SER E 2 63 ? 33.407 -12.211 8.843 1 42.67 63 SER E N 1
ATOM 6380 C CA . SER E 2 63 ? 33.448 -13.486 8.133 1 43.1 63 SER E CA 1
ATOM 6381 C C . SER E 2 63 ? 32.492 -13.554 6.94 1 43.08 63 SER E C 1
ATOM 6382 O O . SER E 2 63 ? 32.726 -14.339 6.023 1 43.34 63 SER E O 1
ATOM 6385 N N . VAL E 2 64 ? 31.419 -12.753 6.945 1 42.61 64 VAL E N 1
ATOM 6386 C CA . VAL E 2 64 ? 30.455 -12.77 5.839 1 42.79 64 VAL E CA 1
ATOM 6387 C C . VAL E 2 64 ? 30.389 -11.46 5.04 1 42.63 64 VAL E C 1
ATOM 6388 O O . VAL E 2 64 ? 29.559 -11.35 4.14 1 42.57 64 VAL E O 1
ATOM 6392 N N . LYS E 2 65 ? 31.243 -10.477 5.361 1 42.4 65 LYS E N 1
ATOM 6393 C CA . LYS E 2 65 ? 31.257 -9.195 4.666 1 42.64 65 LYS E CA 1
ATOM 6394 C C . LYS E 2 65 ? 31.742 -9.367 3.228 1 42.83 65 LYS E C 1
ATOM 6395 O O . LYS E 2 65 ? 32.732 -10.057 2.983 1 43.07 65 LYS E O 1
ATOM 6401 N N . GLY E 2 66 ? 31.018 -8.774 2.288 1 42.49 66 GLY E N 1
ATOM 6402 C CA . GLY E 2 66 ? 31.345 -8.884 0.871 1 42.72 66 GLY E CA 1
ATOM 6403 C C . GLY E 2 66 ? 30.729 -10.086 0.175 1 42.67 66 GLY E C 1
ATOM 6404 O O . GLY E 2 66 ? 30.765 -10.174 -1.054 1 42.88 66 GLY E O 1
ATOM 6405 N N . ARG E 2 67 ? 30.167 -11.031 0.946 1 42.26 67 ARG E N 1
ATOM 6406 C CA . ARG E 2 67 ? 29.543 -12.23 0.399 1 42.47 67 ARG E CA 1
ATOM 6407 C C . ARG E 2 67 ? 28.052 -12.265 0.714 1 42.24 67 ARG E C 1
ATOM 6408 O O . ARG E 2 67 ? 27.256 -12.691 -0.119 1 42.34 67 ARG E O 1
ATOM 6416 N N . PHE E 2 68 ? 27.673 -11.835 1.921 1 41.71 68 PHE E N 1
ATOM 6417 C CA . PHE E 2 68 ? 26.271 -11.845 2.333 1 41.68 68 PHE E CA 1
ATOM 6418 C C . PHE E 2 68 ? 25.636 -10.46 2.192 1 41.43 68 PHE E C 1
ATOM 6419 O O . PHE E 2 68 ? 26.329 -9.452 2.313 1 41.56 68 PHE E O 1
ATOM 6427 N N . THR E 2 69 ? 24.321 -10.406 1.931 1 40.96 69 THR E N 1
ATOM 6428 C CA . THR E 2 69 ? 23.61 -9.135 1.794 1 40.89 69 THR E CA 1
ATOM 6429 C C . THR E 2 69 ? 22.272 -9.164 2.522 1 40.7 69 THR E C 1
ATOM 6430 O O . THR E 2 69 ? 21.392 -9.936 2.152 1 40.81 69 THR E O 1
ATOM 6434 N N . ILE E 2 70 ? 22.109 -8.318 3.54 1 40.27 70 ILE E N 1
ATOM 6435 C CA . ILE E 2 70 ? 20.86 -8.249 4.285 1 40.35 70 ILE E CA 1
ATOM 6436 C C . ILE E 2 70 ? 19.998 -7.12 3.728 1 40.39 70 ILE E C 1
ATOM 6437 O O . ILE E 2 70 ? 20.499 -6.038 3.433 1 40.68 70 ILE E O 1
ATOM 6442 N N . SER E 2 71 ? 18.718 -7.397 3.508 1 39.95 71 SER E N 1
ATOM 6443 C CA . SER E 2 71 ? 17.768 -6.418 2.974 1 39.89 71 SER E CA 1
ATOM 6444 C C . SER E 2 71 ? 16.374 -6.626 3.61 1 39.76 71 SER E C 1
ATOM 6445 O O . SER E 2 71 ? 16.171 -7.62 4.306 1 39.75 71 SER E O 1
ATOM 6448 N N . ARG E 2 72 ? 15.43 -5.682 3.415 1 39.34 72 ARG E N 1
ATOM 6449 C CA . ARG E 2 72 ? 14.094 -5.835 3.996 1 39.23 72 ARG E CA 1
ATOM 6450 C C . ARG E 2 72 ? 13.003 -5.161 3.183 1 39.83 72 ARG E C 1
ATOM 6451 O O . ARG E 2 72 ? 13.258 -4.212 2.444 1 39.82 72 ARG E O 1
ATOM 6459 N N . ASP E 2 73 ? 11.78 -5.656 3.33 1 40.24 73 ASP E N 1
ATOM 6460 C CA . ASP E 2 73 ? 10.621 -5.101 2.656 1 41.2 73 ASP E CA 1
ATOM 6461 C C . ASP E 2 73 ? 9.532 -4.935 3.705 1 41.59 73 ASP E C 1
ATOM 6462 O O . ASP E 2 73 ? 8.832 -5.896 4.013 1 41.88 73 ASP E O 1
ATOM 6467 N N . ASN E 2 74 ? 9.404 -3.727 4.274 1 41.46 74 ASN E N 1
ATOM 6468 C CA . ASN E 2 74 ? 8.397 -3.451 5.301 1 41.78 74 ASN E CA 1
ATOM 6469 C C . ASN E 2 74 ? 6.96 -3.65 4.812 1 42.05 74 ASN E C 1
ATOM 6470 O O . ASN E 2 74 ? 6.072 -3.905 5.625 1 42.34 74 ASN E O 1
ATOM 6475 N N . ALA E 2 75 ? 6.74 -3.565 3.49 1 41.72 75 ALA E N 1
ATOM 6476 C CA . ALA E 2 75 ? 5.44 -3.778 2.865 1 41.95 75 ALA E CA 1
ATOM 6477 C C . ALA E 2 75 ? 4.973 -5.232 3.026 1 42.01 75 ALA E C 1
ATOM 6478 O O . ALA E 2 75 ? 3.773 -5.48 3.129 1 42.3 75 ALA E O 1
ATOM 6480 N N . LYS E 2 76 ? 5.913 -6.188 3.034 1 41.53 76 LYS E N 1
ATOM 6481 C CA . LYS E 2 76 ? 5.577 -7.603 3.171 1 41.7 76 LYS E CA 1
ATOM 6482 C C . LYS E 2 76 ? 6.009 -8.207 4.518 1 41.62 76 LYS E C 1
ATOM 6483 O O . LYS E 2 76 ? 5.971 -9.431 4.657 1 41.91 76 LYS E O 1
ATOM 6489 N N . ASN E 2 77 ? 6.442 -7.373 5.488 1 40.98 77 ASN E N 1
ATOM 6490 C CA . ASN E 2 77 ? 6.905 -7.809 6.806 1 40.73 77 ASN E CA 1
ATOM 6491 C C . ASN E 2 77 ? 7.995 -8.88 6.7 1 40.28 77 ASN E C 1
ATOM 6492 O O . ASN E 2 77 ? 7.975 -9.856 7.447 1 40.41 77 ASN E O 1
ATOM 6497 N N . THR E 2 78 ? 8.934 -8.708 5.759 1 39.59 78 THR E N 1
ATOM 6498 C CA . THR E 2 78 ? 9.973 -9.715 5.535 1 39.44 78 THR E CA 1
ATOM 6499 C C . THR E 2 78 ? 11.399 -9.154 5.558 1 38.77 78 THR E C 1
ATOM 6500 O O . THR E 2 78 ? 11.643 -8.047 5.082 1 38.88 78 THR E O 1
ATOM 6504 N N . VAL E 2 79 ? 12.34 -9.928 6.11 1 37.94 79 VAL E N 1
ATOM 6505 C CA . VAL E 2 79 ? 13.759 -9.593 6.116 1 37.63 79 VAL E CA 1
ATOM 6506 C C . VAL E 2 79 ? 14.494 -10.701 5.32 1 37.14 79 VAL E C 1
ATOM 6507 O O . VAL E 2 79 ? 14.139 -11.876 5.419 1 37.41 79 VAL E O 1
ATOM 6511 N N . TYR E 2 80 ? 15.446 -10.318 4.467 1 36.3 80 TYR E N 1
ATOM 6512 C CA . TYR E 2 80 ? 16.153 -11.262 3.611 1 36.25 80 TYR E CA 1
ATOM 6513 C C . TYR E 2 80 ? 17.649 -11.34 3.9 1 36.53 80 TYR E C 1
ATOM 6514 O O . TYR E 2 80 ? 18.232 -10.391 4.417 1 36.44 80 TYR E O 1
ATOM 6523 N N . LEU E 2 81 ? 18.276 -12.466 3.524 1 36.81 81 LEU E N 1
ATOM 6524 C CA . LEU E 2 81 ? 19.713 -12.677 3.66 1 37.61 81 LEU E CA 1
ATOM 6525 C C . LEU E 2 81 ? 20.216 -13.419 2.426 1 38.65 81 LEU E C 1
ATOM 6526 O O . LEU E 2 81 ? 20.018 -14.628 2.316 1 38.88 81 LEU E O 1
ATOM 6531 N N . GLN E 2 82 ? 20.825 -12.698 1.482 1 39.2 82 GLN E N 1
ATOM 6532 C CA . GLN E 2 82 ? 21.356 -13.323 0.277 1 40.42 82 GLN E CA 1
ATOM 6533 C C . GLN E 2 82 ? 22.755 -13.812 0.581 1 41.65 82 GLN E C 1
ATOM 6534 O O . GLN E 2 82 ? 23.607 -13.016 0.943 1 41.8 82 GLN E O 1
ATOM 6540 N N . MET E 2 83 ? 22.999 -15.109 0.434 1 42.35 83 MET E N 1
ATOM 6541 C CA . MET E 2 83 ? 24.3 -15.692 0.728 1 43.56 83 MET E CA 1
ATOM 6542 C C . MET E 2 83 ? 25.028 -16.114 -0.546 1 44.63 83 MET E C 1
ATOM 6543 O O . MET E 2 83 ? 24.719 -17.158 -1.107 1 44.85 83 MET E O 1
ATOM 6548 N N . ASP E 2 84 ? 25.986 -15.3 -1.009 1 45.17 84 ASP E N 1
ATOM 6549 C CA . ASP E 2 84 ? 26.774 -15.598 -2.207 1 46.22 84 ASP E CA 1
ATOM 6550 C C . ASP E 2 84 ? 28.163 -16.14 -1.838 1 46.95 84 ASP E C 1
ATOM 6551 O O . ASP E 2 84 ? 28.633 -15.907 -0.724 1 47.01 84 ASP E O 1
ATOM 6556 N N . SER E 2 85 ? 28.816 -16.857 -2.773 1 47.37 85 SER E N 1
ATOM 6557 C CA . SER E 2 85 ? 30.146 -17.448 -2.579 1 48.35 85 SER E CA 1
ATOM 6558 C C . SER E 2 85 ? 30.247 -18.268 -1.288 1 49.01 85 SER E C 1
ATOM 6559 O O . SER E 2 85 ? 31.178 -18.093 -0.502 1 49.19 85 SER E O 1
ATOM 6562 N N . LEU E 2 86 ? 29.268 -19.152 -1.073 1 49.24 86 LEU E N 1
ATOM 6563 C CA . LEU E 2 86 ? 29.187 -19.99 0.117 1 50.03 86 LEU E CA 1
ATOM 6564 C C . LEU E 2 86 ? 30.393 -20.895 0.336 1 50.82 86 LEU E C 1
ATOM 6565 O O . LEU E 2 86 ? 30.938 -21.461 -0.606 1 51.06 86 LEU E O 1
ATOM 6570 N N . GLU E 2 87 ? 30.816 -21.006 1.592 1 51.07 87 GLU E N 1
ATOM 6571 C CA . GLU E 2 87 ? 31.949 -21.83 1.999 1 51.87 87 GLU E CA 1
ATOM 6572 C C . GLU E 2 87 ? 31.464 -22.922 2.962 1 52.14 87 GLU E C 1
ATOM 6573 O O . GLU E 2 87 ? 30.463 -22.723 3.651 1 51.99 87 GLU E O 1
ATOM 6579 N N . PRO E 2 88 ? 32.171 -24.064 3.072 1 52.43 88 PRO E N 1
ATOM 6580 C CA . PRO E 2 88 ? 31.742 -25.1 4.034 1 52.33 88 PRO E CA 1
ATOM 6581 C C . PRO E 2 88 ? 31.631 -24.589 5.476 1 51.67 88 PRO E C 1
ATOM 6582 O O . PRO E 2 88 ? 30.85 -25.128 6.255 1 51.69 88 PRO E O 1
ATOM 6586 N N . GLU E 2 89 ? 32.377 -23.521 5.816 1 50.87 89 GLU E N 1
ATOM 6587 C CA . GLU E 2 89 ? 32.347 -22.886 7.137 1 50.55 89 GLU E CA 1
ATOM 6588 C C . GLU E 2 89 ? 31.012 -22.17 7.431 1 49.75 89 GLU E C 1
ATOM 6589 O O . GLU E 2 89 ? 30.7 -21.904 8.59 1 49.76 89 GLU E O 1
ATOM 6595 N N . ASP E 2 90 ? 30.221 -21.871 6.392 1 48.96 90 ASP E N 1
ATOM 6596 C CA . ASP E 2 90 ? 28.915 -21.237 6.553 1 48.63 90 ASP E CA 1
ATOM 6597 C C . ASP E 2 90 ? 27.789 -22.237 6.875 1 48.09 90 ASP E C 1
ATOM 6598 O O . ASP E 2 90 ? 26.626 -21.846 6.885 1 48.18 90 ASP E O 1
ATOM 6603 N N . THR E 2 91 ? 28.122 -23.514 7.124 1 47.36 91 THR E N 1
ATOM 6604 C CA . THR E 2 91 ? 27.152 -24.544 7.467 1 47 91 THR E CA 1
ATOM 6605 C C . THR E 2 91 ? 26.696 -24.343 8.907 1 46.45 91 THR E C 1
ATOM 6606 O O . THR E 2 91 ? 27.48 -24.548 9.838 1 46.72 91 THR E O 1
ATOM 6610 N N . ALA E 2 92 ? 25.435 -23.911 9.091 1 45.55 92 ALA E N 1
ATOM 6611 C CA . ALA E 2 92 ? 24.863 -23.632 10.413 1 45.32 92 ALA E CA 1
ATOM 6612 C C . ALA E 2 92 ? 23.307 -23.497 10.349 1 44.92 92 ALA E C 1
ATOM 6613 O O . ALA E 2 92 ? 22.738 -23.48 9.259 1 45.13 92 ALA E O 1
ATOM 6615 N N . VAL E 2 93 ? 22.621 -23.432 11.509 1 44.3 93 VAL E N 1
ATOM 6616 C CA . VAL E 2 93 ? 21.182 -23.215 11.549 1 44.17 93 VAL E CA 1
ATOM 6617 C C . VAL E 2 93 ? 21.008 -21.705 11.643 1 43.83 93 VAL E C 1
ATOM 6618 O O . VAL E 2 93 ? 21.441 -21.115 12.629 1 44.01 93 VAL E O 1
ATOM 6622 N N . TYR E 2 94 ? 20.429 -21.065 10.616 1 43.15 94 TYR E N 1
ATOM 6623 C CA . TYR E 2 94 ? 20.284 -19.612 10.608 1 42.87 94 TYR E CA 1
ATOM 6624 C C . TYR E 2 94 ? 18.992 -19.141 11.259 1 42.77 94 TYR E C 1
ATOM 6625 O O . TYR E 2 94 ? 17.91 -19.613 10.92 1 42.9 94 TYR E O 1
ATOM 6634 N N . TYR E 2 95 ? 19.119 -18.208 12.205 1 42.49 95 TYR E N 1
ATOM 6635 C CA . TYR E 2 95 ? 18.013 -17.659 12.973 1 42.58 95 TYR E CA 1
ATOM 6636 C C . TYR E 2 95 ? 17.72 -16.206 12.642 1 42.27 95 TYR E C 1
ATOM 6637 O O . TYR E 2 95 ? 18.627 -15.39 12.504 1 42.1 95 TYR E O 1
ATOM 6646 N N . CYS E 2 96 ? 16.437 -15.883 12.582 1 42.01 96 CYS E N 1
ATOM 6647 C CA . CYS E 2 96 ? 15.926 -14.544 12.329 1 42.07 96 CYS E CA 1
ATOM 6648 C C . CYS E 2 96 ? 15.51 -13.952 13.68 1 42.01 96 CYS E C 1
ATOM 6649 O O . CYS E 2 96 ? 14.896 -14.647 14.494 1 42.08 96 CYS E O 1
ATOM 6652 N N . ALA E 2 97 ? 15.856 -12.681 13.927 1 41.68 97 ALA E N 1
ATOM 6653 C CA . ALA E 2 97 ? 15.544 -12.055 15.205 1 41.86 97 ALA E CA 1
ATOM 6654 C C . ALA E 2 97 ? 15.069 -10.611 15.099 1 41.75 97 ALA E C 1
ATOM 6655 O O . ALA E 2 97 ? 15.56 -9.851 14.269 1 42.01 97 ALA E O 1
ATOM 6657 N N . ALA E 2 98 ? 14.116 -10.229 15.954 1 41.36 98 ALA E N 1
ATOM 6658 C CA . ALA E 2 98 ? 13.562 -8.879 15.96 1 41.38 98 ALA E CA 1
ATOM 6659 C C . ALA E 2 98 ? 13.841 -8.159 17.277 1 40.98 98 ALA E C 1
ATOM 6660 O O . ALA E 2 98 ? 13.68 -8.743 18.344 1 41.05 98 ALA E O 1
ATOM 6662 N N . ARG E 2 99 ? 14.234 -6.883 17.201 1 40.44 99 ARG E N 1
ATOM 6663 C CA . ARG E 2 99 ? 14.531 -6.072 18.376 1 40.47 99 ARG E CA 1
ATOM 6664 C C . ARG E 2 99 ? 13.582 -4.885 18.486 1 40.16 99 ARG E C 1
ATOM 6665 O O . ARG E 2 99 ? 13.58 -4.006 17.624 1 40.11 99 ARG E O 1
ATOM 6673 N N . ASP E 2 100 ? 12.83 -4.828 19.588 1 39.78 100 ASP E N 1
ATOM 6674 C CA . ASP E 2 100 ? 11.916 -3.729 19.866 1 39.89 100 ASP E CA 1
ATOM 6675 C C . ASP E 2 100 ? 12.44 -2.988 21.098 1 39.61 100 ASP E C 1
ATOM 6676 O O . ASP E 2 100 ? 11.8 -2.986 22.151 1 39.73 100 ASP E O 1
ATOM 6681 N N . ARG E 2 101 ? 13.638 -2.403 20.979 1 39.04 101 ARG E N 1
ATOM 6682 C CA . ARG E 2 101 ? 14.279 -1.665 22.068 1 39.15 101 ARG E CA 1
ATOM 6683 C C . ARG E 2 101 ? 14.951 -0.379 21.562 1 38.61 101 ARG E C 1
ATOM 6684 O O . ARG E 2 101 ? 15.228 -0.261 20.373 1 38.74 101 ARG E O 1
ATOM 6692 N N . LEU E 2 102 ? 15.262 0.554 22.478 1 38.07 102 LEU E N 1
ATOM 6693 C CA . LEU E 2 102 ? 15.97 1.797 22.178 1 38 102 LEU E CA 1
ATOM 6694 C C . LEU E 2 102 ? 17.355 1.484 21.613 1 37.93 102 LEU E C 1
ATOM 6695 O O . LEU E 2 102 ? 18.001 0.535 22.041 1 38.32 102 LEU E O 1
ATOM 6700 N N . GLY E 2 103 ? 17.81 2.302 20.681 1 37.57 103 GLY E N 1
ATOM 6701 C CA . GLY E 2 103 ? 19.121 2.126 20.077 1 37.55 103 GLY E CA 1
ATOM 6702 C C . GLY E 2 103 ? 19.048 1.766 18.613 1 37.28 103 GLY E C 1
ATOM 6703 O O . GLY E 2 103 ? 17.979 1.438 18.096 1 37.46 103 GLY E O 1
ATOM 6704 N N . GLY E 2 104 ? 20.189 1.823 17.946 1 36.78 104 GLY E N 1
ATOM 6705 C CA . GLY E 2 104 ? 20.262 1.494 16.533 1 36.81 104 GLY E CA 1
ATOM 6706 C C . GLY E 2 104 ? 20.693 0.066 16.276 1 36.78 104 GLY E C 1
ATOM 6707 O O . GLY E 2 104 ? 21.087 -0.657 17.198 1 36.86 104 GLY E O 1
ATOM 6708 N N . ALA E 2 105 ? 20.611 -0.349 15.016 1 36.37 105 ALA E N 1
ATOM 6709 C CA . ALA E 2 105 ? 21.016 -1.677 14.577 1 36.58 105 ALA E CA 1
ATOM 6710 C C . ALA E 2 105 ? 22.529 -1.883 14.648 1 36.65 105 ALA E C 1
ATOM 6711 O O . ALA E 2 105 ? 22.972 -3.001 14.864 1 37 105 ALA E O 1
ATOM 6713 N N . GLY E 2 106 ? 23.302 -0.812 14.51 1 36.36 106 GLY E N 1
ATOM 6714 C CA . GLY E 2 106 ? 24.758 -0.855 14.554 1 36.74 106 GLY E CA 1
ATOM 6715 C C . GLY E 2 106 ? 25.372 -1.47 15.789 1 36.88 106 GLY E C 1
ATOM 6716 O O . GLY E 2 106 ? 26.49 -1.98 15.738 1 36.93 106 GLY E O 1
ATOM 6717 N N . THR E 2 107 ? 24.65 -1.421 16.903 1 36.82 107 THR E N 1
ATOM 6718 C CA . THR E 2 107 ? 25.121 -2.003 18.148 1 37.41 107 THR E CA 1
ATOM 6719 C C . THR E 2 107 ? 24.407 -3.316 18.508 1 37.83 107 THR E C 1
ATOM 6720 O O . THR E 2 107 ? 24.842 -3.997 19.427 1 38.07 107 THR E O 1
ATOM 6724 N N . ALA E 2 108 ? 23.342 -3.694 17.785 1 37.94 108 ALA E N 1
ATOM 6725 C CA . ALA E 2 108 ? 22.625 -4.937 18.045 1 38.72 108 ALA E CA 1
ATOM 6726 C C . ALA E 2 108 ? 23.326 -6.132 17.384 1 39.49 108 ALA E C 1
ATOM 6727 O O . ALA E 2 108 ? 22.803 -6.738 16.448 1 39.79 108 ALA E O 1
ATOM 6729 N N . THR E 2 109 ? 24.522 -6.461 17.874 1 39.65 109 THR E N 1
ATOM 6730 C CA . THR E 2 109 ? 25.313 -7.569 17.352 1 40.54 109 THR E CA 1
ATOM 6731 C C . THR E 2 109 ? 25.425 -8.76 18.325 1 41.25 109 THR E C 1
ATOM 6732 O O . THR E 2 109 ? 26.245 -9.649 18.111 1 41.56 109 THR E O 1
ATOM 6736 N N . PHE E 2 110 ? 24.61 -8.789 19.381 1 41.24 110 PHE E N 1
ATOM 6737 C CA . PHE E 2 110 ? 24.605 -9.885 20.342 1 41.63 110 PHE E CA 1
ATOM 6738 C C . PHE E 2 110 ? 23.224 -10.55 20.321 1 41.96 110 PHE E C 1
ATOM 6739 O O . PHE E 2 110 ? 22.228 -9.878 20.05 1 42.07 110 PHE E O 1
ATOM 6747 N N . TRP E 2 111 ? 23.152 -11.86 20.594 1 41.97 111 TRP E N 1
ATOM 6748 C CA . TRP E 2 111 ? 21.87 -12.565 20.587 1 42.51 111 TRP E CA 1
ATOM 6749 C C . TRP E 2 111 ? 20.927 -12.076 21.694 1 42.5 111 TRP E C 1
ATOM 6750 O O . TRP E 2 111 ? 19.717 -12.038 21.494 1 42.5 111 TRP E O 1
ATOM 6761 N N . GLY E 2 112 ? 21.49 -11.653 22.824 1 42.34 112 GLY E N 1
ATOM 6762 C CA . GLY E 2 112 ? 20.723 -11.109 23.94 1 42.64 112 GLY E CA 1
ATOM 6763 C C . GLY E 2 112 ? 20.108 -9.745 23.662 1 42.94 112 GLY E C 1
ATOM 6764 O O . GLY E 2 112 ? 19.219 -9.308 24.393 1 43.32 112 GLY E O 1
ATOM 6765 N N . ASP E 2 113 ? 20.561 -9.063 22.598 1 42.52 113 ASP E N 1
ATOM 6766 C CA . ASP E 2 113 ? 20.029 -7.762 22.193 1 42.48 113 ASP E CA 1
ATOM 6767 C C . ASP E 2 113 ? 18.678 -7.853 21.471 1 42.41 113 ASP E C 1
ATOM 6768 O O . ASP E 2 113 ? 18.115 -6.819 21.133 1 42.7 113 ASP E O 1
ATOM 6773 N N . TYR E 2 114 ? 18.165 -9.06 21.208 1 42.08 114 TYR E N 1
ATOM 6774 C CA . TYR E 2 114 ? 16.904 -9.224 20.496 1 42.36 114 TYR E CA 1
ATOM 6775 C C . TYR E 2 114 ? 15.78 -9.735 21.4 1 42.63 114 TYR E C 1
ATOM 6776 O O . TYR E 2 114 ? 16.044 -10.268 22.478 1 42.71 114 TYR E O 1
ATOM 6785 N N . ASP E 2 115 ? 14.527 -9.526 20.989 1 42.65 115 ASP E N 1
ATOM 6786 C CA . ASP E 2 115 ? 13.375 -9.9 21.797 1 43.33 115 ASP E CA 1
ATOM 6787 C C . ASP E 2 115 ? 12.594 -11.067 21.221 1 43.74 115 ASP E C 1
ATOM 6788 O O . ASP E 2 115 ? 12.031 -11.856 21.976 1 43.85 115 ASP E O 1
ATOM 6793 N N . TYR E 2 116 ? 12.527 -11.165 19.893 1 43.83 116 TYR E N 1
ATOM 6794 C CA . TYR E 2 116 ? 11.79 -12.244 19.244 1 44.46 116 TYR E CA 1
ATOM 6795 C C . TYR E 2 116 ? 12.705 -13.087 18.373 1 44.95 116 TYR E C 1
ATOM 6796 O O . TYR E 2 116 ? 13.652 -12.57 17.784 1 44.92 116 TYR E O 1
ATOM 6805 N N . TRP E 2 117 ? 12.434 -14.389 18.303 1 45.16 117 TRP E N 1
ATOM 6806 C CA . TRP E 2 117 ? 13.263 -15.298 17.525 1 45.69 117 TRP E CA 1
ATOM 6807 C C . TRP E 2 117 ? 12.439 -16.231 16.656 1 46.47 117 TRP E C 1
ATOM 6808 O O . TRP E 2 117 ? 11.289 -16.534 16.969 1 46.56 117 TRP E O 1
ATOM 6819 N N . GLY E 2 118 ? 13.051 -16.695 15.579 1 46.87 118 GLY E N 1
ATOM 6820 C CA . GLY E 2 118 ? 12.431 -17.657 14.683 1 47.81 118 GLY E CA 1
ATOM 6821 C C . GLY E 2 118 ? 12.774 -19.09 15.045 1 48.6 118 GLY E C 1
ATOM 6822 O O . GLY E 2 118 ? 13.548 -19.335 15.977 1 48.91 118 GLY E O 1
ATOM 6823 N N . GLN E 2 119 ? 12.212 -20.05 14.288 1 48.84 119 GLN E N 1
ATOM 6824 C CA . GLN E 2 119 ? 12.413 -21.485 14.519 1 49.53 119 GLN E CA 1
ATOM 6825 C C . GLN E 2 119 ? 13.757 -22.038 13.987 1 49.94 119 GLN E C 1
ATOM 6826 O O . GLN E 2 119 ? 14.173 -23.126 14.376 1 50.2 119 GLN E O 1
ATOM 6832 N N . GLY E 2 120 ? 14.408 -21.29 13.112 1 49.97 120 GLY E N 1
ATOM 6833 C CA . GLY E 2 120 ? 15.683 -21.66 12.518 1 50.58 120 GLY E CA 1
ATOM 6834 C C . GLY E 2 120 ? 15.554 -22.382 11.195 1 51.12 120 GLY E C 1
ATOM 6835 O O . GLY E 2 120 ? 14.655 -23.206 11.024 1 51.19 120 GLY E O 1
ATOM 6836 N N . THR E 2 121 ? 16.451 -22.084 10.245 1 51.41 121 THR E N 1
ATOM 6837 C CA . THR E 2 121 ? 16.451 -22.754 8.944 1 52.19 121 THR E CA 1
ATOM 6838 C C . THR E 2 121 ? 17.83 -23.371 8.684 1 52.7 121 THR E C 1
ATOM 6839 O O . THR E 2 121 ? 18.845 -22.701 8.86 1 52.9 121 THR E O 1
ATOM 6843 N N . GLN E 2 122 ? 17.875 -24.655 8.32 1 52.7 122 GLN E N 1
ATOM 6844 C CA . GLN E 2 122 ? 19.147 -25.34 8.101 1 53.18 122 GLN E CA 1
ATOM 6845 C C . GLN E 2 122 ? 19.826 -24.979 6.777 1 53.55 122 GLN E C 1
ATOM 6846 O O . GLN E 2 122 ? 19.205 -25.026 5.717 1 53.72 122 GLN E O 1
ATOM 6852 N N . VAL E 2 123 ? 21.11 -24.609 6.852 1 53.62 123 VAL E N 1
ATOM 6853 C CA . VAL E 2 123 ? 21.922 -24.263 5.69 1 54.35 123 VAL E CA 1
ATOM 6854 C C . VAL E 2 123 ? 23.182 -25.131 5.707 1 54.97 123 VAL E C 1
ATOM 6855 O O . VAL E 2 123 ? 23.95 -25.079 6.663 1 55.08 123 VAL E O 1
ATOM 6859 N N . THR E 2 124 ? 23.385 -25.937 4.665 1 55.31 124 THR E N 1
ATOM 6860 C CA . THR E 2 124 ? 24.539 -26.823 4.575 1 56.22 124 THR E CA 1
ATOM 6861 C C . THR E 2 124 ? 25.337 -26.583 3.305 1 57.05 124 THR E C 1
ATOM 6862 O O . THR E 2 124 ? 24.779 -26.614 2.211 1 57.26 124 THR E O 1
ATOM 6866 N N . VAL E 2 125 ? 26.644 -26.357 3.441 1 57.41 125 VAL E N 1
ATOM 6867 C CA . VAL E 2 125 ? 27.513 -26.149 2.293 1 58.34 125 VAL E CA 1
ATOM 6868 C C . VAL E 2 125 ? 28.54 -27.27 2.278 1 59.2 125 VAL E C 1
ATOM 6869 O O . VAL E 2 125 ? 29.254 -27.457 3.261 1 59.47 125 VAL E O 1
ATOM 6873 N N . SER E 2 126 ? 28.593 -28.04 1.188 1 59.5 126 SER E N 1
ATOM 6874 C CA . SER E 2 126 ? 29.527 -29.158 1.086 1 60.37 126 SER E CA 1
ATOM 6875 C C . SER E 2 126 ? 30.7 -28.856 0.157 1 60.86 126 SER E C 1
ATOM 6876 O O . SER E 2 126 ? 30.561 -28.073 -0.779 1 60.97 126 SER E O 1
#

Organism: Homo sapiens (NCBI:txid9606)

Nearest PDB structures (foldseek):
  8qz3-assembly1_A  TM=1.004E+00  e=6.326E-36  Homo sapiens
  4xdl-assembly1_B  TM=8.511E-01  e=7.533E-31  Homo sapiens
  8uec-assembly1_B  TM=8.909E-01  e=4.426E-25  Mus musculus
  7lja-assembly1_B  TM=8.646E-01  e=5.122E-22  Homo sapiens
  7ljb-assembly1_B  TM=8.457E-01  e=3.815E-21  Homo sapiens

Radius of gyration: 35.39 Å; Cα contacts (8 Å, |Δi|>4): 1652; chains: 5; bounding box: 51×81×110 Å

Sequence (906 aa):
MKTVVAIFVVVVVYLVTGGLVFRALEQPFESSQKNTIALEKAEFLRDHVCVSPQELETLIQHALDADNAGVSPIGQSSQQSSHWDLGSAFFFAGTVITTIGYGNIAPSTEGGKIFCILYAIFGIPLFGFLLAGIGDQLGTIFGKSIARVEKVFRKKQVSQTKIRVISTILFILAGCIVFVTIPAVIFKYIEGWTALESIYFVVVTLTTVGFGDFVAGGNAGINYREWYKPLVWFWILVGLAYFAAVLSMIGDWLRVLSKKMKTVVAIFVVVVVYLVTGGLVFRALEQPFESSQKNTIALEKAEFLRDHVCVSPQELETLIQHALDADNAGVSPIGQSSQQSSHWDLGSAFFFAGTVITTIGYGNIAPSTEGGKIFCILYAIFGIPLFGFLLAGIGDQLGTIFGKSIARVEKVFRKKQVSQTKIRVISTILFILAGCIVFVTIPAVIFKYIEGWTALESIYFVVVTLTTVGFGDFVAGGNAGINYREWYKPLVWFWILVGLAYFAAVLSMIGDWLRVLSKKTKEEVGQVQQLVESGGGLVQAGGSLRRLSCAASGRAFSTYVMGWFREAPGKERDFVATLSRGGAVTYYADSVKGRFTISRDNAKNTVYLQMDSLEPEDTAVYYCAARDRLGGAGTATFWGDYDYWGQGTQVTVSSQVQLVESGGGLVQAGGSLRLSCAASGRAFSTYVMGWFREAPGKERDFVATLSRGGAVTYYADSVKGRFTISRDNAKNTVYLQMDSLEPEDTAVYYCAARDRLGGAGTATFWGDYDYWGQGTQVTVSSQVQLVESGGGLVQAGGSLRLSCAASGRAFSTYVMGWFREAPGKERDFVATLSRGGAVTYYADSVKGRFTISRDNAKNTVYLQMDSLEPEDTAVYYCAARDRLGGAGTATFWGDYDYWGQGTQVTVS

Foldseek 3Di:
DVVVVVVVVVVVVVVVVVVVVCCVVPVVVVVVDPDDVVVVLVVVCVVCVVADSVNVVVVVVVVVVPDAQADAADPAPPQPDDCCDPLNVVVCLVLQLLLLCLRNHADPDPVRVVVSVVSNVPRVVVLVVVLVVLLVVLVVVLCVVCVVVVVVCVVVVHDPVVVVVVSLVVLCVVLCVVQQVVQLVVCCVQVVDDSVVSNVCSCSLLVSVNNNNDDPPRHNPGDDDPVRSVVVVVSSSSSNSSVVSVVVVVVVVVVVVVVD/DVVVVVVVVVVVVVVVVVVVVCCVVPVVVVVVVVVVVVVVLVVVCVVDVVADSVRVVVVVVVQVVCVLLQHHPDDDDRVSPDCCDPLNVVVCLVLQLLLLCLVSRADPDPVRVVVSVVSNVPRNVVLVVLLVVLLVVLLVVLLVVLVVVCVVVVPDDPDCPVSVVVSVVCLLVVVCVVQQVVQLVVCCVQVVDDSVVSNVCSCSLLVSVNNNPDDPPSHSPGDDDPVRSVVVVVSSSNSNSSVVSVVVVVVVVVVVVVVVVVVVVD/DKAKAKDKADEDEAQAKTKMKIAIDDLCLLQWWKFKWFADVPGDTFGAKIAWSNFPDIDGDPVQPPAWDWGDDSVRRMIMIIGGRDDQVRWGWMKMFIANDPDTRVPVRDPVRTDDIHPTHGHGYHD/DKAKAKDKADEDEAQAKTKIKIAIDDLCLLQWKKFKWWAAVVRDIFGAKIADSNRPFIAGDPVQPPFWDWGDDSVRRMIMIIGGRDDQVRFTWMKMFIANDPDDHRNQGDPVNTDDIHPTHGHGYHD/DKAKAKDKADEDEAQAKTKMKIAIDDLCLLQWWKFKWWAAVVRDTFGAKIAWSNFPDIDGDPVQPPFWDWGDDSVRRMIMIIGGRDDQVRFTWMKMFIANDDDTRHPCRDPVRTDDIHPTHGHGYD

Secondary structure (DSSP, 8-state):
-HHHHHHHHHHHHHHHHHHHHHHHHHHHHHHH----HHHHHHHHHHH-TTS-HHHHHHHHHHHHHSS-SS---TT--S----TTSHHHHHHHHHHHHTS----SS---SHHHHHHHHHHHHHHHHHHHHHHHHHHHHHHHHHHHHHHHHHHHHHHTT--HHHHHHHHHHHHHHHHHIIIIIHHHHHHHHHH---HHHHHHHHHHHHTT---SSS-TT--TTS---TTHHHHHHHHHHHHHHHHHHHHHHHHHHHHHHHH-/-HHHHHHHHHHHHHHHHHHHHHHHHHHHHHHHHHHHHHHHHHHHHHH-TTS-HHHHHHHHHHHHHHHHTT---SSS------SSSHHHHHHHHHHHHTS----SS---SHHHHHHHHHHHHHHHHHHHHHHHHHHHHHHHHHHHHHHHHHHHTT---SSTHHHHHHHHHHHHHHHHIIIIIHHHHHHHHHH---HHHHHHHHHHHHTT---SSS-TT--TTS---TTHHHHHHHHHHHHHHHHHHHHHHHHHHHHHHHHHHHHHH-/---EEEE--EEEETT--EEEEEEE-SS-GGGSEEEEEEE-TTS--EEEEEE-SSS--EEE-TTTTTTEEEEEEGGGTEEEEEE-S--GGG-EEEEEEEE-SSS-GGG--SGGG-SEEB--EEEEEE-/---EEEE--EEEETT--EEEEEEE-SS-GGGSEEEEEEE-TTSPPEEEEEE-SSS--EEE-TTTTTTEEEEEEGGGTEEEEEE-S--GGG-EEEEEEEE-SS--TTT--SGGG-SEEB--EEEEEE-/---EEEE--EEE-TT--EEEEEEE-SS-GGGSEEEEEEE-TTS--EEEEEE-SSSS-EEE-TTTTTTEEEEEEGGGTEEEEEE-S--GGG-EEEEEEEE-SSS-GGG--SGGG-SEEB--EEEEE-

Solvent-accessible surface area: 41974 Å² total; per-residue (Å²): 100,86,110,15,89,57,44,57,82,75,2,44,89,51,6,67,70,0,0,79,48,0,86,69,64,2,57,87,96,50,63,63,92,126,57,50,6,23,50,5,18,49,5,17,38,175,29,11,129,57,4,42,80,72,27,0,44,19,2,1,68,10,5,30,72,12,47,37,28,4,56,26,10,117,79,28,40,87,37,136,65,38,34,3,61,73,41,25,0,42,70,4,0,12,20,1,2,15,17,2,0,15,5,26,20,2,0,39,22,130,29,0,9,89,51,2,20,90,7,1,37,84,0,22,13,14,12,35,16,1,40,26,2,10,29,30,77,30,40,42,104,40,33,140,75,9,52,202,58,62,64,80,49,62,167,149,173,41,66,84,105,110,22,55,89,47,13,54,88,63,28,54,103,50,8,43,96,84,27,14,67,87,8,10,97,49,3,106,86,56,10,62,28,76,68,37,43,0,46,1,3,0,5,7,0,4,4,26,1,0,5,5,13,22,14,14,18,27,39,72,75,49,152,39,49,102,135,1,76,69,77,13,41,109,21,29,13,37,0,5,4,5,10,52,31,13,20,73,58,20,3,89,125,43,82,80,89,96,127,115,114,135,69,10,87,52,14,58,84,72,1,43,91,51,5,65,71,0,0,80,47,0,85,69,66,2,54,87,88,10,52,62,30,67,106,28,19,52,48,6,28,47,5,16,42,150,30,12,132,58,6,40,89,75,24,2,63,22,2,1,22,20,0,26,49,6,57,45,57,53,31,56,2,62,41,165,96,50,92,38,98,27,52,11,51,71,40,28,0,42,64,4,0,12,23,0,3,14,19,2,0,12,25,71,27,20,1,67,26,130,30,0,11,89,51,1,21,91,8,1,35,69,0,21,15,18,11,36,65,1,41,63,12,13,32,102,71,28,41,77,97,43,18,135,52,10,50,102,65,15,169,109,134,213,109,187,62,151,42,74,52,48,25,83,88,67,15,44,92,73,22,67,112,33,5,50,95,82,30,16,67,87,10,11,98,48,5,104,189,44,14,62,36,76,68,34,44,0,46,1,3,0,4,7,0,4,4,27,0,0,4,18,35,34,31,15,19,56,75,98,75,48,109,47,51,171,133,1,74,69,81,13,42,110,19,30,12,34,0,4,6,9,11,49,14,27,20,35,47,24,15,29,130,28,34,50,64,38,56,123,90,96,136,147,131,96,215,28,117,4,80,21,62,42,32,32,126,35,149,52,52,29,60,23,119,0,26,0,52,12,50,46,218,32,2,15,9,10,0,0,0,0,1,28,62,33,113,80,132,112,69,84,35,0,0,0,0,0,28,31,21,60,15,56,59,43,20,131,71,0,119,82,39,6,71,3,40,29,48,43,97,143,34,14,0,39,0,47,0,57,64,3,76,54,138,2,42,6,46,0,26,0,0,0,28,69,92,22,0,1,0,21,89,1,61,109,100,32,33,11,61,56,70,5,168,25,16,122,0,34,7,51,132,200,26,127,6,74,20,61,43,30,24,151,38,142,50,52,26,60,25,123,0,26,0,52,12,51,54,245,38,2,25,52,13,0,0,0,0,2,30,56,15,117,84,132,33,90,79,30,0,0,0,0,10,24,24,26,91,72,58,44,34,19,104,72,0,139,82,38,5,71,4,41,29,48,47,96,143,35,14,0,39,0,47,0,57,64,3,74,56,132,2,37,1,41,0,25,0,0,0,24,65,106,79,9,2,40,0,4,2,40,27,56,50,8,5,45,47,108,12,149,24,16,98,0,36,7,63,132,147,31,117,5,70,9,62,40,31,33,124,35,72,61,52,28,59,24,170,0,26,0,51,13,50,53,215,32,2,16,10,12,0,0,0,0,1,30,60,25,118,94,136,115,70,79,34,0,0,0,0,0,30,31,23,65,30,55,58,44,21,130,70,0,120,81,38,5,70,3,48,29,53,45,87,142,33,14,0,81,0,50,0,50,64,3,75,72,137,2,40,1,41,0,27,0,0,0,11,76,87,36,0,1,0,21,43,2,60,111,107,32,32,9,61,64,70,12,109,15,16,98,0,43,7,86

GO terms:
  GO:0098782 mechanosensitive potassium channel activity (F, IDA)
  GO:1904551 cellular response to arachidonate (P, IDA)
  GO:0015271 outward rectifier potassium channel activity (F, IDA)
  GO:0022841 potassium ion leak channel activity (F, IDA)
  GO:0005267 potassium channel activity (F, TAS)
  GO:0005886 plasma membrane (C, TAS)

InterPro domains:
  IPR003280 Two pore domain potassium channel [PR01333] (163-191)
  IPR003280 Two pore domain potassium channel [PR01333] (275-284)
  IPR003280 Two pore domain potassium channel [PTHR11003] (70-379)
  IPR003976 Two pore domain potassium channel, TREK [PR01499] (16-29)
  IPR003976 Two pore domain potassium channel, TREK [PR01499] (100-112)
  IPR003976 Two pore domain potassium channel, TREK [PR01499] (114-132)
  IPR003976 Two pore domain potassium channel, TREK [PR01499] (141-153)
  IPR003976 Two pore domain potassium channel, TREK [PR01499] (191-210)
  IPR003976 Two pore domain potassium channel, TREK [PR01499] (211-230)
  IPR003976 Two pore domain potassium channel, TREK [PR01499] (232-243)
  IPR003976 Two pore domain potassium channel, TREK [PR01499] (288-303)
  IPR003976 Two pore domain potassium channel, TREK [PR01499] (310-321)
  IPR003976 Two pore domain potassium channel, TREK [PR01499] (323-339)
  IPR003976 Two pore domain potassium channel, TREK [PR01499] (359-373)
  IPR013099 Potassium channel domain [PF07885] (147-205)
  IPR013099 Potassium channel domain [PF07885] (244-323)

B-factor: mean 44.35, std 14.23, range [5.14, 96.15]